Protein AF-0000000067429837 (afdb_homodimer)

Structure (mmCIF, N/CA/C/O backbone):
data_AF-0000000067429837-model_v1
#
loop_
_entity.id
_entity.type
_entity.pdbx_description
1 polymer 'Predicted protein'
#
loop_
_atom_site.group_PDB
_atom_site.id
_atom_site.type_symbol
_atom_site.label_atom_id
_atom_site.label_alt_id
_atom_site.label_comp_id
_atom_site.label_asym_id
_atom_site.label_entity_id
_atom_site.label_seq_id
_atom_site.pdbx_PDB_ins_code
_atom_site.Cartn_x
_atom_site.Cartn_y
_atom_site.Cartn_z
_atom_site.occupancy
_atom_site.B_iso_or_equiv
_atom_site.auth_seq_id
_atom_site.auth_comp_id
_atom_site.auth_asym_id
_atom_site.auth_atom_id
_atom_site.pdbx_PDB_model_num
ATOM 1 N N . MET A 1 1 ? 18.172 -38.219 -48.688 1 35.22 1 MET A N 1
ATOM 2 C CA . MET A 1 1 ? 17.562 -37.125 -47.938 1 35.22 1 MET A CA 1
ATOM 3 C C . MET A 1 1 ? 17.719 -37.312 -46.438 1 35.22 1 MET A C 1
ATOM 5 O O . MET A 1 1 ? 17.391 -38.375 -45.906 1 35.22 1 MET A O 1
ATOM 9 N N . SER A 1 2 ? 18.594 -36.844 -45.781 1 43.81 2 SER A N 1
ATOM 10 C CA . SER A 1 2 ? 19.141 -37.062 -44.469 1 43.81 2 SER A CA 1
ATOM 11 C C . SER A 1 2 ? 18.047 -37.188 -43.406 1 43.81 2 SER A C 1
ATOM 13 O O . SER A 1 2 ? 17.203 -36.281 -43.312 1 43.81 2 SER A O 1
ATOM 15 N N . SER A 1 3 ? 17.453 -38.344 -43.031 1 62.81 3 SER A N 1
ATOM 16 C CA . SER A 1 3 ? 16.312 -38.875 -42.281 1 62.81 3 SER A CA 1
ATOM 17 C C . SER A 1 3 ? 16.297 -38.281 -40.875 1 62.81 3 SER A C 1
ATOM 19 O O . SER A 1 3 ? 16.547 -39 -39.875 1 62.81 3 SER A O 1
ATOM 21 N N . GLU A 1 4 ? 16.484 -37.062 -40.594 1 85.88 4 GLU A N 1
ATOM 22 C CA . GLU A 1 4 ? 16.531 -36.406 -39.312 1 85.88 4 GLU A CA 1
ATOM 23 C C . GLU A 1 4 ? 15.156 -36.375 -38.656 1 85.88 4 GLU A C 1
ATOM 25 O O . GLU A 1 4 ? 14.148 -36.156 -39.344 1 85.88 4 GLU A O 1
ATOM 30 N N . SER A 1 5 ? 15.094 -36.781 -37.344 1 94.19 5 SER A N 1
ATOM 31 C CA . SER A 1 5 ? 13.852 -36.812 -36.594 1 94.19 5 SER A CA 1
ATOM 32 C C . SER A 1 5 ? 13.672 -35.531 -35.781 1 94.19 5 SER A C 1
ATOM 34 O O . SER A 1 5 ? 14.641 -34.969 -35.281 1 94.19 5 SER A O 1
ATOM 36 N N . TYR A 1 6 ? 12.422 -35.031 -35.781 1 98 6 TYR A N 1
ATOM 37 C CA . TYR A 1 6 ? 12.055 -33.844 -35.031 1 98 6 TYR A CA 1
ATOM 38 C C . TYR A 1 6 ? 10.945 -34.125 -34.031 1 98 6 TYR A C 1
ATOM 40 O O . TYR A 1 6 ? 10.234 -35.125 -34.156 1 98 6 TYR A O 1
ATOM 48 N N . TYR A 1 7 ? 10.883 -33.281 -33.062 1 98.69 7 TYR A N 1
ATOM 49 C CA . TYR A 1 7 ? 9.891 -33.406 -32.031 1 98.69 7 TYR A CA 1
ATOM 50 C C . TYR A 1 7 ? 9.234 -32.062 -31.703 1 98.69 7 TYR A C 1
ATOM 52 O O . TYR A 1 7 ? 9.852 -31.031 -31.891 1 98.69 7 TYR A O 1
ATOM 60 N N . ILE A 1 8 ? 8 -32.094 -31.25 1 98.75 8 ILE A N 1
ATOM 61 C CA . ILE A 1 8 ? 7.273 -30.875 -30.922 1 98.75 8 ILE A CA 1
ATOM 62 C C . ILE A 1 8 ? 6.91 -30.859 -29.438 1 98.75 8 ILE A C 1
ATOM 64 O O . ILE A 1 8 ? 6.422 -31.859 -28.906 1 98.75 8 ILE A O 1
ATOM 68 N N . GLY A 1 9 ? 7.289 -29.812 -28.797 1 98.75 9 GLY A N 1
ATOM 69 C CA . GLY A 1 9 ? 6.766 -29.516 -27.469 1 98.75 9 GLY A CA 1
ATOM 70 C C . GLY A 1 9 ? 5.699 -28.438 -27.469 1 98.75 9 GLY A C 1
ATOM 71 O O . GLY A 1 9 ? 5.809 -27.453 -28.203 1 98.75 9 GLY A O 1
ATOM 72 N N . ILE A 1 10 ? 4.609 -28.625 -26.703 1 98.75 10 ILE A N 1
ATOM 73 C CA . ILE A 1 10 ? 3.545 -27.641 -26.547 1 98.75 10 ILE A CA 1
ATOM 74 C C . ILE A 1 10 ? 3.422 -27.25 -25.062 1 98.75 10 ILE A C 1
ATOM 76 O O . ILE A 1 10 ? 3.291 -28.125 -24.203 1 98.75 10 ILE A O 1
ATOM 80 N N . ASP A 1 11 ? 3.484 -26.016 -24.781 1 98.06 11 ASP A N 1
ATOM 81 C CA . ASP A 1 11 ? 3.311 -25.453 -23.453 1 98.06 11 ASP A CA 1
ATOM 82 C C . ASP A 1 11 ? 2.119 -24.5 -23.406 1 98.06 11 ASP A C 1
ATOM 84 O O . ASP A 1 11 ? 2.125 -23.469 -24.062 1 98.06 11 ASP A O 1
ATOM 88 N N . VAL A 1 12 ? 1.109 -24.891 -22.641 1 98.25 12 VAL A N 1
ATOM 89 C CA . VAL A 1 12 ? -0.03 -24 -22.406 1 98.25 12 VAL A CA 1
ATOM 90 C C . VAL A 1 12 ? 0.081 -23.359 -21.031 1 98.25 12 VAL A C 1
ATOM 92 O O . VAL A 1 12 ? -0.341 -23.938 -20.031 1 98.25 12 VAL A O 1
ATOM 95 N N . GLY A 1 13 ? 0.54 -22.156 -21.016 1 94.94 13 GLY A N 1
ATOM 96 C CA . GLY A 1 13 ? 0.631 -21.375 -19.797 1 94.94 13 GLY A CA 1
ATOM 97 C C . GLY A 1 13 ? -0.647 -20.641 -19.469 1 94.94 13 GLY A C 1
ATOM 98 O O . GLY A 1 13 ? -1.706 -20.938 -20.016 1 94.94 13 GLY A O 1
ATOM 99 N N . THR A 1 14 ? -0.511 -19.703 -18.547 1 94 14 THR A N 1
ATOM 100 C CA . THR A 1 14 ? -1.682 -18.984 -18.078 1 94 14 THR A CA 1
ATOM 101 C C . THR A 1 14 ? -2.275 -18.125 -19.188 1 94 14 THR A C 1
ATOM 103 O O . THR A 1 14 ? -3.496 -17.984 -19.281 1 94 14 THR A O 1
ATOM 106 N N . GLY A 1 15 ? -1.407 -17.594 -20.062 1 93.69 15 GLY A N 1
ATOM 107 C CA . GLY A 1 15 ? -1.947 -16.625 -21 1 93.69 15 GLY A CA 1
ATOM 108 C C . GLY A 1 15 ? -1.679 -16.969 -22.453 1 93.69 15 GLY A C 1
ATOM 109 O O . GLY A 1 15 ? -2.131 -16.266 -23.359 1 93.69 15 GLY A O 1
ATOM 110 N N . SER A 1 16 ? -0.978 -18.016 -22.688 1 96.19 16 SER A N 1
ATOM 111 C CA . SER A 1 16 ? -0.617 -18.297 -24.062 1 96.19 16 SER A CA 1
ATOM 112 C C . SER A 1 16 ? -0.305 -19.781 -24.25 1 96.19 16 SER A C 1
ATOM 114 O O . SER A 1 16 ? -0.102 -20.516 -23.281 1 96.19 16 SER A O 1
ATOM 116 N N . ALA A 1 17 ? -0.377 -20.219 -25.5 1 98.06 17 ALA A N 1
ATOM 117 C CA . ALA A 1 17 ? 0.095 -21.516 -25.938 1 98.06 17 ALA A CA 1
ATOM 118 C C . ALA A 1 17 ? 1.329 -21.391 -26.828 1 98.06 17 ALA A C 1
ATOM 120 O O . ALA A 1 17 ? 1.332 -20.609 -27.781 1 98.06 17 ALA A O 1
ATOM 121 N N . ARG A 1 18 ? 2.393 -22.109 -26.469 1 96.94 18 ARG A N 1
ATOM 122 C CA . ARG A 1 18 ? 3.648 -22.062 -27.203 1 96.94 18 ARG A CA 1
ATOM 123 C C . ARG A 1 18 ? 4.008 -23.438 -27.766 1 96.94 18 ARG A C 1
ATOM 125 O O . ARG A 1 18 ? 3.84 -24.453 -27.078 1 96.94 18 ARG A O 1
ATOM 132 N N . ALA A 1 19 ? 4.438 -23.453 -29 1 98.56 19 ALA A N 1
ATOM 133 C CA . ALA A 1 19 ? 4.98 -24.672 -29.609 1 98.56 19 ALA A CA 1
ATOM 134 C C . ALA A 1 19 ? 6.418 -24.453 -30.062 1 98.56 19 ALA A C 1
ATOM 136 O O . ALA A 1 19 ? 6.766 -23.391 -30.562 1 98.56 19 ALA A O 1
ATOM 137 N N . ILE A 1 20 ? 7.188 -25.516 -29.875 1 98.12 20 ILE A N 1
ATOM 138 C CA . ILE A 1 20 ? 8.531 -25.5 -30.438 1 98.12 20 ILE A CA 1
ATOM 139 C C . ILE A 1 20 ? 8.781 -26.781 -31.219 1 98.12 20 ILE A C 1
ATOM 141 O O . ILE A 1 20 ? 8.227 -27.828 -30.891 1 98.12 20 ILE A O 1
ATOM 145 N N . LEU A 1 21 ? 9.516 -26.672 -32.25 1 98.38 21 LEU A N 1
ATOM 146 C CA . LEU A 1 21 ? 10.047 -27.781 -33.031 1 98.38 21 LEU A CA 1
ATOM 147 C C . LEU A 1 21 ? 11.547 -27.953 -32.781 1 98.38 21 LEU A C 1
ATOM 149 O O . LEU A 1 21 ? 12.32 -27.016 -32.969 1 98.38 21 LEU A O 1
ATOM 153 N N . VAL A 1 22 ? 11.898 -29.219 -32.344 1 98 22 VAL A N 1
ATOM 154 C CA . VAL A 1 22 ? 13.289 -29.375 -31.906 1 98 22 VAL A CA 1
ATOM 155 C C . VAL A 1 22 ? 13.898 -30.594 -32.594 1 98 22 VAL A C 1
ATOM 157 O O . VAL A 1 22 ? 13.18 -31.5 -33.031 1 98 22 VAL A O 1
ATOM 160 N N . ARG A 1 23 ? 15.211 -30.594 -32.656 1 97.62 23 ARG A N 1
ATOM 161 C CA . ARG A 1 23 ? 15.977 -31.75 -33.094 1 97.62 23 ARG A CA 1
ATOM 162 C C . ARG A 1 23 ? 16.188 -32.75 -31.953 1 97.62 23 ARG A C 1
ATOM 164 O O . ARG A 1 23 ? 15.742 -32.5 -30.828 1 97.62 23 ARG A O 1
ATOM 171 N N . LYS A 1 24 ? 16.797 -33.812 -32.281 1 97.06 24 LYS A N 1
ATOM 172 C CA . LYS A 1 24 ? 17.047 -34.875 -31.297 1 97.06 24 LYS A CA 1
ATOM 173 C C . LYS A 1 24 ? 17.875 -34.375 -30.125 1 97.06 24 LYS A C 1
ATOM 175 O O . LYS A 1 24 ? 17.688 -34.781 -28.984 1 97.06 24 LYS A O 1
ATOM 180 N N . ASP A 1 25 ? 18.703 -33.375 -30.328 1 95.56 25 ASP A N 1
ATOM 181 C CA . ASP A 1 25 ? 19.594 -32.875 -29.297 1 95.56 25 ASP A CA 1
ATOM 182 C C . ASP A 1 25 ? 18.938 -31.719 -28.516 1 95.56 25 ASP A C 1
ATOM 184 O O . ASP A 1 25 ? 19.578 -31.109 -27.656 1 95.56 25 ASP A O 1
ATOM 188 N N . GLY A 1 26 ? 17.766 -31.422 -28.875 1 95.19 26 GLY A N 1
ATOM 189 C CA . GLY A 1 26 ? 17.047 -30.391 -28.141 1 95.19 26 GLY A CA 1
ATOM 190 C C . GLY A 1 26 ? 17.172 -29.016 -28.781 1 95.19 26 GLY A C 1
ATOM 191 O O . GLY A 1 26 ? 16.516 -28.062 -28.344 1 95.19 26 GLY A O 1
ATOM 192 N N . SER A 1 27 ? 17.938 -28.875 -29.859 1 95.88 27 SER A N 1
ATOM 193 C CA . SER A 1 27 ? 18.078 -27.578 -30.547 1 95.88 27 SER A CA 1
ATOM 194 C C . SER A 1 27 ? 16.75 -27.141 -31.156 1 95.88 27 SER A C 1
ATOM 196 O O . SER A 1 27 ? 16.109 -27.906 -31.891 1 95.88 27 SER A O 1
ATOM 198 N N . ILE A 1 28 ? 16.391 -25.969 -30.906 1 96.44 28 ILE A N 1
ATOM 199 C CA . ILE A 1 28 ? 15.117 -25.438 -31.391 1 96.44 28 ILE A CA 1
ATOM 200 C C . ILE A 1 28 ? 15.273 -24.953 -32.844 1 96.44 28 ILE A C 1
ATOM 202 O O . ILE A 1 28 ? 16.156 -24.156 -33.125 1 96.44 28 ILE A O 1
ATOM 206 N N . VAL A 1 29 ? 14.406 -25.375 -33.656 1 97 29 VAL A N 1
ATOM 207 C CA . VAL A 1 29 ? 14.453 -25.031 -35.094 1 97 29 VAL A CA 1
ATOM 208 C C . VAL A 1 29 ? 13.383 -23.984 -35.375 1 97 29 VAL A C 1
ATOM 210 O O . VAL A 1 29 ? 13.539 -23.172 -36.312 1 97 29 VAL A O 1
ATOM 213 N N . ALA A 1 30 ? 12.289 -24.047 -34.688 1 97.62 30 ALA A N 1
ATOM 214 C CA . ALA A 1 30 ? 11.188 -23.109 -34.844 1 97.62 30 ALA A CA 1
ATOM 215 C C . ALA A 1 30 ? 10.375 -22.984 -33.562 1 97.62 30 ALA A C 1
ATOM 217 O O . ALA A 1 30 ? 10.328 -23.906 -32.75 1 97.62 30 ALA A O 1
ATOM 218 N N . SER A 1 31 ? 9.805 -21.859 -33.344 1 97.56 31 SER A N 1
ATOM 219 C CA . SER A 1 31 ? 8.977 -21.578 -32.188 1 97.56 31 SER A CA 1
ATOM 220 C C . SER A 1 31 ? 7.836 -20.625 -32.562 1 97.56 31 SER A C 1
ATOM 222 O O . SER A 1 31 ? 7.98 -19.781 -33.438 1 97.56 31 SER A O 1
ATOM 224 N N . SER A 1 32 ? 6.695 -20.797 -31.906 1 98 32 SER A N 1
ATOM 225 C CA . SER A 1 32 ? 5.539 -19.938 -32.094 1 98 32 SER A CA 1
ATOM 226 C C . SER A 1 32 ? 4.703 -19.844 -30.828 1 98 32 SER A C 1
ATOM 228 O O . SER A 1 32 ? 4.504 -20.844 -30.125 1 98 32 SER A O 1
ATOM 230 N N . THR A 1 33 ? 4.293 -18.688 -30.469 1 97.31 33 THR A N 1
ATOM 231 C CA . THR A 1 33 ? 3.449 -18.438 -29.312 1 97.31 33 THR A CA 1
ATOM 232 C C . THR A 1 33 ? 2.164 -17.734 -29.719 1 97.31 33 THR A C 1
ATOM 234 O O . THR A 1 33 ? 2.197 -16.781 -30.5 1 97.31 33 THR A O 1
ATOM 237 N N . GLN A 1 34 ? 1.041 -18.234 -29.234 1 98.25 34 GLN A N 1
ATOM 238 C CA . GLN A 1 34 ? -0.272 -17.641 -29.484 1 98.25 34 GLN A CA 1
ATOM 239 C C . GLN A 1 34 ? -0.962 -17.281 -28.172 1 98.25 34 GLN A C 1
ATOM 241 O O . GLN A 1 34 ? -1.062 -18.109 -27.266 1 98.25 34 GLN A O 1
ATOM 246 N N . ASP A 1 35 ? -1.513 -16.109 -28.078 1 97.5 35 ASP A N 1
ATOM 247 C CA . ASP A 1 35 ? -2.193 -15.664 -26.859 1 97.5 35 ASP A CA 1
ATOM 248 C C . ASP A 1 35 ? -3.562 -16.328 -26.734 1 97.5 35 ASP A C 1
ATOM 250 O O . ASP A 1 35 ? -4.309 -16.438 -27.703 1 97.5 35 ASP A O 1
ATOM 254 N N . THR A 1 36 ? -3.812 -16.812 -25.547 1 97.94 36 THR A N 1
ATOM 255 C CA . THR A 1 36 ? -5.133 -17.359 -25.25 1 97.94 36 THR A CA 1
ATOM 256 C C . THR A 1 36 ? -6.004 -16.328 -24.547 1 97.94 36 THR A C 1
ATOM 258 O O . THR A 1 36 ? -5.508 -15.289 -24.109 1 97.94 36 THR A O 1
ATOM 261 N N . ILE A 1 37 ? -7.297 -16.594 -24.438 1 97.06 37 ILE A N 1
ATOM 262 C CA . ILE A 1 37 ? -8.25 -15.664 -23.844 1 97.06 37 ILE A CA 1
ATOM 263 C C . ILE A 1 37 ? -8.555 -16.094 -22.406 1 97.06 37 ILE A C 1
ATOM 265 O O . ILE A 1 37 ? -8.852 -17.266 -22.156 1 97.06 37 ILE A O 1
ATOM 269 N N . THR A 1 38 ? -8.367 -15.273 -21.5 1 96.44 38 THR A N 1
ATOM 270 C CA . THR A 1 38 ? -8.789 -15.484 -20.109 1 96.44 38 THR A CA 1
ATOM 271 C C . THR A 1 38 ? -9.914 -14.523 -19.734 1 96.44 38 THR A C 1
ATOM 273 O O . THR A 1 38 ? -9.789 -13.305 -19.922 1 96.44 38 THR A O 1
ATOM 276 N N . TRP A 1 39 ? -11.031 -14.984 -19.234 1 95.06 39 TRP A N 1
ATOM 277 C CA . TRP A 1 39 ? -12.148 -14.172 -18.781 1 95.06 39 TRP A CA 1
ATOM 278 C C . TRP A 1 39 ? -12.078 -13.945 -17.281 1 95.06 39 TRP A C 1
ATOM 280 O O . TRP A 1 39 ? -11.852 -14.883 -16.516 1 95.06 39 TRP A O 1
ATOM 290 N N . ARG A 1 40 ? -12.188 -12.75 -16.922 1 90.62 40 ARG A N 1
ATOM 291 C CA . ARG A 1 40 ? -12.258 -12.328 -15.531 1 90.62 40 ARG A CA 1
ATOM 292 C C . ARG A 1 40 ? -13.633 -11.758 -15.195 1 90.62 40 ARG A C 1
ATOM 294 O O . ARG A 1 40 ? -14.406 -11.422 -16.094 1 90.62 40 ARG A O 1
ATOM 301 N N . ASN A 1 41 ? -13.938 -11.742 -13.914 1 87.5 41 ASN A N 1
ATOM 302 C CA . ASN A 1 41 ? -15.148 -11.086 -13.414 1 87.5 41 ASN A CA 1
ATOM 303 C C . ASN A 1 41 ? -14.828 -9.734 -12.781 1 87.5 41 ASN A C 1
ATOM 305 O O . ASN A 1 41 ? -14.062 -9.656 -11.82 1 87.5 41 ASN A O 1
ATOM 309 N N . PRO A 1 42 ? -15.383 -8.664 -13.273 1 78.69 42 PRO A N 1
ATOM 310 C CA . PRO A 1 42 ? -15.078 -7.328 -12.75 1 78.69 42 PRO A CA 1
ATOM 311 C C . PRO A 1 42 ? -15.531 -7.141 -11.305 1 78.69 42 PRO A C 1
ATOM 313 O O . PRO A 1 42 ? -15 -6.289 -10.594 1 78.69 42 PRO A O 1
ATOM 316 N N . GLU A 1 43 ? -16.469 -7.875 -10.883 1 79.69 43 GLU A N 1
ATOM 317 C CA . GLU A 1 43 ? -17.047 -7.707 -9.555 1 79.69 43 GLU A CA 1
ATOM 318 C C . GLU A 1 43 ? -16.484 -8.727 -8.57 1 79.69 43 GLU A C 1
ATOM 320 O O . GLU A 1 43 ? -16.734 -8.641 -7.367 1 79.69 43 GLU A O 1
ATOM 325 N N . ASP A 1 44 ? -15.805 -9.688 -9.078 1 86.56 44 ASP A N 1
ATOM 326 C CA . ASP A 1 44 ? -15.203 -10.742 -8.266 1 86.56 44 ASP A CA 1
ATOM 327 C C . ASP A 1 44 ? -13.797 -11.086 -8.758 1 86.56 44 ASP A C 1
ATOM 329 O O . ASP A 1 44 ? -13.633 -11.922 -9.648 1 86.56 44 ASP A O 1
ATOM 333 N N . HIS A 1 45 ? -12.844 -10.508 -8.062 1 84.25 45 HIS A N 1
ATOM 334 C CA . HIS A 1 45 ? -11.461 -10.625 -8.508 1 84.25 45 HIS A CA 1
ATOM 335 C C . HIS A 1 45 ? -10.969 -12.062 -8.414 1 84.25 45 HIS A C 1
ATOM 337 O O . HIS A 1 45 ? -9.914 -12.398 -8.953 1 84.25 45 HIS A O 1
ATOM 343 N N . ARG A 1 46 ? -11.758 -13.062 -7.859 1 88.31 46 ARG A N 1
ATOM 344 C CA . ARG A 1 46 ? -11.359 -14.445 -7.629 1 88.31 46 ARG A CA 1
ATOM 345 C C . ARG A 1 46 ? -11.586 -15.297 -8.875 1 88.31 46 ARG A C 1
ATOM 347 O O . ARG A 1 46 ? -11.102 -16.422 -8.961 1 88.31 46 ARG A O 1
ATOM 354 N N . ILE A 1 47 ? -12.242 -14.867 -9.945 1 92.38 47 ILE A N 1
ATOM 355 C CA . ILE A 1 47 ? -12.727 -15.688 -11.055 1 92.38 47 ILE A CA 1
ATOM 356 C C . ILE A 1 47 ? -11.75 -15.609 -12.219 1 92.38 47 ILE A C 1
ATOM 358 O O . ILE A 1 47 ? -11.43 -14.523 -12.703 1 92.38 47 ILE A O 1
ATOM 362 N N . PHE A 1 48 ? -11.281 -16.766 -12.695 1 94.25 48 PHE A N 1
ATOM 363 C CA . PHE A 1 48 ? -10.453 -16.953 -13.883 1 94.25 48 PHE A CA 1
ATOM 364 C C . PHE A 1 48 ? -10.945 -18.125 -14.727 1 94.25 48 PHE A C 1
ATOM 366 O O . PHE A 1 48 ? -10.906 -19.266 -14.289 1 94.25 48 PHE A O 1
ATOM 373 N N . GLU A 1 49 ? -11.406 -17.844 -15.969 1 97.69 49 GLU A N 1
ATOM 374 C CA . GLU A 1 49 ? -11.938 -18.906 -16.812 1 97.69 49 GLU A CA 1
ATOM 375 C C . GLU A 1 49 ? -11.305 -18.859 -18.203 1 97.69 49 GLU A C 1
ATOM 377 O O . GLU A 1 49 ? -10.844 -17.812 -18.656 1 97.69 49 GLU A O 1
ATOM 382 N N . GLN A 1 50 ? -11.219 -20 -18.797 1 98.38 50 GLN A N 1
ATOM 383 C CA . GLN A 1 50 ? -10.695 -20.109 -20.156 1 98.38 50 GLN A CA 1
ATOM 384 C C . GLN A 1 50 ? -11.492 -21.125 -20.969 1 98.38 50 GLN A C 1
ATOM 386 O O . GLN A 1 50 ? -12.578 -21.531 -20.562 1 98.38 50 GLN A O 1
ATOM 391 N N . SER A 1 51 ? -11 -21.359 -22.25 1 98.56 51 SER A N 1
ATOM 392 C CA . SER A 1 51 ? -11.68 -22.234 -23.203 1 98.56 51 SER A CA 1
ATOM 393 C C . SER A 1 51 ? -10.719 -23.266 -23.781 1 98.56 51 SER A C 1
ATOM 395 O O . SER A 1 51 ? -9.664 -22.922 -24.312 1 98.56 51 SER A O 1
ATOM 397 N N . THR A 1 52 ? -11.148 -24.547 -23.672 1 98.25 52 THR A N 1
ATOM 398 C CA . THR A 1 52 ? -10.336 -25.594 -24.297 1 98.25 52 THR A CA 1
ATOM 399 C C . THR A 1 52 ? -10.336 -25.453 -25.812 1 98.25 52 THR A C 1
ATOM 401 O O . THR A 1 52 ? -9.344 -25.766 -26.469 1 98.25 52 THR A O 1
ATOM 404 N N . THR A 1 53 ? -11.422 -24.938 -26.328 1 98.38 53 THR A N 1
ATOM 405 C CA . THR A 1 53 ? -11.5 -24.703 -27.781 1 98.38 53 THR A CA 1
ATOM 406 C C . THR A 1 53 ? -10.5 -23.641 -28.203 1 98.38 53 THR A C 1
ATOM 408 O O . THR A 1 53 ? -9.766 -23.828 -29.188 1 98.38 53 THR A O 1
ATOM 411 N N . ASP A 1 54 ? -10.508 -22.562 -27.516 1 98.62 54 ASP A N 1
ATOM 412 C CA . ASP A 1 54 ? -9.555 -21.5 -27.812 1 98.62 54 ASP A CA 1
ATOM 413 C C . ASP A 1 54 ? -8.117 -22 -27.688 1 98.62 54 ASP A C 1
ATOM 415 O O . ASP A 1 54 ? -7.289 -21.75 -28.562 1 98.62 54 ASP A O 1
ATOM 419 N N . THR A 1 55 ? -7.832 -22.719 -26.625 1 98.56 55 THR A N 1
ATOM 420 C CA . THR A 1 55 ? -6.496 -23.234 -26.375 1 98.56 55 THR A CA 1
ATOM 421 C C . THR A 1 55 ? -6.059 -24.172 -27.5 1 98.56 55 THR A C 1
ATOM 423 O O . THR A 1 55 ? -4.945 -24.047 -28.016 1 98.56 55 THR A O 1
ATOM 426 N N . TRP A 1 56 ? -6.938 -25.109 -27.875 1 98.69 56 TRP A N 1
ATOM 427 C CA . TRP A 1 56 ? -6.602 -26.078 -28.906 1 98.69 56 TRP A CA 1
ATOM 428 C C . TRP A 1 56 ? -6.359 -25.375 -30.25 1 98.69 56 TRP A C 1
ATOM 430 O O . TRP A 1 56 ? -5.438 -25.734 -30.984 1 98.69 56 TRP A O 1
ATOM 440 N N . ASP A 1 57 ? -7.199 -24.391 -30.531 1 98.62 57 ASP A N 1
ATOM 441 C CA . ASP A 1 57 ? -7.016 -23.625 -31.766 1 98.62 57 ASP A CA 1
ATOM 442 C C . ASP A 1 57 ? -5.656 -22.922 -31.781 1 98.62 57 ASP A C 1
ATOM 444 O O . ASP A 1 57 ? -4.969 -22.906 -32.781 1 98.62 57 ASP A O 1
ATOM 448 N N . LYS A 1 58 ? -5.293 -22.344 -30.672 1 98.81 58 LYS A N 1
ATOM 449 C CA . LYS A 1 58 ? -4.016 -21.656 -30.578 1 98.81 58 LYS A CA 1
ATOM 450 C C . LYS A 1 58 ? -2.848 -22.625 -30.719 1 98.81 58 LYS A C 1
ATOM 452 O O . LYS A 1 58 ? -1.823 -22.281 -31.312 1 98.81 58 LYS A O 1
ATOM 457 N N . ILE A 1 59 ? -2.992 -23.797 -30.156 1 98.75 59 ILE A N 1
ATOM 458 C CA . ILE A 1 59 ? -1.98 -24.828 -30.297 1 98.75 59 ILE A CA 1
ATOM 459 C C . ILE A 1 59 ? -1.817 -25.188 -31.781 1 98.75 59 ILE A C 1
ATOM 461 O O . ILE A 1 59 ? -0.694 -25.281 -32.281 1 98.75 59 ILE A O 1
ATOM 465 N N . ALA A 1 60 ? -2.93 -25.406 -32.438 1 98.81 60 ALA A N 1
ATOM 466 C CA . ALA A 1 60 ? -2.904 -25.781 -33.844 1 98.81 60 ALA A CA 1
ATOM 467 C C . ALA A 1 60 ? -2.188 -24.734 -34.688 1 98.81 60 ALA A C 1
ATOM 469 O O . ALA A 1 60 ? -1.342 -25.062 -35.531 1 98.81 60 ALA A O 1
ATOM 470 N N . ILE A 1 61 ? -2.537 -23.5 -34.438 1 98.75 61 ILE A N 1
ATOM 471 C CA . ILE A 1 61 ? -1.904 -22.406 -35.156 1 98.75 61 ILE A CA 1
ATOM 472 C C . ILE A 1 61 ? -0.404 -22.391 -34.875 1 98.75 61 ILE A C 1
ATOM 474 O O . ILE A 1 61 ? 0.406 -22.25 -35.781 1 98.75 61 ILE A O 1
ATOM 478 N N . ALA A 1 62 ? -0.042 -22.578 -33.656 1 98.69 62 ALA A N 1
ATOM 479 C CA . ALA A 1 62 ? 1.361 -22.531 -33.25 1 98.69 62 ALA A CA 1
ATOM 480 C C . ALA A 1 62 ? 2.162 -23.625 -33.938 1 98.69 62 ALA A C 1
ATOM 482 O O . ALA A 1 62 ? 3.271 -23.391 -34.406 1 98.69 62 ALA A O 1
ATOM 483 N N . ILE A 1 63 ? 1.647 -24.875 -33.938 1 98.62 63 ILE A N 1
ATOM 484 C CA . ILE A 1 63 ? 2.338 -26.016 -34.531 1 98.62 63 ILE A CA 1
ATOM 485 C C . ILE A 1 63 ? 2.504 -25.781 -36.031 1 98.62 63 ILE A C 1
ATOM 487 O O . ILE A 1 63 ? 3.592 -25.969 -36.594 1 98.62 63 ILE A O 1
ATOM 491 N N . LYS A 1 64 ? 1.478 -25.359 -36.719 1 98.44 64 LYS A N 1
ATOM 492 C CA . LYS A 1 64 ? 1.515 -25.141 -38.156 1 98.44 64 LYS A CA 1
ATOM 493 C C . LYS A 1 64 ? 2.527 -24.047 -38.531 1 98.44 64 LYS A C 1
ATOM 495 O O . LYS A 1 64 ? 3.23 -24.156 -39.531 1 98.44 64 LYS A O 1
ATOM 500 N N . LEU A 1 65 ? 2.555 -23.047 -37.719 1 98.44 65 LEU A N 1
ATOM 501 C CA . LEU A 1 65 ? 3.525 -21.984 -37.938 1 98.44 65 LEU A CA 1
ATOM 502 C C . LEU A 1 65 ? 4.949 -22.5 -37.781 1 98.44 65 LEU A C 1
ATOM 504 O O . LEU A 1 65 ? 5.852 -22.109 -38.531 1 98.44 65 LEU A O 1
ATOM 508 N N . CYS A 1 66 ? 5.191 -23.391 -36.781 1 98 66 CYS A N 1
ATOM 509 C CA . CYS A 1 66 ? 6.508 -23.984 -36.594 1 98 66 CYS A CA 1
ATOM 510 C C . CYS A 1 66 ? 6.922 -24.797 -37.812 1 98 66 CYS A C 1
ATOM 512 O O . CYS A 1 66 ? 8.055 -24.688 -38.281 1 98 66 CYS A O 1
ATOM 514 N N . LEU A 1 67 ? 6.043 -25.594 -38.312 1 97.69 67 LEU A N 1
ATOM 515 C CA . LEU A 1 67 ? 6.328 -26.438 -39.469 1 97.69 67 LEU A CA 1
ATOM 516 C C . LEU A 1 67 ? 6.609 -25.594 -40.719 1 97.69 67 LEU A C 1
ATOM 518 O O . LEU A 1 67 ? 7.535 -25.875 -41.469 1 97.69 67 LEU A O 1
ATOM 522 N N . SER A 1 68 ? 5.754 -24.594 -40.875 1 97.81 68 SER A N 1
ATOM 523 C CA . SER A 1 68 ? 5.918 -23.688 -42.031 1 97.81 68 SER A CA 1
ATOM 524 C C . SER A 1 68 ? 7.262 -22.969 -41.969 1 97.81 68 SER A C 1
ATOM 526 O O . SER A 1 68 ? 7.969 -22.891 -42.969 1 97.81 68 SER A O 1
ATOM 528 N N . GLU A 1 69 ? 7.59 -22.484 -40.812 1 97.44 69 GLU A N 1
ATOM 529 C CA . GLU A 1 69 ? 8.844 -21.766 -40.625 1 97.44 69 GLU A CA 1
ATOM 530 C C . GLU A 1 69 ? 10.047 -22.656 -40.906 1 97.44 69 GLU A C 1
ATOM 532 O O . GLU A 1 69 ? 11.023 -22.234 -41.5 1 97.44 69 GLU A O 1
ATOM 537 N N . ALA A 1 70 ? 9.984 -23.859 -40.406 1 96.69 70 ALA A N 1
ATOM 538 C CA . ALA A 1 70 ? 11.094 -24.797 -40.562 1 96.69 70 ALA A CA 1
ATOM 539 C C . ALA A 1 70 ? 11.094 -25.438 -41.938 1 96.69 70 ALA A C 1
ATOM 541 O O . ALA A 1 70 ? 12.062 -26.078 -42.344 1 96.69 70 ALA A O 1
ATOM 542 N N . ARG A 1 71 ? 10.047 -25.297 -42.719 1 96.94 71 ARG A N 1
ATOM 543 C CA . ARG A 1 71 ? 9.867 -25.906 -44.031 1 96.94 71 ARG A CA 1
ATOM 544 C C . ARG A 1 71 ? 10.07 -27.422 -43.969 1 96.94 71 ARG A C 1
ATOM 546 O O . ARG A 1 71 ? 10.836 -27.984 -44.75 1 96.94 71 ARG A O 1
ATOM 553 N N . LEU A 1 72 ? 9.461 -28.031 -43.031 1 96 72 LEU A N 1
ATOM 55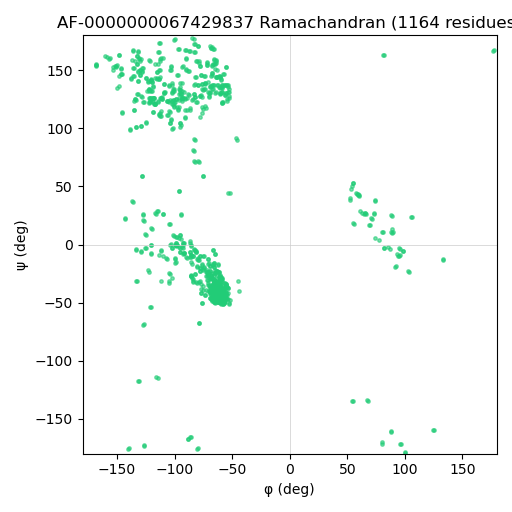4 C CA . LEU A 1 72 ? 9.539 -29.469 -42.844 1 96 72 LEU A CA 1
ATOM 555 C C . LEU A 1 72 ? 8.188 -30.125 -43.125 1 96 72 LEU A C 1
ATOM 557 O O . LEU A 1 72 ? 7.141 -29.547 -42.812 1 96 72 LEU A O 1
ATOM 561 N N . PRO A 1 73 ? 8.227 -31.297 -43.688 1 95.19 73 PRO A N 1
ATOM 562 C CA . PRO A 1 73 ? 6.977 -32.062 -43.812 1 95.19 73 PRO A CA 1
ATOM 563 C C . PRO A 1 73 ? 6.484 -32.594 -42.5 1 95.19 73 PRO A C 1
ATOM 565 O O . PRO A 1 73 ? 7.293 -32.844 -41.594 1 95.19 73 PRO A O 1
ATOM 568 N N . SER A 1 74 ? 5.227 -32.844 -42.406 1 95.94 74 SER A N 1
ATOM 569 C CA . SER A 1 74 ? 4.621 -33.375 -41.188 1 95.94 74 SER A CA 1
ATOM 570 C C . SER A 1 74 ? 5.254 -34.719 -40.781 1 95.94 74 SER A C 1
ATOM 572 O O . SER A 1 74 ? 5.328 -35.031 -39.594 1 95.94 74 SER A O 1
ATOM 574 N N . SER A 1 75 ? 5.699 -35.438 -41.719 1 95.81 75 SER A N 1
ATOM 575 C CA . SER A 1 75 ? 6.242 -36.781 -41.5 1 95.81 75 SER A CA 1
ATOM 576 C C . SER A 1 75 ? 7.586 -36.719 -40.781 1 95.81 75 SER A C 1
ATOM 578 O O . SER A 1 75 ? 8.062 -37.719 -40.25 1 95.81 75 SER A O 1
ATOM 580 N N . ALA A 1 76 ? 8.18 -35.562 -40.781 1 96.56 76 ALA A N 1
ATOM 581 C CA . ALA A 1 76 ? 9.453 -35.375 -40.094 1 96.56 76 ALA A CA 1
ATOM 582 C C . ALA A 1 76 ? 9.266 -35.375 -38.562 1 96.56 76 ALA A C 1
ATOM 584 O O . ALA A 1 76 ? 10.211 -35.625 -37.812 1 96.56 76 ALA A O 1
ATOM 585 N N . VAL A 1 77 ? 8.094 -35.062 -38.094 1 98.25 77 VAL A N 1
ATOM 586 C CA . VAL A 1 77 ? 7.797 -35.031 -36.656 1 98.25 77 VAL A CA 1
ATOM 587 C C . VAL A 1 77 ? 7.527 -36.438 -36.156 1 98.25 77 VAL A C 1
ATOM 589 O O . VAL A 1 77 ? 6.594 -37.094 -36.594 1 98.25 77 VAL A O 1
ATOM 592 N N . LYS A 1 78 ? 8.297 -36.875 -35.156 1 98.31 78 LYS A N 1
ATOM 593 C CA . LYS A 1 78 ? 8.227 -38.281 -34.719 1 98.31 78 LYS A CA 1
ATOM 594 C C . LYS A 1 78 ? 7.523 -38.375 -33.344 1 98.31 78 LYS A C 1
ATOM 596 O O . LYS A 1 78 ? 7.121 -39.469 -32.938 1 98.31 78 LYS A O 1
ATOM 601 N N . GLY A 1 79 ? 7.332 -37.312 -32.719 1 98.5 79 GLY A N 1
ATOM 602 C CA . GLY A 1 79 ? 6.66 -37.312 -31.422 1 98.5 79 GLY A CA 1
ATOM 603 C C . GLY A 1 79 ? 6.266 -35.938 -30.953 1 98.5 79 GLY A C 1
ATOM 604 O O . GLY A 1 79 ? 6.883 -34.938 -31.344 1 98.5 79 GLY A O 1
ATOM 605 N N . LEU A 1 80 ? 5.297 -35.906 -30.172 1 98.12 80 LEU A N 1
ATOM 606 C CA . LEU A 1 80 ? 4.812 -34.625 -29.609 1 98.12 80 LEU A CA 1
ATOM 607 C C . LEU A 1 80 ? 4.527 -34.781 -28.109 1 98.12 80 LEU A C 1
ATOM 609 O O . LEU A 1 80 ? 4.18 -35.875 -27.641 1 98.12 80 LEU A O 1
ATOM 613 N N . GLY A 1 81 ? 4.77 -33.75 -27.328 1 98.69 81 GLY A N 1
ATOM 614 C CA . GLY A 1 81 ? 4.469 -33.719 -25.906 1 98.69 81 GLY A CA 1
ATOM 615 C C . GLY A 1 81 ? 3.736 -32.438 -25.5 1 98.69 81 GLY A C 1
ATOM 616 O O . GLY A 1 81 ? 3.955 -31.375 -26.062 1 98.69 81 GLY A O 1
ATOM 617 N N . PHE A 1 82 ? 2.865 -32.562 -24.453 1 98.81 82 PHE A N 1
ATOM 618 C CA . PHE A 1 82 ? 2.07 -31.453 -23.953 1 98.81 82 PHE A CA 1
ATOM 619 C C . PHE A 1 82 ? 2.385 -31.172 -22.5 1 98.81 82 PHE A C 1
ATOM 621 O O . PHE A 1 82 ? 2.594 -32.125 -21.719 1 98.81 82 PHE A O 1
ATOM 628 N N . ASP A 1 83 ? 2.455 -29.984 -22.141 1 98.5 83 ASP A N 1
ATOM 629 C CA . ASP A 1 83 ? 2.281 -29.547 -20.766 1 98.5 83 ASP A CA 1
ATOM 630 C C . ASP A 1 83 ? 1.296 -28.391 -20.688 1 98.5 83 ASP A C 1
ATOM 632 O O . ASP A 1 83 ? 0.949 -27.781 -21.703 1 98.5 83 ASP A O 1
ATOM 636 N N . ALA A 1 84 ? 0.757 -28.188 -19.516 1 98.5 84 ALA A N 1
ATOM 637 C CA . ALA A 1 84 ? -0.186 -27.094 -19.312 1 98.5 84 ALA A CA 1
ATOM 638 C C . ALA A 1 84 ? -0.29 -26.719 -17.844 1 98.5 84 ALA A C 1
ATOM 640 O O . ALA A 1 84 ? 0.144 -27.469 -16.969 1 98.5 84 ALA A O 1
ATOM 641 N N . THR A 1 85 ? -0.794 -25.562 -17.594 1 97 85 THR A N 1
ATOM 642 C CA . THR A 1 85 ? -1.147 -25.188 -16.234 1 97 85 THR A CA 1
ATOM 643 C C . THR A 1 85 ? -2.102 -26.203 -15.617 1 97 85 THR A C 1
ATOM 645 O O . THR A 1 85 ? -2.818 -26.906 -16.344 1 97 85 THR A O 1
ATOM 648 N N . CYS A 1 86 ? -2.039 -26.281 -14.344 1 96.06 86 CYS A N 1
ATOM 649 C CA . CYS A 1 86 ? -2.912 -27.219 -13.633 1 96.06 86 CYS A CA 1
ATOM 650 C C . CYS A 1 86 ? -4.316 -26.641 -13.492 1 96.06 86 CYS A C 1
ATOM 652 O O . CYS A 1 86 ? -4.773 -26.391 -12.375 1 96.06 86 CYS A O 1
ATOM 654 N N . SER A 1 87 ? -5.043 -26.562 -14.523 1 97.88 87 SER A N 1
ATOM 655 C CA . SER A 1 87 ? -6.395 -26 -14.578 1 97.88 87 SER A CA 1
ATOM 656 C C . SER A 1 87 ? -7.426 -27.078 -14.883 1 97.88 87 SER A C 1
ATOM 658 O O . SER A 1 87 ? -7.109 -28.078 -15.531 1 97.88 87 SER A O 1
ATOM 660 N N . LEU A 1 88 ? -8.609 -26.844 -14.359 1 98.69 88 LEU A N 1
ATOM 661 C CA . LEU A 1 88 ? -9.664 -27.844 -14.523 1 98.69 88 LEU A CA 1
ATOM 662 C C . LEU A 1 88 ? -10.406 -27.641 -15.836 1 98.69 88 LEU A C 1
ATOM 664 O O . LEU A 1 88 ? -11.031 -26.609 -16.047 1 98.69 88 LEU A O 1
ATOM 668 N N . ALA A 1 89 ? -10.336 -28.594 -16.703 1 98.69 89 ALA A N 1
ATOM 669 C CA . ALA A 1 89 ? -11.102 -28.609 -17.938 1 98.69 89 ALA A CA 1
ATOM 670 C C . ALA A 1 89 ? -12.312 -29.516 -17.828 1 98.69 89 ALA A C 1
ATOM 672 O O . ALA A 1 89 ? -12.203 -30.656 -17.359 1 98.69 89 ALA A O 1
ATOM 673 N N . VAL A 1 90 ? -13.477 -29.031 -18.234 1 98.75 90 VAL A N 1
ATOM 674 C CA . VAL A 1 90 ? -14.734 -29.766 -18.078 1 98.75 90 VAL A CA 1
ATOM 675 C C . VAL A 1 90 ? -15.344 -30.047 -19.453 1 98.75 90 VAL A C 1
ATOM 677 O O . VAL A 1 90 ? -15.516 -29.125 -20.25 1 98.75 90 VAL A O 1
ATOM 680 N N . THR A 1 91 ? -15.633 -31.281 -19.719 1 98.12 91 THR A N 1
ATOM 681 C CA . THR A 1 91 ? -16.312 -31.688 -20.938 1 98.12 91 THR A CA 1
ATOM 682 C C . THR A 1 91 ? -17.406 -32.719 -20.641 1 98.12 91 THR A C 1
ATOM 684 O O . THR A 1 91 ? -17.469 -33.25 -19.516 1 98.12 91 THR A O 1
ATOM 687 N N . ASN A 1 92 ? -18.234 -32.938 -21.594 1 97.5 92 ASN A N 1
ATOM 688 C CA . ASN A 1 92 ? -19.047 -34.156 -21.5 1 97.5 92 ASN A CA 1
ATOM 689 C C . ASN A 1 92 ? -18.266 -35.375 -21.953 1 97.5 92 ASN A C 1
ATOM 691 O O . ASN A 1 92 ? -17.078 -35.312 -22.234 1 97.5 92 ASN A O 1
ATOM 695 N N . PHE A 1 93 ? -18.875 -36.562 -22.016 1 95.75 93 PHE A N 1
ATOM 696 C CA . PHE A 1 93 ? -18.188 -37.812 -22.297 1 95.75 93 PHE A CA 1
ATOM 697 C C . PHE A 1 93 ? -17.812 -37.906 -23.766 1 95.75 93 PHE A C 1
ATOM 699 O O . PHE A 1 93 ? -17 -38.75 -24.156 1 95.75 93 PHE A O 1
ATOM 706 N N . ASP A 1 94 ? -18.344 -36.938 -24.609 1 94.12 94 ASP A N 1
ATOM 707 C CA . ASP A 1 94 ? -17.969 -36.875 -26.031 1 94.12 94 ASP A CA 1
ATOM 708 C C . ASP A 1 94 ? -16.812 -35.906 -26.25 1 94.12 94 ASP A C 1
ATOM 710 O O . ASP A 1 94 ? -16.328 -35.75 -27.375 1 94.12 94 ASP A O 1
ATOM 714 N N . GLY A 1 95 ? -16.422 -35.312 -25.203 1 94.88 95 GLY A N 1
ATOM 715 C CA . GLY A 1 95 ? -15.305 -34.375 -25.297 1 94.88 95 GLY A CA 1
ATOM 716 C C . GLY A 1 95 ? -15.734 -32.969 -25.625 1 94.88 95 GLY A C 1
ATOM 717 O O . GLY A 1 95 ? -14.898 -32.094 -25.859 1 94.88 95 GLY A O 1
ATOM 718 N N . GLU A 1 96 ? -17.016 -32.688 -25.594 1 96.56 96 GLU A N 1
ATOM 719 C CA . GLU A 1 96 ? -17.531 -31.359 -25.859 1 96.56 96 GLU A CA 1
ATOM 720 C C . GLU A 1 96 ? -17.469 -30.469 -24.625 1 96.56 96 GLU A C 1
ATOM 722 O O . GLU A 1 96 ? -17.766 -30.922 -23.516 1 96.56 96 GLU A O 1
ATOM 727 N N . PRO A 1 97 ? -17.047 -29.234 -24.859 1 98.06 97 PRO A N 1
ATOM 728 C CA . PRO A 1 97 ? -16.844 -28.344 -23.719 1 98.06 97 PRO A CA 1
ATOM 729 C C . PRO A 1 97 ? -18.141 -28.062 -22.969 1 98.06 97 PRO A C 1
ATOM 731 O O . PRO A 1 97 ? -19.203 -27.891 -23.594 1 98.06 97 PRO A O 1
ATOM 734 N N . VAL A 1 98 ? -18.109 -27.938 -21.641 1 98.38 98 VAL A N 1
ATOM 735 C CA . VAL A 1 98 ? -19.219 -27.641 -20.75 1 98.38 98 VAL A CA 1
ATOM 736 C C . VAL A 1 98 ? -18.953 -26.344 -19.984 1 98.38 98 VAL A C 1
ATOM 738 O O . VAL A 1 98 ? -17.891 -26.203 -19.359 1 98.38 98 VAL A O 1
ATOM 741 N N . THR A 1 99 ? -19.969 -25.469 -19.969 1 98.06 99 THR A N 1
ATOM 742 C CA . THR A 1 99 ? -19.812 -24.156 -19.359 1 98.06 99 THR A CA 1
ATOM 743 C C . THR A 1 99 ? -19.641 -24.281 -17.844 1 98.06 99 THR A C 1
ATOM 745 O O . THR A 1 99 ? -20.406 -24.984 -17.188 1 98.06 99 THR A O 1
ATOM 748 N N . VAL A 1 100 ? -18.625 -23.531 -17.297 1 98 100 VAL A N 1
ATOM 749 C CA . VAL A 1 100 ? -18.359 -23.609 -15.867 1 98 100 VAL A CA 1
ATOM 750 C C . VAL A 1 100 ? -18.719 -22.297 -15.195 1 98 100 VAL A C 1
ATOM 752 O O . VAL A 1 100 ? -18.609 -22.156 -13.977 1 98 100 VAL A O 1
ATOM 755 N N . THR A 1 101 ? -19.094 -21.281 -15.977 1 95.69 101 THR A N 1
ATOM 756 C CA . THR A 1 101 ? -19.422 -19.953 -15.477 1 95.69 101 THR A CA 1
ATOM 757 C C . THR A 1 101 ? -20.719 -19.953 -14.672 1 95.69 101 THR A C 1
ATOM 759 O O . THR A 1 101 ? -21.719 -20.531 -15.109 1 95.69 101 THR A O 1
ATOM 762 N N . LYS A 1 102 ? -20.688 -19.266 -13.531 1 91.12 102 LYS A N 1
ATOM 763 C CA . LYS A 1 102 ? -21.891 -19.156 -12.711 1 91.12 102 LYS A CA 1
ATOM 764 C C . LYS A 1 102 ? -23.031 -18.547 -13.5 1 91.12 102 LYS A C 1
ATOM 766 O O . LYS A 1 102 ? -22.828 -17.625 -14.289 1 91.12 102 LYS A O 1
ATOM 771 N N . GLY A 1 103 ? -24.266 -18.984 -13.188 1 89.88 103 GLY A N 1
ATOM 772 C CA . GLY A 1 103 ? -25.453 -18.469 -13.859 1 89.88 103 GLY A CA 1
ATOM 773 C C . GLY A 1 103 ? -26.312 -19.547 -14.477 1 89.88 103 GLY A C 1
ATOM 774 O O . GLY A 1 103 ? -26.141 -20.734 -14.164 1 89.88 103 GLY A O 1
ATOM 775 N N . ASP A 1 104 ? -27.141 -19.141 -15.43 1 92.06 104 ASP A N 1
ATOM 776 C CA . ASP A 1 104 ? -28.156 -20.031 -15.977 1 92.06 104 ASP A CA 1
ATOM 777 C C . ASP A 1 104 ? -27.547 -21.047 -16.953 1 92.06 104 ASP A C 1
ATOM 779 O O . ASP A 1 104 ? -28.109 -22.109 -17.188 1 92.06 104 ASP A O 1
ATOM 783 N N . ASP A 1 105 ? -26.359 -20.75 -17.391 1 94.06 105 ASP A N 1
ATOM 784 C CA . ASP A 1 105 ? -25.766 -21.594 -18.422 1 94.06 105 ASP A CA 1
ATOM 785 C C . ASP A 1 105 ? -24.812 -22.609 -17.812 1 94.06 105 ASP A C 1
ATOM 787 O O . ASP A 1 105 ? -24.266 -23.453 -18.516 1 94.06 105 ASP A O 1
ATOM 791 N N . LEU A 1 106 ? -24.672 -22.562 -16.516 1 96.5 106 LEU A N 1
ATOM 792 C CA . LEU A 1 106 ? -23.75 -23.469 -15.836 1 96.5 106 LEU A CA 1
ATOM 793 C C . LEU A 1 106 ? -24.125 -24.922 -16.094 1 96.5 106 LEU A C 1
ATOM 795 O O . LEU A 1 106 ? -25.281 -25.312 -15.891 1 96.5 106 LEU A O 1
ATOM 799 N N . GLY A 1 107 ? -23.141 -25.719 -16.688 1 96.31 107 GLY A N 1
ATOM 800 C CA . GLY A 1 107 ? -23.344 -27.125 -16.922 1 96.31 107 GLY A CA 1
ATOM 801 C C . GLY A 1 107 ? -23.828 -27.422 -18.344 1 96.31 107 GLY A C 1
ATOM 802 O O . GLY A 1 107 ? -23.828 -28.578 -18.766 1 96.31 107 GLY A O 1
ATOM 803 N N . LYS A 1 108 ? -24.156 -26.406 -19.047 1 96.56 108 LYS A N 1
ATOM 804 C CA . LYS A 1 108 ? -24.594 -26.594 -20.422 1 96.56 108 LYS A CA 1
ATOM 805 C C . LYS A 1 108 ? -23.406 -26.531 -21.391 1 96.56 108 LYS A C 1
ATOM 807 O O . LYS A 1 108 ? -22.281 -26.234 -20.984 1 96.56 108 LYS A O 1
ATOM 812 N N . LYS A 1 109 ? -23.75 -26.969 -22.625 1 95.19 109 LYS A N 1
ATOM 813 C CA . LYS A 1 109 ? -22.719 -26.859 -23.656 1 95.19 109 LYS A CA 1
ATOM 814 C C . LYS A 1 109 ? -22.297 -25.406 -23.859 1 95.19 109 LYS A C 1
ATOM 816 O O . LYS A 1 109 ? -23.141 -24.516 -23.953 1 95.19 109 LYS A O 1
ATOM 821 N N . GLY A 1 110 ? -20.922 -25.203 -23.828 1 93.5 110 GLY A N 1
ATOM 822 C CA . GLY A 1 110 ? -20.422 -23.844 -24.016 1 93.5 110 GLY A CA 1
ATOM 823 C C . GLY A 1 110 ? -18.906 -23.75 -23.906 1 93.5 110 GLY A C 1
ATOM 824 O O . GLY A 1 110 ? -18.266 -24.656 -23.391 1 93.5 110 GLY A O 1
ATOM 825 N N . GLY A 1 111 ? -18.312 -22.594 -24.328 1 94 111 GLY A N 1
ATOM 826 C CA . GLY A 1 111 ? -16.891 -22.453 -24.594 1 94 111 GLY A CA 1
ATOM 827 C C . GLY A 1 111 ? -16.094 -22.125 -23.359 1 94 111 GLY A C 1
ATOM 828 O O . GLY A 1 111 ? -14.891 -22.391 -23.297 1 94 111 GLY A O 1
ATOM 829 N N . ARG A 1 112 ? -16.656 -21.469 -22.328 1 97.06 112 ARG A N 1
ATOM 830 C CA . ARG A 1 112 ? -15.93 -21.172 -21.094 1 97.06 112 ARG A CA 1
ATOM 831 C C . ARG A 1 112 ? -15.945 -22.359 -20.141 1 97.06 112 ARG A C 1
ATOM 833 O O . ARG A 1 112 ? -16.703 -22.359 -19.172 1 97.06 112 ARG A O 1
ATOM 840 N N . ASN A 1 113 ? -15.031 -23.281 -20.453 1 98.56 113 ASN A N 1
ATOM 841 C CA . ASN A 1 113 ? -15.148 -24.578 -19.781 1 98.56 113 ASN A CA 1
ATOM 842 C C . ASN A 1 113 ? -13.898 -24.906 -18.969 1 98.56 113 ASN A C 1
ATOM 844 O O . ASN A 1 113 ? -13.656 -26.062 -18.641 1 98.56 113 ASN A O 1
ATOM 848 N N . VAL A 1 114 ? -13.008 -23.922 -18.703 1 98.69 114 VAL A N 1
ATOM 849 C CA . VAL A 1 114 ? -11.797 -24.141 -17.922 1 98.69 114 VAL A CA 1
ATOM 850 C C . VAL A 1 114 ? -11.797 -23.234 -16.703 1 98.69 114 VAL A C 1
ATOM 852 O O . VAL A 1 114 ? -11.945 -22.016 -16.828 1 98.69 114 VAL A O 1
ATOM 855 N N . ILE A 1 115 ? -11.695 -23.797 -15.5 1 98.25 115 ILE A N 1
ATOM 856 C CA . ILE A 1 115 ? -11.414 -23.031 -14.289 1 98.25 115 ILE A CA 1
ATOM 857 C C . ILE A 1 115 ? -9.906 -22.969 -14.055 1 98.25 115 ILE A C 1
ATOM 859 O O . ILE A 1 115 ? -9.281 -23.969 -13.703 1 98.25 115 ILE A O 1
ATOM 863 N N . LEU A 1 116 ? -9.367 -21.844 -14.25 1 97.44 116 LEU A N 1
ATOM 864 C CA . LEU A 1 116 ? -7.922 -21.656 -14.18 1 97.44 116 LEU A CA 1
ATOM 865 C C . LEU A 1 116 ? -7.402 -21.938 -12.773 1 97.44 116 LEU A C 1
ATOM 867 O O . LEU A 1 116 ? -8.141 -21.797 -11.797 1 97.44 116 LEU A O 1
ATOM 871 N N . TRP A 1 117 ? -6.137 -22.281 -12.633 1 96.06 117 TRP A N 1
ATOM 872 C CA . TRP A 1 117 ? -5.508 -22.609 -11.359 1 96.06 117 TRP A CA 1
ATOM 873 C C . TRP A 1 117 ? -5.656 -21.453 -10.367 1 96.06 117 TRP A C 1
ATOM 875 O O . TRP A 1 1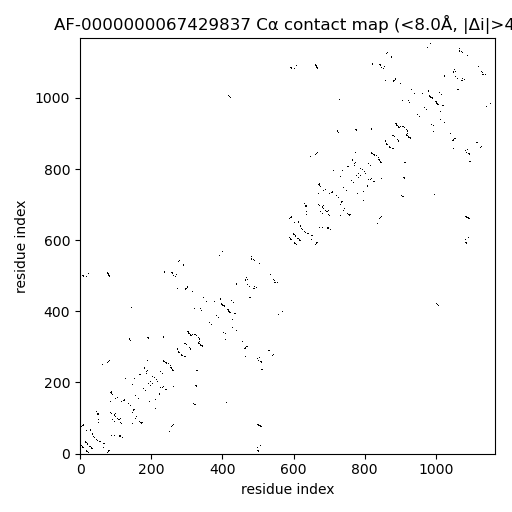17 ? -5.883 -21.688 -9.18 1 96.06 117 TRP A O 1
ATOM 885 N N . ALA A 1 118 ? -5.648 -20.266 -10.836 1 92.38 118 ALA A N 1
ATOM 886 C CA . ALA A 1 118 ? -5.633 -19.062 -10 1 92.38 118 ALA A CA 1
ATOM 887 C C . ALA A 1 118 ? -7.039 -18.719 -9.516 1 92.38 118 ALA A C 1
ATOM 889 O O . ALA A 1 118 ? -7.215 -17.797 -8.711 1 92.38 118 ALA A O 1
ATOM 890 N N . ASP A 1 119 ? -8.016 -19.453 -9.992 1 94.38 119 ASP A N 1
ATOM 891 C CA . ASP A 1 119 ? -9.398 -19.234 -9.586 1 94.38 119 ASP A CA 1
ATOM 892 C C . ASP A 1 119 ? -9.625 -19.656 -8.133 1 94.38 119 ASP A C 1
ATOM 894 O O . ASP A 1 119 ? -9.219 -20.734 -7.723 1 94.38 119 ASP A O 1
ATOM 898 N N . HIS A 1 120 ? -10.18 -18.734 -7.34 1 91.75 120 HIS A N 1
ATOM 899 C CA . HIS A 1 120 ? -10.328 -19 -5.914 1 91.75 120 HIS A CA 1
ATOM 900 C C . HIS A 1 120 ? -11.797 -19.078 -5.52 1 91.75 120 HIS A C 1
ATOM 902 O O . HIS A 1 120 ? -12.156 -18.766 -4.379 1 91.75 120 HIS A O 1
ATOM 908 N N . ARG A 1 121 ? -12.703 -19.469 -6.367 1 93.38 121 ARG A N 1
ATOM 909 C CA . ARG A 1 121 ? -14.141 -19.453 -6.113 1 93.38 121 ARG A CA 1
ATOM 910 C C . ARG A 1 121 ? -14.531 -20.531 -5.117 1 93.38 121 ARG A C 1
ATOM 912 O O . ARG A 1 121 ? -15.531 -20.391 -4.406 1 93.38 121 ARG A O 1
ATOM 919 N N . ALA A 1 122 ? -13.695 -21.609 -4.988 1 95.62 122 ALA A N 1
ATOM 920 C CA . ALA A 1 122 ? -14.094 -22.797 -4.238 1 95.62 122 ALA A CA 1
ATOM 921 C C . ALA A 1 122 ? -13.57 -22.75 -2.807 1 95.62 122 ALA A C 1
ATOM 923 O O . ALA A 1 122 ? -13.047 -23.734 -2.293 1 95.62 122 ALA A O 1
ATOM 924 N N . GLU A 1 123 ? -13.719 -21.641 -2.168 1 92.5 123 GLU A N 1
ATOM 925 C CA . GLU A 1 123 ? -13.188 -21.469 -0.819 1 92.5 123 GLU A CA 1
ATOM 926 C C . GLU A 1 123 ? -13.922 -22.344 0.184 1 92.5 123 GLU A C 1
ATOM 928 O O . GLU A 1 123 ? -13.297 -23.016 1.008 1 92.5 123 GLU A O 1
ATOM 933 N N . LYS A 1 124 ? -15.281 -22.406 0.141 1 94.38 124 LYS A N 1
ATOM 934 C CA . LYS A 1 124 ? -16.078 -23.219 1.053 1 94.38 124 LYS A CA 1
ATOM 935 C C . LYS A 1 124 ? -15.773 -24.703 0.881 1 94.38 124 LYS A C 1
ATOM 937 O O . LYS A 1 124 ? -15.68 -25.438 1.863 1 94.38 124 LYS A O 1
ATOM 942 N N . GLU A 1 125 ? -15.617 -25.094 -0.306 1 97.12 125 GLU A N 1
ATOM 943 C CA . GLU A 1 125 ? -15.312 -26.484 -0.621 1 97.12 125 GLU A CA 1
ATOM 944 C C . GLU A 1 125 ? -13.93 -26.875 -0.112 1 97.12 125 GLU A C 1
ATOM 946 O O . GLU A 1 125 ? -13.758 -27.969 0.431 1 97.12 125 GLU A O 1
ATOM 951 N N . ALA A 1 126 ? -12.969 -26 -0.314 1 95.62 126 ALA A N 1
ATOM 952 C CA . ALA A 1 126 ? -11.633 -26.266 0.199 1 95.62 126 ALA A CA 1
ATOM 953 C C . ALA A 1 126 ? -11.641 -26.406 1.719 1 95.62 126 ALA A C 1
ATOM 955 O O . ALA A 1 126 ? -10.969 -27.281 2.273 1 95.62 126 ALA A O 1
ATOM 956 N N . ASP A 1 127 ? -12.445 -25.562 2.373 1 94.56 127 ASP A N 1
ATOM 957 C CA . ASP A 1 127 ? -12.57 -25.641 3.824 1 94.56 127 ASP A CA 1
ATOM 958 C C . ASP A 1 127 ? -13.156 -26.984 4.258 1 94.56 127 ASP A C 1
ATOM 960 O O . ASP A 1 127 ? -12.703 -27.578 5.23 1 94.56 127 ASP A O 1
ATOM 964 N N . LEU A 1 128 ? -14.156 -27.375 3.576 1 96.62 128 LEU A N 1
ATOM 965 C CA . LEU A 1 128 ? -14.773 -28.672 3.859 1 96.62 128 LEU A CA 1
ATOM 966 C C . LEU A 1 128 ? -13.758 -29.797 3.699 1 96.62 128 LEU A C 1
ATOM 968 O O . LEU A 1 128 ? -13.664 -30.672 4.562 1 96.62 128 LEU A O 1
ATOM 972 N N . VAL A 1 129 ? -13.062 -29.766 2.635 1 97.44 129 VAL A N 1
ATOM 973 C CA . VAL A 1 129 ? -12.055 -30.797 2.365 1 97.44 129 VAL A CA 1
ATOM 974 C C . VAL A 1 129 ? -11.023 -30.812 3.492 1 97.44 129 VAL A C 1
ATOM 976 O O . VAL A 1 129 ? -10.68 -31.875 4.008 1 97.44 129 VAL A O 1
ATOM 979 N N . ASN A 1 130 ? -10.57 -29.688 3.859 1 96.38 130 ASN A N 1
ATOM 980 C CA . ASN A 1 130 ? -9.516 -29.578 4.855 1 96.38 130 ASN A CA 1
ATOM 981 C C . ASN A 1 130 ? -10 -29.984 6.246 1 96.38 130 ASN A C 1
ATOM 983 O O . ASN A 1 130 ? -9.203 -30.344 7.109 1 96.38 130 ASN A O 1
ATOM 987 N N . GLY A 1 131 ? -11.305 -30 6.434 1 95.62 131 GLY A N 1
ATOM 988 C CA . GLY A 1 131 ? -11.891 -30.422 7.695 1 95.62 131 GLY A CA 1
ATOM 989 C C . GLY A 1 131 ? -11.992 -31.922 7.84 1 95.62 131 GLY A C 1
ATOM 990 O O . GLY A 1 131 ? -12.227 -32.438 8.938 1 95.62 131 GLY A O 1
ATOM 991 N N . THR A 1 132 ? -11.688 -32.656 6.848 1 95.69 132 THR A N 1
ATOM 992 C CA . THR A 1 132 ? -11.922 -34.094 6.836 1 95.69 132 THR A CA 1
ATOM 993 C C . THR A 1 132 ? -10.852 -34.812 7.637 1 95.69 132 THR A C 1
ATOM 995 O O . THR A 1 132 ? -11.078 -35.906 8.133 1 95.69 132 THR A O 1
ATOM 998 N N . GLY A 1 133 ? -9.609 -34.25 7.645 1 92.31 133 GLY A N 1
ATOM 999 C CA . GLY A 1 133 ? -8.492 -34.938 8.242 1 92.31 133 GLY A CA 1
ATOM 1000 C C . GLY A 1 133 ? -8.062 -36.156 7.445 1 92.31 133 GLY A C 1
ATOM 1001 O O . GLY A 1 133 ? -7.387 -37.062 7.973 1 92.31 133 GLY A O 1
ATOM 1002 N N . SER A 1 134 ? -8.461 -36.25 6.262 1 94.31 134 SER A N 1
ATOM 1003 C CA . SER A 1 134 ? -8.172 -37.375 5.391 1 94.31 134 SER A CA 1
ATOM 1004 C C . SER A 1 134 ? -6.676 -37.5 5.094 1 94.31 134 SER A C 1
ATOM 1006 O O . SER A 1 134 ? -5.953 -36.5 5.172 1 94.31 134 SER A O 1
ATOM 1008 N N . VAL A 1 135 ? -6.242 -38.656 4.695 1 93.88 135 VAL A N 1
ATOM 1009 C CA . VAL A 1 135 ? -4.848 -38.969 4.379 1 93.88 135 VAL A CA 1
ATOM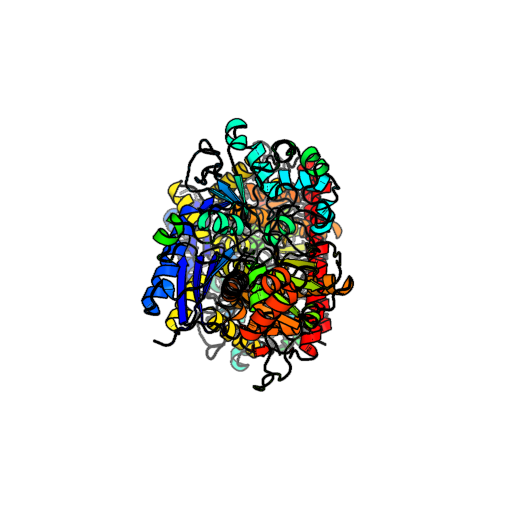 1010 C C . VAL A 1 135 ? -4.414 -38.156 3.152 1 93.88 135 VAL A C 1
ATOM 1012 O O . VAL A 1 135 ? -3.234 -37.812 3.006 1 93.88 135 VAL A O 1
ATOM 1015 N N . VAL A 1 136 ? -5.352 -37.781 2.312 1 95.38 136 VAL A N 1
ATOM 1016 C CA . VAL A 1 136 ? -5.023 -37.031 1.104 1 95.38 136 VAL A CA 1
ATOM 1017 C C . VAL A 1 136 ? -4.34 -35.719 1.479 1 95.38 136 VAL A C 1
ATOM 1019 O O . VAL A 1 136 ? -3.504 -35.219 0.731 1 95.38 136 VAL A O 1
ATOM 1022 N N . LEU A 1 137 ? -4.676 -35.188 2.623 1 96.12 137 LEU A N 1
ATOM 1023 C CA . LEU A 1 137 ? -4.152 -33.875 3.061 1 96.12 137 LEU A CA 1
ATOM 1024 C C . LEU A 1 137 ? -2.668 -34 3.398 1 96.12 137 LEU A C 1
ATOM 1026 O O . LEU A 1 137 ? -1.939 -33 3.312 1 96.12 137 LEU A O 1
ATOM 1030 N N . ASP A 1 138 ? -2.178 -35.188 3.752 1 95.06 138 ASP A N 1
ATOM 1031 C CA . ASP A 1 138 ? -0.764 -35.375 4.051 1 95.06 138 ASP A CA 1
ATOM 1032 C C . ASP A 1 138 ? 0.105 -35.062 2.832 1 95.06 138 ASP A C 1
ATOM 1034 O O . ASP A 1 138 ? 1.24 -34.625 2.977 1 95.06 138 ASP A O 1
ATOM 1038 N N . TYR A 1 139 ? -0.446 -35.25 1.646 1 95.81 139 TYR A N 1
ATOM 1039 C CA . TYR A 1 139 ? 0.354 -35.156 0.43 1 95.81 139 TYR A CA 1
ATOM 1040 C C . TYR A 1 139 ? 0.208 -33.781 -0.222 1 95.81 139 TYR A C 1
ATOM 1042 O O . TYR A 1 139 ? 0.647 -33.594 -1.355 1 95.81 139 TYR A O 1
ATOM 1050 N N . VAL A 1 140 ? -0.467 -32.969 0.495 1 95.44 140 VAL A N 1
ATOM 1051 C CA . VAL A 1 140 ? -0.578 -31.625 -0.014 1 95.44 140 VAL A CA 1
ATOM 1052 C C . VAL A 1 140 ? -0.148 -30.625 1.064 1 95.44 140 VAL A C 1
ATOM 1054 O O . VAL A 1 140 ? -0.66 -29.5 1.126 1 95.44 140 VAL A O 1
ATOM 1057 N N . GLY A 1 141 ? 0.698 -31.094 1.958 1 94.06 141 GLY A N 1
ATOM 1058 C CA . GLY A 1 141 ? 1.28 -30.219 2.967 1 94.06 141 GLY A CA 1
ATOM 1059 C C . GLY A 1 141 ? 0.354 -29.969 4.141 1 94.06 141 GLY A C 1
ATOM 1060 O O . GLY A 1 141 ? 0.563 -29.031 4.91 1 94.06 141 GLY A O 1
ATOM 1061 N N . GLY A 1 142 ? -0.723 -30.703 4.242 1 94.31 142 GLY A N 1
ATOM 1062 C CA . GLY A 1 142 ? -1.641 -30.594 5.363 1 94.31 142 GLY A CA 1
ATOM 1063 C C . GLY A 1 142 ? -2.9 -29.812 5.031 1 94.31 142 GLY A C 1
ATOM 1064 O O . GLY A 1 142 ? -3.93 -29.969 5.691 1 94.31 142 GLY A O 1
ATOM 1065 N N . THR A 1 143 ? -2.832 -28.984 4.043 1 94.44 143 THR A N 1
ATOM 1066 C CA . THR A 1 143 ? -3.955 -28.141 3.641 1 94.44 143 THR A CA 1
ATOM 1067 C C . THR A 1 143 ? -4.125 -28.156 2.123 1 94.44 143 THR A C 1
ATOM 1069 O O . THR A 1 143 ? -3.205 -27.797 1.386 1 94.44 143 THR A O 1
ATOM 1072 N N . MET A 1 144 ? -5.305 -28.531 1.729 1 95.44 144 MET A N 1
ATOM 1073 C CA . MET A 1 144 ? -5.566 -28.531 0.292 1 95.44 144 MET A CA 1
ATOM 1074 C C . MET A 1 144 ? -5.816 -27.125 -0.224 1 95.44 144 MET A C 1
ATOM 1076 O O . MET A 1 144 ? -6.672 -26.406 0.301 1 95.44 144 MET A O 1
ATOM 1080 N N . SER A 1 145 ? -5.07 -26.828 -1.252 1 93.94 145 SER A N 1
ATOM 1081 C CA . SER A 1 145 ? -5.156 -25.5 -1.86 1 93.94 145 SER A CA 1
ATOM 1082 C C . SER A 1 145 ? -6.391 -25.375 -2.746 1 93.94 145 SER A C 1
ATOM 1084 O O . SER A 1 145 ? -6.816 -26.359 -3.363 1 93.94 145 SER A O 1
ATOM 1086 N N . LEU A 1 146 ? -6.898 -24.125 -2.916 1 91.81 146 LEU A N 1
ATOM 1087 C CA . LEU A 1 146 ? -7.984 -23.781 -3.824 1 91.81 146 LEU A CA 1
ATOM 1088 C C . LEU A 1 146 ? -7.566 -23.984 -5.277 1 91.81 146 LEU A C 1
ATOM 1090 O O . LEU A 1 146 ? -8.414 -24.062 -6.168 1 91.81 146 LEU A O 1
ATOM 1094 N N . GLU A 1 147 ? -6.258 -24.094 -5.434 1 92.12 147 GLU A N 1
ATOM 1095 C CA . GLU A 1 147 ? -5.723 -24.219 -6.785 1 92.12 147 GLU A CA 1
ATOM 1096 C C . GLU A 1 147 ? -5.859 -25.656 -7.297 1 92.12 147 GLU A C 1
ATOM 1098 O O . GLU A 1 147 ? -5.719 -25.906 -8.5 1 92.12 147 GLU A O 1
ATOM 1103 N N . MET A 1 148 ? -6.156 -26.562 -6.426 1 95.81 148 MET A N 1
ATOM 1104 C CA . MET A 1 148 ? -6.254 -27.969 -6.801 1 95.81 148 MET A CA 1
ATOM 1105 C C . MET A 1 148 ? -7.652 -28.297 -7.305 1 95.81 148 MET A C 1
ATOM 1107 O O . MET A 1 148 ? -8.594 -27.531 -7.102 1 95.81 148 MET A O 1
ATOM 1111 N N . GLU A 1 149 ? -7.824 -29.453 -7.926 1 98 149 GLU A N 1
ATOM 1112 C CA . GLU A 1 149 ? -8.984 -29.719 -8.773 1 98 149 GLU A CA 1
ATOM 1113 C C . GLU A 1 149 ? -10.18 -30.172 -7.941 1 98 149 GLU A C 1
ATOM 1115 O O . GLU A 1 149 ? -11.328 -29.906 -8.289 1 98 149 GLU A O 1
ATOM 1120 N N . ILE A 1 150 ? -9.953 -30.828 -6.812 1 97.5 150 ILE A N 1
ATOM 1121 C CA . ILE A 1 150 ? -11.055 -31.469 -6.117 1 97.5 150 ILE A CA 1
ATOM 1122 C C . ILE A 1 150 ? -11.992 -30.422 -5.523 1 97.5 150 ILE A C 1
ATOM 1124 O O . ILE A 1 150 ? -13.211 -30.516 -5.652 1 97.5 150 ILE A O 1
ATOM 1128 N N . PRO A 1 151 ? -11.406 -29.391 -4.855 1 97.62 151 PRO A N 1
ATOM 1129 C CA . PRO A 1 151 ? -12.32 -28.328 -4.414 1 97.62 151 PRO A CA 1
ATOM 1130 C C . PRO A 1 151 ? -13.133 -27.734 -5.562 1 97.62 151 PRO A C 1
ATOM 1132 O O . PRO A 1 151 ? -14.312 -27.422 -5.391 1 97.62 151 PRO A O 1
ATOM 1135 N N . LYS A 1 152 ? -12.555 -27.594 -6.746 1 98.06 152 LYS A N 1
ATOM 1136 C CA . LYS A 1 152 ? -13.242 -27.047 -7.91 1 98.06 152 LYS A CA 1
ATOM 1137 C C . LYS A 1 152 ? -14.336 -28 -8.406 1 98.06 152 LYS A C 1
ATOM 1139 O O . LYS A 1 152 ? -15.43 -27.562 -8.766 1 98.06 152 LYS A O 1
ATOM 1144 N N . VAL A 1 153 ? -14.047 -29.266 -8.398 1 98.38 153 VAL A N 1
ATOM 1145 C CA . VAL A 1 153 ? -15.039 -30.25 -8.797 1 98.38 153 VAL A CA 1
ATOM 1146 C C . VAL A 1 153 ? -16.203 -30.25 -7.809 1 98.38 153 VAL A C 1
ATOM 1148 O O . VAL A 1 153 ? -17.359 -30.344 -8.211 1 98.38 153 VAL A O 1
ATOM 1151 N N . LEU A 1 154 ? -15.82 -30.172 -6.547 1 98.19 154 LEU A N 1
ATOM 1152 C CA . LEU A 1 154 ? -16.859 -30.109 -5.52 1 98.19 154 LEU A CA 1
ATOM 1153 C C . LEU A 1 154 ? -17.734 -28.875 -5.695 1 98.19 154 LEU A C 1
ATOM 1155 O O . LEU A 1 154 ? -18.953 -28.938 -5.504 1 98.19 154 LEU A O 1
ATOM 1159 N N . TRP A 1 155 ? -17.141 -27.734 -6.008 1 98.06 155 TRP A N 1
ATOM 1160 C CA . TRP A 1 155 ? -17.891 -26.516 -6.281 1 98.06 155 TRP A CA 1
ATOM 1161 C C . TRP A 1 155 ? -18.875 -26.734 -7.43 1 98.06 155 TRP A C 1
ATOM 1163 O O . TRP A 1 155 ? -20.031 -26.312 -7.355 1 98.06 155 TRP A O 1
ATOM 1173 N N . LEU A 1 156 ? -18.438 -27.391 -8.484 1 98.12 156 LEU A N 1
ATOM 1174 C CA . LEU A 1 156 ? -19.281 -27.688 -9.633 1 98.12 156 LEU A CA 1
ATOM 1175 C C . LEU A 1 156 ? -20.438 -28.609 -9.234 1 98.12 156 LEU A C 1
ATOM 1177 O O . LEU A 1 156 ? -21.578 -28.406 -9.664 1 98.12 156 LEU A O 1
ATOM 1181 N N . LYS A 1 157 ? -20.141 -29.594 -8.453 1 97.75 157 LYS A N 1
ATOM 1182 C CA . LYS A 1 157 ? -21.188 -30.484 -7.969 1 97.75 157 LYS A CA 1
ATOM 1183 C C . LYS A 1 157 ? -22.281 -29.703 -7.223 1 97.75 157 LYS A C 1
ATOM 1185 O O . LYS A 1 157 ? -23.469 -29.938 -7.438 1 97.75 157 LYS A O 1
ATOM 1190 N N . ASN A 1 158 ? -21.844 -28.844 -6.395 1 96.81 158 ASN A N 1
ATOM 1191 C CA . ASN A 1 158 ? -22.75 -28.078 -5.551 1 96.81 158 ASN A CA 1
ATOM 1192 C C . ASN A 1 158 ? -23.547 -27.047 -6.363 1 96.81 158 ASN A C 1
ATOM 1194 O O . ASN A 1 158 ? -24.641 -26.656 -5.969 1 96.81 158 ASN A O 1
ATOM 1198 N N . SER A 1 159 ? -23 -26.625 -7.457 1 96.19 159 SER A N 1
ATOM 1199 C CA . SER A 1 159 ? -23.562 -25.469 -8.164 1 96.19 159 SER A CA 1
ATOM 1200 C C . SER A 1 159 ? -24.344 -25.906 -9.398 1 96.19 159 SER A C 1
ATOM 1202 O O . SER A 1 159 ? -25.234 -25.203 -9.852 1 96.19 159 SER A O 1
ATOM 1204 N N . MET A 1 160 ? -24 -27.094 -9.953 1 95.5 160 MET A N 1
ATOM 1205 C CA . MET A 1 160 ? -24.625 -27.594 -11.172 1 95.5 160 MET A CA 1
ATOM 1206 C C . MET A 1 160 ? -25.859 -28.438 -10.844 1 95.5 160 MET A C 1
ATOM 1208 O O . MET A 1 160 ? -25.938 -29.016 -9.766 1 95.5 160 MET A O 1
ATOM 1212 N N . ASP A 1 161 ? -26.812 -28.375 -11.891 1 95.56 161 ASP A N 1
ATOM 1213 C CA . ASP A 1 161 ? -27.844 -29.406 -11.852 1 95.56 161 ASP A CA 1
ATOM 1214 C C . ASP A 1 161 ? -27.234 -30.797 -11.766 1 95.56 161 ASP A C 1
ATOM 1216 O O . ASP A 1 161 ? -26.297 -31.125 -12.508 1 95.56 161 ASP A O 1
ATOM 1220 N N . PRO A 1 162 ? -27.734 -31.594 -10.844 1 95.62 162 PRO A N 1
ATOM 1221 C CA . PRO A 1 162 ? -27.156 -32.938 -10.664 1 95.62 162 PRO A CA 1
ATOM 1222 C C . PRO A 1 162 ? -27.156 -33.75 -11.953 1 95.62 162 PRO A C 1
ATOM 1224 O O . PRO A 1 162 ? -26.234 -34.531 -12.18 1 95.62 162 PRO A O 1
ATOM 1227 N N . THR A 1 163 ? -28.141 -33.562 -12.75 1 95.94 163 THR A N 1
ATOM 1228 C CA . THR A 1 163 ? -28.203 -34.312 -13.992 1 95.94 163 THR A CA 1
ATOM 1229 C C . THR A 1 163 ? -27.109 -33.875 -14.953 1 95.94 163 THR A C 1
ATOM 1231 O O . THR A 1 163 ? -26.531 -34.688 -15.664 1 95.94 163 THR A O 1
ATOM 1234 N N . LEU A 1 164 ? -26.891 -32.656 -14.938 1 96.69 164 LEU A N 1
ATOM 1235 C CA . LEU A 1 164 ? -25.828 -32.125 -15.797 1 96.69 164 LEU A CA 1
ATOM 1236 C C . LEU A 1 164 ? -24.453 -32.531 -15.281 1 96.69 164 LEU A C 1
ATOM 1238 O O . LEU A 1 164 ? -23.578 -32.906 -16.062 1 96.69 164 LEU A O 1
ATOM 1242 N N . PHE A 1 165 ? -24.281 -32.5 -13.961 1 97.69 165 PHE A N 1
ATOM 1243 C CA . PHE A 1 165 ? -23.016 -32.844 -13.336 1 97.69 165 PHE A CA 1
ATOM 1244 C C . PHE A 1 165 ? -22.625 -34.281 -13.688 1 97.69 165 PHE A C 1
ATOM 1246 O O . PHE A 1 165 ? -21.469 -34.562 -13.969 1 97.69 165 PHE A O 1
ATOM 1253 N N . SER A 1 166 ? -23.594 -35.156 -13.734 1 96.69 166 SER A N 1
ATOM 1254 C CA . SER A 1 166 ? -23.344 -36.562 -13.961 1 96.69 166 SER A CA 1
ATOM 1255 C C . SER A 1 166 ? -22.906 -36.844 -15.398 1 96.69 166 SER A C 1
ATOM 1257 O O . SER A 1 166 ? -22.375 -37.906 -15.703 1 96.69 166 SER A O 1
ATOM 1259 N N . GLN A 1 167 ? -23.047 -35.906 -16.25 1 96.62 167 GLN A N 1
ATOM 1260 C CA . GLN A 1 167 ? -22.703 -36.062 -17.656 1 96.62 167 GLN A CA 1
ATOM 1261 C C . GLN A 1 167 ? -21.344 -35.438 -17.969 1 96.62 167 GLN A C 1
ATOM 1263 O O . GLN A 1 167 ? -20.922 -35.406 -19.125 1 96.62 167 GLN A O 1
ATOM 1268 N N . CYS A 1 168 ? -20.688 -35.031 -17 1 97.62 168 CYS A N 1
ATOM 1269 C CA . CYS A 1 168 ? -19.438 -34.312 -17.203 1 97.62 168 CYS A CA 1
ATOM 1270 C C . CYS A 1 168 ? -18.234 -35.219 -16.922 1 97.62 168 CYS A C 1
ATOM 1272 O O . CYS A 1 168 ? -18.359 -36.188 -16.188 1 97.62 168 CYS A O 1
ATOM 1274 N N . GLN A 1 169 ? -17.094 -34.875 -17.594 1 96.69 169 GLN A N 1
ATOM 1275 C CA . GLN A 1 169 ? -15.758 -35.375 -17.281 1 96.69 169 GLN A CA 1
ATOM 1276 C C . GLN A 1 169 ? -14.852 -34.219 -16.844 1 96.69 169 GLN A C 1
ATOM 1278 O O . GLN A 1 169 ? -14.945 -33.125 -17.359 1 96.69 169 GLN A O 1
ATOM 1283 N N . PHE A 1 170 ? -14.016 -34.594 -15.891 1 98.38 170 PHE A N 1
ATOM 1284 C CA . PHE A 1 170 ? -13.141 -33.562 -15.312 1 98.38 170 PHE A CA 1
ATOM 1285 C C . PHE A 1 170 ? -11.672 -33.906 -15.555 1 98.38 170 PHE A C 1
ATOM 1287 O O . PHE A 1 170 ? -11.219 -35 -15.18 1 98.38 170 PHE A O 1
ATOM 1294 N N . PHE A 1 171 ? -10.922 -33 -16.219 1 98.06 171 PHE A N 1
ATOM 1295 C CA . PHE A 1 171 ? -9.508 -33.188 -16.531 1 98.06 171 PHE A CA 1
ATOM 1296 C C . PHE A 1 171 ? -8.672 -32.062 -15.914 1 98.06 171 PHE A C 1
ATOM 1298 O O . PHE A 1 171 ? -9.109 -30.922 -15.852 1 98.06 171 PHE A O 1
ATOM 1305 N N . ASP A 1 172 ? -7.492 -32.469 -15.406 1 98.12 172 ASP A N 1
ATOM 1306 C CA . ASP A 1 172 ? -6.461 -31.422 -15.453 1 98.12 172 ASP A CA 1
ATOM 1307 C C . ASP A 1 172 ? -6.121 -31.062 -16.891 1 98.12 172 ASP A C 1
ATOM 1309 O O . ASP A 1 172 ? -6.199 -31.906 -17.797 1 98.12 172 ASP A O 1
ATOM 1313 N N . LEU A 1 173 ? -5.727 -29.891 -17.156 1 98.62 173 LEU A N 1
ATOM 1314 C CA . LEU A 1 173 ? -5.629 -29.391 -18.516 1 98.62 173 LEU A CA 1
ATOM 1315 C C . LEU A 1 173 ? -4.633 -30.203 -19.328 1 98.62 173 LEU A C 1
ATOM 1317 O O . LEU A 1 173 ? -4.875 -30.5 -20.5 1 98.62 173 LEU A O 1
ATOM 1321 N N . PRO A 1 174 ? -3.475 -30.578 -18.828 1 98.31 174 PRO A N 1
ATOM 1322 C CA . PRO A 1 174 ? -2.59 -31.422 -19.625 1 98.31 174 PRO A CA 1
ATOM 1323 C C . PRO A 1 174 ? -3.238 -32.75 -20.031 1 98.31 174 PRO A C 1
ATOM 1325 O O . PRO A 1 174 ? -2.99 -33.25 -21.125 1 98.31 174 PRO A O 1
ATOM 1328 N N . ASP A 1 175 ? -4.027 -33.312 -19.141 1 98.25 175 ASP A N 1
ATOM 1329 C CA . ASP A 1 175 ? -4.715 -34.562 -19.438 1 98.25 175 ASP A CA 1
ATOM 1330 C C . ASP A 1 175 ? -5.762 -34.344 -20.547 1 98.25 175 ASP A C 1
ATOM 1332 O O . ASP A 1 175 ? -5.953 -35.219 -21.391 1 98.25 175 ASP A O 1
ATOM 1336 N N . PHE A 1 176 ? -6.438 -33.25 -20.422 1 98.38 176 PHE A N 1
ATOM 1337 C CA . PHE A 1 176 ? -7.391 -32.969 -21.484 1 98.38 176 PHE A CA 1
ATOM 1338 C C . PHE A 1 176 ? -6.688 -32.906 -22.844 1 98.38 176 PHE A C 1
ATOM 1340 O O . PHE A 1 176 ? -7.211 -33.406 -23.844 1 98.38 176 PHE A O 1
ATOM 1347 N N . LEU A 1 177 ? -5.543 -32.25 -22.891 1 98.75 177 LEU A N 1
ATOM 1348 C CA . LEU A 1 177 ? -4.836 -32.062 -24.156 1 98.75 177 LEU A CA 1
ATOM 1349 C C . LEU A 1 177 ? -4.422 -33.406 -24.75 1 98.75 177 LEU A C 1
ATOM 1351 O O . LEU A 1 177 ? -4.555 -33.594 -25.953 1 98.75 177 LEU A O 1
ATOM 1355 N N . THR A 1 178 ? -3.877 -34.312 -23.922 1 98.44 178 THR A N 1
ATOM 1356 C CA . THR A 1 178 ? -3.52 -35.625 -24.453 1 98.44 178 THR A CA 1
ATOM 1357 C C . THR A 1 178 ? -4.766 -36.406 -24.875 1 98.44 178 THR A C 1
ATOM 1359 O O . THR A 1 178 ? -4.742 -37.125 -25.875 1 98.44 178 THR A O 1
ATOM 1362 N N . TYR A 1 179 ? -5.848 -36.219 -24.078 1 98.12 179 TYR A N 1
ATOM 1363 C CA . TYR A 1 179 ? -7.117 -36.844 -24.453 1 98.12 179 TYR A CA 1
ATOM 1364 C C . TYR A 1 179 ? -7.617 -36.312 -25.781 1 98.12 179 TYR A C 1
ATOM 1366 O O . TYR A 1 179 ? -8.023 -37.094 -26.656 1 98.12 179 TYR A O 1
ATOM 1374 N N . ARG A 1 180 ? -7.594 -35.031 -25.922 1 98.25 180 ARG A N 1
ATOM 1375 C CA . ARG A 1 180 ? -8.047 -34.375 -27.141 1 98.25 180 ARG A CA 1
ATOM 1376 C C . ARG A 1 180 ? -7.203 -34.812 -28.344 1 98.25 180 ARG A C 1
ATOM 1378 O O . ARG A 1 180 ? -7.715 -34.938 -29.453 1 98.25 180 ARG A O 1
ATOM 1385 N N . ALA A 1 181 ? -5.965 -35.094 -28.141 1 98.56 181 ALA A N 1
ATOM 1386 C CA . ALA A 1 181 ? -5.016 -35.438 -29.188 1 98.56 181 ALA A CA 1
ATOM 1387 C C . ALA A 1 181 ? -5.164 -36.906 -29.578 1 98.56 181 ALA A C 1
ATOM 1389 O O . ALA A 1 181 ? -4.949 -37.281 -30.734 1 98.56 181 ALA A O 1
ATOM 1390 N N . THR A 1 182 ? -5.535 -37.812 -28.625 1 98.19 182 THR A N 1
ATOM 1391 C CA . THR A 1 182 ? -5.379 -39.25 -28.875 1 98.19 182 THR A CA 1
ATOM 1392 C C . THR A 1 182 ? -6.719 -39.969 -28.734 1 98.19 182 THR A C 1
ATOM 1394 O O . THR A 1 182 ? -6.855 -41.125 -29.156 1 98.19 182 THR A O 1
ATOM 1397 N N . LYS A 1 183 ? -7.637 -39.375 -28.016 1 96.56 183 LYS A N 1
ATOM 1398 C CA . LYS A 1 183 ? -8.93 -39.938 -27.641 1 96.56 183 LYS A CA 1
ATOM 1399 C C . LYS A 1 183 ? -8.773 -41 -26.547 1 96.56 183 LYS A C 1
ATOM 1401 O O . LYS A 1 183 ? -9.719 -41.719 -26.234 1 96.56 183 LYS A O 1
ATOM 1406 N N . ASP A 1 184 ? -7.562 -41.125 -26.078 1 96.06 184 ASP A N 1
ATOM 1407 C CA . ASP A 1 184 ? -7.297 -41.969 -24.922 1 96.06 184 ASP A CA 1
ATOM 1408 C C . ASP A 1 184 ? -7.469 -41.219 -23.609 1 96.06 184 ASP A C 1
ATOM 1410 O O . ASP A 1 184 ? -6.879 -40.156 -23.422 1 96.06 184 ASP A O 1
ATOM 1414 N N . SER A 1 185 ? -8.203 -41.719 -22.703 1 94.5 185 SER A N 1
ATOM 1415 C CA . SER A 1 185 ? -8.586 -41 -21.484 1 94.5 185 SER A CA 1
ATOM 1416 C C . SER A 1 185 ? -7.652 -41.312 -20.328 1 94.5 185 SER A C 1
ATOM 1418 O O . SER A 1 185 ? -7.891 -40.906 -19.203 1 94.5 185 SER A O 1
ATOM 1420 N N . THR A 1 186 ? -6.582 -42.094 -20.594 1 95.88 186 THR A N 1
ATOM 1421 C CA . THR A 1 186 ? -5.637 -42.406 -19.516 1 95.88 186 THR A CA 1
ATOM 1422 C C . THR A 1 186 ? -5.004 -41.125 -18.984 1 95.88 186 THR A C 1
ATOM 1424 O O . THR A 1 186 ? -4.668 -40.219 -19.75 1 95.88 186 THR A O 1
ATOM 1427 N N . ARG A 1 187 ? -4.93 -41.031 -17.688 1 97.31 187 ARG A N 1
ATOM 1428 C CA . ARG A 1 187 ? -4.434 -39.812 -17.047 1 97.31 187 ARG A CA 1
ATOM 1429 C C . ARG A 1 187 ? -2.939 -39.938 -16.766 1 97.31 187 ARG A C 1
ATOM 1431 O O . ARG A 1 187 ? -2.393 -41.031 -16.672 1 97.31 187 ARG A O 1
ATOM 1438 N N . SER A 1 188 ? -2.324 -38.781 -16.734 1 97.44 188 SER A N 1
ATOM 1439 C CA . SER A 1 188 ? -0.941 -38.656 -16.281 1 97.44 188 SER A CA 1
ATOM 1440 C C . SER A 1 188 ? -0.833 -38.875 -14.773 1 97.44 188 SER A C 1
ATOM 1442 O O . SER A 1 188 ? -1.659 -38.344 -14.016 1 97.44 188 SER A O 1
ATOM 1444 N N . CYS A 1 189 ? 0.182 -39.562 -14.32 1 97.25 189 CYS A N 1
ATOM 1445 C CA . CYS A 1 189 ? 0.455 -39.719 -12.891 1 97.25 189 CYS A CA 1
ATOM 1446 C C . CYS A 1 189 ? 0.71 -38.344 -12.258 1 97.25 189 CYS A C 1
ATOM 1448 O O . CYS A 1 189 ? 0.297 -38.094 -11.125 1 97.25 189 CYS A O 1
ATOM 1450 N N . CYS A 1 190 ? 1.367 -37.5 -12.992 1 97.94 190 CYS A N 1
ATOM 1451 C CA . CYS A 1 190 ? 1.68 -36.156 -12.523 1 97.94 190 CYS A CA 1
ATOM 1452 C C . CYS A 1 190 ? 0.407 -35.375 -12.195 1 97.94 190 CYS A C 1
ATOM 1454 O O . CYS A 1 190 ? 0.271 -34.812 -11.102 1 97.94 190 CYS A O 1
ATOM 1456 N N . SER A 1 191 ? -0.548 -35.344 -13.07 1 97.19 191 SER A N 1
ATOM 1457 C CA . SER A 1 191 ? -1.781 -34.594 -12.906 1 97.19 191 SER A CA 1
ATOM 1458 C C . SER A 1 191 ? -2.6 -35.094 -11.727 1 97.19 191 SER A C 1
ATOM 1460 O O . SER A 1 191 ? -3.006 -34.312 -10.867 1 97.19 191 SER A O 1
ATOM 1462 N N . VAL A 1 192 ? -2.826 -36.406 -11.641 1 97.12 192 VAL A N 1
ATOM 1463 C CA . VAL A 1 192 ? -3.779 -36.938 -10.664 1 97.12 192 VAL A CA 1
ATOM 1464 C C . VAL A 1 192 ? -3.152 -36.906 -9.273 1 97.12 192 VAL A C 1
ATOM 1466 O O . VAL A 1 192 ? -3.85 -36.719 -8.273 1 97.12 192 VAL A O 1
ATOM 1469 N N . THR A 1 193 ? -1.841 -37.156 -9.188 1 96.5 193 THR A N 1
ATOM 1470 C CA . THR A 1 193 ? -1.197 -37.156 -7.879 1 96.5 193 THR A CA 1
ATOM 1471 C C . THR A 1 193 ? -1.005 -35.75 -7.352 1 96.5 193 THR A C 1
ATOM 1473 O O . THR A 1 193 ? -1.207 -35.469 -6.164 1 96.5 193 THR A O 1
ATOM 1476 N N . CYS A 1 194 ? -0.658 -34.844 -8.234 1 97.19 194 CYS A N 1
ATOM 1477 C CA . CYS A 1 194 ? -0.252 -33.531 -7.781 1 97.19 194 CYS A CA 1
ATOM 1478 C C . CYS A 1 194 ? -1.463 -32.625 -7.586 1 97.19 194 CYS A C 1
ATOM 1480 O O . CYS A 1 194 ? -1.425 -31.688 -6.777 1 97.19 194 CYS A O 1
ATOM 1482 N N . LYS A 1 195 ? -2.52 -32.906 -8.32 1 97.25 195 LYS A N 1
ATOM 1483 C CA . LYS A 1 195 ? -3.545 -31.875 -8.305 1 97.25 195 LYS A CA 1
ATOM 1484 C C . LYS A 1 195 ? -4.93 -32.469 -8.086 1 97.25 195 LYS A C 1
ATOM 1486 O O . LYS A 1 195 ? -5.906 -31.734 -7.902 1 97.25 195 LYS A O 1
ATOM 1491 N N . CYS A 1 196 ? -5.102 -33.844 -8.023 1 96.25 196 CYS A N 1
ATOM 1492 C CA . CYS A 1 196 ? -6.438 -34.438 -7.977 1 96.25 196 CYS A CA 1
ATOM 1493 C C . CYS A 1 196 ? -6.586 -35.344 -6.777 1 96.25 196 CYS A C 1
ATOM 1495 O O . CYS A 1 196 ? -7.551 -36.125 -6.695 1 96.25 196 CYS A O 1
ATOM 1497 N N . SER A 1 197 ? -5.609 -35.375 -5.852 1 94.75 197 SER A N 1
ATOM 1498 C CA . SER A 1 197 ? -5.691 -36.094 -4.59 1 94.75 197 SER A CA 1
ATOM 1499 C C . SER A 1 197 ? -5.566 -37.594 -4.809 1 94.75 197 SER A C 1
ATOM 1501 O O . SER A 1 197 ? -6.195 -38.406 -4.098 1 94.75 197 SER A O 1
ATOM 1503 N N . PHE A 1 198 ? -4.895 -37.969 -5.891 1 95.88 198 PHE A N 1
ATOM 1504 C CA . PHE A 1 198 ? -4.551 -39.344 -6.121 1 95.88 198 PHE A CA 1
ATOM 1505 C C . PHE A 1 198 ? -3.383 -39.781 -5.234 1 95.88 198 PHE A C 1
ATOM 1507 O O . PHE A 1 198 ? -2.277 -39.25 -5.359 1 95.88 198 PHE A O 1
ATOM 1514 N N . VAL A 1 199 ? -3.6 -40.719 -4.359 1 94.38 199 VAL A N 1
ATOM 1515 C CA . VAL A 1 199 ? -2.621 -41.094 -3.334 1 94.38 199 VAL A CA 1
ATOM 1516 C C . VAL A 1 199 ? -1.688 -42.188 -3.863 1 94.38 199 VAL A C 1
ATOM 1518 O O . VAL A 1 199 ? -2.135 -43.125 -4.5 1 94.38 199 VAL A O 1
ATOM 1521 N N . PRO A 1 200 ? -0.333 -42.156 -3.877 1 84.12 200 PRO A N 1
ATOM 1522 C CA . PRO A 1 200 ? 0.667 -43.062 -4.449 1 84.12 200 PRO A CA 1
ATOM 1523 C C . PRO A 1 200 ? 0.356 -44.531 -4.176 1 84.12 200 PRO A C 1
ATOM 1525 O O . PRO A 1 200 ? 0.518 -45.375 -5.059 1 84.12 200 PRO A O 1
ATOM 1528 N N . LYS A 1 201 ? -0.101 -45 -3.082 1 78.56 201 LYS A N 1
ATOM 1529 C CA . LYS A 1 201 ? -0.26 -46.406 -2.752 1 78.56 201 LYS A CA 1
ATOM 1530 C C . LYS A 1 201 ? -1.718 -46.844 -2.881 1 78.56 201 LYS A C 1
ATOM 1532 O O . LYS A 1 201 ? -2.004 -47.938 -3.385 1 78.56 201 LYS A O 1
ATOM 1537 N N . SER A 1 202 ? -2.566 -45.969 -2.684 1 88.06 202 SER A N 1
ATOM 1538 C CA . SER A 1 202 ? -3.957 -46.406 -2.594 1 88.06 202 SER A CA 1
ATOM 1539 C C . SER A 1 202 ? -4.781 -45.875 -3.756 1 88.06 202 SER A C 1
ATOM 1541 O O . SER A 1 202 ? -5.879 -46.344 -4.027 1 88.06 202 SER A O 1
ATOM 1543 N N . GLY A 1 203 ? -4.141 -44.969 -4.508 1 93.88 203 GLY A N 1
ATOM 1544 C CA . GLY A 1 203 ? -4.906 -44.344 -5.578 1 93.88 203 GLY A CA 1
ATOM 1545 C C . GLY A 1 203 ? -6.016 -43.438 -5.074 1 93.88 203 GLY A C 1
ATOM 1546 O O . GLY A 1 203 ? -5.777 -42.562 -4.234 1 93.88 203 GLY A O 1
ATOM 1547 N N . TRP A 1 204 ? -7.223 -43.625 -5.73 1 95.94 204 TRP A N 1
ATOM 1548 C CA . TRP A 1 204 ? -8.375 -42.875 -5.238 1 95.94 204 TRP A CA 1
ATOM 1549 C C . TRP A 1 204 ? -8.812 -43.375 -3.867 1 95.94 204 TRP A C 1
ATOM 1551 O O . TRP A 1 204 ? -8.945 -44.594 -3.662 1 95.94 204 TRP A O 1
ATOM 1561 N N . GLU A 1 205 ? -9 -42.5 -2.928 1 95 205 GLU A N 1
ATOM 1562 C CA . GLU A 1 205 ? -9.43 -42.844 -1.579 1 95 205 GLU A CA 1
ATOM 1563 C C . GLU A 1 205 ? -10.945 -42.719 -1.432 1 95 205 GLU A C 1
ATOM 1565 O O . GLU A 1 205 ? -11.461 -41.656 -1.121 1 95 205 GLU A O 1
ATOM 1570 N N . PRO A 1 206 ? -11.633 -43.844 -1.472 1 94.94 206 PRO A N 1
ATOM 1571 C CA . PRO A 1 206 ? -13.094 -43.812 -1.448 1 94.94 206 PRO A CA 1
ATOM 1572 C C . PRO A 1 206 ? -13.648 -43.094 -0.217 1 94.94 206 PRO A C 1
ATOM 1574 O O . PRO A 1 206 ? -14.617 -42.344 -0.318 1 94.94 206 PRO A O 1
ATOM 1577 N N . SER A 1 207 ? -13.055 -43.344 0.91 1 95.62 207 SER A N 1
ATOM 1578 C CA . SER A 1 207 ? -13.531 -42.719 2.143 1 95.62 207 SER A CA 1
ATOM 1579 C C . SER A 1 207 ? -13.438 -41.219 2.068 1 95.62 207 SER A C 1
ATOM 1581 O O . SER A 1 207 ? -14.305 -40.5 2.584 1 95.62 207 SER A O 1
ATOM 1583 N N . PHE A 1 208 ? -12.391 -40.75 1.472 1 96.25 208 PHE A N 1
ATOM 1584 C CA . PHE A 1 208 ? -12.219 -39.312 1.291 1 96.25 208 PHE A CA 1
ATOM 1585 C C . PHE A 1 208 ? -13.344 -38.719 0.447 1 96.25 208 PHE A C 1
ATOM 1587 O O . PHE A 1 208 ? -13.984 -37.75 0.843 1 96.25 208 PHE A O 1
ATOM 1594 N N . PHE A 1 209 ? -13.617 -39.312 -0.666 1 97.06 209 PHE A N 1
ATOM 1595 C CA . PHE A 1 209 ? -14.633 -38.812 -1.584 1 97.06 209 PHE A CA 1
ATOM 1596 C C . PHE A 1 209 ? -16.016 -38.906 -0.959 1 97.06 209 PHE A C 1
ATOM 1598 O O . PHE A 1 209 ? -16.875 -38.062 -1.209 1 97.06 209 PHE A O 1
ATOM 1605 N N . GLN A 1 210 ? -16.188 -39.906 -0.154 1 97.12 210 GLN A N 1
ATOM 1606 C CA . GLN A 1 210 ? -17.438 -40 0.572 1 97.12 210 GLN A CA 1
ATOM 1607 C C . GLN A 1 210 ? -17.594 -38.875 1.581 1 97.12 210 GLN A C 1
ATOM 1609 O O . GLN A 1 210 ? -18.672 -38.25 1.665 1 97.12 210 GLN A O 1
ATOM 1614 N N . LYS A 1 211 ? -16.594 -38.625 2.283 1 96.62 211 LYS A N 1
ATOM 1615 C CA . LYS A 1 211 ? -16.625 -37.594 3.328 1 96.62 211 LYS A CA 1
ATOM 1616 C C . LYS A 1 211 ? -16.953 -36.219 2.75 1 96.62 211 LYS A C 1
ATOM 1618 O O . LYS A 1 211 ? -17.609 -35.406 3.406 1 96.62 211 LYS A O 1
ATOM 1623 N N . ILE A 1 212 ? -16.5 -35.969 1.568 1 97.56 212 ILE A N 1
ATOM 1624 C CA . ILE A 1 212 ? -16.672 -34.625 1.055 1 97.56 212 ILE A CA 1
ATOM 1625 C C . ILE A 1 212 ? -17.891 -34.562 0.136 1 97.56 212 ILE A C 1
ATOM 1627 O O . ILE A 1 212 ? -18.188 -33.5 -0.437 1 97.56 212 ILE A O 1
ATOM 1631 N N . GLY A 1 213 ? -18.562 -35.688 -0.038 1 96.88 213 GLY A N 1
ATOM 1632 C CA . GLY A 1 213 ? -19.812 -35.719 -0.8 1 96.88 213 GLY A CA 1
ATOM 1633 C C . GLY A 1 213 ? -19.594 -35.938 -2.285 1 96.88 213 GLY A C 1
ATOM 1634 O O . GLY A 1 213 ? -20.406 -35.5 -3.107 1 96.88 213 GLY A O 1
ATOM 1635 N N . LEU A 1 214 ? -18.547 -36.531 -2.701 1 97.75 214 LEU A N 1
ATOM 1636 C CA . LEU A 1 214 ? -18.266 -36.844 -4.098 1 97.75 214 LEU A CA 1
ATOM 1637 C C . LEU A 1 214 ? -18.203 -38.344 -4.324 1 97.75 214 LEU A C 1
ATOM 1639 O O . LEU A 1 214 ? -17.516 -38.812 -5.23 1 97.75 214 LEU A O 1
ATOM 1643 N N . GLU A 1 215 ? -18.844 -39.031 -3.555 1 96.5 215 GLU A N 1
ATOM 1644 C CA . GLU A 1 215 ? -18.781 -40.5 -3.6 1 96.5 215 GLU A CA 1
ATOM 1645 C C . GLU A 1 215 ? -19.25 -41.031 -4.949 1 96.5 215 GLU A C 1
ATOM 1647 O O . GLU A 1 215 ? -18.859 -42.125 -5.363 1 96.5 215 GLU A O 1
ATOM 1652 N N . GLU A 1 216 ? -20.078 -40.344 -5.637 1 96.12 216 GLU A N 1
ATOM 1653 C CA . GLU A 1 216 ? -20.594 -40.781 -6.922 1 96.12 216 GLU A CA 1
ATOM 1654 C C . GLU A 1 216 ? -19.469 -40.969 -7.945 1 96.12 216 GLU A C 1
ATOM 1656 O O . GLU A 1 216 ? -19.578 -41.781 -8.859 1 96.12 216 GLU A O 1
ATOM 1661 N N . LEU A 1 217 ? -18.438 -40.156 -7.84 1 96.25 217 LEU A N 1
ATOM 1662 C CA . LEU A 1 217 ? -17.312 -40.281 -8.758 1 96.25 217 LEU A CA 1
ATOM 1663 C C . LEU A 1 217 ? -16.703 -41.688 -8.672 1 96.25 217 LEU A C 1
ATOM 1665 O O . LEU A 1 217 ? -16.297 -42.25 -9.688 1 96.25 217 LEU A O 1
ATOM 1669 N N . ILE A 1 218 ? -16.656 -42.156 -7.438 1 95.06 218 ILE A N 1
ATOM 1670 C CA . ILE A 1 218 ? -16.094 -43.469 -7.191 1 95.06 218 ILE A CA 1
ATOM 1671 C C . ILE A 1 218 ? -17.109 -44.562 -7.598 1 95.06 218 ILE A C 1
ATOM 1673 O O . ILE A 1 218 ? -16.75 -45.562 -8.219 1 95.06 218 ILE A O 1
ATOM 1677 N N . LYS A 1 219 ? -18.312 -44.312 -7.266 1 94.5 219 LYS A N 1
ATOM 1678 C CA . LYS A 1 219 ? -19.375 -45.281 -7.559 1 94.5 219 LYS A CA 1
ATOM 1679 C C . LYS A 1 219 ? -19.531 -45.469 -9.062 1 94.5 219 LYS A C 1
ATOM 1681 O O . LYS A 1 219 ? -19.922 -46.562 -9.516 1 94.5 219 LYS A O 1
ATOM 1686 N N . ARG A 1 220 ? -19.188 -44.5 -9.781 1 94.75 220 ARG A N 1
ATOM 1687 C CA . ARG A 1 220 ? -19.281 -44.594 -11.234 1 94.75 220 ARG A CA 1
ATOM 1688 C C . ARG A 1 220 ? -17.969 -45.031 -11.844 1 94.75 220 ARG A C 1
ATOM 1690 O O . ARG A 1 220 ? -17.609 -44.594 -12.945 1 94.75 220 ARG A O 1
ATOM 1697 N N . GLU A 1 221 ? -17.141 -45.75 -11.094 1 93.25 221 GLU A N 1
ATOM 1698 C CA . GLU A 1 221 ? -15.891 -46.375 -11.523 1 93.25 221 GLU A CA 1
ATOM 1699 C C . GLU A 1 221 ? -14.891 -45.344 -12.023 1 93.25 221 GLU A C 1
ATOM 1701 O O . GLU A 1 221 ? -14.18 -45.594 -13 1 93.25 221 GLU A O 1
ATOM 1706 N N . CYS A 1 222 ? -14.992 -44.188 -11.5 1 95 222 CYS A N 1
ATOM 1707 C CA . CYS A 1 222 ? -14.055 -43.094 -11.766 1 95 222 CYS A CA 1
ATOM 1708 C C . CYS A 1 222 ? -14.109 -42.656 -13.227 1 95 222 CYS A C 1
ATOM 1710 O O . CYS A 1 222 ? -13.125 -42.156 -13.773 1 95 222 CYS A O 1
ATOM 1712 N N . LYS A 1 223 ? -15.203 -42.844 -13.891 1 94.25 223 LYS A N 1
ATOM 1713 C CA . LYS A 1 223 ? -15.367 -42.469 -15.297 1 94.25 223 LYS A CA 1
ATOM 1714 C C . LYS A 1 223 ? -15.203 -40.969 -15.492 1 94.25 223 LYS A C 1
ATOM 1716 O O . LYS A 1 223 ? -14.719 -40.531 -16.531 1 94.25 223 LYS A O 1
ATOM 1721 N N . GLN A 1 224 ? -15.594 -40.25 -14.508 1 96.81 224 GLN A N 1
ATOM 1722 C CA . GLN A 1 224 ? -15.609 -38.812 -14.633 1 96.81 224 GLN A CA 1
ATOM 1723 C C . GLN A 1 224 ? -14.227 -38.219 -14.375 1 96.81 224 GLN A C 1
ATOM 1725 O O . GLN A 1 224 ? -13.914 -37.125 -14.852 1 96.81 224 GLN A O 1
ATOM 1730 N N . ILE A 1 225 ? -13.352 -38.906 -13.609 1 96.31 225 ILE A N 1
ATOM 1731 C CA . ILE A 1 225 ? -12.094 -38.281 -13.195 1 96.31 225 ILE A CA 1
ATOM 1732 C C . ILE A 1 225 ? -10.922 -39.125 -13.719 1 96.31 225 ILE A C 1
ATOM 1734 O O . ILE A 1 225 ? -9.766 -38.688 -13.648 1 96.31 225 ILE A O 1
ATOM 1738 N N . GLY A 1 226 ? -11.211 -40.25 -14.266 1 93.69 226 GLY A N 1
ATOM 1739 C CA . GLY A 1 226 ? -10.188 -41.094 -14.859 1 93.69 226 GLY A CA 1
ATOM 1740 C C . GLY A 1 226 ? -9.43 -41.906 -13.836 1 93.69 226 GLY A C 1
ATOM 1741 O O . GLY A 1 226 ? -9.883 -42.062 -12.703 1 93.69 226 GLY A O 1
ATOM 1742 N N . ALA A 1 227 ? -8.266 -42.562 -14.375 1 92.31 227 ALA A N 1
ATOM 1743 C CA . ALA A 1 227 ? -7.379 -43.406 -13.578 1 92.31 227 ALA A CA 1
ATOM 1744 C C . ALA A 1 227 ? -8.148 -44.562 -12.945 1 92.31 227 ALA A C 1
ATOM 1746 O O . ALA A 1 227 ? -8.031 -44.812 -11.742 1 92.31 227 ALA A O 1
ATOM 1747 N N . ASN A 1 228 ? -8.969 -45.125 -13.797 1 88.06 228 ASN A N 1
ATOM 1748 C CA . ASN A 1 228 ? -9.719 -46.281 -13.32 1 88.06 228 ASN A CA 1
ATOM 1749 C C . ASN A 1 228 ? -8.789 -47.406 -12.867 1 88.06 228 ASN A C 1
ATOM 1751 O O . ASN A 1 228 ? -7.781 -47.688 -13.516 1 88.06 228 ASN A O 1
ATOM 1755 N N . GLN A 1 229 ? -9.102 -48 -11.711 1 84.56 229 GLN A N 1
ATOM 1756 C CA . GLN A 1 229 ? -8.344 -49.094 -11.133 1 84.56 229 GLN A CA 1
ATOM 1757 C C . GLN A 1 229 ? -6.875 -48.719 -10.945 1 84.56 229 GLN A C 1
ATOM 1759 O O . GLN A 1 229 ? -5.992 -49.562 -10.992 1 84.56 229 GLN A O 1
ATOM 1764 N N . GLY A 1 230 ? -6.629 -47.406 -10.977 1 87.69 230 GLY A N 1
ATOM 1765 C CA . GLY A 1 230 ? -5.293 -46.906 -10.68 1 87.69 230 GLY A CA 1
ATOM 1766 C C . GLY A 1 230 ? -4.402 -46.812 -11.898 1 87.69 230 GLY A C 1
ATOM 1767 O O . GLY A 1 230 ? -3.199 -46.594 -11.781 1 87.69 230 GLY A O 1
ATOM 1768 N N . GLU A 1 231 ? -4.961 -46.969 -13.031 1 91.31 231 GLU A N 1
ATOM 1769 C CA . GLU A 1 231 ? -4.168 -46.938 -14.25 1 91.31 231 GLU A CA 1
ATOM 1770 C C . GLU A 1 231 ? -3.791 -45.5 -14.625 1 91.31 231 GLU A C 1
ATOM 1772 O O . GLU A 1 231 ? -4.66 -44.688 -14.945 1 91.31 231 GLU A O 1
ATOM 1777 N N . VAL A 1 232 ? -2.518 -45.219 -14.547 1 95.81 232 VAL A N 1
ATOM 1778 C CA . VAL A 1 232 ? -1.971 -43.906 -14.891 1 95.81 232 VAL A CA 1
ATOM 1779 C C . VAL A 1 232 ? -0.692 -44.094 -15.711 1 95.81 232 VAL A C 1
ATOM 1781 O O . VAL A 1 232 ? -0.106 -45.188 -15.727 1 95.81 232 VAL A O 1
ATOM 1784 N N . LEU A 1 233 ? -0.361 -43.125 -16.406 1 97 233 LEU A N 1
ATOM 1785 C CA . LEU A 1 233 ? 0.872 -43.156 -17.188 1 97 233 LEU A CA 1
ATOM 1786 C C . LEU A 1 233 ? 1.908 -42.219 -16.578 1 97 233 LEU A C 1
ATOM 1788 O O . LEU A 1 233 ? 1.567 -41.125 -16.125 1 97 233 LEU A O 1
ATOM 1792 N N . ILE A 1 234 ? 3.137 -42.688 -16.547 1 97.06 234 ILE A N 1
ATOM 1793 C CA . ILE A 1 234 ? 4.25 -41.844 -16.094 1 97.06 234 ILE A CA 1
ATOM 1794 C C . ILE A 1 234 ? 4.715 -40.969 -17.25 1 97.06 234 ILE A C 1
ATOM 1796 O O . ILE A 1 234 ? 4.363 -41.188 -18.406 1 97.06 234 ILE A O 1
ATOM 1800 N N . ALA A 1 235 ? 5.496 -39.969 -16.938 1 97.88 235 ALA A N 1
ATOM 1801 C CA . ALA A 1 235 ? 5.883 -38.906 -17.875 1 97.88 235 ALA A CA 1
ATOM 1802 C C . ALA A 1 235 ? 6.504 -39.5 -19.141 1 97.88 235 ALA A C 1
ATOM 1804 O O . ALA A 1 235 ? 7.453 -40.281 -19.062 1 97.88 235 ALA A O 1
ATOM 1805 N N . GLY A 1 236 ? 5.93 -39.125 -20.25 1 98.38 236 GLY A N 1
ATOM 1806 C CA . GLY A 1 236 ? 6.535 -39.438 -21.531 1 98.38 236 GLY A CA 1
ATOM 1807 C C . GLY A 1 236 ? 6.07 -40.75 -22.125 1 98.38 236 GLY A C 1
ATOM 1808 O O . GLY A 1 236 ? 6.258 -41 -23.312 1 98.38 236 GLY A O 1
ATOM 1809 N N . ILE A 1 237 ? 5.52 -41.625 -21.297 1 98.31 237 ILE A N 1
ATOM 1810 C CA . ILE A 1 237 ? 5.02 -42.906 -21.828 1 98.31 237 ILE A CA 1
ATOM 1811 C C . ILE A 1 237 ? 3.955 -42.656 -22.891 1 98.31 237 ILE A C 1
ATOM 1813 O O . ILE A 1 237 ? 3.098 -41.781 -22.719 1 98.31 237 ILE A O 1
ATOM 1817 N N . PRO A 1 238 ? 4.02 -43.375 -24 1 98.25 238 PRO A N 1
ATOM 1818 C CA . PRO A 1 238 ? 3.07 -43.125 -25.094 1 98.25 238 PRO A CA 1
ATOM 1819 C C . PRO A 1 238 ? 1.616 -43.25 -24.641 1 98.25 238 PRO A C 1
ATOM 1821 O O . PRO A 1 238 ? 1.276 -44.219 -23.938 1 98.25 238 PRO A O 1
ATOM 1824 N N . VAL A 1 239 ? 0.833 -42.344 -25.094 1 98.25 239 VAL A N 1
ATOM 1825 C CA . VAL A 1 239 ? -0.592 -42.344 -24.797 1 98.25 239 VAL A CA 1
ATOM 1826 C C . VAL A 1 239 ? -1.365 -43 -25.938 1 98.25 239 VAL A C 1
ATOM 1828 O O . VAL A 1 239 ? -1.365 -42.5 -27.062 1 98.25 239 VAL A O 1
ATOM 1831 N N . GLY A 1 240 ? -2.008 -44.031 -25.625 1 97.06 240 GLY A N 1
ATOM 1832 C CA . GLY A 1 240 ? -2.811 -44.688 -26.641 1 97.06 240 GLY A CA 1
ATOM 1833 C C . GLY A 1 240 ? -2.029 -45.031 -27.891 1 97.06 240 GLY A C 1
ATOM 1834 O O . GLY A 1 240 ? -0.945 -45.625 -27.828 1 97.06 240 GLY A O 1
ATOM 1835 N N . LYS A 1 241 ? -2.676 -44.719 -29.078 1 97.31 241 LYS A N 1
ATOM 1836 C CA . LYS A 1 241 ? -2.072 -45.031 -30.359 1 97.31 241 LYS A CA 1
ATOM 1837 C C . LYS A 1 241 ? -1.496 -43.781 -31.031 1 97.31 241 LYS A C 1
ATOM 1839 O O . LYS A 1 241 ? -1.298 -43.75 -32.25 1 97.31 241 LYS A O 1
ATOM 1844 N N . GLY A 1 242 ? -1.324 -42.781 -30.203 1 98.25 242 GLY A N 1
ATOM 1845 C CA . GLY A 1 242 ? -0.833 -41.531 -30.766 1 98.25 242 GLY A CA 1
ATOM 1846 C C . GLY A 1 242 ? -1.941 -40.625 -31.266 1 98.25 242 GLY A C 1
ATOM 1847 O O . GLY A 1 242 ? -3.094 -40.75 -30.844 1 98.25 242 GLY A O 1
ATOM 1848 N N . LEU A 1 243 ? -1.578 -39.688 -32.125 1 98.75 243 LEU A N 1
ATOM 1849 C CA . LEU A 1 243 ? -2.539 -38.719 -32.625 1 98.75 243 LEU A CA 1
ATOM 1850 C C . LEU A 1 243 ? -3.691 -39.406 -33.344 1 98.75 243 LEU A C 1
ATOM 1852 O O . LEU A 1 243 ? -3.467 -40.25 -34.219 1 98.75 243 LEU A O 1
ATOM 1856 N N . SER A 1 244 ? -4.887 -39.031 -32.969 1 98.56 244 SER A N 1
ATOM 1857 C CA . SER A 1 244 ? -6.047 -39.469 -33.75 1 98.56 244 SER A CA 1
ATOM 1858 C C . SER A 1 244 ? -6.066 -38.812 -35.125 1 98.56 244 SER A C 1
ATOM 1860 O O . SER A 1 244 ? -5.344 -37.844 -35.375 1 98.56 244 SER A O 1
ATOM 1862 N N . LYS A 1 245 ? -6.918 -39.312 -35.938 1 98.38 245 LYS A N 1
ATOM 1863 C CA . LYS A 1 245 ? -7.043 -38.75 -37.281 1 98.38 245 LYS A CA 1
ATOM 1864 C C . LYS A 1 245 ? -7.492 -37.281 -37.219 1 98.38 245 LYS A C 1
ATOM 1866 O O . LYS A 1 245 ? -6.914 -36.406 -37.875 1 98.38 245 LYS A O 1
ATOM 1871 N N . ARG A 1 246 ? -8.438 -37.031 -36.469 1 97.88 246 ARG A N 1
ATOM 1872 C CA . ARG A 1 246 ? -8.969 -35.688 -36.344 1 97.88 246 ARG A CA 1
ATOM 1873 C C . ARG A 1 246 ? -7.902 -34.719 -35.812 1 97.88 246 ARG A C 1
ATOM 1875 O O . ARG A 1 246 ? -7.719 -33.625 -36.375 1 97.88 246 ARG A O 1
ATOM 1882 N N . ALA A 1 247 ? -7.25 -35.094 -34.75 1 98.38 247 ALA A N 1
ATOM 1883 C CA . ALA A 1 247 ? -6.211 -34.25 -34.156 1 98.38 247 ALA A CA 1
ATOM 1884 C C . ALA A 1 247 ? -5.078 -34.031 -35.156 1 98.38 247 ALA A C 1
ATOM 1886 O O . ALA A 1 247 ? -4.578 -32.906 -35.281 1 98.38 247 ALA A O 1
ATOM 1887 N N . ALA A 1 248 ? -4.691 -35.062 -35.844 1 98.5 248 ALA A N 1
ATOM 1888 C CA . ALA A 1 248 ? -3.623 -34.969 -36.812 1 98.5 248 ALA A CA 1
ATOM 1889 C C . ALA A 1 248 ? -3.984 -33.969 -37.906 1 98.5 248 ALA A C 1
ATOM 1891 O O . ALA A 1 248 ? -3.16 -33.125 -38.312 1 98.5 248 ALA A O 1
ATOM 1892 N N . ASP A 1 249 ? -5.203 -34.062 -38.375 1 98.25 249 ASP A N 1
ATOM 1893 C CA . ASP A 1 249 ? -5.676 -33.125 -39.406 1 98.25 249 ASP A CA 1
ATOM 1894 C C . ASP A 1 249 ? -5.676 -31.688 -38.906 1 98.25 249 ASP A C 1
ATOM 1896 O O . ASP A 1 249 ? -5.254 -30.781 -39.625 1 98.25 249 ASP A O 1
ATOM 1900 N N . GLU A 1 250 ? -6.16 -31.516 -37.75 1 98.25 250 GLU A N 1
ATOM 1901 C CA . GLU A 1 250 ? -6.277 -30.172 -37.156 1 98.25 250 GLU A CA 1
ATOM 1902 C C . GLU A 1 250 ? -4.902 -29.578 -36.875 1 98.25 250 GLU A C 1
ATOM 1904 O O . GLU A 1 250 ? -4.699 -28.375 -37.031 1 98.25 250 GLU A O 1
ATOM 1909 N N . LEU A 1 251 ? -3.928 -30.406 -36.469 1 98.44 251 LEU A N 1
ATOM 1910 C CA . LEU A 1 251 ? -2.605 -29.938 -36.062 1 98.44 251 LEU A CA 1
ATOM 1911 C C . LEU A 1 251 ? -1.661 -29.891 -37.25 1 98.44 251 LEU A C 1
ATOM 1913 O O . LEU A 1 251 ? -0.595 -29.266 -37.188 1 98.44 251 LEU A O 1
ATOM 1917 N N . GLY A 1 252 ? -2.064 -30.469 -38.375 1 97.88 252 GLY A N 1
ATOM 1918 C CA . GLY A 1 252 ? -1.195 -30.562 -39.531 1 97.88 252 GLY A CA 1
ATOM 1919 C C . GLY A 1 252 ? -0.093 -31.594 -39.375 1 97.88 252 GLY A C 1
ATOM 1920 O O . GLY A 1 252 ? 1.046 -31.359 -39.781 1 97.88 252 GLY A O 1
ATOM 1921 N N . LEU A 1 253 ? -0.385 -32.719 -38.75 1 98.5 253 LEU A N 1
ATOM 1922 C CA . LEU A 1 253 ? 0.585 -33.781 -38.469 1 98.5 253 LEU A CA 1
ATOM 1923 C C . LEU A 1 253 ? 0.086 -35.125 -39 1 98.5 253 LEU A C 1
ATOM 1925 O O . LEU A 1 253 ? -0.915 -35.188 -39.719 1 98.5 253 LEU A O 1
ATOM 1929 N N . VAL A 1 254 ? 0.854 -36.156 -38.656 1 98.31 254 VAL A N 1
ATOM 1930 C CA . VAL A 1 254 ? 0.523 -37.469 -39.188 1 98.31 254 VAL A CA 1
ATOM 1931 C C . VAL A 1 254 ? -0.203 -38.281 -38.125 1 98.31 254 VAL A C 1
ATOM 1933 O O . VAL A 1 254 ? 0.217 -38.312 -36.969 1 98.31 254 VAL A O 1
ATOM 1936 N N . GLU A 1 255 ? -1.302 -38.906 -38.594 1 98.38 255 GLU A N 1
ATOM 1937 C CA . GLU A 1 255 ? -2.01 -39.812 -37.688 1 98.38 255 GLU A CA 1
ATOM 1938 C C . GLU A 1 255 ? -1.067 -40.875 -37.094 1 98.38 255 GLU A C 1
ATOM 1940 O O . GLU A 1 255 ? -0.212 -41.406 -37.812 1 98.38 255 GLU A O 1
ATOM 1945 N N . GLY A 1 256 ? -1.189 -41.094 -35.844 1 98.25 256 GLY A N 1
ATOM 1946 C CA . GLY A 1 256 ? -0.388 -42.125 -35.188 1 98.25 256 GLY A CA 1
ATOM 1947 C C . GLY A 1 256 ? 0.908 -41.594 -34.594 1 98.25 256 GLY A C 1
ATOM 1948 O O . GLY A 1 256 ? 1.616 -42.312 -33.906 1 98.25 256 GLY A O 1
ATOM 1949 N N . THR A 1 257 ? 1.22 -40.312 -34.906 1 98.5 257 THR A N 1
ATOM 1950 C CA . THR A 1 257 ? 2.406 -39.75 -34.281 1 98.5 257 THR A CA 1
ATOM 1951 C C . THR A 1 257 ? 2.361 -39.906 -32.781 1 98.5 257 THR A C 1
ATOM 1953 O O . THR A 1 257 ? 1.372 -39.562 -32.125 1 98.5 257 THR A O 1
ATOM 1956 N N . PRO A 1 258 ? 3.4 -40.5 -32.156 1 98.62 258 PRO A N 1
ATOM 1957 C CA . PRO A 1 258 ? 3.398 -40.75 -30.703 1 98.62 258 PRO A CA 1
ATOM 1958 C C . PRO A 1 258 ? 3.188 -39.469 -29.891 1 98.62 258 PRO A C 1
ATOM 1960 O O . PRO A 1 258 ? 3.727 -38.406 -30.219 1 98.62 258 PRO A O 1
ATOM 1963 N N . VAL A 1 259 ? 2.387 -39.594 -28.906 1 98.81 259 VAL A N 1
ATOM 1964 C CA . VAL A 1 259 ? 2.127 -38.531 -27.922 1 98.81 259 VAL A CA 1
ATOM 1965 C C . VAL A 1 259 ? 2.568 -39 -26.547 1 98.81 259 VAL A C 1
ATOM 1967 O O . VAL A 1 259 ? 2.125 -40.031 -26.047 1 98.81 259 VAL A O 1
ATOM 1970 N N . GLY A 1 260 ? 3.488 -38.25 -25.953 1 98.69 260 GLY A N 1
ATOM 1971 C CA . GLY A 1 260 ? 3.924 -38.594 -24.609 1 98.69 260 GLY A CA 1
ATOM 1972 C C . GLY A 1 260 ? 2.939 -38.188 -23.531 1 98.69 260 GLY A C 1
ATOM 1973 O O . GLY A 1 260 ? 2.291 -37.125 -23.656 1 98.69 260 GLY A O 1
ATOM 1974 N N . SER A 1 261 ? 2.863 -39 -22.484 1 98.44 261 SER A N 1
ATOM 1975 C CA . SER A 1 261 ? 2.062 -38.594 -21.328 1 98.44 261 SER A CA 1
ATOM 1976 C C . SER A 1 261 ? 2.494 -37.25 -20.797 1 98.44 261 SER A C 1
ATOM 1978 O O . SER A 1 261 ? 3.68 -37 -20.547 1 98.44 261 SER A O 1
ATOM 1980 N N . GLY A 1 262 ? 1.597 -36.375 -20.594 1 98.12 262 GLY A N 1
ATOM 1981 C CA . GLY A 1 262 ? 1.868 -34.969 -20.344 1 98.12 262 GLY A CA 1
ATOM 1982 C C . GLY A 1 262 ? 2.191 -34.688 -18.891 1 98.12 262 GLY A C 1
ATOM 1983 O O . GLY A 1 262 ? 2.113 -35.562 -18.031 1 98.12 262 GLY A O 1
ATOM 1984 N N . LEU A 1 263 ? 2.588 -33.438 -18.672 1 98.56 263 LEU A N 1
ATOM 1985 C CA . LEU A 1 263 ? 2.939 -32.938 -17.344 1 98.56 263 LEU A CA 1
ATOM 1986 C C . LEU A 1 263 ? 2.262 -31.594 -17.078 1 98.56 263 LEU A C 1
ATOM 1988 O O . LEU A 1 263 ? 1.896 -30.875 -18 1 98.56 263 LEU A O 1
ATOM 1992 N N . ILE A 1 264 ? 2.088 -31.312 -15.797 1 98.19 264 ILE A N 1
ATOM 1993 C CA . ILE A 1 264 ? 1.841 -29.938 -15.406 1 98.19 264 ILE A CA 1
ATOM 1994 C C . ILE A 1 264 ? 3.023 -29.062 -15.812 1 98.19 264 ILE A C 1
ATOM 1996 O O . ILE A 1 264 ? 4.176 -29.5 -15.742 1 98.19 264 ILE A O 1
ATOM 2000 N N . ASP A 1 265 ? 2.791 -27.859 -16.219 1 97.06 265 ASP A N 1
ATOM 2001 C CA . ASP A 1 265 ? 3.797 -27.016 -16.875 1 97.06 265 ASP A CA 1
ATOM 2002 C C . ASP A 1 265 ? 5.004 -26.812 -15.961 1 97.06 265 ASP A C 1
ATOM 2004 O O . ASP A 1 265 ? 6.145 -26.797 -16.422 1 97.06 265 ASP A O 1
ATOM 2008 N N . ALA A 1 266 ? 4.797 -26.641 -14.664 1 96.5 266 ALA A N 1
ATOM 2009 C CA . ALA A 1 266 ? 5.922 -26.453 -13.758 1 96.5 266 ALA A CA 1
ATOM 2010 C C . ALA A 1 266 ? 6.832 -27.688 -13.742 1 96.5 266 ALA A C 1
ATOM 2012 O O . ALA A 1 266 ? 8.055 -27.562 -13.656 1 96.5 266 ALA A O 1
ATOM 2013 N N . TYR A 1 267 ? 6.293 -28.859 -13.797 1 98 267 TYR A N 1
ATOM 2014 C CA . TYR A 1 267 ? 7.074 -30.094 -13.82 1 98 267 TYR A CA 1
ATOM 2015 C C . TYR A 1 267 ? 7.789 -30.266 -15.164 1 98 267 TYR A C 1
ATOM 2017 O O . TYR A 1 267 ? 8.883 -30.828 -15.219 1 98 267 TYR A O 1
ATOM 2025 N N . SER A 1 268 ? 7.113 -29.781 -16.188 1 97.75 268 SER A N 1
ATOM 2026 C CA . SER A 1 268 ? 7.801 -29.719 -17.469 1 97.75 268 SER A CA 1
ATOM 2027 C C . SER A 1 268 ? 8.992 -28.781 -17.422 1 97.75 268 SER A C 1
ATOM 2029 O O . SER A 1 268 ? 10.023 -29.031 -18.047 1 97.75 268 SER A O 1
ATOM 2031 N N . GLY A 1 269 ? 8.789 -27.688 -16.734 1 95.88 269 GLY A N 1
ATOM 2032 C CA . GLY A 1 269 ? 9.906 -26.797 -16.484 1 95.88 269 GLY A CA 1
ATOM 2033 C C . GLY A 1 269 ? 11.055 -27.453 -15.742 1 95.88 269 GLY A C 1
ATOM 2034 O O . GLY A 1 269 ? 12.219 -27.188 -16.031 1 95.88 269 GLY A O 1
ATOM 2035 N N . TRP A 1 270 ? 10.703 -28.234 -14.773 1 96.69 270 TRP A N 1
ATOM 2036 C CA . TRP A 1 270 ? 11.719 -29.016 -14.078 1 96.69 270 TRP A CA 1
ATOM 2037 C C . TRP A 1 270 ? 12.5 -29.891 -15.055 1 96.69 270 TRP A C 1
ATOM 2039 O O . TRP A 1 270 ? 13.734 -29.906 -15.031 1 96.69 270 TRP A O 1
ATOM 2049 N N . LEU A 1 271 ? 11.836 -30.547 -15.945 1 96.56 271 LEU A N 1
ATOM 2050 C CA . LEU A 1 271 ? 12.438 -31.406 -16.953 1 96.56 271 LEU A CA 1
ATOM 2051 C C . LEU A 1 271 ? 13.398 -30.609 -17.828 1 96.56 271 LEU A C 1
ATOM 2053 O O . LEU A 1 271 ? 14.477 -31.109 -18.188 1 96.56 271 LEU A O 1
ATOM 2057 N N . GLY A 1 272 ? 13.047 -29.438 -18.125 1 95.31 272 GLY A N 1
ATOM 2058 C CA . GLY A 1 272 ? 13.781 -28.656 -19.094 1 95.31 272 GLY A CA 1
ATOM 2059 C C . GLY A 1 272 ? 14.953 -27.906 -18.5 1 95.31 272 GLY A C 1
ATOM 2060 O O . GLY A 1 272 ? 15.711 -27.25 -19.219 1 95.31 272 GLY A O 1
ATOM 2061 N N . THR A 1 273 ? 15.172 -28.016 -17.188 1 95 273 THR A N 1
ATOM 2062 C CA . THR A 1 273 ? 16.188 -27.125 -16.641 1 95 273 THR A CA 1
ATOM 2063 C C . THR A 1 273 ? 17.156 -27.891 -15.742 1 95 273 THR A C 1
ATOM 2065 O O . THR A 1 273 ? 18.344 -27.578 -15.695 1 95 273 THR A O 1
ATOM 2068 N N . VAL A 1 274 ? 16.75 -28.922 -15.062 1 95.62 274 VAL A N 1
ATOM 2069 C CA . VAL A 1 274 ? 17.453 -29.438 -13.898 1 95.62 274 VAL A CA 1
ATOM 2070 C C . VAL A 1 274 ? 18.656 -30.25 -14.344 1 95.62 274 VAL A C 1
ATOM 2072 O O . VAL A 1 274 ? 19.609 -30.422 -13.578 1 95.62 274 VAL A O 1
ATOM 2075 N N . ALA A 1 275 ? 18.641 -30.734 -15.539 1 95.44 275 ALA A N 1
ATOM 2076 C CA . ALA A 1 275 ? 19.75 -31.547 -16.031 1 95.44 275 ALA A CA 1
ATOM 2077 C C . ALA A 1 275 ? 20.859 -30.688 -16.625 1 95.44 275 ALA A C 1
ATOM 2079 O O . ALA A 1 275 ? 21.844 -31.188 -17.156 1 95.44 275 ALA A O 1
ATOM 2080 N N . ALA A 1 276 ? 20.672 -29.453 -16.578 1 92.69 276 ALA A N 1
ATOM 2081 C CA . ALA A 1 276 ? 21.625 -28.531 -17.172 1 92.69 276 ALA A CA 1
ATOM 2082 C C . ALA A 1 276 ? 22.984 -28.641 -16.5 1 92.69 276 ALA A C 1
ATOM 2084 O O . ALA A 1 276 ? 23.062 -28.766 -15.266 1 92.69 276 ALA A O 1
ATOM 2085 N N . ARG A 1 277 ? 23.969 -28.625 -17.328 1 89.56 277 ARG A N 1
ATOM 2086 C CA . ARG A 1 277 ? 25.297 -28.297 -16.812 1 89.56 277 ARG A CA 1
ATOM 2087 C C . ARG A 1 277 ? 25.484 -26.797 -16.672 1 89.56 277 ARG A C 1
ATOM 2089 O O . ARG A 1 277 ? 24.609 -26.016 -17.078 1 89.56 277 ARG A O 1
ATOM 2096 N N . TYR A 1 278 ? 26.344 -26.422 -15.891 1 81.31 278 TYR A N 1
ATOM 2097 C CA . TYR A 1 278 ? 26.531 -24.969 -15.82 1 81.31 278 TYR A CA 1
ATOM 2098 C C . TYR A 1 278 ? 27.969 -24.594 -16.094 1 81.31 278 TYR A C 1
ATOM 2100 O O . TYR A 1 278 ? 28.875 -25.422 -15.969 1 81.31 278 TYR A O 1
ATOM 2108 N N . SER A 1 279 ? 28.047 -23.516 -16.75 1 79.25 279 SER A N 1
ATOM 2109 C CA . SER A 1 279 ? 29.359 -22.891 -16.938 1 79.25 279 SER A CA 1
ATOM 2110 C C . SER A 1 279 ? 29.625 -21.844 -15.852 1 79.25 279 SER A C 1
ATOM 2112 O O . SER A 1 279 ? 28.719 -21.141 -15.414 1 79.25 279 SER A O 1
ATOM 2114 N N . GLU A 1 280 ? 30.734 -22.016 -15.219 1 70.81 280 GLU A N 1
ATOM 2115 C CA . GLU A 1 280 ? 31.219 -20.984 -14.328 1 70.81 280 GLU A CA 1
ATOM 2116 C C . GLU A 1 280 ? 32.344 -20.172 -14.969 1 70.81 280 GLU A C 1
ATOM 2118 O O . GLU A 1 280 ? 33.375 -20.734 -15.375 1 70.81 280 GLU A O 1
ATOM 2123 N N . ASN A 1 281 ? 32.219 -18.891 -15.062 1 68.44 281 ASN A N 1
ATOM 2124 C CA . ASN A 1 281 ? 33.188 -18.016 -15.703 1 68.44 281 ASN A CA 1
ATOM 2125 C C . ASN A 1 281 ? 33.531 -18.484 -17.109 1 68.44 281 ASN A C 1
ATOM 2127 O O . ASN A 1 281 ? 34.719 -18.531 -17.469 1 68.44 281 ASN A O 1
ATOM 2131 N N . GLY A 1 282 ? 32.531 -18.922 -17.797 1 67.06 282 GLY A N 1
ATOM 2132 C CA . GLY A 1 282 ? 32.688 -19.297 -19.188 1 67.06 282 GLY A CA 1
ATOM 2133 C C . GLY A 1 282 ? 33.156 -20.719 -19.391 1 67.06 282 GLY A C 1
ATOM 2134 O O . GLY A 1 282 ? 33.281 -21.188 -20.516 1 67.06 282 GLY A O 1
ATOM 2135 N N . VAL A 1 283 ? 33.406 -21.406 -18.328 1 73.06 283 VAL A N 1
ATOM 2136 C CA . VAL A 1 283 ? 33.906 -22.781 -18.438 1 73.06 283 VAL A CA 1
ATOM 2137 C C . VAL A 1 283 ? 32.781 -23.75 -18.109 1 73.06 283 VAL A C 1
ATOM 2139 O O . VAL A 1 283 ? 32.281 -23.766 -16.984 1 73.06 283 VAL A O 1
ATOM 2142 N N . PRO A 1 284 ? 32.406 -24.5 -19.125 1 74.56 284 PRO A N 1
ATOM 2143 C CA . PRO A 1 284 ? 31.359 -25.484 -18.859 1 74.56 284 PRO A CA 1
ATOM 2144 C C . PRO A 1 284 ? 31.828 -26.609 -17.938 1 74.56 284 PRO A C 1
ATOM 2146 O O . PRO A 1 284 ? 32.969 -27.031 -18.016 1 74.56 284 PRO A O 1
ATOM 2149 N N . SER A 1 285 ? 30.984 -26.922 -17.031 1 78.19 285 SER A N 1
ATOM 2150 C CA . SER A 1 285 ? 31.281 -28.109 -16.219 1 78.19 285 SER A CA 1
ATOM 2151 C C . SER A 1 285 ? 31.422 -29.344 -17.094 1 78.19 285 SER A C 1
ATOM 2153 O O . SER A 1 285 ? 30.656 -29.547 -18.031 1 78.19 285 SER A O 1
ATOM 2155 N N . GLU A 1 286 ? 32.5 -30.094 -16.875 1 75.06 286 GLU A N 1
ATOM 2156 C CA . GLU A 1 286 ? 32.75 -31.297 -17.672 1 75.06 286 GLU A CA 1
ATOM 2157 C C . GLU A 1 286 ? 31.938 -32.469 -17.172 1 75.06 286 GLU A C 1
ATOM 2159 O O . GLU A 1 286 ? 31.688 -33.438 -17.922 1 75.06 286 GLU A O 1
ATOM 2164 N N . VAL A 1 287 ? 31.516 -32.344 -16.047 1 78.19 287 VAL A N 1
ATOM 2165 C CA . VAL A 1 287 ? 30.812 -33.5 -15.461 1 78.19 287 VAL A CA 1
ATOM 2166 C C . VAL A 1 287 ? 29.328 -33.375 -15.727 1 78.19 287 VAL A C 1
ATOM 2168 O O . VAL A 1 287 ? 28.719 -32.344 -15.469 1 78.19 287 VAL A O 1
ATOM 2171 N N . LEU A 1 288 ? 28.781 -34.469 -16.344 1 86.62 288 LEU A N 1
ATOM 2172 C CA . LEU A 1 288 ? 27.328 -34.562 -16.516 1 86.62 288 LEU A CA 1
ATOM 2173 C C . LEU A 1 288 ? 26.641 -34.938 -15.203 1 86.62 288 LEU A C 1
ATOM 2175 O O . LEU A 1 288 ? 27.125 -35.781 -14.461 1 86.62 288 LEU A O 1
ATOM 2179 N N . PRO A 1 289 ? 25.562 -34.281 -14.977 1 91 289 PRO A N 1
ATOM 2180 C CA . PRO A 1 289 ? 24.875 -34.594 -13.727 1 91 289 PRO A CA 1
ATOM 2181 C C . PRO A 1 289 ? 24.156 -35.938 -13.773 1 91 289 PRO A C 1
ATOM 2183 O O . PRO A 1 289 ? 23.609 -36.312 -14.812 1 91 289 PRO A O 1
ATOM 2186 N N . SER A 1 290 ? 24.172 -36.562 -12.625 1 94.25 290 SER A N 1
ATOM 2187 C CA . SER A 1 290 ? 23.422 -37.812 -12.484 1 94.25 290 SER A CA 1
ATOM 2188 C C . SER A 1 290 ? 22 -37.531 -12.008 1 94.25 290 SER A C 1
ATOM 2190 O O . SER A 1 290 ? 21.688 -36.469 -11.492 1 94.25 290 SER A O 1
ATOM 2192 N N . LEU A 1 291 ? 21.156 -38.562 -12.266 1 95.81 291 LEU A N 1
ATOM 2193 C CA . LEU A 1 291 ? 19.797 -38.5 -11.742 1 95.81 291 LEU A CA 1
ATOM 2194 C C . LEU A 1 291 ? 19.797 -38.25 -10.234 1 95.81 291 LEU A C 1
ATOM 2196 O O . LEU A 1 291 ? 18.984 -37.5 -9.711 1 95.81 291 LEU A O 1
ATOM 2200 N N . HIS A 1 292 ? 20.766 -38.844 -9.516 1 95.5 292 HIS A N 1
ATOM 2201 C CA . HIS A 1 292 ? 20.844 -38.719 -8.07 1 95.5 292 HIS A CA 1
ATOM 2202 C C . HIS A 1 292 ? 21.172 -37.281 -7.66 1 95.5 292 HIS A C 1
ATOM 2204 O O . HIS A 1 292 ? 20.703 -36.812 -6.629 1 95.5 292 HIS A O 1
ATOM 2210 N N . GLU A 1 293 ? 21.953 -36.625 -8.438 1 94.75 293 GLU A N 1
ATOM 2211 C CA . GLU A 1 293 ? 22.344 -35.25 -8.164 1 94.75 293 GLU A CA 1
ATOM 2212 C C . GLU A 1 293 ? 21.156 -34.312 -8.242 1 94.75 293 GLU A C 1
ATOM 2214 O O . GLU A 1 293 ? 21.188 -33.219 -7.691 1 94.75 293 GLU A O 1
ATOM 2219 N N . SER A 1 294 ? 20.109 -34.75 -8.898 1 95.88 294 SER A N 1
ATOM 2220 C CA . SER A 1 294 ? 18.938 -33.938 -9.078 1 95.88 294 SER A CA 1
ATOM 2221 C C . SER A 1 294 ? 18.297 -33.562 -7.738 1 95.88 294 SER A C 1
ATOM 2223 O O . SER A 1 294 ? 17.625 -32.531 -7.629 1 95.88 294 SER A O 1
ATOM 2225 N N . GLN A 1 295 ? 18.531 -34.344 -6.656 1 96.88 295 GLN A N 1
ATOM 2226 C CA . GLN A 1 295 ? 17.922 -34.094 -5.355 1 96.88 295 GLN A CA 1
ATOM 2227 C C . GLN A 1 295 ? 18.453 -32.781 -4.738 1 96.88 295 GLN A C 1
ATOM 2229 O O . GLN A 1 295 ? 17.844 -32.25 -3.816 1 96.88 295 GLN A O 1
ATOM 2234 N N . HIS A 1 296 ? 19.609 -32.25 -5.25 1 97.38 296 HIS A N 1
ATOM 2235 C CA . HIS A 1 296 ? 20.219 -31.016 -4.73 1 97.38 296 HIS A CA 1
ATOM 2236 C C . HIS A 1 296 ? 19.859 -29.812 -5.594 1 97.38 296 HIS A C 1
ATOM 2238 O O . HIS A 1 296 ? 20.281 -28.688 -5.297 1 97.38 296 HIS A O 1
ATOM 2244 N N . ARG A 1 297 ? 19.094 -30.078 -6.66 1 97.56 297 ARG A N 1
ATOM 2245 C CA . ARG A 1 297 ? 18.766 -29.047 -7.648 1 97.56 297 ARG A CA 1
ATOM 2246 C C . ARG A 1 297 ? 17.281 -28.703 -7.602 1 97.56 297 ARG A C 1
ATOM 2248 O O . ARG A 1 297 ? 16.438 -29.516 -7.996 1 97.56 297 ARG A O 1
ATOM 2255 N N . LEU A 1 298 ? 17.016 -27.5 -7.125 1 98.5 298 LEU A N 1
ATOM 2256 C CA . LEU A 1 298 ? 15.625 -27.047 -7.09 1 98.5 298 LEU A CA 1
ATOM 2257 C C . LEU A 1 298 ? 15.289 -26.25 -8.344 1 98.5 298 LEU A C 1
ATOM 2259 O O . LEU A 1 298 ? 16 -25.312 -8.703 1 98.5 298 LEU A O 1
ATOM 2263 N N . ALA A 1 299 ? 14.234 -26.672 -9.039 1 97.56 299 ALA A N 1
ATOM 2264 C CA . ALA A 1 299 ? 13.727 -25.859 -10.141 1 97.56 299 ALA A CA 1
ATOM 2265 C C . ALA A 1 299 ? 12.758 -24.797 -9.641 1 97.56 299 ALA A C 1
ATOM 2267 O O . ALA A 1 299 ? 11.836 -25.094 -8.875 1 97.56 299 ALA A O 1
ATOM 2268 N N . ALA A 1 300 ? 13.031 -23.578 -9.938 1 97.5 300 ALA A N 1
ATOM 2269 C CA . ALA A 1 300 ? 12.07 -22.5 -9.758 1 97.5 300 ALA A CA 1
ATOM 2270 C C . ALA A 1 300 ? 11.469 -22.062 -11.094 1 97.5 300 ALA A C 1
ATOM 2272 O O . ALA A 1 300 ? 12.141 -21.438 -11.914 1 97.5 300 ALA A O 1
ATOM 2273 N N . VAL A 1 301 ? 10.25 -22.453 -11.352 1 95.75 301 VAL A N 1
ATOM 2274 C CA . VAL A 1 301 ? 9.547 -22.125 -12.586 1 95.75 301 VAL A CA 1
ATOM 2275 C C . VAL A 1 301 ? 8.68 -20.891 -12.375 1 95.75 301 VAL A C 1
ATOM 2277 O O . VAL A 1 301 ? 7.582 -20.984 -11.812 1 95.75 301 VAL A O 1
ATOM 2280 N N . ALA A 1 302 ? 9.188 -19.781 -12.922 1 92.94 302 ALA A N 1
ATOM 2281 C CA . ALA A 1 302 ? 8.633 -18.484 -12.531 1 92.94 302 ALA A CA 1
ATOM 2282 C C . ALA A 1 302 ? 7.887 -17.844 -13.703 1 92.94 302 ALA A C 1
ATOM 2284 O O . ALA A 1 302 ? 8.492 -17.516 -14.727 1 92.94 302 ALA A O 1
ATOM 2285 N N . GLY A 1 303 ? 6.605 -17.672 -13.617 1 90.75 303 GLY A N 1
ATOM 2286 C CA . GLY A 1 303 ? 5.711 -16.938 -14.492 1 90.75 303 GLY A CA 1
ATOM 2287 C C . GLY A 1 303 ? 4.777 -16 -13.742 1 90.75 303 GLY A C 1
ATOM 2288 O O . GLY A 1 303 ? 5.227 -15.156 -12.977 1 90.75 303 GLY A O 1
ATOM 2289 N N . THR A 1 304 ? 3.441 -16.344 -13.922 1 91.25 304 THR A N 1
ATOM 2290 C CA . THR A 1 304 ? 2.459 -15.641 -13.109 1 91.25 304 THR A CA 1
ATOM 2291 C C . THR A 1 304 ? 2.67 -15.93 -11.625 1 91.25 304 THR A C 1
ATOM 2293 O O . THR A 1 304 ? 2.658 -15.023 -10.797 1 91.25 304 THR A O 1
ATOM 2296 N N . SER A 1 305 ? 2.836 -17.141 -11.32 1 95.19 305 SER A N 1
ATOM 2297 C CA . SER A 1 305 ? 3.275 -17.656 -10.031 1 95.19 305 SER A CA 1
ATOM 2298 C C . SER A 1 305 ? 4.656 -18.297 -10.133 1 95.19 305 SER A C 1
ATOM 2300 O O . SER A 1 305 ? 5.262 -18.312 -11.203 1 95.19 305 SER A O 1
ATOM 2302 N N . THR A 1 306 ? 5.223 -18.672 -9.055 1 97.06 306 THR A N 1
ATOM 2303 C CA . THR A 1 306 ? 6.469 -19.422 -9.055 1 97.06 306 THR A CA 1
ATOM 2304 C C . THR A 1 306 ? 6.293 -20.75 -8.328 1 97.06 306 THR A C 1
ATOM 2306 O O . THR A 1 306 ? 5.789 -20.797 -7.207 1 97.06 306 THR A O 1
ATOM 2309 N N . CYS A 1 307 ? 6.641 -21.828 -8.992 1 97.44 307 CYS A N 1
ATOM 2310 C CA . CYS A 1 307 ? 6.676 -23.156 -8.398 1 97.44 307 CYS A CA 1
ATOM 2311 C C . CYS A 1 307 ? 8.109 -23.578 -8.07 1 97.44 307 CYS A C 1
ATOM 2313 O O . CYS A 1 307 ? 9.016 -23.344 -8.867 1 97.44 307 CYS A O 1
ATOM 2315 N N . HIS A 1 308 ? 8.312 -24.031 -6.898 1 98.5 308 HIS A N 1
ATOM 2316 C CA . HIS A 1 308 ? 9.594 -24.578 -6.457 1 98.5 308 HIS A CA 1
ATOM 2317 C C . HIS A 1 308 ? 9.539 -26.094 -6.352 1 98.5 308 HIS A C 1
ATOM 2319 O O . HIS A 1 308 ? 8.938 -26.641 -5.418 1 98.5 308 HIS A O 1
ATOM 2325 N N . ILE A 1 309 ? 10.258 -26.781 -7.234 1 98.5 309 ILE A N 1
ATOM 2326 C CA . ILE A 1 309 ? 10.102 -28.234 -7.305 1 98.5 309 ILE A CA 1
ATOM 2327 C C . ILE A 1 309 ? 11.453 -28.906 -7.07 1 98.5 309 ILE A C 1
ATOM 2329 O O . ILE A 1 309 ? 12.461 -28.516 -7.668 1 98.5 309 ILE A O 1
ATOM 2333 N N . VAL A 1 310 ? 11.445 -29.891 -6.242 1 98.5 310 VAL A N 1
ATOM 2334 C CA . VAL A 1 310 ? 12.641 -30.672 -5.988 1 98.5 310 VAL A CA 1
ATOM 2335 C C . VAL A 1 310 ? 12.281 -32.156 -5.914 1 98.5 310 VAL A C 1
ATOM 2337 O O . VAL A 1 310 ? 11.164 -32.5 -5.523 1 98.5 310 VAL A O 1
ATOM 2340 N N . GLN A 1 311 ? 13.18 -32.938 -6.441 1 97.62 311 GLN A N 1
ATOM 2341 C CA . GLN A 1 311 ? 13.008 -34.406 -6.441 1 97.62 311 GLN A CA 1
ATOM 2342 C C . GLN A 1 311 ? 13.883 -35.062 -5.379 1 97.62 311 GLN A C 1
ATOM 2344 O O . GLN A 1 311 ? 14.938 -34.531 -5.016 1 97.62 311 GLN A O 1
ATOM 2349 N N . SER A 1 312 ? 13.438 -36.188 -4.84 1 97.88 312 SER A N 1
ATOM 2350 C CA . SER A 1 312 ? 14.18 -36.938 -3.848 1 97.88 312 SER A CA 1
ATOM 2351 C C . SER A 1 312 ? 13.922 -38.438 -4.008 1 97.88 312 SER A C 1
ATOM 2353 O O . SER A 1 312 ? 12.875 -38.844 -4.516 1 97.88 312 SER A O 1
ATOM 2355 N N . PRO A 1 313 ? 14.891 -39.25 -3.615 1 96.25 313 PRO A N 1
ATOM 2356 C CA . PRO A 1 313 ? 14.68 -40.688 -3.697 1 96.25 313 PRO A CA 1
ATOM 2357 C C . PRO A 1 313 ? 13.641 -41.188 -2.701 1 96.25 313 PRO A C 1
ATOM 2359 O O . PRO A 1 313 ? 12.984 -42.219 -2.949 1 96.25 313 PRO A O 1
ATOM 2362 N N . GLU A 1 314 ? 13.539 -40.5 -1.598 1 96.25 314 GLU A N 1
ATOM 2363 C CA . GLU A 1 314 ? 12.555 -40.844 -0.575 1 96.25 314 GLU A CA 1
ATOM 2364 C C . GLU A 1 314 ? 11.5 -39.75 -0.422 1 96.25 314 GLU A C 1
ATOM 2366 O O . GLU A 1 314 ? 11.742 -38.594 -0.751 1 96.25 314 GLU A O 1
ATOM 2371 N N . GLY A 1 315 ? 10.328 -40.219 0.078 1 96.5 315 GLY A N 1
ATOM 2372 C CA . GLY A 1 315 ? 9.297 -39.25 0.342 1 96.5 315 GLY A CA 1
ATOM 2373 C C . GLY A 1 315 ? 9.586 -38.375 1.562 1 96.5 315 GLY A C 1
ATOM 2374 O O . GLY A 1 315 ? 9.742 -38.906 2.668 1 96.5 315 GLY A O 1
ATOM 2375 N N . ILE A 1 316 ? 9.742 -37.062 1.419 1 97.88 316 ILE A N 1
ATOM 2376 C CA . ILE A 1 316 ? 10.016 -36.156 2.512 1 97.88 316 ILE A CA 1
ATOM 2377 C C . ILE A 1 316 ? 8.812 -35.219 2.717 1 97.88 316 ILE A C 1
ATOM 2379 O O . ILE A 1 316 ? 8.5 -34.406 1.859 1 97.88 316 ILE A O 1
ATOM 2383 N N . PHE A 1 317 ? 8.156 -35.406 3.836 1 97.5 317 PHE A N 1
ATOM 2384 C CA . PHE A 1 317 ? 6.988 -34.594 4.137 1 97.5 317 PHE A CA 1
ATOM 2385 C C . PHE A 1 317 ? 7.406 -33.25 4.727 1 97.5 317 PHE A C 1
ATOM 2387 O O . PHE A 1 317 ? 8.25 -33.219 5.629 1 97.5 317 PHE A O 1
ATOM 2394 N N . VAL A 1 318 ? 6.961 -32.219 4.188 1 97.75 318 VAL A N 1
ATOM 2395 C CA . VAL A 1 318 ? 7.211 -30.844 4.66 1 97.75 318 VAL A CA 1
ATOM 2396 C C . VAL A 1 318 ? 5.883 -30.109 4.84 1 97.75 318 VAL A C 1
ATOM 2398 O O . VAL A 1 318 ? 5.098 -30 3.895 1 97.75 318 VAL A O 1
ATOM 2401 N N . ASP A 1 319 ? 5.617 -29.609 6.035 1 96.62 319 ASP A N 1
ATOM 2402 C CA . ASP A 1 319 ? 4.387 -28.859 6.277 1 96.62 319 ASP A CA 1
ATOM 2403 C C . ASP A 1 319 ? 4.262 -27.672 5.32 1 96.62 319 ASP A C 1
ATOM 2405 O O . ASP A 1 319 ? 5.207 -26.906 5.16 1 96.62 319 ASP A O 1
ATOM 2409 N N . GLY A 1 320 ? 3.084 -27.609 4.668 1 97 320 GLY A N 1
ATOM 2410 C CA . GLY A 1 320 ? 2.807 -26.469 3.811 1 97 320 GLY A CA 1
ATOM 2411 C C . GLY A 1 320 ? 3.42 -26.594 2.43 1 97 320 GLY A C 1
ATOM 2412 O O . GLY A 1 320 ? 3.299 -25.688 1.604 1 97 320 GLY A O 1
ATOM 2413 N N . VAL A 1 321 ? 4.121 -27.594 2.178 1 97.94 321 VAL A N 1
ATOM 2414 C CA . VAL A 1 321 ? 4.688 -27.875 0.864 1 97.94 321 VAL A CA 1
ATOM 2415 C C . VAL A 1 321 ? 3.971 -29.062 0.236 1 97.94 321 VAL A C 1
ATOM 2417 O O . VAL A 1 321 ? 3.793 -30.109 0.882 1 97.94 321 VAL A O 1
ATOM 2420 N N . TRP A 1 322 ? 3.551 -28.938 -0.994 1 97.62 322 TRP A N 1
ATOM 2421 C CA . TRP A 1 322 ? 2.809 -30 -1.662 1 97.62 322 TRP A CA 1
ATOM 2422 C C . TRP A 1 322 ? 3.705 -31.203 -1.925 1 97.62 322 TRP A C 1
ATOM 2424 O O . TRP A 1 322 ? 4.859 -31.047 -2.33 1 97.62 322 TRP A O 1
ATOM 2434 N N . GLY A 1 323 ? 3.084 -32.344 -1.829 1 96.44 323 GLY A N 1
ATOM 2435 C CA . GLY A 1 323 ? 3.85 -33.562 -1.886 1 96.44 323 GLY A CA 1
ATOM 2436 C C . GLY A 1 323 ? 4.191 -34.125 -0.515 1 96.44 323 GLY A C 1
ATOM 2437 O O . GLY A 1 323 ? 3.697 -33.625 0.5 1 96.44 323 GLY A O 1
ATOM 2438 N N . PRO A 1 324 ? 5.031 -35.156 -0.409 1 97.31 324 PRO A N 1
ATOM 2439 C CA . PRO A 1 324 ? 5.73 -35.719 -1.564 1 97.31 324 PRO A CA 1
ATOM 2440 C C . PRO A 1 324 ? 4.816 -36.562 -2.457 1 97.31 324 PRO A C 1
ATOM 2442 O O . PRO A 1 324 ? 4.016 -37.344 -1.958 1 97.31 324 PRO A O 1
ATOM 2445 N N . PHE A 1 325 ? 4.934 -36.312 -3.725 1 97.5 325 PHE A N 1
ATOM 2446 C CA . PHE A 1 325 ? 4.219 -37.094 -4.73 1 97.5 325 PHE A CA 1
ATOM 2447 C C . PHE A 1 325 ? 5.102 -38.219 -5.277 1 97.5 325 PHE A C 1
ATOM 2449 O O . PHE A 1 325 ? 6.27 -38 -5.594 1 97.5 325 PHE A O 1
ATOM 2456 N N . LYS A 1 326 ? 4.555 -39.312 -5.387 1 96.69 326 LYS A N 1
ATOM 2457 C CA . LYS A 1 326 ? 5.312 -40.438 -5.93 1 96.69 326 LYS A CA 1
ATOM 2458 C C . LYS A 1 326 ? 5.105 -40.562 -7.438 1 96.69 326 LYS A C 1
ATOM 2460 O O . LYS A 1 326 ? 3.98 -40.469 -7.926 1 96.69 326 LYS A O 1
ATOM 2465 N N . ASP A 1 327 ? 6.195 -40.719 -8.219 1 96.38 327 ASP A N 1
ATOM 2466 C CA . ASP A 1 327 ? 6.242 -41.062 -9.633 1 96.38 327 ASP A CA 1
ATOM 2467 C C . ASP A 1 327 ? 5.629 -39.938 -10.484 1 96.38 327 ASP A C 1
ATOM 2469 O O . ASP A 1 327 ? 5.078 -40.219 -11.555 1 96.38 327 ASP A O 1
ATOM 2473 N N . PRO A 1 328 ? 5.645 -38.719 -10.039 1 96.75 328 PRO A N 1
ATOM 2474 C CA . PRO A 1 328 ? 5.004 -37.719 -10.898 1 96.75 328 PRO A CA 1
ATOM 2475 C C . PRO A 1 328 ? 5.727 -37.531 -12.234 1 96.75 328 PRO A C 1
ATOM 2477 O O . PRO A 1 328 ? 5.09 -37.25 -13.25 1 96.75 328 PRO A O 1
ATOM 2480 N N . VAL A 1 329 ? 7.051 -37.656 -12.18 1 97.62 329 VAL A N 1
ATOM 2481 C CA . VAL A 1 329 ? 7.848 -37.531 -13.398 1 97.62 329 VAL A CA 1
ATOM 2482 C C . VAL A 1 329 ? 8.648 -38.812 -13.633 1 97.62 329 VAL A C 1
ATOM 2484 O O . VAL A 1 329 ? 8.562 -39.406 -14.703 1 97.62 329 VAL A O 1
ATOM 2487 N N . PHE A 1 330 ? 9.422 -39.219 -12.602 1 97.5 330 PHE A N 1
ATOM 2488 C CA . PHE A 1 330 ? 10.273 -40.406 -12.695 1 97.5 330 PHE A CA 1
ATOM 2489 C C . PHE A 1 330 ? 9.703 -41.531 -11.852 1 97.5 330 PHE A C 1
ATOM 2491 O O . PHE A 1 330 ? 9.43 -41.375 -10.664 1 97.5 330 PHE A O 1
ATOM 2498 N N . ARG A 1 331 ? 9.625 -42.719 -12.523 1 95.88 331 ARG A N 1
ATOM 2499 C CA . ARG A 1 331 ? 9.203 -43.906 -11.773 1 95.88 331 ARG A CA 1
ATOM 2500 C C . ARG A 1 331 ? 10.141 -44.156 -10.602 1 95.88 331 ARG A C 1
ATOM 2502 O O . ARG A 1 331 ? 11.359 -44.219 -10.773 1 95.88 331 ARG A O 1
ATOM 2509 N N . GLY A 1 332 ? 9.602 -44.188 -9.438 1 95.44 332 GLY A N 1
ATOM 2510 C CA . GLY A 1 332 ? 10.367 -44.562 -8.258 1 95.44 332 GLY A CA 1
ATOM 2511 C C . GLY A 1 332 ? 10.859 -43.344 -7.469 1 95.44 332 GLY A C 1
ATOM 2512 O O . GLY A 1 332 ? 11.406 -43.5 -6.375 1 95.44 332 GLY A O 1
ATOM 2513 N N . TRP A 1 333 ? 10.656 -42.156 -7.965 1 97.06 333 TRP A N 1
ATOM 2514 C CA . TRP A 1 333 ? 11.125 -40.938 -7.293 1 97.06 333 TRP A CA 1
ATOM 2515 C C . TRP A 1 333 ? 9.953 -40.125 -6.746 1 97.06 333 TRP A C 1
ATOM 2517 O O . TRP A 1 333 ? 8.797 -40.406 -7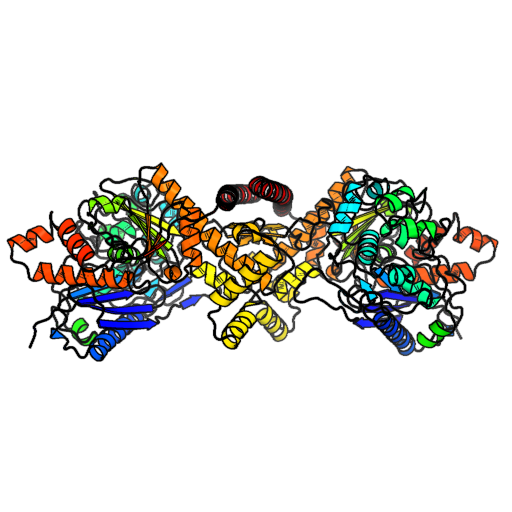.074 1 97.06 333 TRP A O 1
ATOM 2527 N N . TRP A 1 334 ? 10.305 -39.281 -5.824 1 97.69 334 TRP A N 1
ATOM 2528 C CA . TRP A 1 334 ? 9.32 -38.438 -5.172 1 97.69 334 TRP A CA 1
ATOM 2529 C C . TRP A 1 334 ? 9.578 -36.969 -5.488 1 97.69 334 TRP A C 1
ATOM 2531 O O . TRP A 1 334 ? 10.727 -36.562 -5.715 1 97.69 334 TRP A O 1
ATOM 2541 N N . MET A 1 335 ? 8.516 -36.219 -5.539 1 97.94 335 MET A N 1
ATOM 2542 C CA . MET A 1 335 ? 8.711 -34.781 -5.781 1 97.94 335 MET A CA 1
ATOM 2543 C C . MET A 1 335 ? 7.906 -33.969 -4.785 1 97.94 335 MET A C 1
ATOM 2545 O O . MET A 1 335 ? 6.801 -34.344 -4.398 1 97.94 335 MET A O 1
ATOM 2549 N N . SER A 1 336 ? 8.539 -32.875 -4.336 1 98.38 336 SER A N 1
ATOM 2550 C CA . SER A 1 336 ? 7.906 -31.859 -3.514 1 98.38 336 SER A CA 1
ATOM 2551 C C . SER A 1 336 ? 7.801 -30.531 -4.266 1 98.38 336 SER A C 1
ATOM 2553 O O . SER A 1 336 ? 8.703 -30.172 -5.023 1 98.38 336 SER A O 1
ATOM 2555 N N . GLU A 1 337 ? 6.66 -29.844 -4.02 1 98.31 337 GLU A N 1
ATOM 2556 C CA . GLU A 1 337 ? 6.391 -28.609 -4.75 1 98.31 337 GLU A CA 1
ATOM 2557 C C . GLU A 1 337 ? 6.023 -27.484 -3.799 1 98.31 337 GLU A C 1
ATOM 2559 O O . GLU A 1 337 ? 4.914 -27.453 -3.26 1 98.31 337 GLU A O 1
ATOM 2564 N N . GLY A 1 338 ? 6.977 -26.609 -3.543 1 98.06 338 GLY A N 1
ATOM 2565 C CA . GLY A 1 338 ? 6.617 -25.328 -2.961 1 98.06 338 GLY A CA 1
ATOM 2566 C C . GLY A 1 338 ? 6.078 -24.344 -3.982 1 98.06 338 GLY A C 1
ATOM 2567 O O . GLY A 1 338 ? 6.172 -24.578 -5.188 1 98.06 338 GLY A O 1
ATOM 2568 N N . GLY A 1 339 ? 5.574 -23.25 -3.457 1 97.06 339 GLY A N 1
ATOM 2569 C CA . GLY A 1 339 ? 5.059 -22.312 -4.449 1 97.06 339 GLY A CA 1
ATOM 2570 C C . GLY A 1 339 ? 4.734 -20.953 -3.875 1 97.06 339 GLY A C 1
ATOM 2571 O O . GLY A 1 339 ? 4.562 -20.797 -2.664 1 97.06 339 GLY A O 1
ATOM 2572 N N . GLN A 1 340 ? 4.762 -20 -4.695 1 97.12 340 GLN A N 1
ATOM 2573 C CA . GLN A 1 340 ? 4.273 -18.641 -4.496 1 97.12 340 GLN A CA 1
ATOM 2574 C C . GLN A 1 340 ? 3.125 -18.312 -5.453 1 97.12 340 GLN A C 1
ATOM 2576 O O . GLN A 1 340 ? 3.295 -18.375 -6.672 1 97.12 340 GLN A O 1
ATOM 2581 N N . SER A 1 341 ? 1.981 -17.969 -4.938 1 93.88 341 SER A N 1
ATOM 2582 C CA . SER A 1 341 ? 0.75 -17.859 -5.711 1 93.88 341 SER A CA 1
ATOM 2583 C C . SER A 1 341 ? 0.838 -16.719 -6.719 1 93.88 341 SER A C 1
ATOM 2585 O O . SER A 1 341 ? 0.184 -16.75 -7.762 1 93.88 341 SER A O 1
ATOM 2587 N N . SER A 1 342 ? 1.576 -15.742 -6.348 1 94 342 SER A N 1
ATOM 2588 C CA . SER A 1 342 ? 1.682 -14.562 -7.199 1 94 342 SER A CA 1
ATOM 2589 C C . SER A 1 342 ? 3.078 -13.953 -7.129 1 94 342 SER A C 1
ATOM 2591 O O . SER A 1 342 ? 3.504 -13.484 -6.07 1 94 342 SER A O 1
ATOM 2593 N N . THR A 1 343 ? 3.834 -13.977 -8.203 1 96.44 343 THR A N 1
ATOM 2594 C CA . THR A 1 343 ? 5.156 -13.367 -8.273 1 96.44 343 THR A CA 1
ATOM 2595 C C . THR A 1 343 ? 5.254 -12.43 -9.477 1 96.44 343 THR A C 1
ATOM 2597 O O . THR A 1 343 ? 5.062 -11.219 -9.336 1 96.44 343 THR A O 1
ATOM 2600 N N . GLY A 1 344 ? 5.238 -13.102 -10.773 1 95.5 344 GLY A N 1
ATOM 2601 C CA . GLY A 1 344 ? 5.156 -12.234 -11.938 1 95.5 344 GLY A CA 1
ATOM 2602 C C . GLY A 1 344 ? 3.939 -11.328 -11.922 1 95.5 344 GLY A C 1
ATOM 2603 O O . GLY A 1 344 ? 4.027 -10.148 -12.273 1 95.5 344 GLY A O 1
ATOM 2604 N N . GLN A 1 345 ? 2.848 -11.938 -11.562 1 94.19 345 GLN A N 1
ATOM 2605 C CA . GLN A 1 345 ? 1.602 -11.195 -11.43 1 94.19 345 GLN A CA 1
ATOM 2606 C C . GLN A 1 345 ? 1.738 -10.07 -10.406 1 94.19 345 GLN A C 1
ATOM 2608 O O . GLN A 1 345 ? 1.189 -8.984 -10.594 1 94.19 345 GLN A O 1
ATOM 2613 N N . LEU A 1 346 ? 2.402 -10.281 -9.297 1 97.25 346 LEU A N 1
ATOM 2614 C CA . LEU A 1 346 ? 2.594 -9.258 -8.266 1 97.25 346 LEU A CA 1
ATOM 2615 C C . LEU A 1 346 ? 3.447 -8.109 -8.797 1 97.25 346 LEU A C 1
ATOM 2617 O O . LEU A 1 346 ? 3.145 -6.941 -8.547 1 97.25 346 LEU A O 1
ATOM 2621 N N . ILE A 1 347 ? 4.566 -8.445 -9.492 1 97.44 347 ILE A N 1
ATOM 2622 C CA . ILE A 1 347 ? 5.426 -7.426 -10.078 1 97.44 347 ILE A CA 1
ATOM 2623 C C . ILE A 1 347 ? 4.602 -6.547 -11.023 1 97.44 347 ILE A C 1
ATOM 2625 O O . ILE A 1 347 ? 4.648 -5.316 -10.93 1 97.44 347 ILE A O 1
ATOM 2629 N N . ASP A 1 348 ? 3.844 -7.191 -11.906 1 96 348 ASP A N 1
ATOM 2630 C CA . ASP A 1 348 ? 3.002 -6.465 -12.852 1 96 348 ASP A CA 1
ATOM 2631 C C . ASP A 1 348 ? 1.976 -5.598 -12.125 1 96 348 ASP A C 1
ATOM 2633 O O . ASP A 1 348 ? 1.739 -4.453 -12.516 1 96 348 ASP A O 1
ATOM 2637 N N . PHE A 1 349 ? 1.379 -6.156 -11.141 1 96.81 349 PHE A N 1
ATOM 2638 C CA . PHE A 1 349 ? 0.36 -5.449 -10.367 1 96.81 349 PHE A CA 1
ATOM 2639 C C . PHE A 1 349 ? 0.936 -4.191 -9.734 1 96.81 349 PHE A C 1
ATOM 2641 O O . PHE A 1 349 ? 0.355 -3.111 -9.844 1 96.81 349 PHE A O 1
ATOM 2648 N N . MET A 1 350 ? 2.076 -4.32 -9.039 1 98 350 MET A N 1
ATOM 2649 C CA . MET A 1 350 ? 2.713 -3.205 -8.344 1 98 350 MET A CA 1
ATOM 2650 C C . MET A 1 350 ? 3.123 -2.113 -9.328 1 98 350 MET A C 1
ATOM 2652 O O . MET A 1 350 ? 3.086 -0.927 -9 1 98 350 MET A O 1
ATOM 2656 N N . LEU A 1 351 ? 3.486 -2.521 -10.516 1 97.81 351 LEU A N 1
ATOM 2657 C CA . LEU A 1 351 ? 3.877 -1.561 -11.539 1 97.81 351 LEU A CA 1
ATOM 2658 C C . LEU A 1 351 ? 2.652 -0.874 -12.133 1 97.81 351 LEU A C 1
ATOM 2660 O O . LEU A 1 351 ? 2.559 0.356 -12.125 1 97.81 351 LEU A O 1
ATOM 2664 N N . THR A 1 352 ? 1.68 -1.641 -12.539 1 97 352 THR A N 1
ATOM 2665 C CA . THR A 1 352 ? 0.586 -1.11 -13.344 1 97 352 THR A CA 1
ATOM 2666 C C . THR A 1 352 ? -0.406 -0.345 -12.477 1 97 352 THR A C 1
ATOM 2668 O O . THR A 1 352 ? -1.17 0.483 -12.977 1 97 352 THR A O 1
ATOM 2671 N N . THR A 1 353 ? -0.395 -0.61 -11.172 1 97 353 THR A N 1
ATOM 2672 C CA . THR A 1 353 ? -1.354 0.071 -10.305 1 97 353 THR A CA 1
ATOM 2673 C C . THR A 1 353 ? -0.727 1.307 -9.672 1 97 353 THR A C 1
ATOM 2675 O O . THR A 1 353 ? -1.403 2.061 -8.969 1 97 353 THR A O 1
ATOM 2678 N N . HIS A 1 354 ? 0.574 1.541 -9.859 1 97.5 354 HIS A N 1
ATOM 2679 C CA . HIS A 1 354 ? 1.209 2.771 -9.398 1 97.5 354 HIS A CA 1
ATOM 2680 C C . HIS A 1 354 ? 0.823 3.953 -10.281 1 97.5 354 HIS A C 1
ATOM 2682 O O . HIS A 1 354 ? 0.789 3.832 -11.508 1 97.5 354 HIS A O 1
ATOM 2688 N N . SER A 1 355 ? 0.553 5.07 -9.711 1 95.19 355 SER A N 1
ATOM 2689 C CA . SER A 1 355 ? 0.043 6.227 -10.445 1 95.19 355 SER A CA 1
ATOM 2690 C C . SER A 1 355 ? 1.068 6.738 -11.453 1 95.19 355 SER A C 1
ATOM 2692 O O . SER A 1 355 ? 0.708 7.375 -12.445 1 95.19 355 SER A O 1
ATOM 2694 N N . PHE A 1 356 ? 2.359 6.469 -11.281 1 96.44 356 PHE A N 1
ATOM 2695 C CA . PHE A 1 356 ? 3.412 6.961 -12.164 1 96.44 356 PHE A CA 1
ATOM 2696 C C . PHE A 1 356 ? 3.607 6.023 -13.344 1 96.44 356 PHE A C 1
ATOM 2698 O O . PHE A 1 356 ? 4.367 6.328 -14.266 1 96.44 356 PHE A O 1
ATOM 2705 N N . TYR A 1 357 ? 2.967 4.855 -13.438 1 97.75 357 TYR A N 1
ATOM 2706 C CA . TYR A 1 357 ? 3.213 3.812 -14.43 1 97.75 357 TYR A CA 1
ATOM 2707 C C . TYR A 1 357 ? 3.062 4.359 -15.844 1 97.75 357 TYR A C 1
ATOM 2709 O O . TYR A 1 357 ? 3.918 4.125 -16.703 1 97.75 357 TYR A O 1
ATOM 2717 N N . PRO A 1 358 ? 1.973 5.152 -16.156 1 96.88 358 PRO A N 1
ATOM 2718 C CA . PRO A 1 358 ? 1.859 5.684 -17.516 1 96.88 358 PRO A CA 1
ATOM 2719 C C . PRO A 1 358 ? 3.061 6.539 -17.906 1 96.88 358 PRO A C 1
ATOM 2721 O O . PRO A 1 358 ? 3.531 6.453 -19.047 1 96.88 358 PRO A O 1
ATOM 2724 N N . LYS A 1 359 ? 3.553 7.328 -17 1 96.69 359 LYS A N 1
ATOM 2725 C CA . LYS A 1 359 ? 4.715 8.164 -17.281 1 96.69 359 LYS A CA 1
ATOM 2726 C C . LYS A 1 359 ? 5.977 7.32 -17.438 1 96.69 359 LYS A C 1
ATOM 2728 O O . LYS A 1 359 ? 6.867 7.656 -18.219 1 96.69 359 LYS A O 1
ATOM 2733 N N . LEU A 1 360 ? 6.105 6.246 -16.641 1 97.69 360 LEU A N 1
ATOM 2734 C CA . LEU A 1 360 ? 7.227 5.316 -16.781 1 97.69 360 LEU A CA 1
ATOM 2735 C C . LEU A 1 360 ? 7.266 4.719 -18.188 1 97.69 360 LEU A C 1
ATOM 2737 O O . LEU A 1 360 ? 8.336 4.602 -18.781 1 97.69 360 LEU A O 1
ATOM 2741 N N . VAL A 1 361 ? 6.102 4.273 -18.688 1 97.75 361 VAL A N 1
ATOM 2742 C CA . VAL A 1 361 ? 6 3.695 -20.031 1 97.75 361 VAL A CA 1
ATOM 2743 C C . VAL A 1 361 ? 6.453 4.715 -21.062 1 97.75 361 VAL A C 1
ATOM 2745 O O . VAL A 1 361 ? 7.203 4.383 -21.984 1 97.75 361 VAL A O 1
ATOM 2748 N N . GLU A 1 362 ? 5.996 5.949 -20.891 1 97.69 362 GLU A N 1
ATOM 2749 C CA . GLU A 1 362 ? 6.398 7.023 -21.797 1 97.69 362 GLU A CA 1
ATOM 2750 C C . GLU A 1 362 ? 7.906 7.254 -21.734 1 97.69 362 GLU A C 1
ATOM 2752 O O . GLU A 1 362 ? 8.547 7.434 -22.781 1 97.69 362 GLU A O 1
ATOM 2757 N N . LEU A 1 363 ? 8.406 7.301 -20.547 1 96.5 363 LEU A N 1
ATOM 2758 C CA . LEU A 1 363 ? 9.844 7.484 -20.375 1 96.5 363 LEU A CA 1
ATOM 2759 C C . LEU A 1 363 ? 10.625 6.359 -21.047 1 96.5 363 LEU A C 1
ATOM 2761 O O . LEU A 1 363 ? 11.672 6.602 -21.641 1 96.5 363 LEU A O 1
ATOM 2765 N N . GLY A 1 364 ? 10.148 5.078 -20.828 1 97 364 GLY A N 1
ATOM 2766 C CA . GLY A 1 364 ? 10.781 3.949 -21.484 1 97 364 GLY A CA 1
ATOM 2767 C C . GLY A 1 364 ? 10.828 4.098 -23 1 97 364 GLY A C 1
ATOM 2768 O O . GLY A 1 364 ? 11.859 3.842 -23.625 1 97 364 GLY A O 1
ATOM 2769 N N . LYS A 1 365 ? 9.758 4.547 -23.609 1 96.94 365 LYS A N 1
ATOM 2770 C CA . LYS A 1 365 ? 9.695 4.773 -25.047 1 96.94 365 LYS A CA 1
ATOM 2771 C C . LYS A 1 365 ? 10.648 5.883 -25.484 1 96.94 365 LYS A C 1
ATOM 2773 O O . LYS A 1 365 ? 11.375 5.742 -26.469 1 96.94 365 LYS A O 1
ATOM 2778 N N . GLU A 1 366 ? 10.555 6.93 -24.766 1 97.06 366 GLU A N 1
ATOM 2779 C CA . GLU A 1 366 ? 11.398 8.078 -25.062 1 97.06 366 GLU A CA 1
ATOM 2780 C C . GLU A 1 366 ? 12.875 7.699 -25.031 1 97.06 366 GLU A C 1
ATOM 2782 O O . GLU A 1 366 ? 13.664 8.156 -25.859 1 97.06 366 GLU A O 1
ATOM 2787 N N . GLN A 1 367 ? 13.227 6.891 -24.141 1 96.69 367 GLN A N 1
ATOM 2788 C CA . GLN A 1 367 ? 14.617 6.5 -23.953 1 96.69 367 GLN A CA 1
ATOM 2789 C C . GLN A 1 367 ? 14.945 5.238 -24.75 1 96.69 367 GLN A C 1
ATOM 2791 O O . GLN A 1 367 ? 16.094 4.809 -24.797 1 96.69 367 GLN A O 1
ATOM 2796 N N . GLN A 1 368 ? 13.938 4.617 -25.344 1 96.88 368 GLN A N 1
ATOM 2797 C CA . GLN A 1 368 ? 14.078 3.373 -26.094 1 96.88 368 GLN A CA 1
ATOM 2798 C C . GLN A 1 368 ? 14.648 2.262 -25.219 1 96.88 368 GLN A C 1
ATOM 2800 O O . GLN A 1 368 ? 15.602 1.583 -25.594 1 96.88 368 GLN A O 1
ATOM 2805 N N . LYS A 1 369 ? 14.133 2.209 -24.031 1 95.5 369 LYS A N 1
ATOM 2806 C CA . LYS A 1 369 ? 14.516 1.199 -23.047 1 95.5 369 LYS A CA 1
ATOM 2807 C C . LYS A 1 369 ? 13.297 0.484 -22.484 1 95.5 369 LYS A C 1
ATOM 2809 O O . LYS A 1 369 ? 12.188 1.03 -22.484 1 95.5 369 LYS A O 1
ATOM 2814 N N . ASN A 1 370 ? 13.531 -0.786 -22.062 1 93.75 370 ASN A N 1
ATOM 2815 C CA . ASN A 1 370 ? 12.516 -1.476 -21.266 1 93.75 370 ASN A CA 1
ATOM 2816 C C . ASN A 1 370 ? 12.281 -0.783 -19.938 1 93.75 370 ASN A C 1
ATOM 2818 O O . ASN A 1 370 ? 13.219 -0.266 -19.328 1 93.75 370 ASN A O 1
ATOM 2822 N N . ILE A 1 371 ? 11.039 -0.758 -19.453 1 96.06 371 ILE A N 1
ATOM 2823 C CA . ILE A 1 371 ? 10.68 -0.039 -18.234 1 96.06 371 ILE A CA 1
ATOM 2824 C C . ILE A 1 371 ? 11.492 -0.582 -17.062 1 96.06 371 ILE A C 1
ATOM 2826 O O . ILE A 1 371 ? 11.836 0.163 -16.125 1 96.06 371 ILE A O 1
ATOM 2830 N N . HIS A 1 372 ? 11.844 -1.871 -17.062 1 94.56 372 HIS A N 1
ATOM 2831 C CA . HIS A 1 372 ? 12.633 -2.461 -15.992 1 94.56 372 HIS A CA 1
ATOM 2832 C C . HIS A 1 372 ? 14.039 -1.873 -15.961 1 94.56 372 HIS A C 1
ATOM 2834 O O . HIS A 1 372 ? 14.609 -1.679 -14.883 1 94.56 372 HIS A O 1
ATOM 2840 N N . THR A 1 373 ? 14.555 -1.638 -17.125 1 95.06 373 THR A N 1
ATOM 2841 C CA . THR A 1 373 ? 15.875 -1.018 -17.219 1 95.06 373 THR A CA 1
ATOM 2842 C C . THR A 1 373 ? 15.836 0.409 -16.672 1 95.06 373 THR A C 1
ATOM 2844 O O . THR A 1 373 ? 16.734 0.825 -15.945 1 95.06 373 THR A O 1
ATOM 2847 N N . VAL A 1 374 ? 14.789 1.14 -17.047 1 96.88 374 VAL A N 1
ATOM 2848 C CA . VAL A 1 374 ? 14.625 2.504 -16.562 1 96.88 374 VAL A CA 1
ATOM 2849 C C . VAL A 1 374 ? 14.562 2.506 -15.039 1 96.88 374 VAL A C 1
ATOM 2851 O O . VAL A 1 374 ? 15.195 3.342 -14.391 1 96.88 374 VAL A O 1
ATOM 2854 N N . LEU A 1 375 ? 13.82 1.624 -14.453 1 97.75 375 LEU A N 1
ATOM 2855 C CA . LEU A 1 375 ? 13.672 1.526 -13.008 1 97.75 375 LEU A CA 1
ATOM 2856 C C . LEU A 1 375 ? 15.008 1.181 -12.352 1 97.75 375 LEU A C 1
ATOM 2858 O O . LEU A 1 375 ? 15.359 1.75 -11.312 1 97.75 375 LEU A O 1
ATOM 2862 N N . GLN A 1 376 ? 15.75 0.283 -12.93 1 95.94 376 GLN A N 1
ATOM 2863 C CA . GLN A 1 376 ? 17.047 -0.118 -12.375 1 95.94 376 GLN A CA 1
ATOM 2864 C C . GLN A 1 376 ? 18.031 1.043 -12.398 1 95.94 376 GLN A C 1
ATOM 2866 O O . GLN A 1 376 ? 18.781 1.239 -11.438 1 95.94 376 GLN A O 1
ATOM 2871 N N . GLU A 1 377 ? 18.016 1.725 -13.484 1 96.94 377 GLU A N 1
ATOM 2872 C CA . GLU A 1 377 ? 18.906 2.883 -13.586 1 96.94 377 GLU A CA 1
ATOM 2873 C C . GLU A 1 377 ? 18.516 3.961 -12.578 1 96.94 377 GLU A C 1
ATOM 2875 O O . GLU A 1 377 ? 19.391 4.605 -11.992 1 96.94 377 GLU A O 1
ATOM 2880 N N . THR A 1 378 ? 17.234 4.191 -12.461 1 97.12 378 THR A N 1
ATOM 2881 C CA . THR A 1 378 ? 16.75 5.141 -11.469 1 97.12 378 THR A CA 1
ATOM 2882 C C . THR A 1 378 ? 17.203 4.742 -10.07 1 97.12 378 THR A C 1
ATOM 2884 O O . THR A 1 378 ? 17.672 5.59 -9.297 1 97.12 378 THR A O 1
ATOM 2887 N N . LEU A 1 379 ? 17.141 3.508 -9.727 1 97.81 379 LEU A N 1
ATOM 2888 C CA . LEU A 1 379 ? 17.547 2.99 -8.43 1 97.81 379 LEU A CA 1
ATOM 2889 C C . LEU A 1 379 ? 19.047 3.199 -8.203 1 97.81 379 LEU A C 1
ATOM 2891 O O . LEU A 1 379 ? 19.469 3.574 -7.109 1 97.81 379 LEU A O 1
ATOM 2895 N N . GLU A 1 380 ? 19.812 2.943 -9.188 1 97.44 380 GLU A N 1
ATOM 2896 C CA . GLU A 1 380 ? 21.25 3.119 -9.07 1 97.44 380 GLU A CA 1
ATOM 2897 C C . GLU A 1 380 ? 21.609 4.586 -8.859 1 97.44 380 GLU A C 1
ATOM 2899 O O . GLU A 1 380 ? 22.547 4.898 -8.117 1 97.44 380 GLU A O 1
ATOM 2904 N N . LYS A 1 381 ? 20.938 5.402 -9.609 1 97 381 LYS A N 1
ATOM 2905 C CA . LYS A 1 381 ? 21.141 6.836 -9.398 1 97 381 LYS A CA 1
ATOM 2906 C C . LYS A 1 381 ? 20.812 7.234 -7.969 1 97 381 LYS A C 1
ATOM 2908 O O . LYS A 1 381 ? 21.562 7.973 -7.332 1 97 381 LYS A O 1
ATOM 2913 N N . LEU A 1 382 ? 19.688 6.785 -7.441 1 95.94 382 LEU A N 1
ATOM 2914 C CA . LEU A 1 382 ? 19.266 7.082 -6.078 1 95.94 382 LEU A CA 1
ATOM 2915 C C . LEU A 1 382 ? 20.266 6.531 -5.066 1 95.94 382 LEU A C 1
ATOM 2917 O O . LEU A 1 382 ? 20.547 7.172 -4.051 1 95.94 382 LEU A O 1
ATOM 2921 N N . ARG A 1 383 ? 20.703 5.285 -5.332 1 96.88 383 ARG A N 1
ATOM 2922 C CA . ARG A 1 383 ? 21.688 4.66 -4.441 1 96.88 383 ARG A CA 1
ATOM 2923 C C . ARG A 1 383 ? 22.906 5.551 -4.258 1 96.88 383 ARG A C 1
ATOM 2925 O O . ARG A 1 383 ? 23.328 5.809 -3.131 1 96.88 383 ARG A O 1
ATOM 2932 N N . VAL A 1 384 ? 23.438 6.078 -5.352 1 97 384 VAL A N 1
ATOM 2933 C CA . VAL A 1 384 ? 24.625 6.93 -5.332 1 97 384 VAL A CA 1
ATOM 2934 C C . VAL A 1 384 ? 24.297 8.25 -4.633 1 97 384 VAL A C 1
ATOM 2936 O O . VAL A 1 384 ? 25.062 8.703 -3.775 1 97 384 VAL A O 1
ATOM 2939 N N . GLU A 1 385 ? 23.172 8.805 -4.945 1 93.44 385 GLU A N 1
ATOM 2940 C CA . GLU A 1 385 ? 22.766 10.094 -4.395 1 93.44 385 GLU A CA 1
ATOM 2941 C C . GLU A 1 385 ? 22.578 10.016 -2.883 1 93.44 385 GLU A C 1
ATOM 2943 O O . GLU A 1 385 ? 22.812 10.984 -2.166 1 93.44 385 GLU A O 1
ATOM 2948 N N . ASN A 1 386 ? 22.172 8.883 -2.4 1 92.81 386 ASN A N 1
ATOM 2949 C CA . ASN A 1 386 ? 21.891 8.727 -0.977 1 92.81 386 ASN A CA 1
ATOM 2950 C C . ASN A 1 386 ? 23.078 8.133 -0.231 1 92.81 386 ASN A C 1
ATOM 2952 O O . ASN A 1 386 ? 23 7.883 0.972 1 92.81 386 ASN A O 1
ATOM 2956 N N . GLY A 1 387 ? 24.141 7.812 -0.931 1 94.44 387 GLY A N 1
ATOM 2957 C CA . GLY A 1 387 ? 25.344 7.266 -0.317 1 94.44 387 GLY A CA 1
ATOM 2958 C C . GLY A 1 387 ? 25.156 5.848 0.188 1 94.44 387 GLY A C 1
ATOM 2959 O O . GLY A 1 387 ? 25.844 5.422 1.117 1 94.44 387 GLY A O 1
ATOM 2960 N N . ALA A 1 388 ? 24.219 5.133 -0.322 1 95.62 388 ALA A N 1
ATOM 2961 C CA . ALA A 1 388 ? 24 3.742 0.066 1 95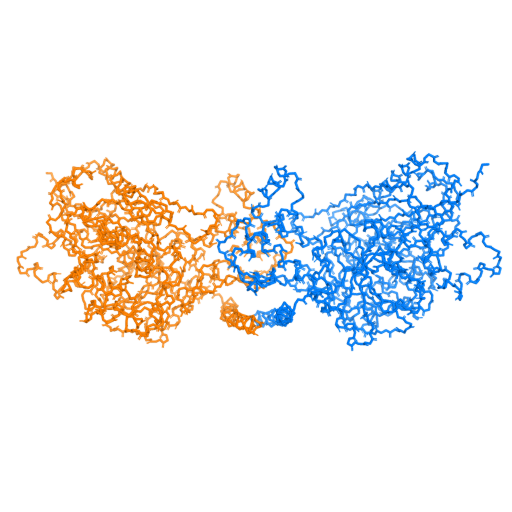.62 388 ALA A CA 1
ATOM 2962 C C . ALA A 1 388 ? 24.938 2.805 -0.678 1 95.62 388 ALA A C 1
ATOM 2964 O O . ALA A 1 388 ? 25.234 3.02 -1.855 1 95.62 388 ALA A O 1
ATOM 2965 N N . GLU A 1 389 ? 25.391 1.779 -0.044 1 95.44 389 GLU A N 1
ATOM 2966 C CA . GLU A 1 389 ? 26.281 0.809 -0.671 1 95.44 389 GLU A CA 1
ATOM 2967 C C . GLU A 1 389 ? 25.516 -0.071 -1.664 1 95.44 389 GLU A C 1
ATOM 2969 O O . GLU A 1 389 ? 26.047 -0.413 -2.725 1 95.44 389 GLU A O 1
ATOM 2974 N N . THR A 1 390 ? 24.359 -0.519 -1.287 1 96.31 390 THR A N 1
ATOM 2975 C CA . THR A 1 390 ? 23.562 -1.428 -2.104 1 96.31 390 THR A CA 1
ATOM 2976 C C . THR A 1 390 ? 22.109 -0.941 -2.199 1 96.31 390 THR A C 1
ATOM 2978 O O . THR A 1 390 ? 21.719 -0.03 -1.474 1 96.31 390 THR A O 1
ATOM 2981 N N . LEU A 1 391 ? 21.344 -1.483 -3.105 1 97.06 391 LEU A N 1
ATOM 2982 C CA . LEU A 1 391 ? 19.922 -1.167 -3.238 1 97.06 391 LEU A CA 1
ATOM 2983 C C . LEU A 1 391 ? 19.141 -1.647 -2.02 1 97.06 391 LEU A C 1
ATOM 2985 O O . LEU A 1 391 ? 18.141 -1.035 -1.638 1 97.06 391 LEU A O 1
ATOM 2989 N N . THR A 1 392 ? 19.641 -2.748 -1.375 1 97.19 392 THR A N 1
ATOM 2990 C CA . THR A 1 392 ? 19.047 -3.234 -0.137 1 97.19 392 THR A CA 1
ATOM 2991 C C . THR A 1 392 ? 19.141 -2.182 0.963 1 97.19 392 THR A C 1
ATOM 2993 O O . THR A 1 392 ? 18.188 -1.951 1.7 1 97.19 392 THR A O 1
ATOM 2996 N N . GLU A 1 393 ? 20.297 -1.564 1.014 1 97.06 393 GLU A N 1
ATOM 2997 C CA . GLU A 1 393 ? 20.469 -0.498 1.994 1 97.06 393 GLU A CA 1
ATOM 2998 C C . GLU A 1 393 ? 19.625 0.719 1.648 1 97.06 393 GLU A C 1
ATOM 3000 O O . GLU A 1 393 ? 19.047 1.354 2.535 1 97.06 393 GLU A O 1
ATOM 3005 N N . LEU A 1 394 ? 19.547 1.068 0.337 1 97.19 394 LEU A N 1
ATOM 3006 C CA . LEU A 1 394 ? 18.75 2.199 -0.132 1 97.19 394 LEU A CA 1
ATOM 3007 C C . LEU A 1 394 ? 17.312 2.066 0.319 1 97.19 394 LEU A C 1
ATOM 3009 O O . LEU A 1 394 ? 16.656 3.066 0.641 1 97.19 394 LEU A O 1
ATOM 3013 N N . THR A 1 395 ? 16.75 0.828 0.348 1 97.62 395 THR A N 1
ATOM 3014 C CA . THR A 1 395 ? 15.344 0.582 0.652 1 97.62 395 THR A CA 1
ATOM 3015 C C . THR A 1 395 ? 15.195 -0.105 2.008 1 97.62 395 THR A C 1
ATOM 3017 O O . THR A 1 395 ? 14.234 -0.847 2.23 1 97.62 395 THR A O 1
ATOM 3020 N N . LYS A 1 396 ? 16.109 0.063 2.936 1 96.94 396 LYS A N 1
ATOM 3021 C CA . LYS A 1 396 ? 16.219 -0.719 4.164 1 96.94 396 LYS A CA 1
ATOM 3022 C C . LYS A 1 396 ? 14.984 -0.531 5.043 1 96.94 396 LYS A C 1
ATOM 3024 O O . LYS A 1 396 ? 14.633 -1.417 5.824 1 96.94 396 LYS A O 1
ATOM 3029 N N . ASP A 1 397 ? 14.25 0.586 4.898 1 96.69 397 ASP A N 1
ATOM 3030 C CA . ASP A 1 397 ? 13.117 0.859 5.777 1 96.69 397 ASP A CA 1
ATOM 3031 C C . ASP A 1 397 ? 11.797 0.581 5.07 1 96.69 397 ASP A C 1
ATOM 3033 O O . ASP A 1 397 ? 10.727 0.876 5.609 1 96.69 397 ASP A O 1
ATOM 3037 N N . LEU A 1 398 ? 11.852 0.163 3.859 1 98.38 398 LEU A N 1
ATOM 3038 C CA . LEU A 1 398 ? 10.672 -0.263 3.111 1 98.38 398 LEU A CA 1
ATOM 3039 C C . LEU A 1 398 ? 10.523 -1.779 3.154 1 98.38 398 LEU A C 1
ATOM 3041 O O . LEU A 1 398 ? 11.406 -2.51 2.695 1 98.38 398 LEU A O 1
ATOM 3045 N N . HIS A 1 399 ? 9.438 -2.275 3.758 1 98.81 399 HIS A N 1
ATOM 3046 C CA . HIS A 1 399 ? 9.203 -3.705 3.916 1 98.81 399 HIS A CA 1
ATOM 3047 C C . HIS A 1 399 ? 7.922 -4.133 3.207 1 98.81 399 HIS A C 1
ATOM 3049 O O . HIS A 1 399 ? 6.867 -3.518 3.395 1 98.81 399 HIS A O 1
ATOM 3055 N N . LEU A 1 400 ? 8 -5.117 2.348 1 98.75 400 LEU A N 1
ATOM 3056 C CA . LEU A 1 400 ? 6.855 -5.641 1.609 1 98.75 400 LEU A CA 1
ATOM 3057 C C . LEU A 1 400 ? 6.668 -7.129 1.876 1 98.75 400 LEU A C 1
ATOM 3059 O O . LEU A 1 400 ? 7.629 -7.902 1.804 1 98.75 400 LEU A O 1
ATOM 3063 N N . TYR A 1 401 ? 5.484 -7.566 2.381 1 98.81 401 TYR A N 1
ATOM 3064 C CA . TYR A 1 401 ? 5.059 -8.961 2.42 1 98.81 401 TYR A CA 1
ATOM 3065 C C . TYR A 1 401 ? 4.207 -9.305 1.205 1 98.81 401 TYR A C 1
ATOM 3067 O O . TYR A 1 401 ? 3.197 -8.641 0.94 1 98.81 401 TYR A O 1
ATOM 3075 N N . PRO A 1 402 ? 4.48 -10.344 0.488 1 98.62 402 PRO A N 1
ATOM 3076 C CA . PRO A 1 402 ? 4.078 -10.414 -0.918 1 98.62 402 PRO A CA 1
ATOM 3077 C C . PRO A 1 402 ? 2.793 -11.211 -1.127 1 98.62 402 PRO A C 1
ATOM 3079 O O . PRO A 1 402 ? 2.332 -11.367 -2.262 1 98.62 402 PRO A O 1
ATOM 3082 N N . ASP A 1 403 ? 2.135 -11.734 -0.123 1 97.81 403 ASP A N 1
ATOM 3083 C CA . ASP A 1 403 ? 1.002 -12.633 -0.331 1 97.81 403 ASP A CA 1
ATOM 3084 C C . ASP A 1 403 ? -0.282 -11.852 -0.586 1 97.81 403 ASP A C 1
ATOM 3086 O O . ASP A 1 403 ? -1.229 -11.922 0.199 1 97.81 403 ASP A O 1
ATOM 3090 N N . PHE A 1 404 ? -0.383 -11.227 -1.771 1 97.12 404 PHE A N 1
ATOM 3091 C CA . PHE A 1 404 ? -1.568 -10.469 -2.162 1 97.12 404 PHE A CA 1
ATOM 3092 C C . PHE A 1 404 ? -2.682 -11.406 -2.615 1 97.12 404 PHE A C 1
ATOM 3094 O O . PHE A 1 404 ? -3.822 -10.977 -2.803 1 97.12 404 PHE A O 1
ATOM 3101 N N . HIS A 1 405 ? -2.35 -12.664 -2.783 1 94.31 405 HIS A N 1
ATOM 3102 C CA . HIS A 1 405 ? -3.305 -13.672 -3.238 1 94.31 405 HIS A CA 1
ATOM 3103 C C . HIS A 1 405 ? -3.178 -14.961 -2.434 1 94.31 405 HIS A C 1
ATOM 3105 O O . HIS A 1 405 ? -3.252 -16.047 -2.992 1 94.31 405 HIS A O 1
ATOM 3111 N N . GLY A 1 406 ? -2.916 -14.812 -1.154 1 94.31 406 GLY A N 1
ATOM 3112 C CA . GLY A 1 406 ? -2.779 -15.953 -0.266 1 94.31 406 GLY A CA 1
ATOM 3113 C C . GLY A 1 406 ? -1.406 -16.594 -0.328 1 94.31 406 GLY A C 1
ATOM 3114 O O . GLY A 1 406 ? -0.626 -16.312 -1.243 1 94.31 406 GLY A O 1
ATOM 3115 N N . ASN A 1 407 ? -1.116 -17.375 0.648 1 96.56 407 ASN A N 1
ATOM 3116 C CA . ASN A 1 407 ? 0.161 -18.078 0.69 1 96.56 407 ASN A CA 1
ATOM 3117 C C . ASN A 1 407 ? -0.004 -19.547 0.362 1 96.56 407 ASN A C 1
ATOM 3119 O O . ASN A 1 407 ? -0.79 -20.25 1.004 1 96.56 407 ASN A O 1
ATOM 3123 N N . ARG A 1 408 ? 0.727 -19.984 -0.656 1 95.75 408 ARG A N 1
ATOM 3124 C CA . ARG A 1 408 ? 0.805 -21.406 -0.988 1 95.75 408 ARG A CA 1
ATOM 3125 C C . ARG A 1 408 ? 1.765 -22.141 -0.053 1 95.75 408 ARG A C 1
ATOM 3127 O O . ARG A 1 408 ? 1.366 -23.062 0.649 1 95.75 408 ARG A O 1
ATOM 3134 N N . SER A 1 409 ? 3.008 -21.891 -0.116 1 97.25 409 SER A N 1
ATOM 3135 C CA . SER A 1 409 ? 4.043 -22.5 0.717 1 97.25 409 SER A CA 1
ATOM 3136 C C . SER A 1 409 ? 4.918 -21.438 1.372 1 97.25 409 SER A C 1
ATOM 3138 O O . SER A 1 409 ? 5.082 -20.328 0.83 1 97.25 409 SER A O 1
ATOM 3140 N N . PRO A 1 410 ? 5.484 -21.609 2.561 1 97.38 410 PRO A N 1
ATOM 3141 C CA . PRO A 1 410 ? 5.289 -22.844 3.326 1 97.38 410 PRO A CA 1
ATOM 3142 C C . PRO A 1 410 ? 4.16 -22.719 4.348 1 97.38 410 PRO A C 1
ATOM 3144 O O . PRO A 1 410 ? 3.947 -23.641 5.141 1 97.38 410 PRO A O 1
ATOM 3147 N N . ILE A 1 411 ? 3.412 -21.578 4.27 1 97.12 411 ILE A N 1
ATOM 3148 C CA . ILE A 1 411 ? 2.428 -21.328 5.316 1 97.12 411 ILE A CA 1
ATOM 3149 C C . ILE A 1 411 ? 1.127 -22.062 4.992 1 97.12 411 ILE A C 1
ATOM 3151 O O . ILE A 1 411 ? 0.409 -22.484 5.895 1 97.12 411 ILE A O 1
ATOM 3155 N N . ALA A 1 412 ? 0.81 -22.219 3.715 1 95.88 412 ALA A N 1
ATOM 3156 C CA . ALA A 1 412 ? -0.406 -22.875 3.252 1 95.88 412 ALA A CA 1
ATOM 3157 C C . ALA A 1 412 ? -1.647 -22.234 3.865 1 95.88 412 ALA A C 1
ATOM 3159 O O . ALA A 1 412 ? -2.49 -22.922 4.441 1 95.88 412 ALA A O 1
ATOM 3160 N N . ASP A 1 413 ? -1.78 -20.984 3.748 1 94.75 413 ASP A N 1
ATOM 3161 C CA . ASP A 1 413 ? -2.891 -20.203 4.281 1 94.75 413 ASP A CA 1
ATOM 3162 C C . ASP A 1 413 ? -3.428 -19.219 3.238 1 94.75 413 ASP A C 1
ATOM 3164 O O . ASP A 1 413 ? -2.828 -18.172 2.998 1 94.75 413 ASP A O 1
ATOM 3168 N N . PRO A 1 414 ? -4.543 -19.578 2.615 1 92.5 414 PRO A N 1
ATOM 3169 C CA . PRO A 1 414 ? -5.102 -18.734 1.559 1 92.5 414 PRO A CA 1
ATOM 3170 C C . PRO A 1 414 ? -5.57 -17.375 2.076 1 92.5 414 PRO A C 1
ATOM 3172 O O . PRO A 1 414 ? -5.871 -16.484 1.285 1 92.5 414 PRO A O 1
ATOM 3175 N N . ARG A 1 415 ? -5.578 -17.188 3.436 1 94 415 ARG A N 1
ATOM 3176 C CA . ARG A 1 415 ? -6.082 -15.961 4.027 1 94 415 ARG A CA 1
ATOM 3177 C C . ARG A 1 415 ? -4.961 -14.945 4.219 1 94 415 ARG A C 1
ATOM 3179 O O . ARG A 1 415 ? -5.215 -13.789 4.578 1 94 415 ARG A O 1
ATOM 3186 N N . MET A 1 416 ? -3.732 -15.305 3.994 1 97.06 416 MET A N 1
ATOM 3187 C CA . MET A 1 416 ? -2.637 -14.344 4.074 1 97.06 416 MET A CA 1
ATOM 3188 C C . MET A 1 416 ? -2.818 -13.227 3.057 1 97.06 416 MET A C 1
ATOM 3190 O O . MET A 1 416 ? -3.348 -13.453 1.967 1 97.06 416 MET A O 1
ATOM 3194 N N . ARG A 1 417 ? -2.416 -12.047 3.418 1 98 417 ARG A N 1
ATOM 3195 C CA . ARG A 1 417 ? -2.572 -10.867 2.572 1 98 417 ARG A CA 1
ATOM 3196 C C . ARG A 1 417 ? -1.274 -10.07 2.506 1 98 417 ARG A C 1
ATOM 3198 O O . ARG A 1 417 ? -0.384 -10.25 3.34 1 98 417 ARG A O 1
ATOM 3205 N N . GLY A 1 418 ? -1.218 -9.211 1.487 1 98.31 418 GLY A N 1
ATOM 3206 C CA . GLY A 1 418 ? -0.051 -8.359 1.338 1 98.31 418 GLY A CA 1
ATOM 3207 C C . GLY A 1 418 ? 0.019 -7.254 2.379 1 98.31 418 GLY A C 1
ATOM 3208 O O . GLY A 1 418 ? -1.003 -6.867 2.949 1 98.31 418 GLY A O 1
ATOM 3209 N N . SER A 1 419 ? 1.193 -6.789 2.65 1 98.62 419 SER A N 1
ATOM 3210 C CA . SER A 1 419 ? 1.416 -5.637 3.518 1 98.62 419 SER A CA 1
ATOM 3211 C C . SER A 1 419 ? 2.627 -4.828 3.064 1 98.62 419 SER A C 1
ATOM 3213 O O . SER A 1 419 ? 3.568 -5.379 2.49 1 98.62 419 SER A O 1
ATOM 3215 N N . ILE A 1 420 ? 2.615 -3.547 3.229 1 98.75 420 ILE A N 1
ATOM 3216 C CA . ILE A 1 420 ? 3.732 -2.646 2.959 1 98.75 420 ILE A CA 1
ATOM 3217 C C . ILE A 1 420 ? 3.93 -1.7 4.141 1 98.75 420 ILE A C 1
ATOM 3219 O O . ILE A 1 420 ? 2.965 -1.121 4.648 1 98.75 420 ILE A O 1
ATOM 3223 N N . ALA A 1 421 ? 5.078 -1.547 4.676 1 98.62 421 ALA A N 1
ATOM 3224 C CA . ALA A 1 421 ? 5.453 -0.6 5.719 1 98.62 421 ALA A CA 1
ATOM 3225 C C . ALA A 1 421 ? 6.602 0.296 5.262 1 98.62 421 ALA A C 1
ATOM 3227 O O . ALA A 1 421 ? 7.527 -0.166 4.594 1 98.62 421 ALA A O 1
ATOM 3228 N N . GLY A 1 422 ? 6.555 1.494 5.582 1 98.25 422 GLY A N 1
ATOM 3229 C CA . GLY A 1 422 ? 7.574 2.439 5.164 1 98.25 422 GLY A CA 1
ATOM 3230 C C . GLY A 1 422 ? 7.105 3.385 4.074 1 98.25 422 GLY A C 1
ATOM 3231 O O . GLY A 1 422 ? 7.918 3.938 3.332 1 98.25 422 GLY A O 1
ATOM 3232 N N . LEU A 1 423 ? 5.785 3.607 3.959 1 97.88 423 LEU A N 1
ATOM 3233 C CA . LEU A 1 423 ? 5.18 4.371 2.875 1 97.88 423 LEU A CA 1
ATOM 3234 C C . LEU A 1 423 ? 5.309 5.871 3.129 1 97.88 423 LEU A C 1
ATOM 3236 O O . LEU A 1 423 ? 5.148 6.328 4.266 1 97.88 423 LEU A O 1
ATOM 3240 N N . GLU A 1 424 ? 5.637 6.621 2.137 1 95.25 424 GLU A N 1
ATOM 3241 C CA . GLU A 1 424 ? 5.738 8.078 2.17 1 95.25 424 GLU A CA 1
ATOM 3242 C C . GLU A 1 424 ? 4.676 8.727 1.286 1 95.25 424 GLU A C 1
ATOM 3244 O O . GLU A 1 424 ? 4.023 8.047 0.493 1 95.25 424 GLU A O 1
ATOM 3249 N N . LEU A 1 425 ? 4.496 10.055 1.486 1 93.5 425 LEU A N 1
ATOM 3250 C CA . LEU A 1 425 ? 3.646 10.828 0.587 1 93.5 425 LEU A CA 1
ATOM 3251 C C . LEU A 1 425 ? 4.352 11.086 -0.741 1 93.5 425 LEU A C 1
ATOM 3253 O O . LEU A 1 425 ? 4.598 12.234 -1.106 1 93.5 425 LEU A O 1
ATOM 3257 N N . ASP A 1 426 ? 4.711 10.078 -1.401 1 93.5 426 ASP A N 1
ATOM 3258 C CA . ASP A 1 426 ? 5.445 10.125 -2.662 1 93.5 426 ASP A CA 1
ATOM 3259 C C . ASP A 1 426 ? 4.84 9.164 -3.684 1 93.5 426 ASP A C 1
ATOM 3261 O O . ASP A 1 426 ? 4.551 8.008 -3.363 1 93.5 426 ASP A O 1
ATOM 3265 N N . SER A 1 427 ? 4.488 9.633 -4.836 1 94.12 427 SER A N 1
ATOM 3266 C CA . SER A 1 427 ? 3.936 8.805 -5.902 1 94.12 427 SER A CA 1
ATOM 3267 C C . SER A 1 427 ? 4.703 9 -7.207 1 94.12 427 SER A C 1
ATOM 3269 O O . SER A 1 427 ? 4.164 8.766 -8.289 1 94.12 427 SER A O 1
ATOM 3271 N N . GLY A 1 428 ? 5.914 9.484 -7.137 1 94.81 428 GLY A N 1
ATOM 3272 C CA . GLY A 1 428 ? 6.734 9.742 -8.312 1 94.81 428 GLY A CA 1
ATOM 3273 C C . GLY A 1 428 ? 7.555 8.547 -8.742 1 94.81 428 GLY A C 1
ATOM 3274 O O . GLY A 1 428 ? 7.332 7.43 -8.273 1 94.81 428 GLY A O 1
ATOM 3275 N N . LEU A 1 429 ? 8.531 8.789 -9.664 1 96.12 429 LEU A N 1
ATOM 3276 C CA . LEU A 1 429 ? 9.375 7.75 -10.234 1 96.12 429 LEU A CA 1
ATOM 3277 C C . LEU A 1 429 ? 10.227 7.086 -9.156 1 96.12 429 LEU A C 1
ATOM 3279 O O . LEU A 1 429 ? 10.43 5.871 -9.172 1 96.12 429 LEU A O 1
ATOM 3283 N N . HIS A 1 430 ? 10.734 7.844 -8.211 1 96 430 HIS A N 1
ATOM 3284 C CA . HIS A 1 430 ? 11.578 7.312 -7.145 1 96 430 HIS A CA 1
ATOM 3285 C C . HIS A 1 430 ? 10.805 6.34 -6.258 1 96 430 HIS A C 1
ATOM 3287 O O . HIS A 1 430 ? 11.328 5.293 -5.879 1 96 430 HIS A O 1
ATOM 3293 N N . ASP A 1 431 ? 9.57 6.723 -5.977 1 96.69 431 ASP A N 1
ATOM 3294 C CA . ASP A 1 431 ? 8.719 5.859 -5.164 1 96.69 431 ASP A CA 1
ATOM 3295 C C . ASP A 1 431 ? 8.43 4.543 -5.883 1 96.69 431 ASP A C 1
ATOM 3297 O O . ASP A 1 431 ? 8.508 3.473 -5.277 1 96.69 431 ASP A O 1
ATOM 3301 N N . LEU A 1 432 ? 8.086 4.672 -7.176 1 97.88 432 LEU A N 1
ATOM 3302 C CA . LEU A 1 432 ? 7.812 3.48 -7.973 1 97.88 432 LEU A CA 1
ATOM 3303 C C . LEU A 1 432 ? 9.031 2.566 -8.023 1 97.88 432 LEU A C 1
ATOM 3305 O O . LEU A 1 432 ? 8.906 1.349 -7.879 1 97.88 432 LEU A O 1
ATOM 3309 N N . ALA A 1 433 ? 10.211 3.131 -8.211 1 98.12 433 ALA A N 1
ATOM 3310 C CA . ALA A 1 433 ? 11.445 2.357 -8.297 1 98.12 433 ALA A CA 1
ATOM 3311 C C . ALA A 1 433 ? 11.734 1.631 -6.984 1 98.12 433 ALA A C 1
ATOM 3313 O O . ALA A 1 433 ? 12.102 0.453 -6.984 1 98.12 433 ALA A O 1
ATOM 3314 N N . LYS A 1 434 ? 11.602 2.283 -5.887 1 98.19 434 LYS A N 1
ATOM 3315 C CA . LYS A 1 434 ? 11.844 1.669 -4.586 1 98.19 434 LYS A CA 1
ATOM 3316 C C . LYS A 1 434 ? 10.859 0.533 -4.316 1 98.19 434 LYS A C 1
ATOM 3318 O O . LYS A 1 434 ? 11.25 -0.518 -3.799 1 98.19 434 LYS A O 1
ATOM 3323 N N . LYS A 1 435 ? 9.609 0.749 -4.648 1 98.56 435 LYS A N 1
ATOM 3324 C CA . LYS A 1 435 ? 8.602 -0.286 -4.457 1 98.56 435 LYS A CA 1
ATOM 3325 C C . LYS A 1 435 ? 8.867 -1.489 -5.359 1 98.56 435 LYS A C 1
ATOM 3327 O O . LYS A 1 435 ? 8.602 -2.631 -4.973 1 98.56 435 LYS A O 1
ATOM 3332 N N . TYR A 1 436 ? 9.336 -1.131 -6.578 1 98.31 436 TYR A N 1
ATOM 3333 C CA . TYR A 1 436 ? 9.734 -2.195 -7.492 1 98.31 436 TYR A CA 1
ATOM 3334 C C . TYR A 1 436 ? 10.812 -3.076 -6.863 1 98.31 436 TYR A C 1
ATOM 3336 O O . TYR A 1 436 ? 10.672 -4.301 -6.82 1 98.31 436 TYR A O 1
ATOM 3344 N N . HIS A 1 437 ? 11.828 -2.514 -6.332 1 98.44 437 HIS A N 1
ATOM 3345 C CA . HIS A 1 437 ? 12.898 -3.268 -5.688 1 98.44 437 HIS A CA 1
ATOM 3346 C C . HIS A 1 437 ? 12.375 -4.055 -4.492 1 98.44 437 HIS A C 1
ATOM 3348 O O . HIS A 1 437 ? 12.734 -5.219 -4.305 1 98.44 437 HIS A O 1
ATOM 3354 N N . ALA A 1 438 ? 11.562 -3.4 -3.67 1 98.62 438 ALA A N 1
ATOM 3355 C CA . ALA A 1 438 ? 11.008 -4.062 -2.494 1 98.62 438 ALA A CA 1
ATOM 3356 C C . ALA A 1 438 ? 10.18 -5.285 -2.893 1 98.62 438 ALA A C 1
ATOM 3358 O O . ALA A 1 438 ? 10.172 -6.293 -2.182 1 98.62 438 ALA A O 1
ATOM 3359 N N . THR A 1 439 ? 9.445 -5.188 -3.975 1 98.62 439 THR A N 1
ATOM 3360 C CA . THR A 1 439 ? 8.648 -6.301 -4.477 1 98.62 439 THR A CA 1
ATOM 3361 C C . THR A 1 439 ? 9.539 -7.477 -4.859 1 98.62 439 THR A C 1
ATOM 3363 O O . THR A 1 439 ? 9.297 -8.609 -4.441 1 98.62 439 THR A O 1
ATOM 3366 N N . LEU A 1 440 ? 10.586 -7.172 -5.629 1 98.19 440 LEU A N 1
ATOM 3367 C CA . LEU A 1 440 ? 11.516 -8.219 -6.039 1 98.19 440 LEU A CA 1
ATOM 3368 C C . LEU A 1 440 ? 12.164 -8.875 -4.824 1 98.19 440 LEU A C 1
ATOM 3370 O O . LEU A 1 440 ? 12.266 -10.102 -4.754 1 98.19 440 LEU A O 1
ATOM 3374 N N . LEU A 1 441 ? 12.594 -8.07 -3.896 1 98.56 441 LEU A N 1
ATOM 3375 C CA . LEU A 1 441 ? 13.234 -8.578 -2.691 1 98.56 441 LEU A CA 1
ATOM 3376 C C . LEU A 1 441 ? 12.281 -9.469 -1.897 1 98.56 441 LEU A C 1
ATOM 3378 O O . LEU A 1 441 ? 12.688 -10.5 -1.365 1 98.56 441 LEU A O 1
ATOM 3382 N N . SER A 1 442 ? 11.023 -9.055 -1.795 1 98.69 442 SER A N 1
ATOM 3383 C CA . SER A 1 442 ? 10.055 -9.828 -1.032 1 98.69 442 SER A CA 1
ATOM 3384 C C . SER A 1 442 ? 9.836 -11.203 -1.653 1 98.69 442 SER A C 1
ATOM 3386 O O . SER A 1 442 ? 9.648 -12.195 -0.939 1 98.69 442 SER A O 1
ATOM 3388 N N . ILE A 1 443 ? 9.812 -11.289 -2.959 1 98.44 443 ILE A N 1
ATOM 3389 C CA . ILE A 1 443 ? 9.68 -12.555 -3.666 1 98.44 443 ILE A CA 1
ATOM 3390 C C . ILE A 1 443 ? 10.891 -13.445 -3.359 1 98.44 443 ILE A C 1
ATOM 3392 O O . ILE A 1 443 ? 10.742 -14.641 -3.121 1 98.44 443 ILE A O 1
ATOM 3396 N N . ALA A 1 444 ? 12.094 -12.867 -3.363 1 98.56 444 ALA A N 1
ATOM 3397 C CA . ALA A 1 444 ? 13.312 -13.609 -3.049 1 98.56 444 ALA A CA 1
ATOM 3398 C C . ALA A 1 444 ? 13.289 -14.109 -1.607 1 98.56 444 ALA A C 1
ATOM 3400 O O . ALA A 1 444 ? 13.68 -15.25 -1.334 1 98.56 444 ALA A O 1
ATOM 3401 N N . LEU A 1 445 ? 12.875 -13.273 -0.674 1 98.75 445 LEU A N 1
ATOM 3402 C CA . LEU A 1 445 ? 12.805 -13.656 0.731 1 98.75 445 LEU A CA 1
ATOM 3403 C C . LEU A 1 445 ? 11.828 -14.812 0.929 1 98.75 445 LEU A C 1
ATOM 3405 O O . LEU A 1 445 ? 12.07 -15.711 1.738 1 98.75 445 LEU A O 1
ATOM 3409 N N . GLN A 1 446 ? 10.711 -14.734 0.242 1 98.75 446 GLN A N 1
ATOM 3410 C CA . GLN A 1 446 ? 9.734 -15.805 0.361 1 98.75 446 GLN A CA 1
ATOM 3411 C C . GLN A 1 446 ? 10.266 -17.109 -0.24 1 98.75 446 GLN A C 1
ATOM 3413 O O . GLN A 1 446 ? 9.969 -18.188 0.26 1 98.75 446 GLN A O 1
ATOM 3418 N N . THR A 1 447 ? 11.008 -17.016 -1.358 1 98.69 447 THR A N 1
ATOM 3419 C CA . THR A 1 447 ? 11.664 -18.188 -1.91 1 98.69 447 THR A CA 1
ATOM 3420 C C . THR A 1 447 ? 12.617 -18.812 -0.886 1 98.69 447 THR A C 1
ATOM 3422 O O . THR A 1 447 ? 12.633 -20.031 -0.708 1 98.69 447 THR A O 1
ATOM 3425 N N . ARG A 1 448 ? 13.367 -18.016 -0.232 1 98.81 448 ARG A N 1
ATOM 3426 C CA . ARG A 1 448 ? 14.25 -18.5 0.823 1 98.81 448 ARG A CA 1
ATOM 3427 C C . ARG A 1 448 ? 13.453 -19.234 1.901 1 98.81 448 ARG A C 1
ATOM 3429 O O . ARG A 1 448 ? 13.867 -20.297 2.377 1 98.81 448 ARG A O 1
ATOM 3436 N N . HIS A 1 449 ? 12.367 -18.578 2.32 1 98.81 449 HIS A N 1
ATOM 3437 C CA . HIS A 1 449 ? 11.523 -19.188 3.348 1 98.81 449 HIS A CA 1
ATOM 3438 C C . HIS A 1 449 ? 11.086 -20.594 2.953 1 98.81 449 HIS A C 1
ATOM 3440 O O . HIS A 1 449 ? 11.086 -21.5 3.783 1 98.81 449 HIS A O 1
ATOM 3446 N N . ILE A 1 450 ? 10.734 -20.812 1.743 1 98.75 450 ILE A N 1
ATOM 3447 C CA . ILE A 1 450 ? 10.305 -22.109 1.232 1 98.75 450 ILE A CA 1
ATOM 3448 C C . ILE A 1 450 ? 11.477 -23.094 1.278 1 98.75 450 ILE A C 1
ATOM 3450 O O . ILE A 1 450 ? 11.344 -24.188 1.812 1 98.75 450 ILE A O 1
ATOM 3454 N N . ILE A 1 451 ? 12.641 -22.688 0.752 1 98.75 451 ILE A N 1
ATOM 3455 C CA . ILE A 1 451 ? 13.805 -23.547 0.666 1 98.75 451 ILE A CA 1
ATOM 3456 C C . ILE A 1 451 ? 14.281 -23.922 2.068 1 98.75 451 ILE A C 1
ATOM 3458 O O . ILE A 1 451 ? 14.594 -25.078 2.346 1 98.75 451 ILE A O 1
ATOM 3462 N N . ASP A 1 452 ? 14.328 -22.938 2.963 1 98.62 452 ASP A N 1
ATOM 3463 C CA . ASP A 1 452 ? 14.719 -23.188 4.344 1 98.62 452 ASP A CA 1
ATOM 3464 C C . ASP A 1 452 ? 13.789 -24.219 4.996 1 98.62 452 ASP A C 1
ATOM 3466 O O . ASP A 1 452 ? 14.234 -25.078 5.742 1 98.62 452 ASP A O 1
ATOM 3470 N N . SER A 1 453 ? 12.492 -24.078 4.746 1 98.5 453 SER A N 1
ATOM 3471 C CA . SER A 1 453 ? 11.516 -25 5.309 1 98.5 453 SER A CA 1
ATOM 3472 C C . SER A 1 453 ? 11.719 -26.422 4.773 1 98.5 453 SER A C 1
ATOM 3474 O O . SER A 1 453 ? 11.609 -27.391 5.52 1 98.5 453 SER A O 1
ATOM 3476 N N . MET A 1 454 ? 12.023 -26.531 3.492 1 98.56 454 MET A N 1
ATOM 3477 C CA . MET A 1 454 ? 12.258 -27.828 2.875 1 98.56 454 MET A CA 1
ATOM 3478 C C . MET A 1 454 ? 13.539 -28.469 3.414 1 98.56 454 MET A C 1
ATOM 3480 O O . MET A 1 454 ? 13.539 -29.641 3.807 1 98.56 454 MET A O 1
ATOM 3484 N N . ASN A 1 455 ? 14.594 -27.703 3.461 1 98.62 455 ASN A N 1
ATOM 3485 C CA . ASN A 1 455 ? 15.867 -28.219 3.951 1 98.62 455 ASN A CA 1
ATOM 3486 C C . ASN A 1 455 ? 15.789 -28.594 5.426 1 98.62 455 ASN A C 1
ATOM 3488 O O . ASN A 1 455 ? 16.422 -29.562 5.855 1 98.62 455 ASN A O 1
ATOM 3492 N N . ALA A 1 456 ? 15.039 -27.891 6.172 1 98.38 456 ALA A N 1
ATOM 3493 C CA . ALA A 1 456 ? 14.883 -28.172 7.594 1 98.38 456 ALA A CA 1
ATOM 3494 C C . ALA A 1 456 ? 14.242 -29.547 7.809 1 98.38 456 ALA A C 1
ATOM 3496 O O . ALA A 1 456 ? 14.438 -30.172 8.852 1 98.38 456 ALA A O 1
ATOM 3497 N N . LYS A 1 457 ? 13.516 -30.047 6.805 1 98.06 457 LYS A N 1
ATOM 3498 C CA . LYS A 1 457 ? 12.789 -31.297 6.957 1 98.06 457 LYS A CA 1
ATOM 3499 C C . LYS A 1 457 ? 13.523 -32.438 6.27 1 98.06 457 LYS A C 1
ATOM 3501 O O . LYS A 1 457 ? 13.07 -33.594 6.316 1 98.06 457 LYS A O 1
ATOM 3506 N N . GLY A 1 458 ? 14.648 -32.125 5.594 1 98 458 GLY A N 1
ATOM 3507 C CA . GLY A 1 458 ? 15.445 -33.219 5.125 1 98 458 GLY A CA 1
ATOM 3508 C C . GLY A 1 458 ? 15.883 -33.094 3.678 1 98 458 GLY A C 1
ATOM 3509 O O . GLY A 1 458 ? 16.734 -33.844 3.205 1 98 458 GLY A O 1
ATOM 3510 N N . HIS A 1 459 ? 15.289 -32.156 2.947 1 98.25 459 HIS A N 1
ATOM 3511 C CA . HIS A 1 459 ? 15.828 -31.906 1.617 1 98.25 459 HIS A CA 1
ATOM 3512 C C . HIS A 1 459 ? 17.234 -31.328 1.698 1 98.25 459 HIS A C 1
ATOM 3514 O O . HIS A 1 459 ? 17.656 -30.859 2.754 1 98.25 459 HIS A O 1
ATOM 3520 N N . GLN A 1 460 ? 17.953 -31.469 0.624 1 97.44 460 GLN A N 1
ATOM 3521 C CA . GLN A 1 460 ? 19.328 -31 0.558 1 97.44 460 GLN A CA 1
ATOM 3522 C C . GLN A 1 460 ? 19.547 -30.109 -0.672 1 97.44 460 GLN A C 1
ATOM 3524 O O . GLN A 1 460 ? 20.438 -30.375 -1.482 1 97.44 460 GLN A O 1
ATOM 3529 N N . ILE A 1 461 ? 18.797 -29.062 -0.737 1 98.44 461 ILE A N 1
ATOM 3530 C CA . ILE A 1 461 ? 18.828 -28.156 -1.875 1 98.44 461 ILE A CA 1
ATOM 3531 C C . ILE A 1 461 ? 20.062 -27.25 -1.783 1 98.44 461 ILE A C 1
ATOM 3533 O O . ILE A 1 461 ? 20.297 -26.609 -0.757 1 98.44 461 ILE A O 1
ATOM 3537 N N . THR A 1 462 ? 20.875 -27.172 -2.863 1 97.69 462 THR A N 1
ATOM 3538 C CA . THR A 1 462 ? 22.094 -26.375 -2.824 1 97.69 462 THR A CA 1
ATOM 3539 C C . THR A 1 462 ? 22.172 -25.438 -4.023 1 97.69 462 THR A C 1
ATOM 3541 O O . THR A 1 462 ? 23.062 -24.609 -4.105 1 97.69 462 THR A O 1
ATOM 3544 N N . SER A 1 463 ? 21.234 -25.547 -4.965 1 97.31 463 SER A N 1
ATOM 3545 C CA . SER A 1 463 ? 21.203 -24.672 -6.137 1 97.31 463 SER A CA 1
ATOM 3546 C C . SER A 1 463 ? 19.797 -24.5 -6.66 1 97.31 463 SER A C 1
ATOM 3548 O O . SER A 1 463 ? 18.922 -25.344 -6.422 1 97.31 463 SER A O 1
ATOM 3550 N N . ILE A 1 464 ? 19.594 -23.375 -7.301 1 98 464 ILE A N 1
ATOM 3551 C CA . ILE A 1 464 ? 18.281 -23.062 -7.883 1 98 464 ILE A CA 1
ATOM 3552 C C . ILE A 1 464 ? 18.406 -23 -9.406 1 98 464 ILE A C 1
ATOM 3554 O O . ILE A 1 464 ? 19.25 -22.281 -9.945 1 98 464 ILE A O 1
ATOM 3558 N N . TYR A 1 465 ? 17.641 -23.781 -10.102 1 96.69 465 TYR A N 1
ATOM 3559 C CA . TYR A 1 465 ? 17.547 -23.75 -11.555 1 96.69 465 TYR A CA 1
ATOM 3560 C C . TYR A 1 465 ? 16.297 -23 -12 1 96.69 465 TYR A C 1
ATOM 3562 O O . TYR A 1 465 ? 15.18 -23.453 -11.766 1 96.69 465 TYR A O 1
ATOM 3570 N N . MET A 1 466 ? 16.547 -21.953 -12.711 1 94.94 466 MET A N 1
ATOM 3571 C CA . MET A 1 466 ? 15.445 -21.031 -13.016 1 94.94 466 MET A CA 1
ATOM 3572 C C . MET A 1 466 ? 14.875 -21.312 -14.406 1 94.94 466 MET A C 1
ATOM 3574 O O . MET A 1 466 ? 15.617 -21.688 -15.32 1 94.94 466 MET A O 1
ATOM 3578 N N . SER A 1 467 ? 13.602 -21.141 -14.586 1 92.44 467 SER A N 1
ATOM 3579 C CA . SER A 1 467 ? 12.945 -21.078 -15.891 1 92.44 467 SER A CA 1
ATOM 3580 C C . SER A 1 467 ? 11.734 -20.156 -15.859 1 92.44 467 SER A C 1
ATOM 3582 O O . SER A 1 467 ? 11.281 -19.75 -14.781 1 92.44 467 SER A O 1
ATOM 3584 N N . GLY A 1 468 ? 11.289 -19.766 -17.062 1 88.12 468 GLY A N 1
ATOM 3585 C CA . GLY A 1 468 ? 10.172 -18.828 -17.172 1 88.12 468 GLY A CA 1
ATOM 3586 C C . GLY A 1 468 ? 10.609 -17.406 -17.453 1 88.12 468 GLY A C 1
ATOM 3587 O O . GLY A 1 468 ? 11.805 -17.109 -17.453 1 88.12 468 GLY A O 1
ATOM 3588 N N . GLY A 1 469 ? 9.688 -16.531 -17.547 1 83.19 469 GLY A N 1
ATOM 3589 C CA . GLY A 1 469 ? 9.922 -15.164 -17.984 1 83.19 469 GLY A CA 1
ATOM 3590 C C . GLY A 1 469 ? 10.727 -14.352 -16.984 1 83.19 469 GLY A C 1
ATOM 3591 O O . GLY A 1 469 ? 11.477 -13.453 -17.375 1 83.19 469 GLY A O 1
ATOM 3592 N N . GLN A 1 470 ? 10.664 -14.617 -15.727 1 87.25 470 GLN A N 1
ATOM 3593 C CA . GLN A 1 470 ? 11.352 -13.852 -14.688 1 87.25 470 GLN A CA 1
ATOM 3594 C C . GLN A 1 470 ? 12.859 -14.062 -14.758 1 87.25 470 GLN A C 1
ATOM 3596 O O . GLN A 1 470 ? 13.633 -13.273 -14.219 1 87.25 470 GLN A O 1
ATOM 3601 N N . ALA A 1 471 ? 13.242 -15.18 -15.359 1 89.62 471 ALA A N 1
ATOM 3602 C CA . ALA A 1 471 ? 14.664 -15.508 -15.445 1 89.62 471 ALA A CA 1
ATOM 3603 C C . ALA A 1 471 ? 15.422 -14.453 -16.25 1 89.62 471 ALA A C 1
ATOM 3605 O O . ALA A 1 471 ? 16.641 -14.359 -16.172 1 89.62 471 ALA A O 1
ATOM 3606 N N . LYS A 1 472 ? 14.711 -13.664 -17 1 87.56 472 LYS A N 1
ATOM 3607 C CA . LYS A 1 472 ? 15.32 -12.617 -17.812 1 87.56 472 LYS A CA 1
ATOM 3608 C C . LYS A 1 472 ? 15.75 -11.438 -16.938 1 87.56 472 LYS A C 1
ATOM 3610 O O . LYS A 1 472 ? 16.562 -10.609 -17.359 1 87.56 472 LYS A O 1
ATOM 3615 N N . ASN A 1 473 ? 15.188 -11.305 -15.805 1 90.5 473 ASN A N 1
ATOM 3616 C CA . ASN A 1 473 ? 15.516 -10.234 -14.867 1 90.5 473 ASN A CA 1
ATOM 3617 C C . ASN A 1 473 ? 16.75 -10.57 -14.039 1 90.5 473 ASN A C 1
ATOM 3619 O O . ASN A 1 473 ? 16.641 -11.07 -12.922 1 90.5 473 ASN A O 1
ATOM 3623 N N . LEU A 1 474 ? 17.891 -10.203 -14.539 1 91.12 474 LEU A N 1
ATOM 3624 C CA . LEU A 1 474 ? 19.172 -10.586 -13.938 1 91.12 474 LEU A CA 1
ATOM 3625 C C . LEU A 1 474 ? 19.297 -10.039 -12.523 1 91.12 474 LEU A C 1
ATOM 3627 O O . LEU A 1 474 ? 19.891 -10.672 -11.656 1 91.12 474 LEU A O 1
ATOM 3631 N N . PHE A 1 475 ? 18.719 -8.906 -12.383 1 92.69 475 PHE A N 1
ATOM 3632 C CA . PHE A 1 475 ? 18.75 -8.312 -11.055 1 92.69 475 PHE A CA 1
ATOM 3633 C C . PHE A 1 475 ? 18 -9.188 -10.055 1 92.69 475 PHE A C 1
ATOM 3635 O O . PHE A 1 475 ? 18.469 -9.414 -8.938 1 92.69 475 PHE A O 1
ATOM 3642 N N . LEU A 1 476 ? 16.875 -9.633 -10.391 1 94.88 476 LEU A N 1
ATOM 3643 C CA . LEU A 1 476 ? 16.094 -10.531 -9.547 1 94.88 476 LEU A CA 1
ATOM 3644 C C . LEU A 1 476 ? 16.844 -11.828 -9.289 1 94.88 476 LEU A C 1
ATOM 3646 O O . LEU A 1 476 ? 16.797 -12.375 -8.188 1 94.88 476 LEU A O 1
ATOM 3650 N N . MET A 1 477 ? 17.578 -12.328 -10.281 1 96.19 477 MET A N 1
ATOM 3651 C CA . MET A 1 477 ? 18.359 -13.555 -10.148 1 96.19 477 MET A CA 1
ATOM 3652 C C . MET A 1 477 ? 19.469 -13.383 -9.117 1 96.19 477 MET A C 1
ATOM 3654 O O . MET A 1 477 ? 19.719 -14.281 -8.32 1 96.19 477 MET A O 1
ATOM 3658 N N . GLN A 1 478 ? 20.078 -12.25 -9.203 1 96.56 478 GLN A N 1
ATOM 3659 C CA . GLN A 1 478 ? 21.109 -11.969 -8.219 1 96.56 478 GLN A CA 1
ATOM 3660 C C . GLN A 1 478 ? 20.531 -11.891 -6.809 1 96.56 478 GLN A C 1
ATOM 3662 O O . GLN A 1 478 ? 21.141 -12.359 -5.848 1 96.56 478 GLN A O 1
ATOM 3667 N N . LEU A 1 479 ? 19.359 -11.281 -6.668 1 97.12 479 LEU A N 1
ATOM 3668 C CA . LEU A 1 479 ? 18.688 -11.211 -5.375 1 97.12 479 LEU A CA 1
ATOM 3669 C C . LEU A 1 479 ? 18.391 -12.609 -4.844 1 97.12 479 LEU A C 1
ATOM 3671 O O . LEU A 1 479 ? 18.531 -12.867 -3.643 1 97.12 479 LEU A O 1
ATOM 3675 N N . PHE A 1 480 ? 17.953 -13.508 -5.738 1 98.06 480 PHE A N 1
ATOM 3676 C CA . PHE A 1 480 ? 17.719 -14.891 -5.344 1 98.06 480 PHE A CA 1
ATOM 3677 C C . PHE A 1 480 ? 18.984 -15.516 -4.785 1 98.06 480 PHE A C 1
ATOM 3679 O O . PHE A 1 480 ? 18.984 -16.109 -3.705 1 98.06 480 PHE A O 1
ATOM 3686 N N . ALA A 1 481 ? 20.062 -15.367 -5.578 1 98.25 481 ALA A N 1
ATOM 3687 C CA . ALA A 1 481 ? 21.328 -15.969 -5.195 1 98.25 481 ALA A CA 1
ATOM 3688 C C . ALA A 1 481 ? 21.797 -15.445 -3.836 1 98.25 481 ALA A C 1
ATOM 3690 O O . ALA A 1 481 ? 22.203 -16.234 -2.969 1 98.25 481 ALA A O 1
ATOM 3691 N N . ASN A 1 482 ? 21.734 -14.141 -3.646 1 98.44 482 ASN A N 1
ATOM 3692 C CA . ASN A 1 482 ? 22.188 -13.516 -2.412 1 98.44 482 ASN A CA 1
ATOM 3693 C C . ASN A 1 482 ? 21.312 -13.906 -1.225 1 98.44 482 ASN A C 1
ATOM 3695 O O . ASN A 1 482 ? 21.828 -14.273 -0.167 1 98.44 482 ASN A O 1
ATOM 3699 N N . THR A 1 483 ? 20.016 -13.82 -1.375 1 98.5 483 THR A N 1
ATOM 3700 C CA . THR A 1 483 ? 19.062 -14.023 -0.286 1 98.5 483 THR A CA 1
ATOM 3701 C C . THR A 1 483 ? 19.047 -15.484 0.154 1 98.5 483 THR A C 1
ATOM 3703 O O . THR A 1 483 ? 18.984 -15.773 1.35 1 98.5 483 THR A O 1
ATOM 3706 N N . CYS A 1 484 ? 19.078 -16.422 -0.824 1 98.44 484 CYS A N 1
ATOM 3707 C CA . CYS A 1 484 ? 19.016 -17.844 -0.528 1 98.44 484 CYS A CA 1
ATOM 3708 C C . CYS A 1 484 ? 20.406 -18.406 -0.241 1 98.44 484 CYS A C 1
ATOM 3710 O O . CYS A 1 484 ? 20.547 -19.531 0.243 1 98.44 484 CYS A O 1
ATOM 3712 N N . LYS A 1 485 ? 21.469 -17.672 -0.492 1 97.75 485 LYS A N 1
ATOM 3713 C CA . LYS A 1 485 ? 22.859 -18.062 -0.279 1 97.75 485 LYS A CA 1
ATOM 3714 C C . LYS A 1 485 ? 23.203 -19.312 -1.081 1 97.75 485 LYS A C 1
ATOM 3716 O O . LYS A 1 485 ? 23.828 -20.234 -0.557 1 97.75 485 LYS A O 1
ATOM 3721 N N . MET A 1 486 ? 22.781 -19.391 -2.307 1 97.44 486 MET A N 1
ATOM 3722 C CA . MET A 1 486 ? 23.078 -20.5 -3.213 1 97.44 486 MET A CA 1
ATOM 3723 C C . MET A 1 486 ? 23.094 -20.031 -4.664 1 97.44 486 MET A C 1
ATOM 3725 O O . MET A 1 486 ? 22.469 -19.016 -4.996 1 97.44 486 MET A O 1
ATOM 3729 N N . PRO A 1 487 ? 23.828 -20.703 -5.52 1 96.75 487 PRO A N 1
ATOM 3730 C CA . PRO A 1 487 ? 23.875 -20.281 -6.926 1 96.75 487 PRO A CA 1
ATOM 3731 C C . PRO A 1 487 ? 22.547 -20.484 -7.648 1 96.75 487 PRO A C 1
ATOM 3733 O O . PRO A 1 487 ? 21.781 -21.391 -7.316 1 96.75 487 PRO A O 1
ATOM 3736 N N . VAL A 1 488 ? 22.297 -19.594 -8.594 1 96.88 488 VAL A N 1
ATOM 3737 C CA . VAL A 1 488 ? 21.156 -19.688 -9.5 1 96.88 488 VAL A CA 1
ATOM 3738 C C . VAL A 1 488 ? 21.641 -19.984 -10.914 1 96.88 488 VAL A C 1
ATOM 3740 O O . VAL A 1 488 ? 22.531 -19.297 -11.43 1 96.88 488 VAL A O 1
ATOM 3743 N N . VAL A 1 489 ? 21.125 -21.016 -11.484 1 95.06 489 VAL A N 1
ATOM 3744 C CA . VAL A 1 489 ? 21.484 -21.391 -12.844 1 95.06 489 VAL A CA 1
ATOM 3745 C C . VAL A 1 489 ? 20.406 -20.922 -13.82 1 95.06 489 VAL A C 1
ATOM 3747 O O . VAL A 1 489 ? 19.234 -21.281 -13.68 1 95.06 489 VAL A O 1
ATOM 3750 N N . LEU A 1 490 ? 20.844 -20.156 -14.727 1 93.25 490 LEU A N 1
ATOM 3751 C CA . LEU A 1 490 ? 19.938 -19.625 -15.75 1 93.25 490 LEU A CA 1
ATOM 3752 C C . LEU A 1 490 ? 19.969 -20.484 -17 1 93.25 490 LEU A C 1
ATOM 3754 O O . LEU A 1 490 ? 21.047 -20.906 -17.438 1 93.25 490 LEU A O 1
ATOM 3758 N N . PRO A 1 491 ? 18.797 -20.781 -17.469 1 89.5 491 PRO A N 1
ATOM 3759 C CA . PRO A 1 491 ? 18.797 -21.531 -18.734 1 89.5 491 PRO A CA 1
ATOM 3760 C C . PRO A 1 491 ? 19.344 -20.703 -19.891 1 89.5 491 PRO A C 1
ATOM 3762 O O . PRO A 1 491 ? 19.375 -19.469 -19.828 1 89.5 491 PRO A O 1
ATOM 3765 N N . ARG A 1 492 ? 19.844 -21.328 -20.891 1 85.5 492 ARG A N 1
ATOM 3766 C CA . ARG A 1 492 ? 20.344 -20.641 -22.062 1 85.5 492 ARG A CA 1
ATOM 3767 C C . ARG A 1 492 ? 19.266 -19.75 -22.688 1 85.5 492 ARG A C 1
ATOM 3769 O O . ARG A 1 492 ? 19.531 -18.609 -23.062 1 85.5 492 ARG A O 1
ATOM 3776 N N . ASP A 1 493 ? 18.062 -20.344 -22.781 1 84.44 493 ASP A N 1
ATOM 3777 C CA . ASP A 1 493 ? 16.891 -19.609 -23.203 1 84.44 493 ASP A CA 1
ATOM 3778 C C . ASP A 1 493 ? 15.758 -19.719 -22.188 1 84.44 493 ASP A C 1
ATOM 3780 O O . ASP A 1 493 ? 15.07 -20.75 -22.141 1 84.44 493 ASP A O 1
ATOM 3784 N N . ALA A 1 494 ? 15.539 -18.688 -21.469 1 78 494 ALA A N 1
ATOM 3785 C CA . ALA A 1 494 ? 14.602 -18.672 -20.344 1 78 494 ALA A CA 1
ATOM 3786 C C . ALA A 1 494 ? 13.18 -18.953 -20.828 1 78 494 ALA A C 1
ATOM 3788 O O . ALA A 1 494 ? 12.398 -19.594 -20.109 1 78 494 ALA A O 1
ATOM 3789 N N . GLY A 1 495 ? 12.844 -18.562 -21.953 1 79.19 495 GLY A N 1
ATOM 3790 C CA . GLY A 1 495 ? 11.484 -18.688 -22.453 1 79.19 495 GLY A CA 1
ATOM 3791 C C . GLY A 1 495 ? 11.188 -20.047 -23.031 1 79.19 495 GLY A C 1
ATOM 3792 O O . GLY A 1 495 ? 10.023 -20.391 -23.281 1 79.19 495 GLY A O 1
ATOM 3793 N N . SER A 1 496 ? 12.203 -20.906 -23.109 1 89.81 496 SER A N 1
ATOM 3794 C CA . SER A 1 496 ? 11.961 -22.141 -23.859 1 89.81 496 SER A CA 1
ATOM 3795 C C . SER A 1 496 ? 12.156 -23.375 -22.984 1 89.81 496 SER A C 1
ATOM 3797 O O . SER A 1 496 ? 11.914 -24.5 -23.422 1 89.81 496 SER A O 1
ATOM 3799 N N . ALA A 1 497 ? 12.5 -23.156 -21.734 1 92.44 497 ALA A N 1
ATOM 3800 C CA . ALA A 1 497 ? 12.812 -24.312 -20.891 1 92.44 497 ALA A CA 1
ATOM 3801 C C . ALA A 1 497 ? 11.578 -25.172 -20.656 1 92.44 497 ALA A C 1
ATOM 3803 O O . ALA A 1 497 ? 11.648 -26.406 -20.719 1 92.44 497 ALA A O 1
ATOM 3804 N N . VAL A 1 498 ? 10.469 -24.594 -20.359 1 95.38 498 VAL A N 1
ATOM 3805 C CA . VAL A 1 498 ? 9.258 -25.328 -20.031 1 95.38 498 VAL A CA 1
ATOM 3806 C C . VAL A 1 498 ? 8.773 -26.109 -21.25 1 95.38 498 VAL A C 1
ATOM 3808 O O . VAL A 1 498 ? 8.5 -27.297 -21.172 1 95.38 498 VAL A O 1
ATOM 3811 N N . VAL A 1 499 ? 8.742 -25.438 -22.375 1 97.5 499 VAL A N 1
ATOM 3812 C CA . VAL A 1 499 ? 8.242 -26.062 -23.594 1 97.5 499 VAL A CA 1
ATOM 3813 C C . VAL A 1 499 ? 9.25 -27.109 -24.078 1 97.5 499 VAL A C 1
ATOM 3815 O O . VAL A 1 499 ? 8.867 -28.141 -24.656 1 97.5 499 VAL A O 1
ATOM 3818 N N . LEU A 1 500 ? 10.508 -26.875 -23.812 1 97.81 500 LEU A N 1
ATOM 3819 C CA . LEU A 1 500 ? 11.516 -27.875 -24.141 1 97.81 500 LEU A CA 1
ATOM 3820 C C . LEU A 1 500 ? 11.273 -29.172 -23.359 1 97.81 500 LEU A C 1
ATOM 3822 O O . LEU A 1 500 ? 11.477 -30.266 -23.875 1 97.81 500 LEU A O 1
ATOM 3826 N N . GLY A 1 501 ? 10.891 -29.031 -22.109 1 97.94 501 GLY A N 1
ATOM 3827 C CA . GLY A 1 501 ? 10.492 -30.203 -21.344 1 97.94 501 GLY A CA 1
ATOM 3828 C C . GLY A 1 501 ? 9.391 -31 -22 1 97.94 501 GLY A C 1
ATOM 3829 O O . GLY A 1 501 ? 9.445 -32.219 -22.016 1 97.94 501 GLY A O 1
ATOM 3830 N N . ALA A 1 502 ? 8.469 -30.312 -22.516 1 98.62 502 ALA A N 1
ATOM 3831 C CA . ALA A 1 502 ? 7.383 -31 -23.219 1 98.62 502 ALA A CA 1
ATOM 3832 C C . ALA A 1 502 ? 7.902 -31.734 -24.453 1 98.62 502 ALA A C 1
ATOM 3834 O O . ALA A 1 502 ? 7.445 -32.844 -24.766 1 98.62 502 ALA A O 1
ATOM 3835 N N . ALA A 1 503 ? 8.828 -31.125 -25.156 1 98.69 503 ALA A N 1
ATOM 3836 C CA . ALA A 1 503 ? 9.422 -31.766 -26.312 1 98.69 503 ALA A CA 1
ATOM 3837 C C . ALA A 1 503 ? 10.141 -33.062 -25.922 1 98.69 503 ALA A C 1
ATOM 3839 O O . ALA A 1 503 ? 10.133 -34.031 -26.688 1 98.69 503 ALA A O 1
ATOM 3840 N N . MET A 1 504 ? 10.75 -33.062 -24.797 1 98.62 504 MET A N 1
ATOM 3841 C CA . MET A 1 504 ? 11.422 -34.281 -24.281 1 98.62 504 MET A CA 1
ATOM 3842 C C . MET A 1 504 ? 10.43 -35.406 -24.109 1 98.62 504 MET A C 1
ATOM 3844 O O . MET A 1 504 ? 10.773 -36.562 -24.359 1 98.62 504 MET A O 1
ATOM 3848 N N . LEU A 1 505 ? 9.273 -35.062 -23.641 1 98.75 505 LEU A N 1
ATOM 3849 C CA . LEU A 1 505 ? 8.227 -36.062 -23.5 1 98.75 505 LEU A CA 1
ATOM 3850 C C . LEU A 1 505 ? 7.883 -36.688 -24.844 1 98.75 505 LEU A C 1
ATOM 3852 O O . LEU A 1 505 ? 7.684 -37.906 -24.953 1 98.75 505 LEU A O 1
ATOM 3856 N N . GLY A 1 506 ? 7.742 -35.812 -25.844 1 98.69 506 GLY A N 1
ATOM 3857 C CA . GLY A 1 506 ? 7.473 -36.312 -27.188 1 98.69 506 GLY A CA 1
ATOM 3858 C C . GLY A 1 506 ? 8.555 -37.25 -27.719 1 98.69 506 GLY A C 1
ATOM 3859 O O . GLY A 1 506 ? 8.258 -38.281 -28.312 1 98.69 506 GLY A O 1
ATOM 3860 N N . ARG A 1 507 ? 9.766 -36.844 -27.516 1 98.69 507 ARG A N 1
ATOM 3861 C CA . ARG A 1 507 ? 10.875 -37.688 -27.938 1 98.69 507 ARG A CA 1
ATOM 3862 C C . ARG A 1 507 ? 10.859 -39.031 -27.219 1 98.69 507 ARG A C 1
ATOM 3864 O O . ARG A 1 507 ? 11.062 -40.062 -27.828 1 98.69 507 ARG A O 1
ATOM 3871 N N . PHE A 1 508 ? 10.703 -38.969 -25.922 1 98.62 508 PHE A N 1
ATOM 3872 C CA . PHE A 1 508 ? 10.664 -40.219 -25.156 1 98.62 508 PHE A CA 1
ATOM 3873 C C . PHE A 1 508 ? 9.594 -41.156 -25.688 1 98.62 508 PHE A C 1
ATOM 3875 O O . PHE A 1 508 ? 9.836 -42.344 -25.859 1 98.62 508 PHE A O 1
ATOM 3882 N N . ALA A 1 509 ? 8.406 -40.625 -25.922 1 98.62 509 ALA A N 1
ATOM 3883 C CA . ALA A 1 509 ? 7.309 -41.438 -26.453 1 98.62 509 ALA A CA 1
ATOM 3884 C C . ALA A 1 509 ? 7.703 -42.062 -27.781 1 98.62 509 ALA A C 1
ATOM 3886 O O . ALA A 1 509 ? 7.41 -43.25 -28.031 1 98.62 509 ALA A O 1
ATOM 3887 N N . ALA A 1 510 ? 8.289 -41.312 -28.656 1 98.25 510 ALA A N 1
ATOM 3888 C CA . ALA A 1 510 ? 8.719 -41.812 -29.953 1 98.25 510 ALA A CA 1
ATOM 3889 C C . ALA A 1 510 ? 9.734 -42.938 -29.812 1 98.25 510 ALA A C 1
ATOM 3891 O O . ALA A 1 510 ? 9.664 -43.938 -30.516 1 98.25 510 ALA A O 1
ATOM 3892 N N . GLU A 1 511 ? 10.633 -42.719 -28.906 1 97.5 511 GLU A N 1
ATOM 3893 C CA . GLU A 1 511 ? 11.68 -43.719 -28.703 1 97.5 511 GLU A CA 1
ATOM 3894 C C . GLU A 1 511 ? 11.117 -45 -28.078 1 97.5 511 GLU A C 1
ATOM 3896 O O . GLU A 1 511 ? 11.555 -46.125 -28.422 1 97.5 511 GLU A O 1
ATOM 3901 N N . VAL A 1 512 ? 10.25 -44.875 -27.188 1 97.38 512 VAL A N 1
ATOM 3902 C CA . VAL A 1 512 ? 9.586 -46.031 -26.594 1 97.38 512 VAL A CA 1
ATOM 3903 C C . VAL A 1 512 ? 8.836 -46.812 -27.688 1 97.38 512 VAL A C 1
ATOM 3905 O O . VAL A 1 512 ? 8.969 -48.031 -27.781 1 97.38 512 VAL A O 1
ATOM 3908 N N . GLU A 1 513 ? 8.055 -46.125 -28.5 1 96 513 GLU A N 1
ATOM 3909 C CA . GLU A 1 513 ? 7.262 -46.75 -29.547 1 96 513 GLU A CA 1
ATOM 3910 C C . GLU A 1 513 ? 8.156 -47.438 -30.594 1 96 513 GLU A C 1
ATOM 3912 O O . GLU A 1 513 ? 7.762 -48.406 -31.203 1 96 513 GLU A O 1
ATOM 3917 N N . GLY A 1 514 ? 9.234 -46.844 -30.828 1 94.69 514 GLY A N 1
ATOM 3918 C CA . GLY A 1 514 ? 10.141 -47.344 -31.844 1 94.69 514 GLY A CA 1
ATOM 3919 C C . GLY A 1 514 ? 11.055 -48.438 -31.328 1 94.69 514 GLY A C 1
ATOM 3920 O O . GLY A 1 514 ? 11.742 -49.125 -32.094 1 94.69 514 GLY A O 1
ATOM 3921 N N . ALA A 1 515 ? 11.086 -48.656 -30.094 1 94.81 515 ALA A N 1
ATOM 3922 C CA . ALA A 1 515 ? 12 -49.625 -29.484 1 94.81 515 ALA A CA 1
ATOM 3923 C C . ALA A 1 515 ? 11.484 -51.062 -29.656 1 94.81 515 ALA A C 1
ATOM 3925 O O . ALA A 1 515 ? 10.281 -51.281 -29.797 1 94.81 515 ALA A O 1
ATOM 3926 N N . GLN A 1 516 ? 12.43 -52.031 -29.594 1 94.56 516 GLN A N 1
ATOM 3927 C CA . GLN A 1 516 ? 12.062 -53.438 -29.578 1 94.56 516 GLN A CA 1
ATOM 3928 C C . GLN A 1 516 ? 11.344 -53.812 -28.281 1 94.56 516 GLN A C 1
ATOM 3930 O O . GLN A 1 516 ? 11.461 -53.094 -27.281 1 94.56 516 GLN A O 1
ATOM 3935 N N . ALA A 1 517 ? 10.836 -54.938 -28.281 1 93.75 517 ALA A N 1
ATOM 3936 C CA . ALA A 1 517 ? 9.914 -55.344 -27.234 1 93.75 517 ALA A CA 1
ATOM 3937 C C . ALA A 1 517 ? 10.586 -55.312 -25.859 1 93.75 517 ALA A C 1
ATOM 3939 O O . ALA A 1 517 ? 10.039 -54.781 -24.906 1 93.75 517 ALA A O 1
ATOM 3940 N N . GLU A 1 518 ? 11.727 -55.875 -25.828 1 92.69 518 GLU A N 1
ATOM 3941 C CA . GLU A 1 518 ? 12.414 -55.969 -24.547 1 92.69 518 GLU A CA 1
ATOM 3942 C C . GLU A 1 518 ? 12.812 -54.562 -24.047 1 92.69 518 GLU A C 1
ATOM 3944 O O . GLU A 1 518 ? 12.648 -54.25 -22.859 1 92.69 518 GLU A O 1
ATOM 3949 N N . LYS A 1 519 ? 13.336 -53.781 -24.922 1 93.69 519 LYS A N 1
ATOM 3950 C CA . LYS A 1 519 ? 13.734 -52.438 -24.578 1 93.69 519 LYS A CA 1
ATOM 3951 C C . LYS A 1 519 ? 12.523 -51.562 -24.25 1 93.69 519 LYS A C 1
ATOM 3953 O O . LYS A 1 519 ? 12.586 -50.719 -23.359 1 93.69 519 LYS A O 1
ATOM 3958 N N . ARG A 1 520 ? 11.516 -51.719 -24.938 1 94.19 520 ARG A N 1
ATOM 3959 C CA . ARG A 1 520 ? 10.273 -51 -24.672 1 94.19 520 ARG A CA 1
ATOM 3960 C C . ARG A 1 520 ? 9.758 -51.281 -23.266 1 94.19 520 ARG A C 1
ATOM 3962 O O . ARG A 1 520 ? 9.406 -50.375 -22.531 1 94.19 520 ARG A O 1
ATOM 3969 N N . LYS A 1 521 ? 9.734 -52.531 -22.922 1 93.88 521 LYS A N 1
ATOM 3970 C CA . LYS A 1 521 ? 9.289 -52.938 -21.594 1 93.88 521 LYS A CA 1
ATOM 3971 C C . LYS A 1 521 ? 10.172 -52.344 -20.516 1 93.88 521 LYS A C 1
ATOM 3973 O O . LYS A 1 521 ? 9.68 -51.938 -19.453 1 93.88 521 LYS A O 1
ATOM 3978 N N . GLU A 1 522 ? 11.383 -52.312 -20.781 1 93.5 522 GLU A N 1
ATOM 3979 C CA . GLU A 1 522 ? 12.328 -51.719 -19.844 1 93.5 522 GLU A CA 1
ATOM 3980 C C . GLU A 1 522 ? 12.086 -50.219 -19.672 1 93.5 522 GLU A C 1
ATOM 3982 O O . GLU A 1 522 ? 12.039 -49.719 -18.547 1 93.5 522 GLU A O 1
ATOM 3987 N N . MET A 1 523 ? 11.891 -49.5 -20.75 1 93.62 523 MET A N 1
ATOM 3988 C CA . MET A 1 523 ? 11.711 -48.062 -20.734 1 93.62 523 MET A CA 1
ATOM 3989 C C . MET A 1 523 ? 10.383 -47.688 -20.078 1 93.62 523 MET A C 1
ATOM 3991 O O . MET A 1 523 ? 10.266 -46.625 -19.484 1 93.62 523 MET A O 1
ATOM 3995 N N . GLU A 1 524 ? 9.477 -48.562 -20.156 1 92.75 524 GLU A N 1
ATOM 3996 C CA . GLU A 1 524 ? 8.172 -48.344 -19.562 1 92.75 524 GLU A CA 1
ATOM 3997 C C . GLU A 1 524 ? 8.156 -48.719 -18.078 1 92.75 524 GLU A C 1
ATOM 3999 O O . GLU A 1 524 ? 7.266 -48.312 -17.344 1 92.75 524 GLU A O 1
ATOM 4004 N N . GLY A 1 525 ? 9.18 -49.5 -17.656 1 93.38 525 GLY A N 1
ATOM 4005 C CA . GLY A 1 525 ? 9.234 -50.031 -16.297 1 93.38 525 GLY A CA 1
ATOM 4006 C C . GLY A 1 525 ? 10.391 -49.469 -15.492 1 93.38 525 GLY A C 1
ATOM 4007 O O . GLY A 1 525 ? 10.531 -48.25 -15.344 1 93.38 525 GLY A O 1
ATOM 4008 N N . SER A 1 526 ? 11.297 -50.312 -15.148 1 91 526 SER A N 1
ATOM 4009 C CA . SER A 1 526 ? 12.367 -50 -14.203 1 91 526 SER A CA 1
ATOM 4010 C C . SER A 1 526 ? 13.391 -49.031 -14.812 1 91 526 SER A C 1
ATOM 4012 O O . SER A 1 526 ? 14.078 -48.312 -14.094 1 91 526 SER A O 1
ATOM 4014 N N . GLY A 1 527 ? 13.492 -49 -16.109 1 94.88 527 GLY A N 1
ATOM 4015 C CA . GLY A 1 527 ? 14.469 -48.156 -16.766 1 94.88 527 GLY A CA 1
ATOM 4016 C C . GLY A 1 527 ? 13.93 -46.781 -17.141 1 94.88 527 GLY A C 1
ATOM 4017 O O . GLY A 1 527 ? 14.625 -46 -17.75 1 94.88 527 GLY A O 1
ATOM 4018 N N . HIS A 1 528 ? 12.734 -46.531 -16.828 1 97 528 HIS A N 1
ATOM 4019 C CA . HIS A 1 528 ? 12.07 -45.281 -17.203 1 97 528 HIS A CA 1
ATOM 4020 C C . HIS A 1 528 ? 12.883 -44.062 -16.766 1 97 528 HIS A C 1
ATOM 4022 O O . HIS A 1 528 ? 13.18 -43.188 -17.578 1 97 528 HIS A O 1
ATOM 4028 N N . ALA A 1 529 ? 13.266 -44.062 -15.531 1 97.19 529 ALA A N 1
ATOM 4029 C CA . ALA A 1 529 ? 13.914 -42.906 -14.938 1 97.19 529 ALA A CA 1
ATOM 4030 C C . ALA A 1 529 ? 15.242 -42.594 -15.633 1 97.19 529 ALA A C 1
ATOM 4032 O O . ALA A 1 529 ? 15.5 -41.469 -16.031 1 97.19 529 ALA A O 1
ATOM 4033 N N . GLU A 1 530 ? 16.016 -43.562 -15.805 1 96.44 530 GLU A N 1
ATOM 4034 C CA . GLU A 1 530 ? 17.328 -43.375 -16.422 1 96.44 530 GLU A CA 1
ATOM 4035 C C . GLU A 1 530 ? 17.203 -42.969 -17.891 1 96.44 530 GLU A C 1
ATOM 4037 O O . GLU A 1 530 ? 17.969 -42.156 -18.391 1 96.44 530 GLU A O 1
ATOM 4042 N N . ALA A 1 531 ? 16.266 -43.625 -18.547 1 97 531 ALA A N 1
ATOM 4043 C CA . ALA A 1 531 ? 16.078 -43.312 -19.969 1 97 531 ALA A CA 1
ATOM 4044 C C . ALA A 1 531 ? 15.641 -41.875 -20.172 1 97 531 ALA A C 1
ATOM 4046 O O . ALA A 1 531 ? 16.141 -41.188 -21.062 1 97 531 ALA A O 1
ATOM 4047 N N . LEU A 1 532 ? 14.695 -41.438 -19.391 1 98 532 LEU A N 1
ATOM 4048 C CA . LEU A 1 532 ? 14.234 -40.062 -19.5 1 98 532 LEU A CA 1
ATOM 4049 C C . LEU A 1 532 ? 15.328 -39.094 -19.078 1 98 532 LEU A C 1
ATOM 4051 O O . LEU A 1 532 ? 15.484 -38.031 -19.688 1 98 532 LEU A O 1
ATOM 4055 N N . TRP A 1 533 ? 16.125 -39.406 -18.047 1 97.81 533 TRP A N 1
ATOM 4056 C CA . TRP A 1 533 ? 17.203 -38.531 -17.594 1 97.81 533 TRP A CA 1
ATOM 4057 C C . TRP A 1 533 ? 18.25 -38.344 -18.703 1 97.81 533 TRP A C 1
ATOM 4059 O O . TRP A 1 533 ? 18.75 -37.25 -18.906 1 97.81 533 TRP A O 1
ATOM 4069 N N . ASP A 1 534 ? 18.547 -39.438 -19.375 1 96.94 534 ASP A N 1
ATOM 4070 C CA . ASP A 1 534 ? 19.5 -39.375 -20.469 1 96.94 534 ASP A CA 1
ATOM 4071 C C . ASP A 1 534 ? 19.031 -38.406 -21.547 1 96.94 534 ASP A C 1
ATOM 4073 O O . ASP A 1 534 ? 19.844 -37.625 -22.094 1 96.94 534 ASP A O 1
ATOM 4077 N N . ILE A 1 535 ? 17.797 -38.469 -21.844 1 97.81 535 ILE A N 1
ATOM 4078 C CA . ILE A 1 535 ? 17.219 -37.531 -22.812 1 97.81 535 ILE A CA 1
ATOM 4079 C C . ILE A 1 535 ? 17.359 -36.094 -22.297 1 97.81 535 ILE A C 1
ATOM 4081 O O . ILE A 1 535 ? 17.719 -35.188 -23.047 1 97.81 535 ILE A O 1
ATOM 4085 N N . MET A 1 536 ? 17.078 -35.906 -21.016 1 97.69 536 MET A N 1
ATOM 4086 C CA . MET A 1 536 ? 17.172 -34.562 -20.406 1 97.69 536 MET A CA 1
ATOM 4087 C C . MET A 1 536 ? 18.594 -34.031 -20.531 1 97.69 536 MET A C 1
ATOM 4089 O O . MET A 1 536 ? 18.797 -32.875 -20.938 1 97.69 536 MET A O 1
ATOM 4093 N N . VAL A 1 537 ? 19.547 -34.844 -20.203 1 95.88 537 VAL A N 1
ATOM 4094 C CA . VAL A 1 537 ? 20.953 -34.438 -20.25 1 95.88 537 VAL A CA 1
ATOM 4095 C C . VAL A 1 537 ? 21.344 -34.062 -21.688 1 95.88 537 VAL A C 1
ATOM 4097 O O . VAL A 1 537 ? 22.031 -33.062 -21.906 1 95.88 537 VAL A O 1
ATOM 4100 N N . GLU A 1 538 ? 20.891 -34.812 -22.594 1 95.69 538 GLU A N 1
ATOM 4101 C CA . GLU A 1 538 ? 21.234 -34.594 -23.984 1 95.69 538 GLU A CA 1
ATOM 4102 C C . GLU A 1 538 ? 20.578 -33.312 -24.531 1 95.69 538 GLU A C 1
ATOM 4104 O O . GLU A 1 538 ? 21.188 -32.594 -25.328 1 95.69 538 GLU A O 1
ATOM 4109 N N . MET A 1 539 ? 19.422 -33.031 -24.078 1 96.31 539 MET A N 1
ATOM 4110 C CA . MET A 1 539 ? 18.625 -32 -24.75 1 96.31 539 MET A CA 1
ATOM 4111 C C . MET A 1 539 ? 18.734 -30.672 -24 1 96.31 539 MET A C 1
ATOM 4113 O O . MET A 1 539 ? 18.344 -29.625 -24.531 1 96.31 539 MET A O 1
ATOM 4117 N N . THR A 1 540 ? 19.203 -30.672 -22.781 1 93.94 540 THR A N 1
ATOM 4118 C CA . THR A 1 540 ? 19.25 -29.438 -22 1 93.94 540 THR A CA 1
ATOM 4119 C C . THR A 1 540 ? 20.562 -28.703 -22.219 1 93.94 540 THR A C 1
ATOM 4121 O O . THR A 1 540 ? 21.641 -29.203 -21.875 1 93.94 540 THR A O 1
ATOM 4124 N N . PRO A 1 541 ? 20.5 -27.5 -22.797 1 90 541 PRO A N 1
ATOM 4125 C CA . PRO A 1 541 ? 21.734 -26.734 -23 1 90 541 PRO A CA 1
ATOM 4126 C C . PRO A 1 541 ? 22.359 -26.266 -21.688 1 90 541 PRO A C 1
ATOM 4128 O O . PRO A 1 541 ? 21.672 -26.141 -20.672 1 90 541 PRO A O 1
ATOM 4131 N N . PRO A 1 542 ? 23.703 -26.062 -21.719 1 90.19 542 PRO A N 1
ATOM 4132 C CA . PRO A 1 542 ? 24.344 -25.531 -20.516 1 90.19 542 PRO A CA 1
ATOM 4133 C C . PRO A 1 542 ? 23.781 -24.156 -20.109 1 90.19 542 PRO A C 1
ATOM 4135 O O . PRO A 1 542 ? 23.5 -23.328 -20.969 1 90.19 542 PRO A O 1
ATOM 4138 N N . GLY A 1 543 ? 23.703 -24.031 -18.828 1 90.88 543 GLY A N 1
ATOM 4139 C CA . GLY A 1 543 ? 23.219 -22.766 -18.297 1 90.88 543 GLY A CA 1
ATOM 4140 C C . GLY A 1 543 ? 24.328 -21.859 -17.812 1 90.88 543 GLY A C 1
ATOM 4141 O O . GLY A 1 543 ? 25.5 -22.188 -17.953 1 90.88 543 GLY A O 1
ATOM 4142 N N . THR A 1 544 ? 23.922 -20.656 -17.391 1 90.94 544 THR A N 1
ATOM 4143 C CA . THR A 1 544 ? 24.828 -19.688 -16.797 1 90.94 544 THR A CA 1
ATOM 4144 C C . THR A 1 544 ? 24.641 -19.609 -15.281 1 90.94 544 THR A C 1
ATOM 4146 O O . THR A 1 544 ? 23.5 -19.578 -14.805 1 90.94 544 THR A O 1
ATOM 4149 N N . LEU A 1 545 ? 25.734 -19.562 -14.625 1 93.44 545 LEU A N 1
ATOM 4150 C CA . LEU A 1 545 ? 25.688 -19.578 -13.164 1 93.44 545 LEU A CA 1
ATOM 4151 C C . LEU A 1 545 ? 25.75 -18.156 -12.609 1 93.44 545 LEU A C 1
ATOM 4153 O O . LEU A 1 545 ? 26.594 -17.359 -13.016 1 93.44 545 LEU A O 1
ATOM 4157 N N . VAL A 1 546 ? 24.766 -17.75 -11.773 1 94.62 546 VAL A N 1
ATOM 4158 C CA . VAL A 1 546 ? 24.781 -16.531 -10.969 1 94.62 546 VAL A CA 1
ATOM 4159 C C . VAL A 1 546 ? 25.094 -16.875 -9.516 1 94.62 546 VAL A C 1
ATOM 4161 O O . VAL A 1 546 ? 24.266 -17.422 -8.805 1 94.62 546 VAL A O 1
ATOM 4164 N N . SER A 1 547 ? 26.281 -16.531 -9.086 1 95.75 547 SER A N 1
ATOM 4165 C CA . SER A 1 547 ? 26.719 -16.844 -7.734 1 95.75 547 SER A CA 1
ATOM 4166 C C . SER A 1 547 ? 26.328 -15.758 -6.75 1 95.75 547 SER A C 1
ATOM 4168 O O . SER A 1 547 ? 26.203 -14.586 -7.125 1 95.75 547 SER A O 1
ATOM 4170 N N . PRO A 1 548 ? 26.078 -16.188 -5.465 1 97 548 PRO A N 1
ATOM 4171 C CA . PRO A 1 548 ? 25.906 -15.141 -4.457 1 97 548 PRO A CA 1
ATOM 4172 C C . PRO A 1 548 ? 27.078 -14.164 -4.422 1 97 548 PRO A C 1
ATOM 4174 O O . PRO A 1 548 ? 28.234 -14.578 -4.559 1 97 548 PRO A O 1
ATOM 4177 N N . ASN A 1 549 ? 26.797 -12.914 -4.316 1 96.31 549 ASN A N 1
ATOM 4178 C CA . ASN A 1 549 ? 27.875 -11.93 -4.32 1 96.31 549 ASN A CA 1
ATOM 4179 C C . ASN A 1 549 ? 27.578 -10.773 -3.371 1 96.31 549 ASN A C 1
ATOM 4181 O O . ASN A 1 549 ? 28.094 -9.664 -3.562 1 96.31 549 ASN A O 1
ATOM 4185 N N . ALA A 1 550 ? 26.75 -11.016 -2.426 1 96.56 550 ALA A N 1
ATOM 4186 C CA . ALA A 1 550 ? 26.438 -9.977 -1.441 1 96.56 550 ALA A CA 1
ATOM 4187 C C . ALA A 1 550 ? 27.672 -9.656 -0.595 1 96.56 550 ALA A C 1
ATOM 4189 O O . ALA A 1 550 ? 28.422 -10.555 -0.211 1 96.56 550 ALA A O 1
ATOM 4190 N N . THR A 1 551 ? 27.953 -8.359 -0.327 1 95.75 551 THR A N 1
ATOM 4191 C CA . THR A 1 551 ? 28.969 -7.961 0.639 1 95.75 551 THR A CA 1
ATOM 4192 C C . THR A 1 551 ? 28.562 -8.367 2.053 1 95.75 551 THR A C 1
ATOM 4194 O O . THR A 1 551 ? 27.406 -8.75 2.287 1 95.75 551 THR A O 1
ATOM 4197 N N . THR A 1 552 ? 29.5 -8.273 2.945 1 95.94 552 THR A N 1
ATOM 4198 C CA . THR A 1 552 ? 29.219 -8.594 4.34 1 95.94 552 THR A CA 1
ATOM 4199 C C . THR A 1 552 ? 28.094 -7.711 4.879 1 95.94 552 THR A C 1
ATOM 4201 O O . THR A 1 552 ? 27.188 -8.203 5.559 1 95.94 552 THR A O 1
ATOM 4204 N N . ARG A 1 553 ? 28.172 -6.449 4.543 1 95.25 553 ARG A N 1
ATOM 4205 C CA . ARG A 1 553 ? 27.156 -5.504 4.988 1 95.25 553 ARG A CA 1
ATOM 4206 C C . ARG A 1 553 ? 25.797 -5.832 4.379 1 95.25 553 ARG A C 1
ATOM 4208 O O . ARG A 1 553 ? 24.781 -5.805 5.074 1 95.25 553 ARG A O 1
ATOM 4215 N N . GLU A 1 554 ? 25.781 -6.102 3.158 1 96.75 554 GLU A N 1
ATOM 4216 C CA . GLU A 1 554 ? 24.531 -6.441 2.494 1 96.75 554 GLU A CA 1
ATOM 4217 C C . GLU A 1 554 ? 23.922 -7.719 3.072 1 96.75 554 GLU A C 1
ATOM 4219 O O . GLU A 1 554 ? 22.703 -7.832 3.199 1 96.75 554 GLU A O 1
ATOM 4224 N N . MET A 1 555 ? 24.797 -8.672 3.381 1 97.44 555 MET A N 1
ATOM 4225 C CA . MET A 1 555 ? 24.312 -9.922 3.943 1 97.44 555 MET A CA 1
ATOM 4226 C C . MET A 1 555 ? 23.641 -9.695 5.297 1 97.44 555 MET A C 1
ATOM 4228 O O . MET A 1 555 ? 22.625 -10.312 5.602 1 97.44 555 MET A O 1
ATOM 4232 N N . LYS A 1 556 ? 24.219 -8.805 6.07 1 97.94 556 LYS A N 1
ATOM 4233 C CA . LYS A 1 556 ? 23.609 -8.469 7.352 1 97.94 556 LYS A CA 1
ATOM 4234 C C . LYS A 1 556 ? 22.234 -7.84 7.152 1 97.94 556 LYS A C 1
ATOM 4236 O O . LYS A 1 556 ? 21.297 -8.148 7.891 1 97.94 556 LYS A O 1
ATOM 4241 N N . LEU A 1 557 ? 22.141 -6.957 6.207 1 98.31 557 LEU A N 1
ATOM 4242 C CA . LEU A 1 557 ? 20.875 -6.305 5.898 1 98.31 557 LEU A CA 1
ATOM 4243 C C . LEU A 1 557 ? 19.844 -7.324 5.414 1 98.31 557 LEU A C 1
ATOM 4245 O O . LEU A 1 557 ? 18.672 -7.27 5.809 1 98.31 557 LEU A O 1
ATOM 4249 N N . LEU A 1 558 ? 20.266 -8.266 4.555 1 98.56 558 LEU A N 1
ATOM 4250 C CA . LEU A 1 558 ? 19.359 -9.281 4.031 1 98.56 558 LEU A CA 1
ATOM 4251 C C . LEU A 1 558 ? 18.859 -10.195 5.148 1 98.56 558 LEU A C 1
ATOM 4253 O O . LEU A 1 558 ? 17.703 -10.594 5.156 1 98.56 558 LEU A O 1
ATOM 4257 N N . GLU A 1 559 ? 19.75 -10.508 6.094 1 98.62 559 GLU A N 1
ATOM 4258 C CA . GLU A 1 559 ? 19.344 -11.328 7.234 1 98.62 559 GLU A CA 1
ATOM 4259 C C . GLU A 1 559 ? 18.312 -10.602 8.102 1 98.62 559 GLU A C 1
ATOM 4261 O O . GLU A 1 559 ? 17.359 -11.219 8.578 1 98.62 559 GLU A O 1
ATOM 4266 N N . ALA A 1 560 ? 18.547 -9.32 8.328 1 98.62 560 ALA A N 1
ATOM 4267 C CA . ALA A 1 560 ? 17.594 -8.516 9.086 1 98.62 560 ALA A CA 1
ATOM 4268 C C . ALA A 1 560 ? 16.25 -8.438 8.359 1 98.62 560 ALA A C 1
ATOM 4270 O O . ALA A 1 560 ? 15.195 -8.547 8.984 1 98.62 560 ALA A O 1
ATOM 4271 N N . LYS A 1 561 ? 16.312 -8.25 7.043 1 98.75 561 LYS A N 1
ATOM 4272 C CA . LYS A 1 561 ? 15.102 -8.219 6.227 1 98.75 561 LYS A CA 1
ATOM 4273 C C . LYS A 1 561 ? 14.352 -9.547 6.309 1 98.75 561 LYS A C 1
ATOM 4275 O O . LYS A 1 561 ? 13.117 -9.57 6.324 1 98.75 561 LYS A O 1
ATOM 4280 N N . TYR A 1 562 ? 15.078 -10.641 6.324 1 98.75 562 TYR A N 1
ATOM 4281 C CA . TYR A 1 562 ? 14.453 -11.961 6.406 1 98.75 562 TYR A CA 1
ATOM 4282 C C . TYR A 1 562 ? 13.75 -12.148 7.746 1 98.75 562 TYR A C 1
ATOM 4284 O O . TYR A 1 562 ? 12.641 -12.672 7.805 1 98.75 562 TYR A O 1
ATOM 4292 N N . LYS A 1 563 ? 14.398 -11.703 8.82 1 98.62 563 LYS A N 1
ATOM 4293 C CA . LYS A 1 563 ? 13.773 -11.766 10.141 1 98.62 563 LYS A CA 1
ATOM 4294 C C . LYS A 1 563 ? 12.484 -10.961 10.18 1 98.62 563 LYS A C 1
ATOM 4296 O O . LYS A 1 563 ? 11.477 -11.414 10.727 1 98.62 563 LYS A O 1
ATOM 4301 N N . ILE A 1 564 ? 12.516 -9.758 9.664 1 98.75 564 ILE A N 1
ATOM 4302 C CA . ILE A 1 564 ? 11.352 -8.875 9.609 1 98.75 564 ILE A CA 1
ATOM 4303 C C . ILE A 1 564 ? 10.266 -9.5 8.742 1 98.75 564 ILE A C 1
ATOM 4305 O O . ILE A 1 564 ? 9.078 -9.438 9.07 1 98.75 564 ILE A O 1
ATOM 4309 N N . PHE A 1 565 ? 10.695 -10.125 7.668 1 98.69 565 PHE A N 1
ATOM 4310 C CA . PHE A 1 565 ? 9.773 -10.836 6.793 1 98.69 565 PHE A CA 1
ATOM 4311 C C . PHE A 1 565 ? 9.023 -11.914 7.566 1 98.69 565 PHE A C 1
ATOM 4313 O O . PHE A 1 565 ? 7.793 -11.992 7.496 1 98.69 565 PHE A O 1
ATOM 4320 N N . LEU A 1 566 ? 9.688 -12.688 8.258 1 98.69 566 LEU A N 1
ATOM 4321 C CA . LEU A 1 566 ? 9.07 -13.75 9.047 1 98.69 566 LEU A CA 1
ATOM 4322 C C . LEU A 1 566 ? 8.172 -13.172 10.133 1 98.69 566 LEU A C 1
ATOM 4324 O O . LEU A 1 566 ? 7.09 -13.703 10.398 1 98.69 566 LEU A O 1
ATOM 4328 N N . GLU A 1 567 ? 8.586 -12.109 10.742 1 98.44 567 GLU A N 1
ATOM 4329 C CA . GLU A 1 567 ? 7.762 -11.477 11.773 1 98.44 567 GLU A CA 1
ATOM 4330 C C . GLU A 1 567 ? 6.473 -10.914 11.18 1 98.44 567 GLU A C 1
ATOM 4332 O O . GLU A 1 567 ? 5.441 -10.875 11.844 1 98.44 567 GLU A O 1
ATOM 4337 N N . SER A 1 568 ? 6.578 -10.391 9.961 1 98.44 568 SER A N 1
ATOM 4338 C CA . SER A 1 568 ? 5.387 -9.867 9.297 1 98.44 568 SER A CA 1
ATOM 4339 C C . SER A 1 568 ? 4.293 -10.922 9.219 1 98.44 568 SER A C 1
ATOM 4341 O O . SER A 1 568 ? 3.104 -10.609 9.297 1 98.44 568 SER A O 1
ATOM 4343 N N . ILE A 1 569 ? 4.652 -12.188 9.039 1 98.25 569 ILE A N 1
ATOM 4344 C CA . ILE A 1 569 ? 3.715 -13.305 9 1 98.25 569 ILE A CA 1
ATOM 4345 C C . ILE A 1 569 ? 3.025 -13.453 10.352 1 98.25 569 ILE A C 1
ATOM 4347 O O . ILE A 1 569 ? 1.799 -13.555 10.43 1 98.25 569 ILE A O 1
ATOM 4351 N N . ASP A 1 570 ? 3.801 -13.422 11.422 1 98.06 570 ASP A N 1
ATOM 4352 C CA . ASP A 1 570 ? 3.277 -13.578 12.781 1 98.06 570 ASP A CA 1
ATOM 4353 C C . ASP A 1 570 ? 2.342 -12.422 13.141 1 98.06 570 ASP A C 1
ATOM 4355 O O . ASP A 1 570 ? 1.302 -12.633 13.766 1 98.06 570 ASP A O 1
ATOM 4359 N N . VAL A 1 571 ? 2.717 -11.219 12.789 1 98.06 571 VAL A N 1
ATOM 4360 C CA . VAL A 1 571 ? 1.933 -10.023 13.07 1 98.06 571 VAL A CA 1
ATOM 4361 C C . VAL A 1 571 ? 0.559 -10.133 12.414 1 98.06 571 VAL A C 1
ATOM 4363 O O . VAL A 1 571 ? -0.465 -9.875 13.055 1 98.06 571 VAL A O 1
ATOM 4366 N N . GLN A 1 572 ? 0.532 -10.508 11.164 1 97.81 572 GLN A N 1
ATOM 4367 C CA . GLN A 1 572 ? -0.731 -10.617 10.445 1 97.81 572 GLN A CA 1
ATOM 4368 C C . GLN A 1 572 ? -1.635 -11.672 11.078 1 97.81 572 GLN A C 1
ATOM 4370 O O . GLN A 1 572 ? -2.844 -11.469 11.195 1 97.81 572 GLN A O 1
ATOM 4375 N N . LYS A 1 573 ? -1.067 -12.836 11.438 1 97.56 573 LYS A N 1
ATOM 4376 C CA . LYS A 1 573 ? -1.853 -13.891 12.07 1 97.56 573 LYS A CA 1
ATOM 4377 C C . LYS A 1 573 ? -2.434 -13.422 13.398 1 97.56 573 LYS A C 1
ATOM 4379 O O . LYS A 1 573 ? -3.598 -13.695 13.703 1 97.56 573 LYS A O 1
ATOM 4384 N N . ARG A 1 574 ? -1.631 -12.75 14.188 1 97.75 574 ARG A N 1
ATOM 4385 C CA . ARG A 1 574 ? -2.084 -12.25 15.484 1 97.75 574 ARG A CA 1
ATOM 4386 C C . ARG A 1 574 ? -3.188 -11.219 15.312 1 97.75 574 ARG A C 1
ATOM 4388 O O . ARG A 1 574 ? -4.184 -11.234 16.047 1 97.75 574 ARG A O 1
ATOM 4395 N N . TRP A 1 575 ? -3.041 -10.242 14.414 1 98.38 575 TRP A N 1
ATOM 4396 C CA . TRP A 1 575 ? -4.035 -9.203 14.172 1 98.38 575 TRP A CA 1
ATOM 4397 C C . TRP A 1 575 ? -5.355 -9.812 13.703 1 98.38 575 TRP A C 1
ATOM 4399 O O . TRP A 1 575 ? -6.43 -9.391 14.133 1 98.38 575 TRP A O 1
ATOM 4409 N N . ARG A 1 576 ? -5.262 -10.789 12.758 1 97.38 576 ARG A N 1
ATOM 4410 C CA . ARG A 1 576 ? -6.457 -11.469 12.273 1 97.38 576 ARG A CA 1
ATOM 4411 C C . ARG A 1 576 ? -7.203 -12.141 13.422 1 97.38 576 ARG A C 1
ATOM 4413 O O . ARG A 1 576 ? -8.43 -12.039 13.523 1 97.38 576 ARG A O 1
ATOM 4420 N N . LYS A 1 577 ? -6.473 -12.852 14.281 1 97.25 577 LYS A N 1
ATOM 4421 C CA . LYS A 1 577 ? -7.078 -13.508 15.438 1 97.25 577 LYS A CA 1
ATOM 4422 C C . LYS A 1 577 ? -7.723 -12.492 16.375 1 97.25 577 LYS A C 1
ATOM 4424 O O . LYS A 1 577 ? -8.82 -12.719 16.891 1 97.25 577 LYS A O 1
ATOM 4429 N N . GLU A 1 578 ? -7.035 -11.414 16.609 1 97.38 578 GLU A N 1
ATOM 4430 C CA . GLU A 1 578 ? -7.562 -10.352 17.469 1 97.38 578 GLU A CA 1
ATOM 4431 C C . GLU A 1 578 ? -8.883 -9.812 16.922 1 97.38 578 GLU A C 1
ATOM 4433 O O . GLU A 1 578 ? -9.828 -9.594 17.688 1 97.38 578 GLU A O 1
ATOM 4438 N N . MET A 1 579 ? -9.008 -9.555 15.672 1 97.56 579 MET A N 1
ATOM 4439 C CA . MET A 1 579 ? -10.234 -9.055 15.055 1 97.56 579 MET A CA 1
ATOM 4440 C C . MET A 1 579 ? -11.344 -10.094 15.125 1 97.56 579 MET A C 1
ATOM 4442 O O . MET A 1 579 ? -12.508 -9.75 15.352 1 97.56 579 MET A O 1
ATOM 4446 N N . GLU A 1 580 ? -10.93 -11.375 14.836 1 95.56 580 GLU A N 1
ATOM 4447 C CA . GLU A 1 580 ? -11.914 -12.453 14.93 1 95.56 580 GLU A CA 1
ATOM 4448 C C . GLU A 1 580 ? -12.469 -12.57 16.344 1 95.56 580 GLU A C 1
ATOM 4450 O O . GLU A 1 580 ? -13.672 -12.781 16.531 1 95.56 580 GLU A O 1
ATOM 4455 N N . ASP A 1 581 ? -11.641 -12.43 17.344 1 96.31 581 ASP A N 1
ATOM 4456 C CA . ASP A 1 581 ? -12.07 -12.477 18.734 1 96.31 581 ASP A CA 1
ATOM 4457 C C . ASP A 1 581 ? -13.016 -11.32 19.062 1 96.31 581 ASP A C 1
ATOM 4459 O O . ASP A 1 581 ? -13.938 -11.477 19.859 1 96.31 581 ASP A O 1
ATOM 4463 N N . ALA A 1 582 ? -12.797 -10.188 18.453 1 94.94 582 ALA A N 1
ATOM 4464 C CA . ALA A 1 582 ? -13.617 -9.008 18.688 1 94.94 582 ALA A CA 1
ATOM 4465 C C . ALA A 1 582 ? -15 -9.164 18.062 1 94.94 582 ALA A C 1
ATOM 4467 O O . ALA A 1 582 ? -15.961 -8.523 18.5 1 94.94 582 ALA A O 1
ATOM 4468 N N . CYS A 1 583 ? -15.141 -9.93 17.031 1 88.75 583 CYS A N 1
ATOM 4469 C CA . CYS A 1 583 ? -16.422 -10.164 16.359 1 88.75 583 CYS A CA 1
ATOM 4470 C C . CYS A 1 583 ? -17.312 -11.086 17.188 1 88.75 583 CYS A C 1
ATOM 4472 O O . CYS A 1 583 ? -18.516 -11.133 16.969 1 88.75 583 CYS A O 1
ATOM 4474 N N . THR A 1 584 ? -16.781 -11.867 18.125 1 83.12 584 THR A N 1
ATOM 4475 C CA . THR A 1 584 ? -17.562 -12.797 18.953 1 83.12 584 THR A CA 1
ATOM 4476 C C . THR A 1 584 ? -17.969 -12.141 20.266 1 83.12 584 THR A C 1
ATOM 4478 O O . THR A 1 584 ? -17.203 -11.391 20.859 1 83.12 584 THR A O 1
ATOM 4481 N N . MET B 1 1 ? -29.219 56.781 7.879 1 34.56 1 MET B N 1
ATOM 4482 C CA . MET B 1 1 ? -28.562 55.625 7.234 1 34.56 1 MET B CA 1
ATOM 4483 C C . MET B 1 1 ? -28.016 54.656 8.273 1 34.56 1 MET B C 1
ATOM 4485 O O . MET B 1 1 ? -27.281 55.062 9.188 1 34.56 1 MET B O 1
ATOM 4489 N N . SER B 1 2 ? -28.578 53.719 8.68 1 43.59 2 SER B N 1
ATOM 4490 C CA . SER B 1 2 ? -28.453 52.812 9.836 1 43.59 2 SER B CA 1
ATOM 4491 C C . SER B 1 2 ? -27.016 52.375 10.031 1 43.59 2 SER B C 1
ATOM 4493 O O . SER B 1 2 ? -26.375 51.875 9.094 1 43.59 2 SER B O 1
ATOM 4495 N N . SER B 1 3 ? -26.109 53.031 10.836 1 62.75 3 SER B N 1
ATOM 4496 C CA . SER B 1 3 ? -24.688 53.062 11.164 1 62.75 3 SER B CA 1
ATOM 4497 C C . SER B 1 3 ? -24.156 51.688 11.523 1 62.75 3 SER B C 1
ATOM 4499 O O . SER B 1 3 ? -23.812 51.438 12.68 1 62.75 3 SER B O 1
ATOM 4501 N N . GLU B 1 4 ? -24.453 50.656 10.852 1 85.88 4 GLU B N 1
ATOM 4502 C CA . GLU B 1 4 ? -24.062 49.281 11.141 1 85.88 4 GLU B CA 1
ATOM 4503 C C . GLU B 1 4 ? -22.562 49.062 10.875 1 85.88 4 GLU B C 1
ATOM 4505 O O . GLU B 1 4 ? -22.016 49.594 9.914 1 85.88 4 GLU B O 1
ATOM 4510 N N . SER B 1 5 ? -21.859 48.438 11.867 1 94.31 5 SER B N 1
ATOM 4511 C CA . SER B 1 5 ? -20.438 48.156 11.773 1 94.31 5 SER B CA 1
ATOM 4512 C C . SER B 1 5 ? -20.188 46.75 11.227 1 94.31 5 SER B C 1
ATOM 4514 O O . SER B 1 5 ? -20.922 45.812 11.531 1 94.31 5 SER B O 1
ATOM 4516 N N . TYR B 1 6 ? -19.172 46.656 10.344 1 98.06 6 TYR B N 1
ATOM 4517 C CA . TYR B 1 6 ? -18.766 45.406 9.75 1 98.06 6 TYR B CA 1
ATOM 4518 C C . TYR B 1 6 ? -17.297 45.125 10.039 1 98.06 6 TYR B C 1
ATOM 4520 O O . TYR B 1 6 ? -16.531 46.031 10.359 1 98.06 6 TYR B O 1
ATOM 4528 N N . TYR B 1 7 ? -16.984 43.875 9.938 1 98.69 7 TYR B N 1
ATOM 4529 C CA . TYR B 1 7 ? -15.625 43.438 10.188 1 98.69 7 TYR B CA 1
ATOM 4530 C C . TYR B 1 7 ? -15.188 42.438 9.125 1 98.69 7 TYR B C 1
ATOM 4532 O O . TYR B 1 7 ? -16.016 41.719 8.539 1 98.69 7 TYR B O 1
ATOM 4540 N N . ILE B 1 8 ? -13.891 42.375 8.859 1 98.75 8 ILE B N 1
ATOM 4541 C CA . ILE B 1 8 ? -13.352 41.469 7.852 1 98.75 8 ILE B CA 1
ATOM 4542 C C . ILE B 1 8 ? -12.383 40.469 8.508 1 98.75 8 ILE B C 1
ATOM 4544 O O . ILE B 1 8 ? -11.531 40.875 9.305 1 98.75 8 ILE B O 1
ATOM 4548 N N . GLY B 1 9 ? -12.633 39.219 8.289 1 98.75 9 GLY B N 1
ATOM 4549 C CA . GLY B 1 9 ? -11.648 38.188 8.586 1 98.75 9 GLY B CA 1
ATOM 4550 C C . GLY B 1 9 ? -10.93 37.688 7.355 1 98.75 9 GLY B C 1
ATOM 4551 O O . GLY B 1 9 ? -11.539 37.5 6.297 1 98.75 9 GLY B O 1
ATOM 4552 N N . ILE B 1 10 ? -9.609 37.469 7.441 1 98.81 10 ILE B N 1
ATOM 4553 C CA . ILE B 1 10 ? -8.797 36.906 6.371 1 98.81 10 ILE B CA 1
ATOM 4554 C C . ILE B 1 10 ? -8.117 35.625 6.859 1 98.81 10 ILE B C 1
ATOM 4556 O O . ILE B 1 10 ? -7.469 35.625 7.906 1 98.81 10 ILE B O 1
ATOM 4560 N N . ASP B 1 11 ? -8.297 34.594 6.164 1 98.06 11 ASP B N 1
ATOM 4561 C CA . ASP B 1 11 ? -7.668 33.281 6.434 1 98.06 11 ASP B CA 1
ATOM 4562 C C . ASP B 1 11 ? -6.793 32.844 5.262 1 98.06 11 ASP B C 1
ATOM 4564 O O . ASP B 1 11 ? -7.289 32.625 4.156 1 98.06 11 ASP B O 1
ATOM 4568 N N . VAL B 1 12 ? -5.488 32.781 5.531 1 98.25 12 VAL B N 1
ATOM 4569 C CA . VAL B 1 12 ? -4.562 32.25 4.535 1 98.25 12 VAL B CA 1
ATOM 4570 C C . VAL B 1 12 ? -4.188 30.812 4.887 1 98.25 12 VAL B C 1
ATOM 4572 O O . VAL B 1 12 ? -3.271 30.578 5.68 1 98.25 12 VAL B O 1
ATOM 4575 N N . GLY B 1 13 ? -4.816 29.906 4.234 1 94.94 13 GLY B N 1
ATOM 4576 C CA . GLY B 1 13 ? -4.516 28.484 4.398 1 94.94 13 GLY B CA 1
ATOM 4577 C C . GLY B 1 13 ? -3.395 28.016 3.5 1 94.94 13 GLY B C 1
ATOM 4578 O O . GLY B 1 13 ? -2.65 28.812 2.939 1 94.94 13 GLY B O 1
ATOM 4579 N N . THR B 1 14 ? -3.309 26.703 3.4 1 94 14 THR B N 1
ATOM 4580 C CA . THR B 1 14 ? -2.213 26.109 2.646 1 94 14 THR B CA 1
ATOM 4581 C C . THR B 1 14 ? -2.338 26.438 1.161 1 94 14 THR B C 1
ATOM 4583 O O . THR B 1 14 ? -1.333 26.672 0.485 1 94 14 THR B O 1
ATOM 4586 N N . GLY B 1 15 ? -3.576 26.531 0.667 1 93.62 15 GLY B N 1
ATOM 4587 C CA . GLY B 1 15 ? -3.695 26.656 -0.777 1 93.62 15 GLY B CA 1
ATOM 4588 C C . GLY B 1 15 ? -4.5 27.859 -1.216 1 93.62 15 GLY B C 1
ATOM 4589 O O . GLY B 1 15 ? -4.641 28.125 -2.414 1 93.62 15 GLY B O 1
ATOM 4590 N N . SER B 1 16 ? -5.016 28.578 -0.3 1 96.19 16 SER B N 1
ATOM 4591 C CA . SER B 1 16 ? -5.879 29.688 -0.699 1 96.19 16 SER B CA 1
ATOM 4592 C C . SER B 1 16 ? -5.945 30.766 0.386 1 96.19 16 SER B C 1
ATOM 4594 O O . SER B 1 16 ? -5.555 30.516 1.53 1 96.19 16 SER B O 1
ATOM 4596 N N . ALA B 1 17 ? -6.344 31.938 -0.031 1 98.06 17 ALA B N 1
ATOM 4597 C CA . ALA B 1 17 ? -6.695 33.031 0.861 1 98.06 17 ALA B CA 1
ATOM 4598 C C . ALA B 1 17 ? -8.195 33.344 0.808 1 98.06 17 ALA B C 1
ATOM 4600 O O . ALA B 1 17 ? -8.766 33.469 -0.275 1 98.06 17 ALA B O 1
ATOM 4601 N N . ARG B 1 18 ? -8.828 33.344 1.966 1 97 18 ARG B N 1
ATOM 4602 C CA . ARG B 1 18 ? -10.266 33.594 2.064 1 97 18 ARG B CA 1
ATOM 4603 C C . ARG B 1 18 ? -10.555 34.844 2.9 1 97 18 ARG B C 1
ATOM 4605 O O . ARG B 1 18 ? -9.906 35.062 3.926 1 97 18 ARG B O 1
ATOM 4612 N N . ALA B 1 19 ? -11.469 35.656 2.428 1 98.56 19 ALA B N 1
ATOM 4613 C CA . ALA B 1 19 ? -11.977 36.781 3.184 1 98.56 19 ALA B CA 1
ATOM 4614 C C . ALA B 1 19 ? -13.477 36.688 3.402 1 98.56 19 ALA B C 1
ATOM 4616 O O . ALA B 1 19 ? -14.211 36.25 2.512 1 98.56 19 ALA B O 1
ATOM 4617 N N . ILE B 1 20 ? -13.859 37.094 4.59 1 98.12 20 ILE B N 1
ATOM 4618 C CA . ILE B 1 20 ? -15.297 37.219 4.84 1 98.12 20 ILE B CA 1
ATOM 4619 C C . ILE B 1 20 ? -15.602 38.594 5.438 1 98.12 20 ILE B C 1
ATOM 4621 O O . ILE B 1 20 ? -14.766 39.188 6.125 1 98.12 20 ILE B O 1
ATOM 4625 N N . LEU B 1 21 ? -16.719 39.094 5.098 1 98.38 21 LEU B N 1
ATOM 4626 C CA . LEU B 1 21 ? -17.312 40.312 5.688 1 98.38 21 LEU B CA 1
ATOM 4627 C C . LEU B 1 21 ? -18.484 39.938 6.602 1 98.38 21 LEU B C 1
ATOM 4629 O O . LEU B 1 21 ? -19.422 39.281 6.172 1 98.38 21 LEU B O 1
ATOM 4633 N N . VAL B 1 22 ? -18.344 40.406 7.891 1 98.06 22 VAL B N 1
ATOM 4634 C CA . VAL B 1 22 ? -19.359 39.938 8.844 1 98.06 22 VAL B CA 1
ATOM 4635 C C . VAL B 1 22 ? -19.953 41.125 9.586 1 98.06 22 VAL B C 1
ATOM 4637 O O . VAL B 1 22 ? -19.328 42.188 9.695 1 98.06 22 VAL B O 1
ATOM 4640 N N . ARG B 1 23 ? -21.125 40.875 10.125 1 97.62 23 ARG B N 1
ATOM 4641 C CA . ARG B 1 23 ? -21.766 41.844 11.031 1 97.62 23 ARG B CA 1
ATOM 4642 C C . ARG B 1 23 ? -21.25 41.656 12.461 1 97.62 23 ARG B C 1
ATOM 4644 O O . ARG B 1 23 ? -20.422 40.781 12.727 1 97.62 23 ARG B O 1
ATOM 4651 N N . LYS B 1 24 ? -21.719 42.5 13.336 1 97.06 24 LYS B N 1
ATOM 4652 C CA . LYS B 1 24 ? -21.312 42.469 14.734 1 97.06 24 LYS B CA 1
ATOM 4653 C C . LYS B 1 24 ? -21.625 41.125 15.375 1 97.06 24 LYS B C 1
ATOM 4655 O O . LYS B 1 24 ? -20.875 40.625 16.234 1 97.06 24 LYS B O 1
ATOM 4660 N N . ASP B 1 25 ? -22.641 40.438 14.914 1 95.56 25 ASP B N 1
ATOM 4661 C CA . ASP B 1 25 ? -23.062 39.156 15.523 1 95.56 25 ASP B CA 1
ATOM 4662 C C . ASP B 1 25 ? -22.375 37.969 14.852 1 95.56 25 ASP B C 1
ATOM 4664 O O . ASP B 1 25 ? -22.688 36.812 15.164 1 95.56 25 ASP B O 1
ATOM 4668 N N . GLY B 1 26 ? -21.562 38.25 13.93 1 95.25 26 GLY B N 1
ATOM 4669 C CA . GLY B 1 26 ? -20.828 37.188 13.289 1 95.25 26 GLY B CA 1
ATOM 4670 C C . GLY B 1 26 ? -21.469 36.688 12.008 1 95.25 26 GLY B C 1
ATOM 4671 O O . GLY B 1 26 ? -20.906 35.875 11.297 1 95.25 26 GLY B O 1
ATOM 4672 N N . SER B 1 27 ? -22.656 37.188 11.641 1 95.88 27 SER B N 1
ATOM 4673 C CA . SER B 1 27 ? -23.312 36.781 10.406 1 95.88 27 SER B CA 1
ATOM 4674 C C . SER B 1 27 ? -22.5 37.188 9.18 1 95.88 27 SER B C 1
ATOM 4676 O O . SER B 1 27 ? -22.125 38.344 9.039 1 95.88 27 SER B O 1
ATOM 4678 N N . ILE B 1 28 ? -22.312 36.281 8.32 1 96.44 28 ILE B N 1
ATOM 4679 C CA . ILE B 1 28 ? -21.516 36.531 7.125 1 96.44 28 ILE B CA 1
ATOM 4680 C C . ILE B 1 28 ? -22.375 37.188 6.051 1 96.44 28 ILE B C 1
ATOM 4682 O O . ILE B 1 28 ? -23.438 36.688 5.699 1 96.44 28 ILE B O 1
ATOM 4686 N N . VAL B 1 29 ? -21.891 38.25 5.512 1 97.06 29 VAL B N 1
ATOM 4687 C CA . VAL B 1 29 ? -22.609 39 4.496 1 97.06 29 VAL B CA 1
ATOM 4688 C C . VAL B 1 29 ? -22.016 38.75 3.119 1 97.06 29 VAL B C 1
ATOM 4690 O O . VAL B 1 29 ? -22.703 38.812 2.104 1 97.06 29 VAL B O 1
ATOM 4693 N N . ALA B 1 30 ? -20.719 38.5 3.09 1 97.69 30 ALA B N 1
ATOM 4694 C CA . ALA B 1 30 ? -20.016 38.188 1.853 1 97.69 30 ALA B CA 1
ATOM 4695 C C . ALA B 1 30 ? -18.766 37.344 2.129 1 97.69 30 ALA B C 1
ATOM 4697 O O . ALA B 1 30 ? -18.188 37.406 3.217 1 97.69 30 ALA B O 1
ATOM 4698 N N . SER B 1 31 ? -18.391 36.594 1.197 1 97.56 31 SER B N 1
ATOM 4699 C CA . SER B 1 31 ? -17.203 35.719 1.279 1 97.56 31 SER B CA 1
ATOM 4700 C C . SER B 1 31 ? -16.547 35.562 -0.085 1 97.56 31 SER B C 1
ATOM 4702 O O . SER B 1 31 ? -17.219 35.594 -1.116 1 97.56 31 SER B O 1
ATOM 4704 N N . SER B 1 32 ? -15.234 35.469 -0.099 1 98.06 32 SER B N 1
ATOM 4705 C CA . SER B 1 32 ? -14.469 35.25 -1.323 1 98.06 32 SER B CA 1
ATOM 4706 C C . SER B 1 32 ? -13.203 34.438 -1.048 1 98.06 32 SER B C 1
ATOM 4708 O O . SER B 1 32 ? -12.531 34.656 -0.038 1 98.06 32 SER B O 1
ATOM 4710 N N . THR B 1 33 ? -12.906 33.5 -1.849 1 97.31 33 THR B N 1
ATOM 4711 C CA . THR B 1 33 ? -11.711 32.688 -1.748 1 97.31 33 THR B CA 1
ATOM 4712 C C . THR B 1 33 ? -10.898 32.75 -3.039 1 97.31 33 THR B C 1
ATOM 4714 O O . THR B 1 33 ? -11.453 32.656 -4.133 1 97.31 33 THR B O 1
ATOM 4717 N N . GLN B 1 34 ? -9.602 32.969 -2.902 1 98.31 34 GLN B N 1
ATOM 4718 C CA . GLN B 1 34 ? -8.664 33.031 -4.023 1 98.31 34 GLN B CA 1
ATOM 4719 C C . GLN B 1 34 ? -7.562 31.984 -3.855 1 98.31 34 GLN B C 1
ATOM 4721 O O . GLN B 1 34 ? -6.918 31.922 -2.807 1 98.31 34 GLN B O 1
ATOM 4726 N N . ASP B 1 35 ? -7.262 31.234 -4.871 1 97.56 35 ASP B N 1
ATOM 4727 C CA . ASP B 1 35 ? -6.223 30.203 -4.809 1 97.56 35 ASP B CA 1
ATOM 4728 C C . ASP B 1 35 ? -4.832 30.844 -4.852 1 97.56 35 ASP B C 1
ATOM 4730 O O . ASP B 1 35 ? -4.586 31.766 -5.633 1 97.56 35 ASP B O 1
ATOM 4734 N N . THR B 1 36 ? -4 30.391 -3.959 1 97.94 36 THR B N 1
ATOM 4735 C CA . THR B 1 36 ? -2.605 30.812 -3.977 1 97.94 36 THR B CA 1
ATOM 4736 C C . THR B 1 36 ? -1.736 29.797 -4.707 1 97.94 36 THR B C 1
ATOM 4738 O O . THR B 1 36 ? -2.18 28.672 -4.984 1 97.94 36 THR B O 1
ATOM 4741 N N . ILE B 1 37 ? -0.497 30.156 -5.004 1 97.06 37 ILE B N 1
ATOM 4742 C CA . ILE B 1 37 ? 0.421 29.297 -5.746 1 97.06 37 ILE B CA 1
ATOM 4743 C C . ILE B 1 37 ? 1.392 28.625 -4.777 1 97.06 37 ILE B C 1
ATOM 4745 O O . ILE B 1 37 ? 1.99 29.281 -3.926 1 97.06 37 ILE B O 1
ATOM 4749 N N . THR B 1 38 ? 1.465 27.391 -4.789 1 96.44 38 THR B N 1
ATOM 4750 C CA . THR B 1 38 ? 2.473 26.625 -4.059 1 96.44 38 THR B CA 1
ATOM 4751 C C . THR B 1 38 ? 3.434 25.938 -5.023 1 96.44 38 THR B C 1
ATOM 4753 O O . THR B 1 38 ? 3.004 25.234 -5.938 1 96.44 38 THR B O 1
ATOM 4756 N N . TRP B 1 39 ? 4.734 26.125 -4.891 1 95 39 TRP B N 1
ATOM 4757 C CA . TRP B 1 39 ? 5.75 25.469 -5.703 1 95 39 TRP B CA 1
ATOM 4758 C C . TRP B 1 39 ? 6.297 24.219 -5 1 95 39 TRP B C 1
ATOM 4760 O O . TRP B 1 39 ? 6.605 24.266 -3.809 1 95 39 TRP B O 1
ATOM 4770 N N . ARG B 1 40 ? 6.309 23.188 -5.715 1 90.5 40 ARG B N 1
ATOM 4771 C CA . ARG B 1 40 ? 6.887 21.922 -5.277 1 90.5 40 ARG B CA 1
ATOM 4772 C C . ARG B 1 40 ? 8.133 21.578 -6.094 1 90.5 40 ARG B C 1
ATOM 4774 O O . ARG B 1 40 ? 8.336 22.125 -7.18 1 90.5 40 ARG B O 1
ATOM 4781 N N . ASN B 1 41 ? 8.969 20.734 -5.504 1 87.25 41 ASN B N 1
ATOM 4782 C CA . ASN B 1 41 ? 10.117 20.188 -6.215 1 87.25 41 ASN B CA 1
ATOM 4783 C C . ASN B 1 41 ? 9.852 18.766 -6.691 1 87.25 41 ASN B C 1
ATOM 4785 O O . ASN B 1 41 ? 9.57 17.875 -5.887 1 87.25 41 ASN B O 1
ATOM 4789 N N . PRO B 1 42 ? 9.93 18.5 -7.965 1 78.31 42 PRO B N 1
ATOM 4790 C CA . PRO B 1 42 ? 9.625 17.172 -8.5 1 78.31 42 PRO B CA 1
ATOM 4791 C C . PRO B 1 42 ? 10.617 16.109 -8.031 1 78.31 42 PRO B C 1
ATOM 4793 O O . PRO B 1 42 ? 10.289 14.914 -8.016 1 78.31 42 PRO B O 1
ATOM 4796 N N . GLU B 1 43 ? 11.781 16.484 -7.676 1 79.38 43 GLU B N 1
ATOM 4797 C CA . GLU B 1 43 ? 12.836 15.547 -7.312 1 79.38 43 GLU B CA 1
ATOM 4798 C C . GLU B 1 43 ? 12.953 15.414 -5.797 1 79.38 43 GLU B C 1
ATOM 4800 O O . GLU B 1 43 ? 13.656 14.531 -5.297 1 79.38 43 GLU B O 1
ATOM 4805 N N . ASP B 1 44 ? 12.32 16.297 -5.102 1 86.38 44 ASP B N 1
ATOM 4806 C CA . ASP B 1 44 ? 12.352 16.297 -3.645 1 86.38 44 ASP B CA 1
ATOM 4807 C C . ASP B 1 44 ? 10.977 16.609 -3.064 1 86.38 44 ASP B C 1
ATOM 4809 O O . ASP B 1 44 ? 10.602 17.766 -2.9 1 86.38 44 ASP B O 1
ATOM 4813 N N . HIS B 1 45 ? 10.312 15.531 -2.676 1 83.75 45 HIS B N 1
ATOM 4814 C CA . HIS B 1 45 ? 8.922 15.656 -2.246 1 83.75 45 HIS B CA 1
ATOM 4815 C C . HIS B 1 45 ? 8.812 16.453 -0.955 1 83.75 45 HIS B C 1
ATOM 4817 O O . HIS B 1 45 ? 7.719 16.859 -0.556 1 83.75 45 HIS B O 1
ATOM 4823 N N . ARG B 1 46 ? 9.953 16.891 -0.272 1 88.19 46 ARG B N 1
ATOM 4824 C CA . ARG B 1 46 ? 9.977 17.578 1.014 1 88.19 46 ARG B CA 1
ATOM 4825 C C . ARG B 1 46 ? 9.805 19.094 0.833 1 88.19 46 ARG B C 1
ATOM 4827 O O . ARG B 1 46 ? 9.562 19.812 1.8 1 88.19 46 ARG B O 1
ATOM 4834 N N . ILE B 1 47 ? 9.836 19.688 -0.352 1 92.38 47 ILE B N 1
ATOM 4835 C CA . ILE B 1 47 ? 9.945 21.125 -0.589 1 92.38 47 ILE B CA 1
ATOM 4836 C C . ILE B 1 47 ? 8.562 21.703 -0.877 1 92.38 47 ILE B C 1
ATOM 4838 O O . ILE B 1 47 ? 7.867 21.25 -1.787 1 92.38 47 ILE B O 1
ATOM 4842 N N . PHE B 1 48 ? 8.156 22.734 -0.106 1 94.31 48 PHE B N 1
ATOM 4843 C CA . PHE B 1 48 ? 6.945 23.516 -0.281 1 94.31 48 PHE B CA 1
ATOM 4844 C C . PHE B 1 48 ? 7.238 25 -0.129 1 94.31 48 PHE B C 1
ATOM 4846 O O . PHE B 1 48 ? 7.617 25.469 0.952 1 94.31 48 PHE B O 1
ATOM 4853 N N . GLU B 1 49 ? 7.047 25.797 -1.222 1 97.69 49 GLU B N 1
ATOM 4854 C CA . GLU B 1 49 ? 7.348 27.219 -1.166 1 97.69 49 GLU B CA 1
ATOM 4855 C C . GLU B 1 49 ? 6.18 28.062 -1.689 1 97.69 49 GLU B C 1
ATOM 4857 O O . GLU B 1 49 ? 5.379 27.578 -2.492 1 97.69 49 GLU B O 1
ATOM 4862 N N . GLN B 1 50 ? 6.066 29.234 -1.162 1 98.38 50 GLN B N 1
ATOM 4863 C CA . GLN B 1 50 ? 5.039 30.172 -1.609 1 98.38 50 GLN B CA 1
ATOM 4864 C C . GLN B 1 50 ? 5.586 31.594 -1.684 1 98.38 50 GLN B C 1
ATOM 4866 O O . GLN B 1 50 ? 6.797 31.797 -1.638 1 98.38 50 GLN B O 1
ATOM 4871 N N . SER B 1 51 ? 4.641 32.562 -2.004 1 98.62 51 SER B N 1
ATOM 4872 C CA . SER B 1 51 ? 4.996 33.969 -2.195 1 98.62 51 SER B CA 1
ATOM 4873 C C . SER B 1 51 ? 4.098 34.875 -1.368 1 98.62 51 SER B C 1
ATOM 4875 O O . SER B 1 51 ? 2.871 34.812 -1.459 1 98.62 51 SER B O 1
ATOM 4877 N N . THR B 1 52 ? 4.77 35.75 -0.594 1 98.31 52 THR B N 1
ATOM 4878 C CA . THR B 1 52 ? 3.992 36.719 0.159 1 98.31 52 THR B CA 1
ATOM 4879 C C . THR B 1 52 ? 3.303 37.719 -0.782 1 98.31 52 THR B C 1
ATOM 4881 O O . THR B 1 52 ? 2.205 38.188 -0.492 1 98.31 52 THR B O 1
ATOM 4884 N N . THR B 1 53 ? 3.93 37.938 -1.912 1 98.38 53 THR B N 1
ATOM 4885 C CA . THR B 1 53 ? 3.326 38.844 -2.9 1 98.38 53 THR B CA 1
ATOM 4886 C C . THR B 1 53 ? 2.051 38.219 -3.471 1 98.38 53 THR B C 1
ATOM 4888 O O . THR B 1 53 ? 1.021 38.906 -3.564 1 98.38 53 THR B O 1
ATOM 4891 N N . ASP B 1 54 ? 2.15 37 -3.859 1 98.62 54 ASP B N 1
ATOM 4892 C CA . ASP B 1 54 ? 0.977 36.312 -4.363 1 98.62 54 ASP B CA 1
ATOM 4893 C C . ASP B 1 54 ? -0.135 36.25 -3.318 1 98.62 54 ASP B C 1
ATOM 4895 O O . ASP B 1 54 ? -1.295 36.562 -3.627 1 98.62 54 ASP B O 1
ATOM 4899 N N . THR B 1 55 ? 0.212 35.938 -2.102 1 98.56 55 THR B N 1
ATOM 4900 C CA . THR B 1 55 ? -0.748 35.844 -1.009 1 98.56 55 THR B CA 1
ATOM 4901 C C . THR B 1 55 ? -1.442 37.188 -0.778 1 98.56 55 THR B C 1
ATOM 4903 O O . THR B 1 55 ? -2.67 37.25 -0.672 1 98.56 55 THR B O 1
ATOM 4906 N N . TRP B 1 56 ? -0.654 38.25 -0.703 1 98.69 56 TRP B N 1
ATOM 4907 C CA . TRP B 1 56 ? -1.214 39.594 -0.443 1 98.69 56 TRP B CA 1
ATOM 4908 C C . TRP B 1 56 ? -2.145 40 -1.572 1 98.69 56 TRP B C 1
ATOM 4910 O O . TRP B 1 56 ? -3.203 40.594 -1.325 1 98.69 56 TRP B O 1
ATOM 4920 N N . ASP B 1 57 ? -1.726 39.719 -2.793 1 98.62 57 ASP B N 1
ATOM 4921 C CA . ASP B 1 57 ? -2.572 40.031 -3.939 1 98.62 57 ASP B CA 1
ATOM 4922 C C . ASP B 1 57 ? -3.904 39.281 -3.859 1 98.62 57 ASP B C 1
ATOM 4924 O O . ASP B 1 57 ? -4.957 39.875 -4.145 1 98.62 57 ASP B O 1
ATOM 4928 N N . LYS B 1 58 ? -3.865 38.031 -3.512 1 98.81 58 LYS B N 1
ATOM 4929 C CA . LYS B 1 58 ? -5.078 37.25 -3.393 1 98.81 58 LYS B CA 1
ATOM 4930 C C . LYS B 1 58 ? -5.977 37.75 -2.275 1 98.81 58 LYS B C 1
ATOM 4932 O O . LYS B 1 58 ? -7.203 37.75 -2.404 1 98.81 58 LYS B O 1
ATOM 4937 N N . ILE B 1 59 ? -5.375 38.188 -1.194 1 98.81 59 ILE B N 1
ATOM 4938 C CA . ILE B 1 59 ? -6.125 38.812 -0.097 1 98.81 59 ILE B CA 1
ATOM 4939 C C . ILE B 1 59 ? -6.84 40.062 -0.588 1 98.81 59 ILE B C 1
ATOM 4941 O O . ILE B 1 59 ? -8.031 40.25 -0.32 1 98.81 59 ILE B O 1
ATOM 4945 N N . ALA B 1 60 ? -6.109 40.875 -1.285 1 98.81 60 ALA B N 1
ATOM 4946 C CA . ALA B 1 60 ? -6.672 42.125 -1.787 1 98.81 60 ALA B CA 1
ATOM 4947 C C . ALA B 1 60 ? -7.875 41.875 -2.691 1 98.81 60 ALA B C 1
ATOM 4949 O O . ALA B 1 60 ? -8.914 42.531 -2.553 1 98.81 60 ALA B O 1
ATOM 4950 N N . ILE B 1 61 ? -7.699 40.938 -3.574 1 98.75 61 ILE B N 1
ATOM 4951 C CA . ILE B 1 61 ? -8.781 40.562 -4.48 1 98.75 61 ILE B CA 1
ATOM 4952 C C . ILE B 1 61 ? -9.977 40.062 -3.68 1 98.75 61 ILE B C 1
ATOM 4954 O O . ILE B 1 61 ? -11.117 40.438 -3.943 1 98.75 61 ILE B O 1
ATOM 4958 N N . ALA B 1 62 ? -9.719 39.25 -2.717 1 98.69 62 ALA B N 1
ATOM 4959 C CA . ALA B 1 62 ? -10.789 38.656 -1.919 1 98.69 62 ALA B CA 1
ATOM 4960 C C . ALA B 1 62 ? -11.578 39.719 -1.165 1 98.69 62 ALA B C 1
ATOM 4962 O O . ALA B 1 62 ? -12.805 39.656 -1.118 1 98.69 62 ALA B O 1
ATOM 4963 N N . ILE B 1 63 ? -10.883 40.688 -0.508 1 98.62 63 ILE B N 1
ATOM 4964 C CA . ILE B 1 63 ? -11.531 41.719 0.263 1 98.62 63 ILE B CA 1
ATOM 4965 C C . ILE B 1 63 ? -12.375 42.594 -0.662 1 98.62 63 ILE B C 1
ATOM 4967 O O . ILE B 1 63 ? -13.531 42.906 -0.356 1 98.62 63 ILE B O 1
ATOM 4971 N N . LYS B 1 64 ? -11.852 43 -1.785 1 98.44 64 LYS B N 1
ATOM 4972 C CA . LYS B 1 64 ? -12.562 43.875 -2.729 1 98.44 64 LYS B CA 1
ATOM 4973 C C . LYS B 1 64 ? -13.82 43.188 -3.26 1 98.44 64 LYS B C 1
ATOM 4975 O O . LYS B 1 64 ? -14.852 43.844 -3.438 1 98.44 64 LYS B O 1
ATOM 4980 N N . LEU B 1 65 ? -13.695 41.938 -3.518 1 98.44 65 LEU B N 1
ATOM 4981 C CA . LEU B 1 65 ? -14.852 41.188 -3.98 1 98.44 65 LEU B CA 1
ATOM 4982 C C . LEU B 1 65 ? -15.93 41.125 -2.902 1 98.44 65 LEU B C 1
ATOM 4984 O O . LEU B 1 65 ? -17.125 41.188 -3.207 1 98.44 65 LEU B O 1
ATOM 4988 N N . CYS B 1 66 ? -15.539 40.969 -1.626 1 98 66 CYS B N 1
ATOM 4989 C CA . CYS B 1 66 ? -16.5 40.969 -0.528 1 98 66 CYS B CA 1
ATOM 4990 C C . CYS B 1 66 ? -17.234 42.312 -0.444 1 98 66 CYS B C 1
ATOM 4992 O O . CYS B 1 66 ? -18.453 42.344 -0.294 1 98 66 CYS B O 1
ATOM 4994 N N . LEU B 1 67 ? -16.516 43.375 -0.525 1 97.69 67 LEU B N 1
ATOM 4995 C CA . LEU B 1 67 ? -17.109 44.719 -0.445 1 97.69 67 LEU B CA 1
ATOM 4996 C C . LEU B 1 67 ? -18.062 44.969 -1.612 1 97.69 67 LEU B C 1
ATOM 4998 O O . LEU B 1 67 ? -19.141 45.531 -1.429 1 97.69 67 LEU B O 1
ATOM 5002 N N . SER B 1 68 ? -17.578 44.562 -2.795 1 97.88 68 SER B N 1
ATOM 5003 C CA . SER B 1 68 ? -18.391 44.75 -3.994 1 97.88 68 SER B CA 1
ATOM 5004 C C . SER B 1 68 ? -19.688 43.938 -3.898 1 97.88 68 SER B C 1
ATOM 5006 O O . SER B 1 68 ? -20.766 44.469 -4.207 1 97.88 68 SER B O 1
ATOM 5008 N N . GLU B 1 69 ? -19.562 42.719 -3.463 1 97.38 69 GLU B N 1
ATOM 5009 C CA . GLU B 1 69 ? -20.734 41.875 -3.338 1 97.38 69 GLU B CA 1
ATOM 5010 C C . GLU B 1 69 ? -21.734 42.406 -2.322 1 97.38 69 GLU B C 1
ATOM 5012 O O . GLU B 1 69 ? -22.938 42.375 -2.545 1 97.38 69 GLU B O 1
ATOM 5017 N N . ALA B 1 70 ? -21.234 42.875 -1.234 1 96.69 70 ALA B N 1
ATOM 5018 C CA . ALA B 1 70 ? -22.094 43.406 -0.167 1 96.69 70 ALA B CA 1
ATOM 5019 C C . ALA B 1 70 ? -22.578 44.812 -0.484 1 96.69 70 ALA B C 1
ATOM 5021 O O . ALA B 1 70 ? -23.469 45.344 0.182 1 96.69 70 ALA B O 1
ATOM 5022 N N . ARG B 1 71 ? -22.016 45.469 -1.451 1 96.94 71 ARG B N 1
ATOM 5023 C CA . ARG B 1 71 ? -22.312 46.875 -1.823 1 96.94 71 ARG B CA 1
ATOM 5024 C C . ARG B 1 71 ? -22.172 47.781 -0.627 1 96.94 71 ARG B C 1
ATOM 5026 O O . ARG B 1 71 ? -23.078 48.562 -0.329 1 96.94 71 ARG B O 1
ATOM 5033 N N . LEU B 1 72 ? -21.109 47.688 0.047 1 96 72 LEU B N 1
ATOM 5034 C CA . LEU B 1 72 ? -20.812 48.5 1.212 1 96 72 LEU B CA 1
ATOM 5035 C C . LEU B 1 72 ? -19.609 49.406 0.947 1 96 72 LEU B C 1
ATOM 5037 O O . LEU B 1 72 ? -18.672 49 0.261 1 96 72 LEU B O 1
ATOM 5041 N N . PRO B 1 73 ? -19.672 50.594 1.481 1 95.19 73 PRO B N 1
ATOM 5042 C CA . PRO B 1 73 ? -18.484 51.438 1.404 1 95.19 73 PRO B CA 1
ATOM 5043 C C . PRO B 1 73 ? -17.359 50.969 2.326 1 95.19 73 PRO B C 1
ATOM 5045 O O . PRO B 1 73 ? -17.625 50.344 3.355 1 95.19 73 PRO B O 1
ATOM 5048 N N . SER B 1 74 ? -16.172 51.344 2.002 1 95.94 74 SER B N 1
ATOM 5049 C CA . SER B 1 74 ? -15 50.938 2.795 1 95.94 74 SER B CA 1
ATOM 5050 C C . SER B 1 74 ? -15.125 51.438 4.23 1 95.94 74 SER B C 1
ATOM 5052 O O . SER B 1 74 ? -14.609 50.812 5.156 1 95.94 74 SER B O 1
ATOM 5054 N N . SER B 1 75 ? -15.781 52.531 4.43 1 95.81 75 SER B N 1
ATOM 5055 C CA . SER B 1 75 ? -15.891 53.156 5.742 1 95.81 75 SER B CA 1
ATOM 5056 C C . SER B 1 75 ? -16.781 52.312 6.676 1 95.81 75 SER B C 1
ATOM 5058 O O . SER B 1 75 ? -16.766 52.531 7.891 1 95.81 75 SER B O 1
ATOM 5060 N N . ALA B 1 76 ? -17.516 51.438 6.129 1 96.56 76 ALA B N 1
ATOM 5061 C CA . ALA B 1 76 ? -18.375 50.562 6.934 1 96.56 76 ALA B CA 1
ATOM 5062 C C . ALA B 1 76 ? -17.547 49.531 7.691 1 96.56 76 ALA B C 1
ATOM 5064 O O . ALA B 1 76 ? -18 48.969 8.695 1 96.56 76 ALA B O 1
ATOM 5065 N N . VAL B 1 77 ? -16.375 49.219 7.23 1 98.25 77 VAL B N 1
ATOM 5066 C CA . VAL B 1 77 ? -15.5 48.219 7.855 1 98.25 77 VAL B CA 1
ATOM 5067 C C . VAL B 1 77 ? -14.758 48.875 9.031 1 98.25 77 VAL B C 1
ATOM 5069 O O . VAL B 1 77 ? -14.008 49.844 8.852 1 98.25 77 VAL B O 1
ATOM 5072 N N . LYS B 1 78 ? -14.914 48.312 10.227 1 98.38 78 LYS B N 1
ATOM 5073 C CA . LYS B 1 78 ? -14.391 48.938 11.43 1 98.38 78 LYS B CA 1
ATOM 5074 C C . LYS B 1 78 ? -13.164 48.188 11.953 1 98.38 78 LYS B C 1
ATOM 5076 O O . LYS B 1 78 ? -12.422 48.719 12.789 1 98.38 78 LYS B O 1
ATOM 5081 N N . GLY B 1 79 ? -12.922 47.062 11.461 1 98.5 79 GLY B N 1
ATOM 5082 C CA . GLY B 1 79 ? -11.773 46.281 11.883 1 98.5 79 GLY B CA 1
ATOM 5083 C C . GLY B 1 79 ? -11.492 45.094 10.984 1 98.5 79 GLY B C 1
ATOM 5084 O O . GLY B 1 79 ? -12.391 44.594 10.32 1 98.5 79 GLY B O 1
ATOM 5085 N N . LEU B 1 80 ? -10.297 44.719 10.992 1 98.12 80 LEU B N 1
ATOM 5086 C CA . LEU B 1 80 ? -9.859 43.562 10.195 1 98.12 80 LEU B CA 1
ATOM 5087 C C . LEU B 1 80 ? -8.938 42.656 11.008 1 98.12 80 LEU B C 1
ATOM 5089 O O . LEU B 1 80 ? -8.219 43.125 11.891 1 98.12 80 LEU B O 1
ATOM 5093 N N . GLY B 1 81 ? -9.016 41.344 10.805 1 98.69 81 GLY B N 1
ATOM 5094 C CA . GLY B 1 81 ? -8.141 40.375 11.43 1 98.69 81 GLY B CA 1
ATOM 5095 C C . GLY B 1 81 ? -7.566 39.375 10.445 1 98.69 81 GLY B C 1
ATOM 5096 O O . GLY B 1 81 ? -8.219 39 9.469 1 98.69 81 GLY B O 1
ATOM 5097 N N . PHE B 1 82 ? -6.324 38.906 10.727 1 98.81 82 PHE B N 1
ATOM 5098 C CA . PHE B 1 82 ? -5.625 37.938 9.867 1 98.81 82 PHE B CA 1
ATOM 5099 C C . PHE B 1 82 ? -5.316 36.656 10.625 1 98.81 82 PHE B C 1
ATOM 5101 O O . PHE B 1 82 ? -4.98 36.688 11.812 1 98.81 82 PHE B O 1
ATOM 5108 N N . ASP B 1 83 ? -5.457 35.594 10.008 1 98.5 83 ASP B N 1
ATOM 5109 C CA . ASP B 1 83 ? -4.789 34.375 10.383 1 98.5 83 ASP B CA 1
ATOM 5110 C C . ASP B 1 83 ? -4.117 33.719 9.18 1 98.5 83 ASP B C 1
ATOM 5112 O O . ASP B 1 83 ? -4.379 34.094 8.031 1 98.5 83 ASP B O 1
ATOM 5116 N N . ALA B 1 84 ? -3.174 32.844 9.438 1 98.5 84 ALA B N 1
ATOM 5117 C CA . ALA B 1 84 ? -2.477 32.156 8.359 1 98.5 84 ALA B CA 1
ATOM 5118 C C . ALA B 1 84 ? -1.815 30.891 8.875 1 98.5 84 ALA B C 1
ATOM 5120 O O . ALA B 1 84 ? -1.668 30.703 10.086 1 98.5 84 ALA B O 1
ATOM 5121 N N . THR B 1 85 ? -1.487 30.031 7.977 1 96.94 85 THR B N 1
ATOM 5122 C CA . THR B 1 85 ? -0.659 28.875 8.312 1 96.94 85 THR B CA 1
ATOM 5123 C C . THR B 1 85 ? 0.649 29.328 8.961 1 96.94 85 THR B C 1
ATOM 5125 O O . THR B 1 85 ? 1.104 30.453 8.75 1 96.94 85 THR B O 1
ATOM 5128 N N . CYS B 1 86 ? 1.161 28.469 9.75 1 96.12 86 CYS B N 1
ATOM 5129 C CA . CYS B 1 86 ? 2.422 28.766 10.422 1 96.12 86 CYS B CA 1
ATOM 5130 C C . CYS B 1 86 ? 3.602 28.562 9.484 1 96.12 86 CYS B C 1
ATOM 5132 O O . CYS B 1 86 ? 4.43 27.672 9.703 1 96.12 86 CYS B O 1
ATOM 5134 N N . SER B 1 87 ? 3.785 29.375 8.539 1 97.94 87 SER B N 1
ATOM 5135 C CA . SER B 1 87 ? 4.836 29.312 7.531 1 97.94 87 SER B CA 1
ATOM 5136 C C . SER B 1 87 ? 5.824 30.469 7.688 1 97.94 87 SER B C 1
ATOM 5138 O O . SER B 1 87 ? 5.461 31.547 8.172 1 97.94 87 SER B O 1
ATOM 5140 N N . LEU B 1 88 ? 7.043 30.188 7.297 1 98.69 88 LEU B N 1
ATOM 5141 C CA . LEU B 1 88 ? 8.094 31.172 7.465 1 98.69 88 LEU B CA 1
ATOM 5142 C C . LEU B 1 88 ? 8.141 32.125 6.273 1 98.69 88 LEU B C 1
ATOM 5144 O O . LEU B 1 88 ? 8.391 31.703 5.145 1 98.69 88 LEU B O 1
ATOM 5148 N N . ALA B 1 89 ? 7.887 33.344 6.496 1 98.69 89 ALA B N 1
ATOM 5149 C CA . ALA B 1 89 ? 8.016 34.406 5.488 1 98.69 89 ALA B CA 1
ATOM 5150 C C . ALA B 1 89 ? 9.305 35.188 5.676 1 98.69 89 ALA B C 1
ATOM 5152 O O . ALA B 1 89 ? 9.633 35.594 6.793 1 98.69 89 ALA B O 1
ATOM 5153 N N . VAL B 1 90 ? 10.062 35.406 4.609 1 98.75 90 VAL B N 1
ATOM 5154 C CA . VAL B 1 90 ? 11.375 36.031 4.672 1 98.75 90 VAL B CA 1
ATOM 5155 C C . VAL B 1 90 ? 11.367 37.312 3.842 1 98.75 90 VAL B C 1
ATOM 5157 O O . VAL B 1 90 ? 10.992 37.312 2.668 1 98.75 90 VAL B O 1
ATOM 5160 N N . THR B 1 91 ? 11.742 38.406 4.441 1 98.19 91 THR B N 1
ATOM 5161 C CA . THR B 1 91 ? 11.898 39.688 3.758 1 98.19 91 THR B CA 1
ATOM 5162 C C . THR B 1 91 ? 13.18 40.375 4.195 1 98.19 91 THR B C 1
ATOM 5164 O O . THR B 1 91 ? 13.82 39.969 5.164 1 98.19 91 THR B O 1
ATOM 5167 N N . ASN B 1 92 ? 13.547 41.375 3.479 1 97.5 92 ASN B N 1
ATOM 5168 C CA . ASN B 1 92 ? 14.531 42.312 4.039 1 97.5 92 ASN B CA 1
ATOM 5169 C C . ASN B 1 92 ? 13.891 43.281 5 1 97.5 92 ASN B C 1
ATOM 5171 O O . ASN B 1 92 ? 12.695 43.188 5.297 1 97.5 92 ASN B O 1
ATOM 5175 N N . PHE B 1 93 ? 14.625 44.25 5.52 1 95.81 93 PHE B N 1
ATOM 5176 C CA . PHE B 1 93 ? 14.141 45.156 6.555 1 95.81 93 PHE B CA 1
ATOM 5177 C C . PHE B 1 93 ? 13.188 46.188 5.969 1 95.81 93 PHE B C 1
ATOM 5179 O O . PHE B 1 93 ? 12.477 46.875 6.707 1 95.81 93 PHE B O 1
ATOM 5186 N N . ASP B 1 94 ? 13.094 46.25 4.59 1 94.25 94 ASP B N 1
ATOM 5187 C CA . ASP B 1 94 ? 12.141 47.125 3.922 1 94.25 94 ASP B CA 1
ATOM 5188 C C . ASP B 1 94 ? 10.836 46.406 3.617 1 94.25 94 ASP B C 1
ATOM 5190 O O . ASP B 1 94 ? 9.898 47 3.086 1 94.25 94 ASP B O 1
ATOM 5194 N N . GLY B 1 95 ? 10.82 45.188 3.934 1 95 95 GLY B N 1
ATOM 5195 C CA . GLY B 1 95 ? 9.625 44.375 3.703 1 95 95 GLY B CA 1
ATOM 5196 C C . GLY B 1 95 ? 9.586 43.75 2.326 1 95 95 GLY B C 1
ATOM 5197 O O . GLY B 1 95 ? 8.578 43.156 1.939 1 95 95 GLY B O 1
ATOM 5198 N N . GLU B 1 96 ? 10.664 43.812 1.601 1 96.62 96 GLU B N 1
ATOM 5199 C CA . GLU B 1 96 ? 10.742 43.188 0.273 1 96.62 96 GLU B CA 1
ATOM 5200 C C . GLU B 1 96 ? 11.047 41.688 0.362 1 96.62 96 GLU B C 1
ATOM 5202 O O . GLU B 1 96 ? 11.883 41.281 1.165 1 96.62 96 GLU B O 1
ATOM 5207 N N . PRO B 1 97 ? 10.336 40.938 -0.474 1 98.06 97 PRO B N 1
ATOM 5208 C CA . PRO B 1 97 ? 10.5 39.5 -0.381 1 98.06 97 PRO B CA 1
ATOM 5209 C C . PRO B 1 97 ? 11.906 39.031 -0.732 1 98.06 97 PRO B C 1
ATOM 5211 O O . PRO B 1 97 ? 12.531 39.562 -1.653 1 98.06 97 PRO B O 1
ATOM 5214 N N . VAL B 1 98 ? 12.43 38 -0.064 1 98.38 98 VAL B N 1
ATOM 5215 C CA . VAL B 1 98 ? 13.742 37.406 -0.261 1 98.38 98 VAL B CA 1
ATOM 5216 C C . VAL B 1 98 ? 13.586 35.938 -0.634 1 98.38 98 VAL B C 1
ATOM 5218 O O . VAL B 1 98 ? 12.898 35.188 0.057 1 98.38 98 VAL B O 1
ATOM 5221 N N . THR B 1 99 ? 14.305 35.531 -1.7 1 98 99 THR B N 1
ATOM 5222 C CA . THR B 1 99 ? 14.188 34.156 -2.227 1 98 99 THR B CA 1
ATOM 5223 C C . THR B 1 99 ? 14.719 33.156 -1.222 1 98 99 THR B C 1
ATOM 5225 O O . THR B 1 99 ? 15.812 33.312 -0.69 1 98 99 THR B O 1
ATOM 5228 N N . VAL B 1 100 ? 13.922 32.062 -1.018 1 98 100 VAL B N 1
ATOM 5229 C CA . VAL B 1 100 ? 14.328 31.031 -0.053 1 98 100 VAL B CA 1
ATOM 5230 C C . VAL B 1 100 ? 14.672 29.734 -0.781 1 98 100 VAL B C 1
ATOM 5232 O O . VAL B 1 100 ? 15.086 28.75 -0.157 1 98 100 VAL B O 1
ATOM 5235 N N . THR B 1 101 ? 14.469 29.688 -2.088 1 95.56 101 THR B N 1
ATOM 5236 C CA . THR B 1 101 ? 14.703 28.5 -2.902 1 95.56 101 THR B CA 1
ATOM 5237 C C . THR B 1 101 ? 16.203 28.203 -3.01 1 95.56 101 THR B C 1
ATOM 5239 O O . THR B 1 101 ? 17 29.094 -3.281 1 95.56 101 THR B O 1
ATOM 5242 N N . LYS B 1 102 ? 16.531 26.922 -2.857 1 91.06 102 LYS B N 1
ATOM 5243 C CA . LYS B 1 102 ? 17.922 26.5 -3.002 1 91.06 102 LYS B CA 1
ATOM 5244 C C . LYS B 1 102 ? 18.469 26.875 -4.375 1 91.06 102 LYS B C 1
ATOM 5246 O O . LYS B 1 102 ? 17.766 26.781 -5.379 1 91.06 102 LYS B O 1
ATOM 5251 N N . GLY B 1 103 ? 19.781 27.203 -4.422 1 89.81 103 GLY B N 1
ATOM 5252 C CA . GLY B 1 103 ? 20.438 27.578 -5.672 1 89.81 103 GLY B CA 1
ATOM 5253 C C . GLY B 1 103 ? 21.125 28.922 -5.613 1 89.81 103 GLY B C 1
ATOM 5254 O O . GLY B 1 103 ? 21.375 29.453 -4.527 1 89.81 103 GLY B O 1
ATOM 5255 N N . ASP B 1 104 ? 21.359 29.5 -6.801 1 92.06 104 ASP B N 1
ATOM 5256 C CA . ASP B 1 104 ? 22.188 30.703 -6.91 1 92.06 104 ASP B CA 1
ATOM 5257 C C . ASP B 1 104 ? 21.422 31.938 -6.457 1 92.06 104 ASP B C 1
ATOM 5259 O O . ASP B 1 104 ? 22.031 32.938 -6.074 1 92.06 104 ASP B O 1
ATOM 5263 N N . ASP B 1 105 ? 20.141 31.812 -6.398 1 94.06 105 ASP B N 1
ATOM 5264 C CA . ASP B 1 105 ? 19.328 33 -6.102 1 94.06 105 ASP B CA 1
ATOM 5265 C C . ASP B 1 105 ? 18.953 33.031 -4.625 1 94.06 105 ASP B C 1
ATOM 5267 O O . ASP B 1 105 ? 18.328 34 -4.168 1 94.06 105 ASP B O 1
ATOM 5271 N N . LEU B 1 106 ? 19.375 32.062 -3.885 1 96.44 106 LEU B N 1
ATOM 5272 C CA . LEU B 1 106 ? 19.047 32 -2.467 1 96.44 106 LEU B CA 1
ATOM 5273 C C . LEU B 1 106 ? 19.547 33.25 -1.737 1 96.44 106 LEU B C 1
ATOM 5275 O O . LEU B 1 106 ? 20.734 33.594 -1.841 1 96.44 106 LEU B O 1
ATOM 5279 N N . GLY B 1 107 ? 18.578 34 -1.062 1 96.31 107 GLY B N 1
ATOM 5280 C CA . GLY B 1 107 ? 18.938 35.188 -0.28 1 96.31 107 GLY B CA 1
ATOM 5281 C C . GLY B 1 107 ? 18.797 36.469 -1.054 1 96.31 107 GLY B C 1
ATOM 5282 O O . GLY B 1 107 ? 18.828 37.562 -0.469 1 96.31 107 GLY B O 1
ATOM 5283 N N . LYS B 1 108 ? 18.578 36.344 -2.312 1 96.62 108 LYS B N 1
ATOM 5284 C CA . LYS B 1 108 ? 18.391 37.562 -3.131 1 96.62 108 LYS B CA 1
ATOM 5285 C C . LYS B 1 108 ? 16.922 37.938 -3.209 1 96.62 108 LYS B C 1
ATOM 5287 O O . LYS B 1 108 ? 16.047 37.219 -2.713 1 96.62 108 LYS B O 1
ATOM 5292 N N . LYS B 1 109 ? 16.766 39.188 -3.719 1 95.19 109 LYS B N 1
ATOM 5293 C CA . LYS B 1 109 ? 15.391 39.625 -3.924 1 95.19 109 LYS B CA 1
ATOM 5294 C C . LYS B 1 109 ? 14.648 38.719 -4.895 1 95.19 109 LYS B C 1
ATOM 5296 O O . LYS B 1 109 ? 15.188 38.375 -5.945 1 95.19 109 LYS B O 1
ATOM 5301 N N . GLY B 1 110 ? 13.406 38.281 -4.441 1 93.44 110 GLY B N 1
ATOM 5302 C CA . GLY B 1 110 ? 12.633 37.406 -5.293 1 93.44 110 GLY B CA 1
ATOM 5303 C C . GLY B 1 110 ? 11.336 36.938 -4.656 1 93.44 110 GLY B C 1
ATOM 5304 O O . GLY B 1 110 ? 11.156 37.062 -3.439 1 93.44 110 GLY B O 1
ATOM 5305 N N . GLY B 1 111 ? 10.406 36.344 -5.449 1 94.06 111 GLY B N 1
ATOM 5306 C CA . GLY B 1 111 ? 9.016 36.156 -5.086 1 94.06 111 GLY B CA 1
ATOM 5307 C C . GLY B 1 111 ? 8.781 34.875 -4.289 1 94.06 111 GLY B C 1
ATOM 5308 O O . GLY B 1 111 ? 7.805 34.781 -3.545 1 94.06 111 GLY B O 1
ATOM 5309 N N . ARG B 1 112 ? 9.609 33.812 -4.418 1 97 112 ARG B N 1
ATOM 5310 C CA . ARG B 1 112 ? 9.438 32.594 -3.635 1 97 112 ARG B CA 1
ATOM 5311 C C . ARG B 1 112 ? 10.102 32.719 -2.268 1 97 112 ARG B C 1
ATOM 5313 O O . ARG B 1 112 ? 11.18 32.156 -2.041 1 97 112 ARG B O 1
ATOM 5320 N N . ASN B 1 113 ? 9.352 33.375 -1.381 1 98.56 113 ASN B N 1
ATOM 5321 C CA . ASN B 1 113 ? 9.992 33.812 -0.143 1 98.56 113 ASN B CA 1
ATOM 5322 C C . ASN B 1 113 ? 9.312 33.188 1.081 1 98.56 113 ASN B C 1
ATOM 5324 O O . ASN B 1 113 ? 9.469 33.719 2.195 1 98.56 113 ASN B O 1
ATOM 5328 N N . VAL B 1 114 ? 8.453 32.156 0.911 1 98.69 114 VAL B N 1
ATOM 5329 C CA . VAL B 1 114 ? 7.773 31.516 2.027 1 98.69 114 VAL B CA 1
ATOM 5330 C C . VAL B 1 114 ? 8.125 30.031 2.055 1 98.69 114 VAL B C 1
ATOM 5332 O O . VAL B 1 114 ? 7.957 29.328 1.056 1 98.69 114 VAL B O 1
ATOM 5335 N N . ILE B 1 115 ? 8.664 29.547 3.164 1 98.31 115 ILE B N 1
ATOM 5336 C CA . ILE B 1 115 ? 8.797 28.109 3.422 1 98.31 115 ILE B CA 1
ATOM 5337 C C . ILE B 1 115 ? 7.559 27.609 4.152 1 98.31 115 ILE B C 1
ATOM 5339 O O . ILE B 1 115 ? 7.359 27.906 5.332 1 98.31 115 ILE B O 1
ATOM 5343 N N . LEU B 1 116 ? 6.785 26.859 3.479 1 97.44 116 LEU B N 1
ATOM 5344 C CA . LEU B 1 116 ? 5.504 26.391 3.994 1 97.44 116 LEU B CA 1
ATOM 5345 C C . LEU B 1 116 ? 5.707 25.484 5.199 1 97.44 116 LEU B C 1
ATOM 5347 O O . LEU B 1 116 ? 6.758 24.844 5.328 1 97.44 116 LEU B O 1
ATOM 5351 N N . TRP B 1 117 ? 4.723 25.375 6.07 1 96.06 117 TRP B N 1
ATOM 5352 C CA . TRP B 1 117 ? 4.785 24.562 7.281 1 96.06 117 TRP B CA 1
ATOM 5353 C C . TRP B 1 117 ? 5.117 23.109 6.949 1 96.06 117 TRP B C 1
ATOM 5355 O O . TRP B 1 117 ? 5.875 22.453 7.672 1 96.06 117 TRP B O 1
ATOM 5365 N N . ALA B 1 118 ? 4.688 22.625 5.84 1 92.44 118 ALA B N 1
ATOM 5366 C CA . ALA B 1 118 ? 4.805 21.219 5.457 1 92.44 118 ALA B CA 1
ATOM 5367 C C . ALA B 1 118 ? 6.184 20.922 4.879 1 92.44 118 ALA B C 1
ATOM 5369 O O . ALA B 1 118 ? 6.504 19.766 4.582 1 92.44 118 ALA B O 1
ATOM 5370 N N . ASP B 1 119 ? 6.988 21.969 4.723 1 94.5 119 ASP B N 1
ATOM 5371 C CA . ASP B 1 119 ? 8.336 21.812 4.191 1 94.5 119 ASP B CA 1
ATOM 5372 C C . ASP B 1 119 ? 9.242 21.094 5.195 1 94.5 119 ASP B C 1
ATOM 5374 O O . ASP B 1 119 ? 9.273 21.453 6.379 1 94.5 119 ASP B O 1
ATOM 5378 N N . HIS B 1 120 ? 9.906 20.031 4.746 1 91.75 120 HIS B N 1
ATOM 5379 C CA . HIS B 1 120 ? 10.711 19.234 5.656 1 91.75 120 HIS B CA 1
ATOM 5380 C C . HIS B 1 120 ? 12.188 19.297 5.293 1 91.75 120 HIS B C 1
ATOM 5382 O O . HIS B 1 120 ? 12.945 18.359 5.559 1 91.75 120 HIS B O 1
ATOM 5388 N N . ARG B 1 121 ? 12.688 20.344 4.707 1 93.31 121 ARG B N 1
ATOM 5389 C CA . ARG B 1 121 ? 14.062 20.453 4.215 1 93.31 121 ARG B CA 1
ATOM 5390 C C . ARG B 1 121 ? 15.047 20.547 5.371 1 93.31 121 ARG B C 1
ATOM 5392 O O . ARG B 1 121 ? 16.203 20.141 5.242 1 93.31 121 ARG B O 1
ATOM 5399 N N . ALA B 1 122 ? 14.586 21.016 6.574 1 95.69 122 ALA B N 1
ATOM 5400 C CA . ALA B 1 122 ? 15.492 21.375 7.668 1 95.69 122 ALA B CA 1
ATOM 5401 C C . ALA B 1 122 ? 15.641 20.219 8.648 1 95.69 122 ALA B C 1
ATOM 5403 O O . ALA B 1 122 ? 15.594 20.406 9.867 1 95.69 122 ALA B O 1
ATOM 5404 N N . GLU B 1 123 ? 15.836 19.031 8.141 1 92.5 123 GLU B N 1
ATOM 5405 C CA . GLU B 1 123 ? 15.922 17.844 8.984 1 92.5 123 GLU B CA 1
ATOM 5406 C C . GLU B 1 123 ? 17.172 17.875 9.852 1 92.5 123 GLU B C 1
ATOM 5408 O O . GLU B 1 123 ? 17.109 17.609 11.055 1 92.5 123 GLU B O 1
ATOM 5413 N N . LYS B 1 124 ? 18.375 18.234 9.289 1 94.38 124 LYS B N 1
ATOM 5414 C CA . LYS B 1 124 ? 19.625 18.281 10.023 1 94.38 124 LYS B CA 1
ATOM 5415 C C . LYS B 1 124 ? 19.562 19.344 11.117 1 94.38 124 LYS B C 1
ATOM 5417 O O . LYS B 1 124 ? 20.062 19.125 12.227 1 94.38 124 LYS B O 1
ATOM 5422 N N . GLU B 1 125 ? 19 20.422 10.797 1 97.12 125 GLU B N 1
ATOM 5423 C CA . GLU B 1 125 ? 18.859 21.531 11.75 1 97.12 125 GLU B CA 1
ATOM 5424 C C . GLU B 1 125 ? 17.953 21.156 12.906 1 97.12 125 GLU B C 1
ATOM 5426 O O . GLU B 1 125 ? 18.25 21.469 14.062 1 97.12 125 GLU B O 1
ATOM 5431 N N . ALA B 1 126 ? 16.844 20.5 12.586 1 95.62 126 ALA B N 1
ATOM 5432 C CA . ALA B 1 126 ? 15.938 20.047 13.648 1 95.62 126 ALA B CA 1
ATOM 5433 C C . ALA B 1 126 ? 16.641 19.062 14.578 1 95.62 126 ALA B C 1
ATOM 5435 O O . ALA B 1 126 ? 16.453 19.125 15.797 1 95.62 126 ALA B O 1
ATOM 5436 N N . ASP B 1 127 ? 17.469 18.203 13.992 1 94.62 127 ASP B N 1
ATOM 5437 C CA . ASP B 1 127 ? 18.219 17.25 14.797 1 94.62 127 ASP B CA 1
ATOM 5438 C C . ASP B 1 127 ? 19.188 17.969 15.734 1 94.62 127 ASP B C 1
ATOM 5440 O O . ASP B 1 127 ? 19.328 17.578 16.906 1 94.62 127 ASP B O 1
ATOM 5444 N N . LEU B 1 128 ? 19.844 18.922 15.211 1 96.62 128 LEU B N 1
ATOM 5445 C CA . LEU B 1 128 ? 20.766 19.703 16.016 1 96.62 128 LEU B CA 1
ATOM 5446 C C . LEU B 1 128 ? 20.031 20.375 17.172 1 96.62 128 LEU B C 1
ATOM 5448 O O . LEU B 1 128 ? 20.484 20.344 18.312 1 96.62 128 LEU B O 1
ATOM 5452 N N . VAL B 1 129 ? 18.938 20.984 16.859 1 97.44 129 VAL B N 1
ATOM 5453 C CA . VAL B 1 129 ? 18.141 21.656 17.875 1 97.44 129 VAL B CA 1
ATOM 5454 C C . VAL B 1 129 ? 17.719 20.656 18.953 1 97.44 129 VAL B C 1
ATOM 5456 O O . VAL B 1 129 ? 17.844 20.938 20.156 1 97.44 129 VAL B O 1
ATOM 5459 N N . ASN B 1 130 ? 17.266 19.547 18.562 1 96.38 130 ASN B N 1
ATOM 5460 C CA . ASN B 1 130 ? 16.75 18.547 19.5 1 96.38 130 ASN B CA 1
ATOM 5461 C C . ASN B 1 130 ? 17.859 17.938 20.344 1 96.38 130 ASN B C 1
ATOM 5463 O O . ASN B 1 130 ? 17.594 17.391 21.422 1 96.38 130 ASN B O 1
ATOM 5467 N N . GLY B 1 131 ? 19.094 18.078 19.891 1 95.62 131 GLY B N 1
ATOM 5468 C CA . GLY B 1 131 ? 20.234 17.578 20.625 1 95.62 131 GLY B CA 1
ATOM 5469 C C . GLY B 1 131 ? 20.688 18.5 21.734 1 95.62 131 GLY B C 1
ATOM 5470 O O . GLY B 1 131 ? 21.469 18.125 22.609 1 95.62 131 GLY B O 1
ATOM 5471 N N . THR B 1 132 ? 20.125 19.641 21.828 1 95.62 132 THR B N 1
ATOM 5472 C CA . THR B 1 132 ? 20.609 20.672 22.75 1 95.62 132 THR B CA 1
ATOM 5473 C C . THR B 1 132 ? 20.156 20.375 24.172 1 95.62 132 THR B C 1
ATOM 5475 O O . THR B 1 132 ? 20.797 20.812 25.141 1 95.62 132 THR B O 1
ATOM 5478 N N . GLY B 1 133 ? 18.953 19.719 24.312 1 92.25 133 GLY B N 1
ATOM 5479 C CA . GLY B 1 133 ? 18.375 19.562 25.625 1 92.25 133 GLY B CA 1
ATOM 5480 C C . GLY B 1 133 ? 17.891 20.859 26.234 1 92.25 133 GLY B C 1
ATOM 5481 O O . GLY B 1 133 ? 17.703 20.953 27.453 1 92.25 133 GLY B O 1
ATOM 5482 N N . SER B 1 134 ? 17.734 21.844 25.469 1 94.19 134 SER B N 1
ATOM 5483 C CA . SER B 1 134 ? 17.328 23.172 25.922 1 94.19 134 SER B CA 1
ATOM 5484 C C . SER B 1 134 ? 15.906 23.141 26.469 1 94.19 134 SER B C 1
ATOM 5486 O O . SER B 1 134 ? 15.109 22.281 26.125 1 94.19 134 SER B O 1
ATOM 5488 N N . VAL B 1 135 ? 15.586 24.141 27.266 1 93.88 135 VAL B N 1
ATOM 5489 C CA . VAL B 1 135 ? 14.281 24.281 27.906 1 93.88 135 VAL B CA 1
ATOM 5490 C C . VAL B 1 135 ? 13.211 24.531 26.859 1 93.88 135 VAL B C 1
ATOM 5492 O O . VAL B 1 135 ? 12.047 24.172 27.047 1 93.88 135 VAL B O 1
ATOM 5495 N N . VAL B 1 136 ? 13.594 25.062 25.719 1 95.38 136 VAL B N 1
ATOM 5496 C CA . VAL B 1 136 ? 12.633 25.359 24.656 1 95.38 136 VAL B CA 1
ATOM 5497 C C . VAL B 1 136 ? 11.945 24.062 24.234 1 95.38 136 VAL B C 1
ATOM 5499 O O . VAL B 1 136 ? 10.789 24.094 23.797 1 95.38 136 VAL B O 1
ATOM 5502 N N . LEU B 1 137 ? 12.617 22.953 24.328 1 96.12 137 LEU B N 1
ATOM 5503 C CA . LEU B 1 137 ? 12.094 21.672 23.875 1 96.12 137 LEU B CA 1
ATOM 5504 C C . LEU B 1 137 ? 10.961 21.203 24.781 1 96.12 137 LEU B C 1
ATOM 5506 O O . LEU B 1 137 ? 10.086 20.438 24.344 1 96.12 137 LEU B O 1
ATOM 5510 N N . ASP B 1 138 ? 10.914 21.641 26.031 1 95 138 ASP B N 1
ATOM 5511 C CA . ASP B 1 138 ? 9.844 21.297 26.953 1 95 138 ASP B CA 1
ATOM 5512 C C . ASP B 1 138 ? 8.492 21.766 26.438 1 95 138 ASP B C 1
ATOM 5514 O O . ASP B 1 138 ? 7.465 21.141 26.672 1 95 138 ASP B O 1
ATOM 5518 N N . TYR B 1 139 ? 8.492 22.844 25.672 1 95.81 139 TYR B N 1
ATOM 5519 C CA . TYR B 1 139 ? 7.242 23.484 25.281 1 95.81 139 TYR B CA 1
ATOM 5520 C C . TYR B 1 139 ? 6.816 23.062 23.875 1 95.81 139 TYR B C 1
ATOM 5522 O O . TYR B 1 139 ? 5.902 23.641 23.297 1 95.81 139 TYR B O 1
ATOM 5530 N N . VAL B 1 140 ? 7.566 22.141 23.406 1 95.44 140 VAL B N 1
ATOM 5531 C CA . VAL B 1 140 ? 7.176 21.609 22.109 1 95.44 140 VAL B CA 1
ATOM 5532 C C . VAL B 1 140 ? 7.07 20.078 22.188 1 95.44 140 VAL B C 1
ATOM 5534 O O . VAL B 1 140 ? 7.324 19.375 21.203 1 95.44 140 VAL B O 1
ATOM 5537 N N . GLY B 1 141 ? 6.816 19.594 23.375 1 94 141 GLY B N 1
ATOM 5538 C CA . GLY B 1 141 ? 6.57 18.172 23.578 1 94 141 GLY B CA 1
ATOM 5539 C C . GLY B 1 141 ? 7.844 17.344 23.641 1 94 141 GLY B C 1
ATOM 5540 O O . GLY B 1 141 ? 7.809 16.125 23.484 1 94 141 GLY B O 1
ATOM 5541 N N . GLY B 1 142 ? 8.977 17.984 23.734 1 94.25 142 GLY B N 1
ATOM 5542 C CA . GLY B 1 142 ? 10.25 17.297 23.891 1 94.25 142 GLY B CA 1
ATOM 5543 C C . GLY B 1 142 ? 11.055 17.266 22.594 1 94.25 142 GLY B C 1
ATOM 5544 O O . GLY B 1 142 ? 12.281 17.125 22.641 1 94.25 142 GLY B O 1
ATOM 5545 N N . THR B 1 143 ? 10.406 17.375 21.484 1 94.44 143 THR B N 1
ATOM 5546 C CA . THR B 1 143 ? 11.055 17.328 20.188 1 94.44 143 THR B CA 1
ATOM 5547 C C . THR B 1 143 ? 10.547 18.453 19.281 1 94.44 143 THR B C 1
ATOM 5549 O O . THR B 1 143 ? 9.344 18.547 19.016 1 94.44 143 THR B O 1
ATOM 5552 N N . MET B 1 144 ? 11.484 19.219 18.812 1 95.44 144 MET B N 1
ATOM 5553 C CA . MET B 1 144 ? 11.086 20.297 17.922 1 95.44 144 MET B CA 1
ATOM 5554 C C . MET B 1 144 ? 10.797 19.766 16.516 1 95.44 144 MET B C 1
ATOM 5556 O O . MET B 1 144 ? 11.641 19.078 15.93 1 95.44 144 MET B O 1
ATOM 5560 N N . SER B 1 145 ? 9.633 20.141 16.062 1 94.06 145 SER B N 1
ATOM 5561 C CA . SER B 1 145 ? 9.18 19.688 14.75 1 94.06 145 SER B CA 1
ATOM 5562 C C . SER B 1 145 ? 9.852 20.484 13.633 1 94.06 145 SER B C 1
ATOM 5564 O O . SER B 1 145 ? 10.156 21.672 13.797 1 94.06 145 SER B O 1
ATOM 5566 N N . LEU B 1 146 ? 9.969 19.859 12.43 1 91.94 146 LEU B N 1
ATOM 5567 C CA . LEU B 1 146 ? 10.461 20.484 11.203 1 91.94 146 LEU B CA 1
ATOM 5568 C C . LEU B 1 146 ? 9.5 21.578 10.734 1 91.94 146 LEU B C 1
ATOM 5570 O O . LEU B 1 146 ? 9.875 22.438 9.922 1 91.94 146 LEU B O 1
ATOM 5574 N N . GLU B 1 147 ? 8.297 21.516 11.305 1 92.25 147 GLU B N 1
ATOM 5575 C CA . GLU B 1 147 ? 7.27 22.469 10.891 1 92.25 147 GLU B CA 1
ATOM 5576 C C . GLU B 1 147 ? 7.457 23.812 11.57 1 92.25 147 GLU B C 1
ATOM 5578 O O . GLU B 1 147 ? 6.863 24.812 11.148 1 92.25 147 GLU B O 1
ATOM 5583 N N . MET B 1 148 ? 8.281 23.875 12.562 1 95.81 148 MET B N 1
ATOM 5584 C CA . MET B 1 148 ? 8.492 25.094 13.32 1 95.81 148 MET B CA 1
ATOM 5585 C C . MET B 1 148 ? 9.57 25.953 12.664 1 95.81 148 MET B C 1
ATOM 5587 O O . MET B 1 148 ? 10.328 25.484 11.82 1 95.81 148 MET B O 1
ATOM 5591 N N . GLU B 1 149 ? 9.68 27.203 13.07 1 98 149 GLU B N 1
ATOM 5592 C CA . GLU B 1 149 ? 10.383 28.219 12.281 1 98 149 GLU B CA 1
ATOM 5593 C C . GLU B 1 149 ? 11.883 28.188 12.555 1 98 149 GLU B C 1
ATOM 5595 O O . GLU B 1 149 ? 12.695 28.484 11.672 1 98 149 GLU B O 1
ATOM 5600 N N . ILE B 1 150 ? 12.305 27.781 13.734 1 97.56 150 ILE B N 1
ATOM 5601 C CA . ILE B 1 150 ? 13.711 27.938 14.109 1 97.56 150 ILE B CA 1
ATOM 5602 C C . ILE B 1 150 ? 14.578 27 13.281 1 97.56 150 ILE B C 1
ATOM 5604 O O . ILE B 1 150 ? 15.617 27.406 12.758 1 97.56 150 ILE B O 1
ATOM 5608 N N . PRO B 1 151 ? 14.148 25.703 13.164 1 97.62 151 PRO B N 1
ATOM 5609 C CA . PRO B 1 151 ? 14.938 24.859 12.266 1 97.62 151 PRO B CA 1
ATOM 5610 C C . PRO B 1 151 ? 15.039 25.438 10.852 1 97.62 151 PRO B C 1
ATOM 5612 O O . PRO B 1 151 ? 16.094 25.359 10.219 1 97.62 151 PRO B O 1
ATOM 5615 N N . LYS B 1 152 ? 13.984 26.078 10.352 1 98.06 152 LYS B N 1
ATOM 5616 C CA . LYS B 1 152 ? 13.977 26.672 9.016 1 98.06 152 LYS B CA 1
ATOM 5617 C C . LYS B 1 152 ? 14.906 27.875 8.945 1 98.06 152 LYS B C 1
ATOM 5619 O O . LYS B 1 152 ? 15.617 28.062 7.957 1 98.06 152 LYS B O 1
ATOM 5624 N N . VAL B 1 153 ? 14.906 28.672 9.969 1 98.44 153 VAL B N 1
ATOM 5625 C CA . VAL B 1 153 ? 15.797 29.828 10.039 1 98.44 153 VAL B CA 1
ATOM 5626 C C . VAL B 1 153 ? 17.25 29.359 10.07 1 98.44 153 VAL B C 1
ATOM 5628 O O . VAL B 1 153 ? 18.109 29.938 9.414 1 98.44 153 VAL B O 1
ATOM 5631 N N . LEU B 1 154 ? 17.453 28.328 10.875 1 98.19 154 LEU B N 1
ATOM 5632 C CA . LEU B 1 154 ? 18.797 27.766 10.953 1 98.19 154 LEU B CA 1
ATOM 5633 C C . LEU B 1 154 ? 19.234 27.234 9.602 1 98.19 154 LEU B C 1
ATOM 5635 O O . LEU B 1 154 ? 20.406 27.391 9.219 1 98.19 154 LEU B O 1
ATOM 5639 N N . TRP B 1 155 ? 18.359 26.578 8.875 1 98.06 155 TRP B N 1
ATOM 5640 C CA . TRP B 1 155 ? 18.672 26.094 7.527 1 98.06 155 TRP B CA 1
ATOM 5641 C C . TRP B 1 155 ? 19.062 27.25 6.621 1 98.06 155 TRP B C 1
ATOM 5643 O O . TRP B 1 155 ? 20.031 27.156 5.859 1 98.06 155 TRP B O 1
ATOM 5653 N N . LEU B 1 156 ? 18.344 28.375 6.699 1 98.12 156 LEU B N 1
ATOM 5654 C CA . LEU B 1 156 ? 18.656 29.547 5.902 1 98.12 156 LEU B CA 1
ATOM 5655 C C . LEU B 1 156 ? 20.016 30.125 6.281 1 98.12 156 LEU B C 1
ATOM 5657 O O . LEU B 1 156 ? 20.797 30.516 5.406 1 98.12 156 LEU B O 1
ATOM 5661 N N . LYS B 1 157 ? 20.297 30.172 7.539 1 97.75 157 LYS B N 1
ATOM 5662 C CA . LYS B 1 157 ? 21.594 30.641 7.996 1 97.75 157 LYS B CA 1
ATOM 5663 C C . LYS B 1 157 ? 22.734 29.812 7.387 1 97.75 157 LYS B C 1
ATOM 5665 O O . LYS B 1 157 ? 23.734 30.359 6.922 1 97.75 157 LYS B O 1
ATOM 5670 N N . ASN B 1 158 ? 22.547 28.547 7.414 1 96.88 158 ASN B N 1
ATOM 5671 C CA . ASN B 1 158 ? 23.562 27.609 6.941 1 96.88 158 ASN B CA 1
ATOM 5672 C C . ASN B 1 158 ? 23.703 27.656 5.422 1 96.88 158 ASN B C 1
ATOM 5674 O O . ASN B 1 158 ? 24.75 27.328 4.879 1 96.88 158 ASN B O 1
ATOM 5678 N N . SER B 1 159 ? 22.656 28.047 4.746 1 96.25 159 SER B N 1
ATOM 5679 C CA . SER B 1 159 ? 22.625 27.875 3.297 1 96.25 159 SER B CA 1
ATOM 5680 C C . SER B 1 159 ? 22.844 29.203 2.588 1 96.25 159 SER B C 1
ATOM 5682 O O . SER B 1 159 ? 23.297 29.234 1.44 1 96.25 159 SER B O 1
ATOM 5684 N N . MET B 1 160 ? 22.531 30.344 3.264 1 95.56 160 MET B N 1
ATOM 5685 C CA . MET B 1 160 ? 22.641 31.672 2.676 1 95.56 160 MET B CA 1
ATOM 5686 C C . MET B 1 160 ? 24.031 32.25 2.92 1 95.56 160 MET B C 1
ATOM 5688 O O . MET B 1 160 ? 24.703 31.891 3.895 1 95.56 160 MET B O 1
ATOM 5692 N N . ASP B 1 161 ? 24.406 33.125 1.891 1 95.62 161 ASP B N 1
ATOM 5693 C CA . ASP B 1 161 ? 25.547 34 2.197 1 95.62 161 ASP B CA 1
ATOM 5694 C C . ASP B 1 161 ? 25.312 34.781 3.5 1 95.62 161 ASP B C 1
ATOM 5696 O O . ASP B 1 161 ? 24.234 35.312 3.723 1 95.62 161 ASP B O 1
ATOM 5700 N N . PRO B 1 162 ? 26.312 34.75 4.352 1 95.69 162 PRO B N 1
ATOM 5701 C CA . PRO B 1 162 ? 26.141 35.406 5.648 1 95.69 162 PRO B CA 1
ATOM 5702 C C . PRO B 1 162 ? 25.734 36.875 5.523 1 95.69 162 PRO B C 1
ATOM 5704 O O . PRO B 1 162 ? 24.969 37.375 6.359 1 95.69 162 PRO B O 1
ATOM 5707 N N . THR B 1 163 ? 26.219 37.531 4.523 1 96 163 THR B N 1
ATOM 5708 C CA . THR B 1 163 ? 25.875 38.938 4.336 1 96 163 THR B CA 1
ATOM 5709 C C . THR B 1 163 ? 24.406 39.094 3.967 1 96 163 THR B C 1
ATOM 5711 O O . THR B 1 163 ? 23.75 40.031 4.414 1 96 163 THR B O 1
ATOM 5714 N N . LEU B 1 164 ? 23.984 38.188 3.201 1 96.69 164 LEU B N 1
ATOM 5715 C CA . LEU B 1 164 ? 22.578 38.25 2.803 1 96.69 164 LEU B CA 1
ATOM 5716 C C . LEU B 1 164 ? 21.672 37.875 3.969 1 96.69 164 LEU B C 1
ATOM 5718 O O . LEU B 1 164 ? 20.641 38.5 4.18 1 96.69 164 LEU B O 1
ATOM 5722 N N . PHE B 1 165 ? 22.094 36.875 4.754 1 97.75 165 PHE B N 1
ATOM 5723 C CA . PHE B 1 165 ? 21.328 36.406 5.902 1 97.75 165 PHE B CA 1
ATOM 5724 C C . PHE B 1 165 ? 21.109 37.562 6.898 1 97.75 165 PHE B C 1
ATOM 5726 O O . PHE B 1 165 ? 20.016 37.688 7.453 1 97.75 165 PHE B O 1
ATOM 5733 N N . SER B 1 166 ? 22.109 38.375 7.074 1 96.75 166 SER B N 1
ATOM 5734 C CA . SER B 1 166 ? 22.062 39.438 8.07 1 96.75 166 SER B CA 1
ATOM 5735 C C . SER B 1 166 ? 21.109 40.531 7.652 1 96.75 166 SER B C 1
ATOM 5737 O O . SER B 1 166 ? 20.719 41.375 8.477 1 96.75 166 SER B O 1
ATOM 5739 N N . GLN B 1 167 ? 20.672 40.531 6.438 1 96.69 167 GLN B N 1
ATOM 5740 C CA . GLN B 1 167 ? 19.781 41.594 5.914 1 96.69 167 GLN B CA 1
ATOM 5741 C C . GLN B 1 167 ? 18.328 41.094 5.887 1 96.69 167 GLN B C 1
ATOM 5743 O O . GLN B 1 167 ? 17.453 41.812 5.41 1 96.69 167 GLN B O 1
ATOM 5748 N N . CYS B 1 168 ? 18.094 40 6.434 1 97.69 168 CYS B N 1
ATOM 5749 C CA . CYS B 1 168 ? 16.766 39.406 6.355 1 97.69 168 CYS B CA 1
ATOM 5750 C C . CYS B 1 168 ? 16.016 39.594 7.668 1 97.69 168 CYS B C 1
ATOM 5752 O O . CYS B 1 168 ? 16.625 39.75 8.727 1 97.69 168 CYS B O 1
ATOM 5754 N N . GLN B 1 169 ? 14.664 39.625 7.559 1 96.75 1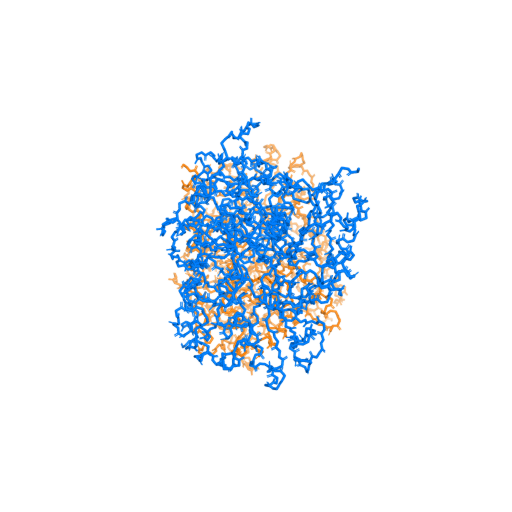69 GLN B N 1
ATOM 5755 C CA . GLN B 1 169 ? 13.719 39.469 8.656 1 96.75 169 GLN B CA 1
ATOM 5756 C C . GLN B 1 169 ? 12.883 38.188 8.484 1 96.75 169 GLN B C 1
ATOM 5758 O O . GLN B 1 169 ? 12.523 37.812 7.359 1 96.75 169 GLN B O 1
ATOM 5763 N N . PHE B 1 170 ? 12.633 37.562 9.617 1 98.38 170 PHE B N 1
ATOM 5764 C CA . PHE B 1 170 ? 11.922 36.312 9.594 1 98.38 170 PHE B CA 1
ATOM 5765 C C . PHE B 1 170 ? 10.594 36.406 10.344 1 98.38 170 PHE B C 1
ATOM 5767 O O . PHE B 1 170 ? 10.562 36.781 11.516 1 98.38 170 PHE B O 1
ATOM 5774 N N . PHE B 1 171 ? 9.469 36.125 9.641 1 98.06 171 PHE B N 1
ATOM 5775 C CA . PHE B 1 171 ? 8.133 36.188 10.219 1 98.06 171 PHE B CA 1
ATOM 5776 C C . PHE B 1 171 ? 7.445 34.812 10.125 1 98.06 171 PHE B C 1
ATOM 5778 O O . PHE B 1 171 ? 7.629 34.094 9.148 1 98.06 171 PHE B O 1
ATOM 5785 N N . ASP B 1 172 ? 6.695 34.469 11.188 1 98.12 172 ASP B N 1
ATOM 5786 C CA . ASP B 1 172 ? 5.566 33.625 10.867 1 98.12 172 ASP B CA 1
ATOM 5787 C C . ASP B 1 172 ? 4.57 34.312 9.953 1 98.12 172 ASP B C 1
ATOM 5789 O O . ASP B 1 172 ? 4.418 35.531 10.023 1 98.12 172 ASP B O 1
ATOM 5793 N N . LEU B 1 173 ? 3.881 33.625 9.156 1 98.62 173 LEU B N 1
ATOM 5794 C CA . LEU B 1 173 ? 3.102 34.25 8.086 1 98.62 173 LEU B CA 1
ATOM 5795 C C . LEU B 1 173 ? 2.035 35.156 8.648 1 98.62 173 LEU B C 1
ATOM 5797 O O . LEU B 1 173 ? 1.794 36.25 8.109 1 98.62 173 LEU B O 1
ATOM 5801 N N . PRO B 1 174 ? 1.312 34.844 9.703 1 98.31 174 PRO B N 1
ATOM 5802 C CA . PRO B 1 174 ? 0.347 35.812 10.234 1 98.31 174 PRO B CA 1
ATOM 5803 C C . PRO B 1 174 ? 1 37.094 10.672 1 98.31 174 PRO B C 1
ATOM 5805 O O . PRO B 1 174 ? 0.402 38.188 10.539 1 98.31 174 PRO B O 1
ATOM 5808 N N . ASP B 1 175 ? 2.184 37.031 11.219 1 98.31 175 ASP B N 1
ATOM 5809 C CA . ASP B 1 175 ? 2.902 38.219 11.648 1 98.31 175 ASP B CA 1
ATOM 5810 C C . ASP B 1 175 ? 3.307 39.062 10.445 1 98.31 175 ASP B C 1
ATOM 5812 O O . ASP B 1 175 ? 3.281 40.312 10.508 1 98.31 175 ASP B O 1
ATOM 5816 N N . PHE B 1 176 ? 3.732 38.375 9.438 1 98.44 176 PHE B N 1
ATOM 5817 C CA . PHE B 1 176 ? 4.051 39.125 8.234 1 98.44 176 PHE B CA 1
ATOM 5818 C C . PHE B 1 176 ? 2.836 39.906 7.746 1 98.44 176 PHE B C 1
ATOM 5820 O O . PHE B 1 176 ? 2.959 41.062 7.312 1 98.44 176 PHE B O 1
ATOM 5827 N N . LEU B 1 177 ? 1.684 39.281 7.746 1 98.75 177 LEU B N 1
ATOM 5828 C CA . LEU B 1 177 ? 0.476 39.875 7.215 1 98.75 177 LEU B CA 1
ATOM 5829 C C . LEU B 1 177 ? 0.109 41.125 8.008 1 98.75 177 LEU B C 1
ATOM 5831 O O . LEU B 1 177 ? -0.264 42.156 7.434 1 98.75 177 LEU B O 1
ATOM 5835 N N . THR B 1 178 ? 0.175 41.062 9.352 1 98.5 178 THR B N 1
ATOM 5836 C CA . THR B 1 178 ? -0.11 42.25 10.148 1 98.5 178 THR B CA 1
ATOM 5837 C C . THR B 1 178 ? 0.95 43.344 9.914 1 98.5 178 THR B C 1
ATOM 5839 O O . THR B 1 178 ? 0.639 44.531 9.891 1 98.5 178 THR B O 1
ATOM 5842 N N . TYR B 1 179 ? 2.207 42.875 9.773 1 98.12 179 TYR B N 1
ATOM 5843 C CA . TYR B 1 179 ? 3.285 43.812 9.461 1 98.12 179 TYR B CA 1
ATOM 5844 C C . TYR B 1 179 ? 3.039 44.5 8.117 1 98.12 179 TYR B C 1
ATOM 5846 O O . TYR B 1 179 ? 3.18 45.719 8.008 1 98.12 179 TYR B O 1
ATOM 5854 N N . ARG B 1 180 ? 2.707 43.688 7.148 1 98.25 180 ARG B N 1
ATOM 5855 C CA . ARG B 1 180 ? 2.441 44.219 5.809 1 98.25 180 ARG B CA 1
ATOM 5856 C C . ARG B 1 180 ? 1.271 45.188 5.824 1 98.25 180 ARG B C 1
ATOM 5858 O O . ARG B 1 180 ? 1.249 46.156 5.055 1 98.25 180 ARG B O 1
ATOM 5865 N N . ALA B 1 181 ? 0.322 45 6.664 1 98.56 181 ALA B N 1
ATOM 5866 C CA . ALA B 1 181 ? -0.899 45.781 6.75 1 98.56 181 ALA B CA 1
ATOM 5867 C C . ALA B 1 181 ? -0.65 47.094 7.504 1 98.56 181 ALA B C 1
ATOM 5869 O O . ALA B 1 181 ? -1.269 48.125 7.207 1 98.56 181 ALA B O 1
ATOM 5870 N N . THR B 1 182 ? 0.269 47.094 8.516 1 98.25 182 THR B N 1
ATOM 5871 C CA . THR B 1 182 ? 0.306 48.219 9.461 1 98.25 182 THR B CA 1
ATOM 5872 C C . THR B 1 182 ? 1.682 48.875 9.461 1 98.25 182 THR B C 1
ATOM 5874 O O . THR B 1 182 ? 1.844 49.969 9.984 1 98.25 182 THR B O 1
ATOM 5877 N N . LYS B 1 183 ? 2.689 48.125 9.055 1 96.69 183 LYS B N 1
ATOM 5878 C CA . LYS B 1 183 ? 4.098 48.531 9.109 1 96.69 183 LYS B CA 1
ATOM 5879 C C . LYS B 1 183 ? 4.641 48.406 10.531 1 96.69 183 LYS B C 1
ATOM 5881 O O . LYS B 1 183 ? 5.75 48.875 10.805 1 96.69 183 LYS B O 1
ATOM 5886 N N . ASP B 1 184 ? 3.807 47.906 11.391 1 96.19 184 ASP B N 1
ATOM 5887 C CA . ASP B 1 184 ? 4.246 47.625 12.758 1 96.19 184 ASP B CA 1
ATOM 5888 C C . ASP B 1 184 ? 4.82 46.219 12.867 1 96.19 184 ASP B C 1
ATOM 5890 O O . ASP B 1 184 ? 4.172 45.25 12.477 1 96.19 184 ASP B O 1
ATOM 5894 N N . SER B 1 185 ? 5.965 46.062 13.422 1 94.75 185 SER B N 1
ATOM 5895 C CA . SER B 1 185 ? 6.68 44.781 13.406 1 94.75 185 SER B CA 1
ATOM 5896 C C . SER B 1 185 ? 6.43 44 14.688 1 94.75 185 SER B C 1
ATOM 5898 O O . SER B 1 185 ? 7.047 42.938 14.906 1 94.75 185 SER B O 1
ATOM 5900 N N . THR B 1 186 ? 5.539 44.5 15.562 1 96.06 186 THR B N 1
ATOM 5901 C CA . THR B 1 186 ? 5.234 43.75 16.781 1 96.06 186 THR B CA 1
ATOM 5902 C C . THR B 1 186 ? 4.66 42.375 16.453 1 96.06 186 THR B C 1
ATOM 5904 O O . THR B 1 186 ? 3.846 42.25 15.531 1 96.06 186 THR B O 1
ATOM 5907 N N . ARG B 1 187 ? 5.141 41.375 17.125 1 97.38 187 ARG B N 1
ATOM 5908 C CA . ARG B 1 187 ? 4.746 40 16.844 1 97.38 187 ARG B CA 1
ATOM 5909 C C . ARG B 1 187 ? 3.578 39.594 17.719 1 97.38 187 ARG B C 1
ATOM 5911 O O . ARG B 1 187 ? 3.35 40.156 18.781 1 97.38 187 ARG B O 1
ATOM 5918 N N . SER B 1 188 ? 2.828 38.656 17.188 1 97.5 188 SER B N 1
ATOM 5919 C CA . SER B 1 188 ? 1.788 38 17.953 1 97.5 188 SER B CA 1
ATOM 5920 C C . SER B 1 188 ? 2.389 37.031 18.969 1 97.5 188 SER B C 1
ATOM 5922 O O . SER B 1 188 ? 3.342 36.312 18.672 1 97.5 188 SER B O 1
ATOM 5924 N N . CYS B 1 189 ? 1.84 37 20.188 1 97.31 189 CYS B N 1
ATOM 5925 C CA . CYS B 1 189 ? 2.248 36 21.188 1 97.31 189 CYS B CA 1
ATOM 5926 C C . CYS B 1 189 ? 2.029 34.594 20.672 1 97.31 189 CYS B C 1
ATOM 5928 O O . CYS B 1 189 ? 2.836 33.688 20.953 1 97.31 189 CYS B O 1
ATOM 5930 N N . CYS B 1 190 ? 0.969 34.406 19.953 1 98 190 CYS B N 1
ATOM 5931 C CA . CYS B 1 190 ? 0.635 33.094 19.391 1 98 190 CYS B CA 1
ATOM 5932 C C . CYS B 1 190 ? 1.742 32.594 18.469 1 98 190 CYS B C 1
ATOM 5934 O O . CYS B 1 190 ? 2.23 31.484 18.625 1 98 190 CYS B O 1
ATOM 5936 N N . SER B 1 191 ? 2.201 33.406 17.562 1 97.25 191 SER B N 1
ATOM 5937 C CA . SER B 1 191 ? 3.201 33 16.578 1 97.25 191 SER B CA 1
ATOM 5938 C C . SER B 1 191 ? 4.535 32.688 17.234 1 97.25 191 SER B C 1
ATOM 5940 O O . SER B 1 191 ? 5.113 31.625 16.984 1 97.25 191 SER B O 1
ATOM 5942 N N . VAL B 1 192 ? 5.031 33.531 18.109 1 97.19 192 VAL B N 1
ATOM 5943 C CA . VAL B 1 192 ? 6.391 33.406 18.609 1 97.19 192 VAL B CA 1
ATOM 5944 C C . VAL B 1 192 ? 6.445 32.281 19.641 1 97.19 192 VAL B C 1
ATOM 5946 O O . VAL B 1 192 ? 7.453 31.578 19.75 1 97.19 192 VAL B O 1
ATOM 5949 N N . THR B 1 193 ? 5.371 32.094 20.422 1 96.56 193 THR B N 1
ATOM 5950 C CA . THR B 1 193 ? 5.379 31.047 21.422 1 96.56 193 THR B CA 1
ATOM 5951 C C . THR B 1 193 ? 5.156 29.688 20.797 1 96.56 193 THR B C 1
ATOM 5953 O O . THR B 1 193 ? 5.805 28.703 21.172 1 96.56 193 THR B O 1
ATOM 5956 N N . CYS B 1 194 ? 4.293 29.625 19.812 1 97.19 194 CYS B N 1
ATOM 5957 C CA . CYS B 1 194 ? 3.871 28.328 19.297 1 97.19 194 CYS B CA 1
ATOM 5958 C C . CYS B 1 194 ? 4.848 27.828 18.25 1 97.19 194 CYS B C 1
ATOM 5960 O O . CYS B 1 194 ? 4.98 26.625 18.047 1 97.19 194 CYS B O 1
ATOM 5962 N N . LYS B 1 195 ? 5.516 28.766 17.594 1 97.25 195 LYS B N 1
ATOM 5963 C CA . LYS B 1 195 ? 6.223 28.25 16.422 1 97.25 195 LYS B CA 1
ATOM 5964 C C . LYS B 1 195 ? 7.652 28.781 16.375 1 97.25 195 LYS B C 1
ATOM 5966 O O . LYS B 1 195 ? 8.453 28.344 15.539 1 97.25 195 LYS B O 1
ATOM 5971 N N . CYS B 1 196 ? 8.102 29.703 17.312 1 96.25 196 CYS B N 1
ATOM 5972 C CA . CYS B 1 196 ? 9.414 30.328 17.172 1 96.25 196 CYS B CA 1
ATOM 5973 C C . CYS B 1 196 ? 10.242 30.125 18.438 1 96.25 196 CYS B C 1
ATOM 5975 O O . CYS B 1 196 ? 11.273 30.781 18.609 1 96.25 196 CYS B O 1
ATOM 5977 N N . SER B 1 197 ? 9.781 29.297 19.391 1 94.75 197 SER B N 1
ATOM 5978 C CA . SER B 1 197 ? 10.539 28.906 20.578 1 94.75 197 SER B CA 1
ATOM 5979 C C . SER B 1 197 ? 10.633 30.047 21.578 1 94.75 197 SER B C 1
ATOM 5981 O O . SER B 1 197 ? 11.641 30.203 22.25 1 94.75 197 SER B O 1
ATOM 5983 N N . PHE B 1 198 ? 9.633 30.922 21.516 1 95.94 198 PHE B N 1
ATOM 5984 C CA . PHE B 1 198 ? 9.5 31.969 22.531 1 95.94 198 PHE B CA 1
ATOM 5985 C C . PHE B 1 198 ? 8.945 31.391 23.828 1 95.94 198 PHE B C 1
ATOM 5987 O O . PHE B 1 198 ? 7.809 30.906 23.859 1 95.94 198 PHE B O 1
ATOM 5994 N N . VAL B 1 199 ? 9.68 31.453 24.906 1 94.44 199 VAL B N 1
ATOM 5995 C CA . VAL B 1 199 ? 9.344 30.766 26.156 1 94.44 199 VAL B CA 1
ATOM 5996 C C . VAL B 1 199 ? 8.508 31.688 27.047 1 94.44 199 VAL B C 1
ATOM 5998 O O . VAL B 1 199 ? 8.82 32.875 27.188 1 94.44 199 VAL B O 1
ATOM 6001 N N . PRO B 1 200 ? 7.258 31.453 27.641 1 84.25 200 PRO B N 1
ATOM 6002 C CA . PRO B 1 200 ? 6.305 32.25 28.406 1 84.25 200 PRO B CA 1
ATOM 6003 C C . PRO B 1 200 ? 6.984 33.094 29.484 1 84.25 200 PRO B C 1
ATOM 6005 O O . PRO B 1 200 ? 6.625 34.25 29.688 1 84.25 200 PRO B O 1
ATOM 6008 N N . LYS B 1 201 ? 8.008 32.844 30.125 1 78.56 201 LYS B N 1
ATOM 6009 C CA . LYS B 1 201 ? 8.594 33.594 31.234 1 78.56 201 LYS B CA 1
ATOM 6010 C C . LYS B 1 201 ? 9.914 34.25 30.844 1 78.56 201 LYS B C 1
ATOM 6012 O O . LYS B 1 201 ? 10.18 35.375 31.203 1 78.56 201 LYS B O 1
ATOM 6017 N N . SER B 1 202 ? 10.57 33.625 30 1 88 202 SER B N 1
ATOM 6018 C CA . SER B 1 202 ? 11.914 34.125 29.75 1 88 202 SER B CA 1
ATOM 6019 C C . SER B 1 202 ? 12.023 34.75 28.359 1 88 202 SER B C 1
ATOM 6021 O O . SER B 1 202 ? 12.969 35.5 28.062 1 88 202 SER B O 1
ATOM 6023 N N . GLY B 1 203 ? 10.953 34.531 27.578 1 93.94 203 GLY B N 1
ATOM 6024 C CA . GLY B 1 203 ? 11.039 35 26.219 1 93.94 203 GLY B CA 1
ATOM 6025 C C . GLY B 1 203 ? 12.055 34.281 25.375 1 93.94 203 GLY B C 1
ATOM 6026 O O . GLY B 1 203 ? 12.039 33.031 25.328 1 93.94 203 GLY B O 1
ATOM 6027 N N . TRP B 1 204 ? 12.875 35.094 24.625 1 96 204 TRP B N 1
ATOM 6028 C CA . TRP B 1 204 ? 13.953 34.469 23.859 1 96 204 TRP B CA 1
ATOM 6029 C C . TRP B 1 204 ? 15.031 33.938 24.797 1 96 204 TRP B C 1
ATOM 6031 O O . TRP B 1 204 ? 15.469 34.625 25.719 1 96 204 TRP B O 1
ATOM 6041 N N . GLU B 1 205 ? 15.43 32.688 24.609 1 95 205 GLU B N 1
ATOM 6042 C CA . GLU B 1 205 ? 16.469 32.062 25.422 1 95 205 GLU B CA 1
ATOM 6043 C C . GLU B 1 205 ? 17.844 32.188 24.766 1 95 205 GLU B C 1
ATOM 6045 O O . GLU B 1 205 ? 18.219 31.344 23.938 1 95 205 GLU B O 1
ATOM 6050 N N . PRO B 1 206 ? 18.641 33.094 25.25 1 94.94 206 PRO B N 1
ATOM 6051 C CA . PRO B 1 206 ? 19.922 33.344 24.594 1 94.94 206 PRO B CA 1
ATOM 6052 C C . PRO B 1 206 ? 20.812 32.125 24.531 1 94.94 206 PRO B C 1
ATOM 6054 O O . PRO B 1 206 ? 21.469 31.875 23.516 1 94.94 206 PRO B O 1
ATOM 6057 N N . SER B 1 207 ? 20.844 31.359 25.578 1 95.62 207 SER B N 1
ATOM 6058 C CA . SER B 1 207 ? 21.672 30.156 25.609 1 95.62 207 SER B CA 1
ATOM 6059 C C . SER B 1 207 ? 21.266 29.172 24.531 1 95.62 207 SER B C 1
ATOM 6061 O O . SER B 1 207 ? 22.109 28.516 23.938 1 95.62 207 SER B O 1
ATOM 6063 N N . PHE B 1 208 ? 19.984 29.062 24.312 1 96.31 208 PHE B N 1
ATOM 6064 C CA . PHE B 1 208 ? 19.484 28.188 23.266 1 96.31 208 PHE B CA 1
ATOM 6065 C C . PHE B 1 208 ? 19.984 28.641 21.906 1 96.31 208 PHE B C 1
ATOM 6067 O O . PHE B 1 208 ? 20.531 27.828 21.141 1 96.31 208 PHE B O 1
ATOM 6074 N N . PHE B 1 209 ? 19.859 29.875 21.578 1 97.06 209 PHE B N 1
ATOM 6075 C CA . PHE B 1 209 ? 20.25 30.406 20.281 1 97.06 209 PHE B CA 1
ATOM 6076 C C . PHE B 1 209 ? 21.766 30.312 20.094 1 97.06 209 PHE B C 1
ATOM 6078 O O . PHE B 1 209 ? 22.25 30.094 18.969 1 97.06 209 PHE B O 1
ATOM 6085 N N . GLN B 1 210 ? 22.453 30.438 21.188 1 97.06 210 GLN B N 1
ATOM 6086 C CA . GLN B 1 210 ? 23.891 30.25 21.125 1 97.06 210 GLN B CA 1
ATOM 6087 C C . GLN B 1 210 ? 24.266 28.797 20.797 1 97.06 210 GLN B C 1
ATOM 6089 O O . GLN B 1 210 ? 25.109 28.547 19.953 1 97.06 210 GLN B O 1
ATOM 6094 N N . LYS B 1 211 ? 23.625 27.906 21.438 1 96.56 211 LYS B N 1
ATOM 6095 C CA . LYS B 1 211 ? 23.906 26.484 21.266 1 96.56 211 LYS B CA 1
ATOM 6096 C C . LYS B 1 211 ? 23.672 26.047 19.828 1 96.56 211 LYS B C 1
ATOM 6098 O O . LYS B 1 211 ? 24.375 25.156 19.328 1 96.56 211 LYS B O 1
ATOM 6103 N N . ILE B 1 212 ? 22.719 26.625 19.188 1 97.56 212 ILE B N 1
ATOM 6104 C CA . ILE B 1 212 ? 22.375 26.109 17.875 1 97.56 212 ILE B CA 1
ATOM 6105 C C . ILE B 1 212 ? 23.031 26.969 16.781 1 97.56 212 ILE B C 1
ATOM 6107 O O . ILE B 1 212 ? 22.828 26.734 15.594 1 97.56 212 ILE B O 1
ATOM 6111 N N . GLY B 1 213 ? 23.766 28 17.203 1 96.88 213 GLY B N 1
ATOM 6112 C CA . GLY B 1 213 ? 24.531 28.812 16.25 1 96.88 213 GLY B CA 1
ATOM 6113 C C . GLY B 1 213 ? 23.734 29.969 15.688 1 96.88 213 GLY B C 1
ATOM 6114 O O . GLY B 1 213 ? 24 30.422 14.578 1 96.88 213 GLY B O 1
ATOM 6115 N N . LEU B 1 214 ? 22.75 30.453 16.344 1 97.81 214 LEU B N 1
ATOM 6116 C CA . LEU B 1 214 ? 21.953 31.594 15.914 1 97.81 214 LEU B CA 1
ATOM 6117 C C . LEU B 1 214 ? 22.094 32.75 16.891 1 97.81 214 LEU B C 1
ATOM 6119 O O . LEU B 1 214 ? 21.172 33.594 17.016 1 97.81 214 LEU B O 1
ATOM 6123 N N . GLU B 1 215 ? 23.125 32.812 17.531 1 96.5 215 GLU B N 1
ATOM 6124 C CA . GLU B 1 215 ? 23.344 33.812 18.578 1 96.5 215 GLU B CA 1
ATOM 6125 C C . GLU B 1 215 ? 23.266 35.219 18.016 1 96.5 215 GLU B C 1
ATOM 6127 O O . GLU B 1 215 ? 22.953 36.188 18.734 1 96.5 215 GLU B O 1
ATOM 6132 N N . GLU B 1 216 ? 23.547 35.406 16.781 1 96.25 216 GLU B N 1
ATOM 6133 C CA . GLU B 1 216 ? 23.531 36.75 16.156 1 96.25 216 GLU B CA 1
ATOM 6134 C C . GLU B 1 216 ? 22.141 37.344 16.203 1 96.25 216 GLU B C 1
ATOM 6136 O O . GLU B 1 216 ? 21.984 38.562 16.219 1 96.25 216 GLU B O 1
ATOM 6141 N N . LEU B 1 217 ? 21.109 36.5 16.141 1 96.31 217 LEU B N 1
ATOM 6142 C CA . LEU B 1 217 ? 19.734 37.031 16.203 1 96.31 217 LEU B CA 1
ATOM 6143 C C . LEU B 1 217 ? 19.516 37.781 17.516 1 96.31 217 LEU B C 1
ATOM 6145 O O . LEU B 1 217 ? 18.812 38.812 17.531 1 96.31 217 LEU B O 1
ATOM 6149 N N . ILE B 1 218 ? 20.109 37.219 18.562 1 95.12 218 ILE B N 1
ATOM 6150 C CA . ILE B 1 218 ? 19.984 37.844 19.875 1 95.12 218 ILE B CA 1
ATOM 6151 C C . ILE B 1 218 ? 20.906 39.062 19.969 1 95.12 218 ILE B C 1
ATOM 6153 O O . ILE B 1 218 ? 20.531 40.094 20.5 1 95.12 218 ILE B O 1
ATOM 6157 N N . LYS B 1 219 ? 22.062 38.906 19.469 1 94.56 219 LYS B N 1
ATOM 6158 C CA . LYS B 1 219 ? 23.062 39.969 19.516 1 94.56 219 LYS B CA 1
ATOM 6159 C C . LYS B 1 219 ? 22.594 41.219 18.766 1 94.56 219 LYS B C 1
ATOM 6161 O O . LYS B 1 219 ? 22.938 42.344 19.109 1 94.56 219 LYS B O 1
ATOM 6166 N N . ARG B 1 220 ? 21.781 41 17.812 1 94.94 220 ARG B N 1
ATOM 6167 C CA . ARG B 1 220 ? 21.25 42.094 17.031 1 94.94 220 ARG B CA 1
ATOM 6168 C C . ARG B 1 220 ? 19.906 42.562 17.578 1 94.94 220 ARG B C 1
ATOM 6170 O O . ARG B 1 220 ? 19.031 43 16.812 1 94.94 220 ARG B O 1
ATOM 6177 N N . GLU B 1 221 ? 19.656 42.344 18.859 1 93.44 221 GLU B N 1
ATOM 6178 C CA . GLU B 1 221 ? 18.5 42.844 19.609 1 93.44 221 GLU B CA 1
ATOM 6179 C C . GLU B 1 221 ? 17.188 42.281 19.031 1 93.44 221 GLU B C 1
ATOM 6181 O O . GLU B 1 221 ? 16.188 43 18.969 1 93.44 221 GLU B O 1
ATOM 6186 N N . CYS B 1 222 ? 17.281 41.156 18.438 1 95.12 222 CYS B N 1
ATOM 6187 C CA . CYS B 1 222 ? 16.125 40.438 17.938 1 95.12 222 CYS B CA 1
ATOM 6188 C C . CYS B 1 222 ? 15.461 41.188 16.797 1 95.12 222 CYS B C 1
ATOM 6190 O O . CYS B 1 222 ? 14.258 41.031 16.547 1 95.12 222 CYS B O 1
ATOM 6192 N N . LYS B 1 223 ? 16.172 42 16.078 1 94.44 223 LYS B N 1
ATOM 6193 C CA . LYS B 1 223 ? 15.633 42.781 14.969 1 94.44 223 LYS B CA 1
ATOM 6194 C C . LYS B 1 223 ? 15.109 41.875 13.859 1 94.44 223 LYS B C 1
ATOM 6196 O O . LYS B 1 223 ? 14.141 42.219 13.172 1 94.44 223 LYS B O 1
ATOM 6201 N N . GLN B 1 224 ? 15.734 40.75 13.727 1 96.88 224 GLN B N 1
ATOM 6202 C CA . GLN B 1 224 ? 15.406 39.844 12.617 1 96.88 224 GLN B CA 1
ATOM 6203 C C . GLN B 1 224 ? 14.188 39 12.945 1 96.88 224 GLN B C 1
ATOM 6205 O O . GLN B 1 224 ? 13.492 38.531 12.039 1 96.88 224 GLN B O 1
ATOM 6210 N N . ILE B 1 225 ? 13.883 38.75 14.234 1 96.38 225 ILE B N 1
ATOM 6211 C CA . ILE B 1 225 ? 12.844 37.781 14.586 1 96.38 225 ILE B CA 1
ATOM 6212 C C . ILE B 1 225 ? 11.75 38.469 15.398 1 96.38 225 ILE B C 1
ATOM 6214 O O . ILE B 1 225 ? 10.688 37.906 15.641 1 96.38 225 ILE B O 1
ATOM 6218 N N . GLY B 1 226 ? 11.984 39.688 15.773 1 94 226 GLY B N 1
ATOM 6219 C CA . GLY B 1 226 ? 10.992 40.469 16.484 1 94 226 GLY B CA 1
ATOM 6220 C C . GLY B 1 226 ? 10.93 40.125 17.969 1 94 226 GLY B C 1
ATOM 6221 O O . GLY B 1 226 ? 11.852 39.531 18.516 1 94 226 GLY B O 1
ATOM 6222 N N . ALA B 1 227 ? 9.82 40.75 18.656 1 93.31 227 ALA B N 1
ATOM 6223 C CA . ALA B 1 227 ? 9.547 40.562 20.078 1 93.31 227 ALA B CA 1
ATOM 6224 C C . ALA B 1 227 ? 10.719 41.031 20.938 1 93.31 227 ALA B C 1
ATOM 6226 O O . ALA B 1 227 ? 11.172 40.312 21.828 1 93.31 227 ALA B O 1
ATOM 6227 N N . ASN B 1 228 ? 11.211 42.156 20.484 1 88.81 228 ASN B N 1
ATOM 6228 C CA . ASN B 1 228 ? 12.305 42.719 21.266 1 88.81 228 ASN B CA 1
ATOM 6229 C C . ASN B 1 228 ? 11.875 43 22.703 1 88.81 228 ASN B C 1
ATOM 6231 O O . ASN B 1 228 ? 10.766 43.469 22.953 1 88.81 228 ASN B O 1
ATOM 6235 N N . GLN B 1 229 ? 12.75 42.656 23.672 1 85.31 229 GLN B N 1
ATOM 6236 C CA . GLN B 1 229 ? 12.523 42.844 25.094 1 85.31 229 GLN B CA 1
ATOM 6237 C C . GLN B 1 229 ? 11.219 42.188 25.547 1 85.31 229 GLN B C 1
ATOM 6239 O O . GLN B 1 229 ? 10.57 42.656 26.484 1 85.31 229 GLN B O 1
ATOM 6244 N N . GLY B 1 230 ? 10.742 41.281 24.719 1 88.19 230 GLY B N 1
ATOM 6245 C CA . GLY B 1 230 ? 9.578 40.469 25.094 1 88.19 230 GLY B CA 1
ATOM 6246 C C . GLY B 1 230 ? 8.266 41.125 24.703 1 88.19 230 GLY B C 1
ATOM 6247 O O . GLY B 1 230 ? 7.195 40.656 25.109 1 88.19 230 GLY B O 1
ATOM 6248 N N . GLU B 1 231 ? 8.336 42.094 23.922 1 91.5 231 GLU B N 1
ATOM 6249 C CA . GLU B 1 231 ? 7.113 42.812 23.531 1 91.5 231 GLU B CA 1
ATOM 6250 C C . GLU B 1 231 ? 6.344 42.031 22.484 1 91.5 231 GLU B C 1
ATOM 6252 O O . GLU B 1 231 ? 6.805 41.875 21.344 1 91.5 231 GLU B O 1
ATOM 6257 N N . VAL B 1 232 ? 5.203 41.5 22.875 1 95.94 232 VAL B N 1
ATOM 6258 C CA . VAL B 1 232 ? 4.312 40.75 22 1 95.94 232 VAL B CA 1
ATOM 6259 C C . VAL B 1 232 ? 2.869 41.219 22.219 1 95.94 232 VAL B C 1
ATOM 6261 O O . VAL B 1 232 ? 2.559 41.844 23.234 1 95.94 232 VAL B O 1
ATOM 6264 N N . LEU B 1 233 ? 2.094 41 21.312 1 97.06 233 LEU B N 1
ATOM 6265 C CA . LEU B 1 233 ? 0.674 41.312 21.422 1 97.06 233 LEU B CA 1
ATOM 6266 C C . LEU B 1 233 ? -0.156 40.031 21.531 1 97.06 233 LEU B C 1
ATOM 6268 O O . LEU B 1 233 ? 0.137 39.031 20.875 1 97.06 233 LEU B O 1
ATOM 6272 N N . ILE B 1 234 ? -1.137 40.094 22.422 1 97.12 234 ILE B N 1
ATOM 6273 C CA . ILE B 1 234 ? -2.08 38.969 22.562 1 97.12 234 ILE B CA 1
ATOM 6274 C C . ILE B 1 234 ? -3.162 39.094 21.5 1 97.12 234 ILE B C 1
ATOM 6276 O O . ILE B 1 234 ? -3.309 40.125 20.859 1 97.12 234 ILE B O 1
ATOM 6280 N N . ALA B 1 235 ? -3.908 38.031 21.297 1 97.88 235 ALA B N 1
ATOM 6281 C CA . ALA B 1 235 ? -4.859 37.906 20.203 1 97.88 235 ALA B CA 1
ATOM 6282 C C . ALA B 1 235 ? -5.848 39.062 20.172 1 97.88 235 ALA B C 1
ATOM 6284 O O . ALA B 1 235 ? -6.488 39.375 21.188 1 97.88 235 ALA B O 1
ATOM 6285 N N . GLY B 1 236 ? -5.898 39.75 19.047 1 98.44 236 GLY B N 1
ATOM 6286 C CA . GLY B 1 236 ? -6.934 40.719 18.812 1 98.44 236 GLY B CA 1
ATOM 6287 C C . GLY B 1 236 ? -6.523 42.125 19.234 1 98.44 236 GLY B C 1
ATOM 6288 O O . GLY B 1 236 ? -7.152 43.125 18.844 1 98.44 236 GLY B O 1
ATOM 6289 N N . ILE B 1 237 ? -5.5 42.25 20.078 1 98.31 237 ILE B N 1
ATOM 6290 C CA . ILE B 1 237 ? -5.035 43.594 20.484 1 98.31 237 ILE B CA 1
ATOM 6291 C C . ILE B 1 237 ? -4.613 44.375 19.25 1 98.31 237 ILE B C 1
ATOM 6293 O O . ILE B 1 237 ? -3.961 43.844 18.344 1 98.31 237 ILE B O 1
ATOM 6297 N N . PRO B 1 238 ? -5.02 45.625 19.156 1 98.31 238 PRO B N 1
ATOM 6298 C CA . PRO B 1 238 ? -4.707 46.438 17.969 1 98.31 238 PRO B CA 1
ATOM 6299 C C . PRO B 1 238 ? -3.209 46.5 17.672 1 98.31 238 PRO B C 1
ATOM 6301 O O . PRO B 1 238 ? -2.414 46.719 18.594 1 98.31 238 PRO B O 1
ATOM 6304 N N . VAL B 1 239 ? -2.904 46.375 16.438 1 98.31 239 VAL B N 1
ATOM 6305 C CA . VAL B 1 239 ? -1.515 46.438 16 1 98.31 239 VAL B CA 1
ATOM 6306 C C . VAL B 1 239 ? -1.209 47.844 15.492 1 98.31 239 VAL B C 1
ATOM 6308 O O . VAL B 1 239 ? -1.802 48.312 14.508 1 98.31 239 VAL B O 1
ATOM 6311 N N . GLY B 1 240 ? -0.305 48.469 16.125 1 97.12 240 GLY B N 1
ATOM 6312 C CA . GLY B 1 240 ? 0.087 49.781 15.68 1 97.12 240 GLY B CA 1
ATOM 6313 C C . GLY B 1 240 ? -1.084 50.75 15.562 1 97.12 240 GLY B C 1
ATOM 6314 O O . GLY B 1 240 ? -1.893 50.875 16.484 1 97.12 240 GLY B O 1
ATOM 6315 N N . LYS B 1 241 ? -1.096 51.5 14.398 1 97.38 241 LYS B N 1
ATOM 6316 C CA . LYS B 1 241 ? -2.127 52.5 14.18 1 97.38 241 LYS B CA 1
ATOM 6317 C C . LYS B 1 241 ? -3.168 52.031 13.172 1 97.38 241 LYS B C 1
ATOM 6319 O O . LYS B 1 241 ? -3.883 52.812 12.578 1 97.38 241 LYS B O 1
ATOM 6324 N N . GLY B 1 242 ? -3.152 50.719 12.992 1 98.25 242 GLY B N 1
ATOM 6325 C CA . GLY B 1 242 ? -4.07 50.188 12.008 1 98.25 242 GLY B CA 1
ATOM 6326 C C . GLY B 1 242 ? -3.492 50.156 10.602 1 98.25 242 GLY B C 1
ATOM 6327 O O . GLY B 1 242 ? -2.273 50.156 10.43 1 98.25 242 GLY B O 1
ATOM 6328 N N . LEU B 1 243 ? -4.375 50.062 9.617 1 98.75 243 LEU B N 1
ATOM 6329 C CA . LEU B 1 243 ? -3.936 49.938 8.227 1 98.75 243 LEU B CA 1
ATOM 6330 C C . LEU B 1 243 ? -3.105 51.156 7.82 1 98.75 243 LEU B C 1
ATOM 6332 O O . LEU B 1 243 ? -3.514 52.312 8.039 1 98.75 243 LEU B O 1
ATOM 6336 N N . SER B 1 244 ? -1.962 50.875 7.238 1 98.56 244 SER B N 1
ATOM 6337 C CA . SER B 1 244 ? -1.196 51.969 6.613 1 98.56 244 SER B CA 1
ATOM 6338 C C . SER B 1 244 ? -1.909 52.5 5.379 1 98.56 244 SER B C 1
ATOM 6340 O O . SER B 1 244 ? -2.842 51.875 4.871 1 98.56 244 SER B O 1
ATOM 6342 N N . LYS B 1 245 ? -1.413 53.594 4.914 1 98.44 245 LYS B N 1
ATOM 6343 C CA . LYS B 1 245 ? -1.999 54.156 3.711 1 98.44 245 LYS B CA 1
ATOM 6344 C C . LYS B 1 245 ? -1.86 53.219 2.518 1 98.44 245 LYS B C 1
ATOM 6346 O O . LYS B 1 245 ? -2.826 53 1.79 1 98.44 245 LYS B O 1
ATOM 6351 N N . ARG B 1 246 ? -0.749 52.719 2.348 1 97.88 246 ARG B N 1
ATOM 6352 C CA . ARG B 1 246 ? -0.487 51.812 1.232 1 97.88 246 ARG B CA 1
ATOM 6353 C C . ARG B 1 246 ? -1.39 50.594 1.297 1 97.88 246 ARG B C 1
ATOM 6355 O O . ARG B 1 246 ? -2.004 50.219 0.297 1 97.88 246 ARG B O 1
ATOM 6362 N N . ALA B 1 247 ? -1.424 49.938 2.453 1 98.38 247 ALA B N 1
ATOM 6363 C CA . ALA B 1 247 ? -2.252 48.75 2.619 1 98.38 247 ALA B CA 1
ATOM 6364 C C . ALA B 1 247 ? -3.727 49.062 2.391 1 98.38 247 ALA B C 1
ATOM 6366 O O . ALA B 1 247 ? -4.441 48.312 1.742 1 98.38 247 ALA B O 1
ATOM 6367 N N . ALA B 1 248 ? -4.156 50.188 2.934 1 98.5 248 ALA B N 1
ATOM 6368 C CA . ALA B 1 248 ? -5.547 50.594 2.771 1 98.5 248 ALA B CA 1
ATOM 6369 C C . ALA B 1 248 ? -5.902 50.781 1.297 1 98.5 248 ALA B C 1
ATOM 6371 O O . ALA B 1 248 ? -6.957 50.312 0.849 1 98.5 248 ALA B O 1
ATOM 6372 N N . ASP B 1 249 ? -5.012 51.406 0.574 1 98.25 249 ASP B N 1
ATOM 6373 C CA . ASP B 1 249 ? -5.23 51.594 -0.855 1 98.25 249 ASP B CA 1
ATOM 6374 C C . ASP B 1 249 ? -5.289 50.281 -1.599 1 98.25 249 ASP B C 1
ATOM 6376 O O . ASP B 1 249 ? -6.148 50.062 -2.459 1 98.25 249 ASP B O 1
ATOM 6380 N N . GLU B 1 250 ? -4.387 49.406 -1.293 1 98.25 250 GLU B N 1
ATOM 6381 C CA . GLU B 1 250 ? -4.297 48.125 -1.97 1 98.25 250 GLU B CA 1
ATOM 6382 C C . GLU B 1 250 ? -5.5 47.25 -1.641 1 98.25 250 GLU B C 1
ATOM 6384 O O . GLU B 1 250 ? -5.98 46.5 -2.494 1 98.25 250 GLU B O 1
ATOM 6389 N N . LEU B 1 251 ? -6.016 47.312 -0.398 1 98.44 251 LEU B N 1
ATOM 6390 C CA . LEU B 1 251 ? -7.094 46.438 0.064 1 98.44 251 LEU B CA 1
ATOM 6391 C C . LEU B 1 251 ? -8.453 47.062 -0.227 1 98.44 251 LEU B C 1
ATOM 6393 O O . LEU B 1 251 ? -9.484 46.406 -0.166 1 98.44 251 LEU B O 1
ATOM 6397 N N . GLY B 1 252 ? -8.461 48.344 -0.602 1 97.88 252 GLY B N 1
ATOM 6398 C CA . GLY B 1 252 ? -9.719 49.062 -0.804 1 97.88 252 GLY B CA 1
ATOM 6399 C C . GLY B 1 252 ? -10.414 49.406 0.494 1 97.88 252 GLY B C 1
ATOM 6400 O O . GLY B 1 252 ? -11.641 49.312 0.592 1 97.88 252 GLY B O 1
ATOM 6401 N N . LEU B 1 253 ? -9.672 49.781 1.506 1 98.5 253 LEU B N 1
ATOM 6402 C CA . LEU B 1 253 ? -10.203 50.125 2.824 1 98.5 253 LEU B CA 1
ATOM 6403 C C . LEU B 1 253 ? -9.727 51.5 3.275 1 98.5 253 LEU B C 1
ATOM 6405 O O . LEU B 1 253 ? -9.156 52.25 2.486 1 98.5 253 LEU B O 1
ATOM 6409 N N . VAL B 1 254 ? -10.055 51.812 4.535 1 98.31 254 VAL B N 1
ATOM 6410 C CA . VAL B 1 254 ? -9.734 53.156 5.039 1 98.31 254 VAL B CA 1
ATOM 6411 C C . VAL B 1 254 ? -8.469 53.094 5.895 1 98.31 254 VAL B C 1
ATOM 6413 O O . VAL B 1 254 ? -8.328 52.188 6.734 1 98.31 254 VAL B O 1
ATOM 6416 N N . GLU B 1 255 ? -7.578 54.062 5.617 1 98.38 255 GLU B N 1
ATOM 6417 C CA . GLU B 1 255 ? -6.387 54.188 6.453 1 98.38 255 GLU B CA 1
ATOM 6418 C C . GLU B 1 255 ? -6.754 54.281 7.93 1 98.38 255 GLU B C 1
ATOM 6420 O O . GLU B 1 255 ? -7.711 54.969 8.289 1 98.38 255 GLU B O 1
ATOM 6425 N N . GLY B 1 256 ? -6.051 53.531 8.734 1 98.25 256 GLY B N 1
ATOM 6426 C CA . GLY B 1 256 ? -6.27 53.625 10.164 1 98.25 256 GLY B CA 1
ATOM 6427 C C . GLY B 1 256 ? -7.258 52.594 10.672 1 98.25 256 GLY B C 1
ATOM 6428 O O . GLY B 1 256 ? -7.426 52.438 11.883 1 98.25 256 GLY B O 1
ATOM 6429 N N . THR B 1 257 ? -7.918 51.906 9.742 1 98.5 257 THR B N 1
ATOM 6430 C CA . THR B 1 257 ? -8.805 50.844 10.195 1 98.5 257 THR B CA 1
ATOM 6431 C C . THR B 1 257 ? -8.062 49.875 11.125 1 98.5 257 THR B C 1
ATOM 6433 O O . THR B 1 257 ? -6.988 49.375 10.797 1 98.5 257 THR B O 1
ATOM 6436 N N . PRO B 1 258 ? -8.594 49.594 12.328 1 98.62 258 PRO B N 1
ATOM 6437 C CA . PRO B 1 258 ? -7.914 48.75 13.305 1 98.62 258 PRO B CA 1
ATOM 6438 C C . PRO B 1 258 ? -7.621 47.344 12.773 1 98.62 258 PRO B C 1
ATOM 6440 O O . PRO B 1 258 ? -8.445 46.781 12.062 1 98.62 258 PRO B O 1
ATOM 6443 N N . VAL B 1 259 ? -6.469 46.875 13.047 1 98.81 259 VAL B N 1
ATOM 6444 C CA . VAL B 1 259 ? -6.023 45.531 12.727 1 98.81 259 VAL B CA 1
ATOM 6445 C C . VAL B 1 259 ? -5.719 44.781 14.016 1 98.81 259 VAL B C 1
ATOM 6447 O O . VAL B 1 259 ? -4.918 45.219 14.836 1 98.81 259 VAL B O 1
ATOM 6450 N N . GLY B 1 260 ? -6.41 43.688 14.219 1 98.75 260 GLY B N 1
ATOM 6451 C CA . GLY B 1 260 ? -6.137 42.875 15.398 1 98.75 260 GLY B CA 1
ATOM 6452 C C . GLY B 1 260 ? -4.891 42.031 15.266 1 98.75 260 GLY B C 1
ATOM 6453 O O . GLY B 1 260 ? -4.578 41.531 14.18 1 98.75 260 GLY B O 1
ATOM 6454 N N . SER B 1 261 ? -4.195 41.844 16.406 1 98.5 261 SER B N 1
ATOM 6455 C CA . SER B 1 261 ? -3.064 40.906 16.406 1 98.5 261 SER B CA 1
ATOM 6456 C C . SER B 1 261 ? -3.479 39.531 15.922 1 98.5 261 SER B C 1
ATOM 6458 O O . SER B 1 261 ? -4.461 38.969 16.406 1 98.5 261 SER B O 1
ATOM 6460 N N . GLY B 1 262 ? -2.779 39 15.031 1 98.12 262 GLY B N 1
ATOM 6461 C CA . GLY B 1 262 ? -3.18 37.812 14.289 1 98.12 262 GLY B CA 1
ATOM 6462 C C . GLY B 1 262 ? -2.889 36.5 15.031 1 98.12 262 GLY B C 1
ATOM 6463 O O . GLY B 1 262 ? -2.275 36.531 16.094 1 98.12 262 GLY B O 1
ATOM 6464 N N . LEU B 1 263 ? -3.383 35.438 14.43 1 98.56 263 LEU B N 1
ATOM 6465 C CA . LEU B 1 263 ? -3.211 34.094 14.961 1 98.56 263 LEU B CA 1
ATOM 6466 C C . LEU B 1 263 ? -2.766 33.125 13.867 1 98.56 263 LEU B C 1
ATOM 6468 O O . LEU B 1 263 ? -2.996 33.375 12.68 1 98.56 263 LEU B O 1
ATOM 6472 N N . ILE B 1 264 ? -2.104 32.062 14.297 1 98.25 264 ILE B N 1
ATOM 6473 C CA . ILE B 1 264 ? -1.986 30.906 13.43 1 98.25 264 ILE B CA 1
ATOM 6474 C C . ILE B 1 264 ? -3.377 30.375 13.102 1 98.25 264 ILE B C 1
ATOM 6476 O O . ILE B 1 264 ? -4.27 30.391 13.953 1 98.25 264 ILE B O 1
ATOM 6480 N N . ASP B 1 265 ? -3.59 29.891 11.906 1 97.06 265 ASP B N 1
ATOM 6481 C CA . ASP B 1 265 ? -4.918 29.578 11.391 1 97.06 265 ASP B CA 1
ATOM 6482 C C . ASP B 1 265 ? -5.621 28.547 12.281 1 97.06 265 ASP B C 1
ATOM 6484 O O . ASP B 1 265 ? -6.828 28.656 12.508 1 97.06 265 ASP B O 1
ATOM 6488 N N . ALA B 1 266 ? -4.914 27.578 12.797 1 96.5 266 ALA B N 1
ATOM 6489 C CA . ALA B 1 266 ? -5.543 26.578 13.656 1 96.5 266 ALA B CA 1
ATOM 6490 C C . ALA B 1 266 ? -6.09 27.203 14.93 1 96.5 266 ALA B C 1
ATOM 6492 O O . ALA B 1 266 ? -7.148 26.812 15.422 1 96.5 266 ALA B O 1
ATOM 6493 N N . TYR B 1 267 ? -5.41 28.156 15.508 1 98 267 TYR B N 1
ATOM 6494 C CA . TYR B 1 267 ? -5.867 28.859 16.703 1 98 267 TYR B CA 1
ATOM 6495 C C . TYR B 1 267 ? -7.043 29.766 16.391 1 98 267 TYR B C 1
ATOM 6497 O O . TYR B 1 267 ? -7.922 29.969 17.234 1 98 267 TYR B O 1
ATOM 6505 N N . SER B 1 268 ? -6.988 30.312 15.188 1 97.75 268 SER B N 1
ATOM 6506 C CA . SER B 1 268 ? -8.164 31.047 14.727 1 97.75 268 SER B CA 1
ATOM 6507 C C . SER B 1 268 ? -9.375 30.125 14.594 1 97.75 268 SER B C 1
ATOM 6509 O O . SER B 1 268 ? -10.508 30.531 14.875 1 97.75 268 SER B O 1
ATOM 6511 N N . GLY B 1 269 ? -9.109 28.938 14.117 1 95.88 269 GLY B N 1
ATOM 6512 C CA . GLY B 1 269 ? -10.164 27.938 14.102 1 95.88 269 GLY B CA 1
ATOM 6513 C C . GLY B 1 269 ? -10.711 27.625 15.484 1 95.88 269 GLY B C 1
ATOM 6514 O O . GLY B 1 269 ? -11.914 27.406 15.648 1 95.88 269 GLY B O 1
ATOM 6515 N N . TRP B 1 270 ? -9.836 27.531 16.438 1 96.62 270 TRP B N 1
ATOM 6516 C CA . TRP B 1 270 ? -10.266 27.359 17.812 1 96.62 270 TRP B CA 1
ATOM 6517 C C . TRP B 1 270 ? -11.211 28.484 18.234 1 96.62 270 TRP B C 1
ATOM 6519 O O . TRP B 1 270 ? -12.273 28.234 18.797 1 96.62 270 TRP B O 1
ATOM 6529 N N . LEU B 1 271 ? -10.875 29.703 17.922 1 96.62 271 LEU B N 1
ATOM 6530 C CA . LEU B 1 271 ? -11.688 30.875 18.219 1 96.62 271 LEU B CA 1
ATOM 6531 C C . LEU B 1 271 ? -13.07 30.766 17.594 1 96.62 271 LEU B C 1
ATOM 6533 O O . LEU B 1 271 ? -14.07 31.141 18.203 1 96.62 271 LEU B O 1
ATOM 6537 N N . GLY B 1 272 ? -13.109 30.25 16.438 1 95.38 272 GLY B N 1
ATOM 6538 C CA . GLY B 1 272 ? -14.336 30.25 15.656 1 95.38 272 GLY B CA 1
ATOM 6539 C C . GLY B 1 272 ? -15.25 29.078 15.969 1 95.38 272 GLY B C 1
ATOM 6540 O O . GLY B 1 272 ? -16.359 29 15.438 1 95.38 272 GLY B O 1
ATOM 6541 N N . THR B 1 273 ? -14.852 28.203 16.875 1 95 273 THR B N 1
ATOM 6542 C CA . THR B 1 273 ? -15.68 27 16.984 1 95 273 THR B CA 1
ATOM 6543 C C . THR B 1 273 ? -15.984 26.688 18.438 1 95 273 THR B C 1
ATOM 6545 O O . THR B 1 273 ? -17.078 26.219 18.766 1 95 273 THR B O 1
ATOM 6548 N N . VAL B 1 274 ? -15.133 26.984 19.375 1 95.62 274 VAL B N 1
ATOM 6549 C CA . VAL B 1 274 ? -15.141 26.375 20.703 1 95.62 274 VAL B CA 1
ATOM 6550 C C . VAL B 1 274 ? -16.234 27 21.562 1 95.62 274 VAL B C 1
ATOM 6552 O O . VAL B 1 274 ? -16.719 26.375 22.516 1 95.62 274 VAL B O 1
ATOM 6555 N N . ALA B 1 275 ? -16.641 28.188 21.234 1 95.44 275 ALA B N 1
ATOM 6556 C CA . ALA B 1 275 ? -17.672 28.859 22.016 1 95.44 275 ALA B CA 1
ATOM 6557 C C . ALA B 1 275 ? -19.062 28.484 21.531 1 95.44 275 ALA B C 1
ATOM 6559 O O . ALA B 1 275 ? -20.062 29 22.047 1 95.44 275 ALA B O 1
ATOM 6560 N N . ALA B 1 276 ? -19.141 27.641 20.609 1 92.75 276 ALA B N 1
ATOM 6561 C CA . ALA B 1 276 ? -20.422 27.25 20.047 1 92.75 276 ALA B CA 1
ATOM 6562 C C . ALA B 1 276 ? -21.297 26.578 21.094 1 92.75 276 ALA B C 1
ATOM 6564 O O . ALA B 1 276 ? -20.812 25.781 21.891 1 92.75 276 ALA B O 1
ATOM 6565 N N . ARG B 1 277 ? -22.516 26.969 21.047 1 89.38 277 ARG B N 1
ATOM 6566 C CA . ARG B 1 277 ? -23.531 26.125 21.672 1 89.38 277 ARG B CA 1
ATOM 6567 C C . ARG B 1 277 ? -23.922 24.969 20.781 1 89.38 277 ARG B C 1
ATOM 6569 O O . ARG B 1 277 ? -23.469 24.891 19.625 1 89.38 277 ARG B O 1
ATOM 6576 N N . TYR B 1 278 ? -24.422 23.984 21.328 1 80.5 278 TYR B N 1
ATOM 6577 C CA . TYR B 1 278 ? -24.812 22.906 20.422 1 80.5 278 TYR B CA 1
ATOM 6578 C C . TYR B 1 278 ? -26.297 22.562 20.625 1 80.5 278 TYR B C 1
ATOM 6580 O O . TYR B 1 278 ? -26.875 22.859 21.656 1 80.5 278 TYR B O 1
ATOM 6588 N N . SER B 1 279 ? -26.828 22.281 19.547 1 78.81 279 SER B N 1
ATOM 6589 C CA . SER B 1 279 ? -28.188 21.734 19.547 1 78.81 279 SER B CA 1
ATOM 6590 C C . SER B 1 279 ? -28.156 20.203 19.531 1 78.81 279 SER B C 1
ATOM 6592 O O . SER B 1 279 ? -27.312 19.594 18.875 1 78.81 279 SER B O 1
ATOM 6594 N N . GLU B 1 280 ? -28.844 19.656 20.469 1 70.44 280 GLU B N 1
ATOM 6595 C CA . GLU B 1 280 ? -29.078 18.219 20.422 1 70.44 280 GLU B CA 1
ATOM 6596 C C . GLU B 1 280 ? -30.5 17.906 19.984 1 70.44 280 GLU B C 1
ATOM 6598 O O . GLU B 1 280 ? -31.469 18.391 20.594 1 70.44 280 GLU B O 1
ATOM 6603 N N . ASN B 1 281 ? -30.672 17.125 18.953 1 68.31 281 ASN B N 1
ATOM 6604 C CA . ASN B 1 281 ? -31.984 16.797 18.391 1 68.31 281 ASN B CA 1
ATOM 6605 C C . ASN B 1 281 ? -32.812 18.047 18.078 1 68.31 281 ASN B C 1
ATOM 6607 O O . ASN B 1 281 ? -34 18.109 18.422 1 68.31 281 ASN B O 1
ATOM 6611 N N . GLY B 1 282 ? -32.125 19.031 17.594 1 66.88 282 GLY B N 1
ATOM 6612 C CA . GLY B 1 282 ? -32.781 20.234 17.125 1 66.88 282 GLY B CA 1
ATOM 6613 C C . GLY B 1 282 ? -33 21.25 18.234 1 66.88 282 GLY B C 1
ATOM 6614 O O . GLY B 1 282 ? -33.5 22.344 17.984 1 66.88 282 GLY B O 1
ATOM 6615 N N . VAL B 1 283 ? -32.656 20.906 19.438 1 72.56 283 VAL B N 1
ATOM 6616 C CA . VAL B 1 283 ? -32.875 21.828 20.547 1 72.56 283 VAL B CA 1
ATOM 6617 C C . VAL B 1 283 ? -31.547 22.469 20.953 1 72.56 283 VAL B C 1
ATOM 6619 O O . VAL B 1 283 ? -30.609 21.781 21.391 1 72.56 283 VAL B O 1
ATOM 6622 N N . PRO B 1 284 ? -31.5 23.766 20.734 1 74 284 PRO B N 1
ATOM 6623 C CA . PRO B 1 284 ? -30.266 24.453 21.125 1 74 284 PRO B CA 1
ATOM 6624 C C . PRO B 1 284 ? -30.062 24.469 22.641 1 74 284 PRO B C 1
ATOM 6626 O O . PRO B 1 284 ? -31.031 24.594 23.406 1 74 284 PRO B O 1
ATOM 6629 N N . SER B 1 285 ? -28.875 24.219 23.031 1 78.06 285 SER B N 1
ATOM 6630 C CA . SER B 1 285 ? -28.562 24.375 24.453 1 78.06 285 SER B CA 1
ATOM 6631 C C . SER B 1 285 ? -28.828 25.812 24.906 1 78.06 285 SER B C 1
ATOM 6633 O O . SER B 1 285 ? -28.516 26.766 24.188 1 78.06 285 SER B O 1
ATOM 6635 N N . GLU B 1 286 ? -29.531 25.953 26.016 1 75.12 286 GLU B N 1
ATOM 6636 C CA . GLU B 1 286 ? -29.859 27.281 26.531 1 75.12 286 GLU B CA 1
ATOM 6637 C C . GLU B 1 286 ? -28.688 27.875 27.297 1 75.12 286 GLU B C 1
ATOM 6639 O O . GLU B 1 286 ? -28.594 29.094 27.453 1 75.12 286 GLU B O 1
ATOM 6644 N N . VAL B 1 287 ? -27.875 27.062 27.656 1 78.62 287 VAL B N 1
ATOM 6645 C CA . VAL B 1 287 ? -26.781 27.562 28.484 1 78.62 287 VAL B CA 1
ATOM 6646 C C . VAL B 1 287 ? -25.594 27.969 27.609 1 78.62 287 VAL B C 1
ATOM 6648 O O . VAL B 1 287 ? -25.156 27.203 26.75 1 78.62 287 VAL B O 1
ATOM 6651 N N . LEU B 1 288 ? -25.172 29.25 27.812 1 86.75 288 LEU B N 1
ATOM 6652 C CA . LEU B 1 288 ? -23.953 29.719 27.156 1 86.75 288 LEU B CA 1
ATOM 6653 C C . LEU B 1 288 ? -22.703 29.172 27.844 1 86.75 288 LEU B C 1
ATOM 6655 O O . LEU B 1 288 ? -22.641 29.141 29.078 1 86.75 288 LEU B O 1
ATOM 6659 N N . PRO B 1 289 ? -21.797 28.781 27.031 1 91.06 289 PRO B N 1
ATOM 6660 C CA . PRO B 1 289 ? -20.578 28.234 27.656 1 91.06 289 PRO B CA 1
ATOM 6661 C C . PRO B 1 289 ? -19.703 29.328 28.266 1 91.06 289 PRO B C 1
ATOM 6663 O O . PRO B 1 289 ? -19.609 30.422 27.719 1 91.06 289 PRO B O 1
ATOM 6666 N N . SER B 1 290 ? -19.094 28.938 29.359 1 94.25 290 SER B N 1
ATOM 6667 C CA . SER B 1 290 ? -18.125 29.828 30 1 94.25 290 SER B CA 1
ATOM 6668 C C . SER B 1 290 ? -16.719 29.609 29.469 1 94.25 290 SER B C 1
ATOM 6670 O O . SER B 1 290 ? -16.438 28.562 28.859 1 94.25 290 SER B O 1
ATOM 6672 N N . LEU B 1 291 ? -15.906 30.625 29.672 1 95.81 291 LEU B N 1
ATOM 6673 C CA . LEU B 1 291 ? -14.5 30.484 29.328 1 95.81 291 LEU B CA 1
ATOM 6674 C C . LEU B 1 291 ? -13.891 29.266 30.016 1 95.81 291 LEU B C 1
ATOM 6676 O O . LEU B 1 291 ? -13.07 28.562 29.422 1 95.81 291 LEU B O 1
ATOM 6680 N N . HIS B 1 292 ? -14.289 28.969 31.25 1 95.44 292 HIS B N 1
ATOM 6681 C CA . HIS B 1 292 ? -13.75 27.828 32 1 95.44 292 HIS B CA 1
ATOM 6682 C C . HIS B 1 292 ? -14.148 26.5 31.359 1 95.44 292 HIS B C 1
ATOM 6684 O O . HIS B 1 292 ? -13.375 25.547 31.375 1 95.44 292 HIS B O 1
ATOM 6690 N N . GLU B 1 293 ? -15.305 26.453 30.797 1 94.75 293 GLU B N 1
ATOM 6691 C CA . GLU B 1 293 ? -15.797 25.25 30.141 1 94.75 293 GLU B CA 1
ATOM 6692 C C . GLU B 1 293 ? -14.961 24.906 28.906 1 94.75 293 GLU B C 1
ATOM 6694 O O . GLU B 1 293 ? -14.969 23.766 28.438 1 94.75 293 GLU B O 1
ATOM 6699 N N . SER B 1 294 ? -14.25 25.875 28.422 1 95.88 294 SER B N 1
ATOM 6700 C CA . SER B 1 294 ? -13.461 25.688 27.219 1 95.88 294 SER B CA 1
ATOM 6701 C C . SER B 1 294 ? -12.398 24.609 27.422 1 95.88 294 SER B C 1
ATOM 6703 O O . SER B 1 294 ? -11.953 23.984 26.453 1 95.88 294 SER B O 1
ATOM 6705 N N . GLN B 1 295 ? -11.969 24.328 28.672 1 96.88 295 GLN B N 1
ATOM 6706 C CA . GLN B 1 295 ? -10.914 23.359 28.953 1 96.88 295 GLN B CA 1
ATOM 6707 C C . GLN B 1 295 ? -11.367 21.938 28.594 1 96.88 295 GLN B C 1
ATOM 6709 O O . GLN B 1 295 ? -10.539 21.031 28.453 1 96.88 295 GLN B O 1
ATOM 6714 N N . HIS B 1 296 ? -12.719 21.703 28.422 1 97.38 296 HIS B N 1
ATOM 6715 C CA . HIS B 1 296 ? -13.266 20.375 28.109 1 97.38 296 HIS B CA 1
ATOM 6716 C C . HIS B 1 296 ? -13.562 20.25 26.625 1 97.38 296 HIS B C 1
ATOM 6718 O O . HIS B 1 296 ? -14.023 19.203 26.172 1 97.38 296 HIS B O 1
ATOM 6724 N N . ARG B 1 297 ? -13.297 21.328 25.875 1 97.56 297 ARG B N 1
ATOM 6725 C CA . ARG B 1 297 ? -13.641 21.406 24.453 1 97.56 297 ARG B CA 1
ATOM 6726 C C . ARG B 1 297 ? -12.383 21.438 23.594 1 97.56 297 ARG B C 1
ATOM 6728 O O . ARG B 1 297 ? -11.648 22.438 23.594 1 97.56 297 ARG B O 1
ATOM 6735 N N . LEU B 1 298 ? -12.18 20.359 22.891 1 98.5 298 LEU B N 1
ATOM 6736 C CA . LEU B 1 298 ? -11.039 20.281 21.969 1 98.5 298 LEU B CA 1
ATOM 6737 C C . LEU B 1 298 ? -11.445 20.703 20.562 1 98.5 298 LEU B C 1
ATOM 6739 O O . LEU B 1 298 ? -12.414 20.188 20.016 1 98.5 298 LEU B O 1
ATOM 6743 N N . ALA B 1 299 ? -10.734 21.719 20.031 1 97.56 299 ALA B N 1
ATOM 6744 C CA . ALA B 1 299 ? -10.938 22.047 18.625 1 97.56 299 ALA B CA 1
ATOM 6745 C C . ALA B 1 299 ? -10.078 21.156 17.719 1 97.56 299 ALA B C 1
ATOM 6747 O O . ALA B 1 299 ? -8.875 21 17.969 1 97.56 299 ALA B O 1
ATOM 6748 N N . ALA B 1 300 ? -10.68 20.5 16.812 1 97.5 300 ALA B N 1
ATOM 6749 C CA . ALA B 1 300 ? -9.977 19.828 15.719 1 97.5 300 ALA B CA 1
ATOM 6750 C C . ALA B 1 300 ? -10.117 20.609 14.414 1 97.5 300 ALA B C 1
ATOM 6752 O O . ALA B 1 300 ? -11.195 20.641 13.812 1 97.5 300 ALA B O 1
ATOM 6753 N N . VAL B 1 301 ? -9.078 21.297 14.016 1 95.81 301 VAL B N 1
ATOM 6754 C CA . VAL B 1 301 ? -9.062 22.094 12.789 1 95.81 301 VAL B CA 1
ATOM 6755 C C . VAL B 1 301 ? -8.453 21.266 11.656 1 95.81 301 VAL B C 1
ATOM 6757 O O . VAL B 1 301 ? -7.234 21.141 11.562 1 95.81 301 VAL B O 1
ATOM 6760 N N . ALA B 1 302 ? -9.359 20.812 10.789 1 92.94 302 ALA B N 1
ATOM 6761 C CA . ALA B 1 302 ? -8.961 19.766 9.844 1 92.94 302 ALA B CA 1
ATOM 6762 C C . ALA B 1 302 ? -8.953 20.297 8.414 1 92.94 302 ALA B C 1
ATOM 6764 O O . ALA B 1 302 ? -10 20.672 7.883 1 92.94 302 ALA B O 1
ATOM 6765 N N . GLY B 1 303 ? -7.824 20.391 7.785 1 90.75 303 GLY B N 1
ATOM 6766 C CA . GLY B 1 303 ? -7.57 20.688 6.383 1 90.75 303 GLY B CA 1
ATOM 6767 C C . GLY B 1 303 ? -6.605 19.703 5.734 1 90.75 303 GLY B C 1
ATOM 6768 O O . GLY B 1 303 ? -6.836 18.5 5.75 1 90.75 303 GLY B O 1
ATOM 6769 N N . THR B 1 304 ? -5.441 20.328 5.297 1 91.25 304 THR B N 1
ATOM 6770 C CA . THR B 1 304 ? -4.367 19.469 4.816 1 91.25 304 THR B CA 1
ATOM 6771 C C . THR B 1 304 ? -3.846 18.578 5.941 1 91.25 304 THR B C 1
ATOM 6773 O O . THR B 1 304 ? -3.662 17.375 5.75 1 91.25 304 THR B O 1
ATOM 6776 N N . SER B 1 305 ? -3.621 19.156 7.039 1 95.12 305 SER B N 1
ATOM 6777 C CA . SER B 1 305 ? -3.342 18.5 8.312 1 95.12 305 SER B CA 1
ATOM 6778 C C . SER B 1 305 ? -4.469 18.734 9.312 1 95.12 305 SER B C 1
ATOM 6780 O O . SER B 1 305 ? -5.457 19.406 9 1 95.12 305 SER B O 1
ATOM 6782 N N . THR B 1 306 ? -4.418 18.109 10.422 1 97 306 THR B N 1
ATOM 6783 C CA . THR B 1 306 ? -5.363 18.359 11.508 1 97 306 THR B CA 1
ATOM 6784 C C . THR B 1 306 ? -4.625 18.797 12.773 1 97 306 THR B C 1
ATOM 6786 O O . THR B 1 306 ? -3.686 18.125 13.203 1 97 306 THR B O 1
ATOM 6789 N N . CYS B 1 307 ? -5.008 19.922 13.32 1 97.44 307 CYS B N 1
ATOM 6790 C CA . CYS B 1 307 ? -4.516 20.391 14.609 1 97.44 307 CYS B CA 1
ATOM 6791 C C . CYS B 1 307 ? -5.547 20.156 15.703 1 97.44 307 CYS B C 1
ATOM 6793 O O . CYS B 1 307 ? -6.738 20.391 15.5 1 97.44 307 CYS B O 1
ATOM 6795 N N . HIS B 1 308 ? -5.129 19.594 16.766 1 98.5 308 HIS B N 1
ATOM 6796 C CA . HIS B 1 308 ? -5.953 19.391 17.953 1 98.5 308 HIS B CA 1
ATOM 6797 C C . HIS B 1 308 ? -5.555 20.359 19.078 1 98.5 308 HIS B C 1
ATOM 6799 O O . HIS B 1 308 ? -4.512 20.188 19.703 1 98.5 308 HIS B O 1
ATOM 6805 N N . ILE B 1 309 ? -6.43 21.297 19.391 1 98.5 309 ILE B N 1
ATOM 6806 C CA . ILE B 1 309 ? -6.039 22.359 20.312 1 98.5 309 ILE B CA 1
ATOM 6807 C C . ILE B 1 309 ? -6.992 22.375 21.516 1 98.5 309 ILE B C 1
ATOM 6809 O O . ILE B 1 309 ? -8.211 22.344 21.344 1 98.5 309 ILE B O 1
ATOM 6813 N N . VAL B 1 310 ? -6.438 22.453 22.656 1 98.5 310 VAL B N 1
ATOM 6814 C CA . VAL B 1 310 ? -7.219 22.562 23.891 1 98.5 310 VAL B CA 1
ATOM 6815 C C . VAL B 1 310 ? -6.578 23.594 24.812 1 98.5 310 VAL B C 1
ATOM 6817 O O . VAL B 1 310 ? -5.359 23.781 24.797 1 98.5 310 VAL B O 1
ATOM 6820 N N . GLN B 1 311 ? -7.445 24.312 25.484 1 97.62 311 GLN B N 1
ATOM 6821 C CA . GLN B 1 311 ? -7.016 25.312 26.438 1 97.62 311 GLN B CA 1
ATOM 6822 C C . GLN B 1 311 ? -7.184 24.828 27.875 1 97.62 311 GLN B C 1
ATOM 6824 O O . GLN B 1 311 ? -8.055 24 28.156 1 97.62 311 GLN B O 1
ATOM 6829 N N . SER B 1 312 ? -6.34 25.297 28.781 1 97.88 312 SER B N 1
ATOM 6830 C CA . SER B 1 312 ? -6.402 24.969 30.188 1 97.88 312 SER B CA 1
ATOM 6831 C C . SER B 1 312 ? -5.953 26.141 31.062 1 97.88 312 SER B C 1
ATOM 6833 O O . SER B 1 312 ? -5.172 26.984 30.609 1 97.88 312 SER B O 1
ATOM 6835 N N . PRO B 1 313 ? -6.48 26.203 32.25 1 96.25 313 PRO B N 1
ATOM 6836 C CA . PRO B 1 313 ? -6.047 27.281 33.156 1 96.25 313 PRO B CA 1
ATOM 6837 C C . PRO B 1 313 ? -4.598 27.125 33.625 1 96.25 313 PRO B C 1
ATOM 6839 O O . PRO B 1 313 ? -3.934 28.125 33.906 1 96.25 313 PRO B O 1
ATOM 6842 N N . GLU B 1 314 ? -4.156 25.891 33.656 1 96.31 314 GLU B N 1
ATOM 6843 C CA . GLU B 1 314 ? -2.781 25.609 34.062 1 96.31 314 GLU B CA 1
ATOM 6844 C C . GLU B 1 314 ? -2.004 24.969 32.906 1 96.31 314 GLU B C 1
ATOM 6846 O O . GLU B 1 314 ? -2.594 24.359 32 1 96.31 314 GLU B O 1
ATOM 6851 N N . GLY B 1 315 ? -0.671 25.156 33 1 96.5 315 GLY B N 1
ATOM 6852 C CA . GLY B 1 315 ? 0.156 24.516 32 1 96.5 315 GLY B CA 1
ATOM 6853 C C . GLY B 1 315 ? 0.262 23.016 32.219 1 96.5 315 GLY B C 1
ATOM 6854 O O . GLY B 1 315 ? 0.679 22.547 33.281 1 96.5 315 GLY B O 1
ATOM 6855 N N . ILE B 1 316 ? -0.184 22.203 31.266 1 97.88 316 ILE B N 1
ATOM 6856 C CA . ILE B 1 316 ? -0.129 20.75 31.328 1 97.88 316 ILE B CA 1
ATOM 6857 C C . ILE B 1 316 ? 0.835 20.219 30.266 1 97.88 316 ILE B C 1
ATOM 6859 O O . ILE B 1 316 ? 0.568 20.328 29.062 1 97.88 316 ILE B O 1
ATOM 6863 N N . PHE B 1 317 ? 1.933 19.688 30.75 1 97.5 317 PHE B N 1
ATOM 6864 C CA . PHE B 1 317 ? 2.93 19.156 29.828 1 97.5 317 PHE B CA 1
ATOM 6865 C C . PHE B 1 317 ? 2.557 17.75 29.375 1 97.5 317 PHE B C 1
ATOM 6867 O O . PHE B 1 317 ? 2.203 16.891 30.203 1 97.5 317 PHE B O 1
ATOM 6874 N N . VAL B 1 318 ? 2.508 17.516 28.141 1 97.75 318 VAL B N 1
ATOM 6875 C CA . VAL B 1 318 ? 2.229 16.203 27.531 1 97.75 318 VAL B CA 1
ATOM 6876 C C . VAL B 1 318 ? 3.324 15.852 26.531 1 97.75 318 VAL B C 1
ATOM 6878 O O . VAL B 1 318 ? 3.58 16.609 25.594 1 97.75 318 VAL B O 1
ATOM 6881 N N . ASP B 1 319 ? 3.98 14.719 26.719 1 96.62 319 ASP B N 1
ATOM 6882 C CA . ASP B 1 319 ? 5.016 14.289 25.781 1 96.62 319 ASP B CA 1
ATOM 6883 C C . ASP B 1 319 ? 4.469 14.195 24.359 1 96.62 319 ASP B C 1
ATOM 6885 O O . ASP B 1 319 ? 3.414 13.594 24.125 1 96.62 319 ASP B O 1
ATOM 6889 N N . GLY B 1 320 ? 5.203 14.844 23.438 1 96.94 320 GLY B N 1
ATOM 6890 C CA . GLY B 1 320 ? 4.84 14.734 22.031 1 96.94 320 GLY B CA 1
ATOM 6891 C C . GLY B 1 320 ? 3.723 15.68 21.625 1 96.94 320 GLY B C 1
ATOM 6892 O O . GLY B 1 320 ? 3.287 15.68 20.484 1 96.94 320 GLY B O 1
ATOM 6893 N N . VAL B 1 321 ? 3.199 16.391 22.5 1 97.94 321 VAL B N 1
ATOM 6894 C CA . VAL B 1 321 ? 2.184 17.406 22.234 1 97.94 321 VAL B CA 1
ATOM 6895 C C . VAL B 1 321 ? 2.777 18.797 22.422 1 97.94 321 VAL B C 1
ATOM 6897 O O . VAL B 1 321 ? 3.42 19.078 23.438 1 97.94 321 VAL B O 1
ATOM 6900 N N . TRP B 1 322 ? 2.582 19.656 21.453 1 97.62 322 TRP B N 1
ATOM 6901 C CA . TRP B 1 322 ? 3.156 21 21.516 1 97.62 322 TRP B CA 1
ATOM 6902 C C . TRP B 1 322 ? 2.494 21.812 22.625 1 97.62 322 TRP B C 1
ATOM 6904 O O . TRP B 1 322 ? 1.273 21.766 22.797 1 97.62 322 TRP B O 1
ATOM 6914 N N . GLY B 1 323 ? 3.311 22.656 23.219 1 96.44 323 GLY B N 1
ATOM 6915 C CA . GLY B 1 323 ? 2.857 23.375 24.406 1 96.44 323 GLY B CA 1
ATOM 6916 C C . GLY B 1 323 ? 3.266 22.703 25.703 1 96.44 323 GLY B C 1
ATOM 6917 O O . GLY B 1 323 ? 4.047 21.75 25.688 1 96.44 323 GLY B O 1
ATOM 6918 N N . PRO B 1 324 ? 2.771 23.156 26.859 1 97.31 324 PRO B N 1
ATOM 6919 C CA . PRO B 1 324 ? 1.764 24.219 26.922 1 97.31 324 PRO B CA 1
ATOM 6920 C C . PRO B 1 324 ? 2.34 25.609 26.609 1 97.31 324 PRO B C 1
ATOM 6922 O O . PRO B 1 324 ? 3.416 25.953 27.109 1 97.31 324 PRO B O 1
ATOM 6925 N N . PHE B 1 325 ? 1.638 26.312 25.797 1 97.56 325 PHE B N 1
ATOM 6926 C CA . PHE B 1 325 ? 1.977 27.703 25.469 1 97.56 325 PHE B CA 1
ATOM 6927 C C . PHE B 1 325 ? 1.185 28.672 26.344 1 97.56 325 PHE B C 1
ATOM 6929 O O . PHE B 1 325 ? -0.025 28.5 26.516 1 97.56 325 PHE B O 1
ATOM 6936 N N . LYS B 1 326 ? 1.831 29.594 26.844 1 96.69 326 LYS B N 1
ATOM 6937 C CA . LYS B 1 326 ? 1.152 30.594 27.672 1 96.69 326 LYS B CA 1
ATOM 6938 C C . LYS B 1 326 ? 0.698 31.781 26.844 1 96.69 326 LYS B C 1
ATOM 6940 O O . LYS B 1 326 ? 1.452 32.281 26.016 1 96.69 326 LYS B O 1
ATOM 6945 N N . ASP B 1 327 ? -0.572 32.219 26.984 1 96.38 327 ASP B N 1
ATOM 6946 C CA . ASP B 1 327 ? -1.168 33.438 26.453 1 96.38 327 ASP B CA 1
ATOM 6947 C C . ASP B 1 327 ? -1.216 33.406 24.922 1 9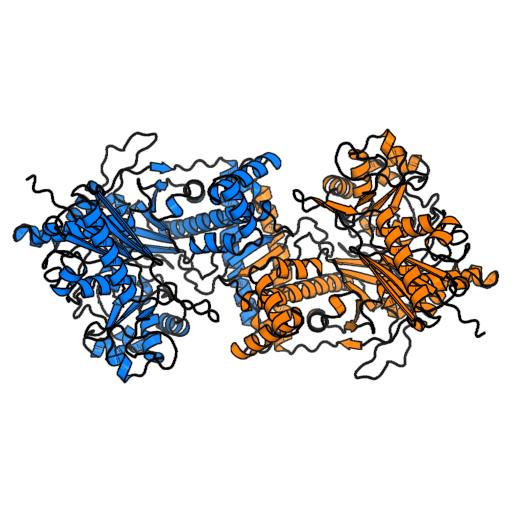6.38 327 ASP B C 1
ATOM 6949 O O . ASP B 1 327 ? -1.135 34.469 24.281 1 96.38 327 ASP B O 1
ATOM 6953 N N . PRO B 1 328 ? -1.271 32.25 24.312 1 96.75 328 PRO B N 1
ATOM 6954 C CA . PRO B 1 328 ? -1.272 32.344 22.859 1 96.75 328 PRO B CA 1
ATOM 6955 C C . PRO B 1 328 ? -2.516 33.031 22.297 1 96.75 328 PRO B C 1
ATOM 6957 O O . PRO B 1 328 ? -2.445 33.688 21.25 1 96.75 328 PRO B O 1
ATOM 6960 N N . VAL B 1 329 ? -3.639 32.812 22.969 1 97.62 329 VAL B N 1
ATOM 6961 C CA . VAL B 1 329 ? -4.891 33.406 22.547 1 97.62 329 VAL B CA 1
ATOM 6962 C C . VAL B 1 329 ? -5.453 34.281 23.672 1 97.62 329 VAL B C 1
ATOM 6964 O O . VAL B 1 329 ? -5.734 35.469 23.469 1 97.62 329 VAL B O 1
ATOM 6967 N N . PHE B 1 330 ? -5.59 33.688 24.875 1 97.5 330 PHE B N 1
ATOM 6968 C CA . PHE B 1 330 ? -6.148 34.375 26.047 1 97.5 330 PHE B CA 1
ATOM 6969 C C . PHE B 1 330 ? -5.066 34.656 27.078 1 97.5 330 PHE B C 1
ATOM 6971 O O . PHE B 1 330 ? -4.344 33.75 27.5 1 97.5 330 PHE B O 1
ATOM 6978 N N . ARG B 1 331 ? -5.059 35.938 27.5 1 95.94 331 ARG B N 1
ATOM 6979 C CA . ARG B 1 331 ? -4.137 36.281 28.562 1 95.94 331 ARG B CA 1
ATOM 6980 C C . ARG B 1 331 ? -4.402 35.438 29.812 1 95.94 331 ARG B C 1
ATOM 6982 O O . ARG B 1 331 ? -5.539 35.375 30.297 1 95.94 331 ARG B O 1
ATOM 6989 N N . GLY B 1 332 ? -3.424 34.75 30.25 1 95.5 332 GLY B N 1
ATOM 6990 C CA . GLY B 1 332 ? -3.525 34 31.5 1 95.5 332 GLY B CA 1
ATOM 6991 C C . GLY B 1 332 ? -3.842 32.531 31.297 1 95.5 332 GLY B C 1
ATOM 6992 O O . GLY B 1 332 ? -3.828 31.75 32.25 1 95.5 332 GLY B O 1
ATOM 6993 N N . TRP B 1 333 ? -4.098 32.094 30.078 1 97.06 333 TRP B N 1
ATOM 6994 C CA . TRP B 1 333 ? -4.453 30.719 29.797 1 97.06 333 TRP B CA 1
ATOM 6995 C C . TRP B 1 333 ? -3.342 30.016 29.016 1 97.06 333 TRP B C 1
ATOM 6997 O O . TRP B 1 333 ? -2.412 30.672 28.531 1 97.06 333 TRP B O 1
ATOM 7007 N N . TRP B 1 334 ? -3.416 28.719 29.078 1 97.69 334 TRP B N 1
ATOM 7008 C CA . TRP B 1 334 ? -2.434 27.875 28.391 1 97.69 334 TRP B CA 1
ATOM 7009 C C . TRP B 1 334 ? -3.088 27.062 27.297 1 97.69 334 TRP B C 1
ATOM 7011 O O . TRP B 1 334 ? -4.27 26.719 27.375 1 97.69 334 TRP B O 1
ATOM 7021 N N . MET B 1 335 ? -2.32 26.812 26.281 1 97.94 335 MET B N 1
ATOM 7022 C CA . MET B 1 335 ? -2.873 25.969 25.219 1 97.94 335 MET B CA 1
ATOM 7023 C C . MET B 1 335 ? -1.895 24.875 24.828 1 97.94 335 MET B C 1
ATOM 7025 O O . MET B 1 335 ? -0.68 25.078 24.844 1 97.94 335 MET B O 1
ATOM 7029 N N . SER B 1 336 ? -2.469 23.703 24.578 1 98.38 336 SER B N 1
ATOM 7030 C CA . SER B 1 336 ? -1.752 22.547 24.031 1 98.38 336 SER B CA 1
ATOM 7031 C C . SER B 1 336 ? -2.248 22.203 22.625 1 98.38 336 SER B C 1
ATOM 7033 O O . SER B 1 336 ? -3.443 22.312 22.344 1 98.38 336 SER B O 1
ATOM 7035 N N . GLU B 1 337 ? -1.271 21.797 21.781 1 98.31 337 GLU B N 1
ATOM 7036 C CA . GLU B 1 337 ? -1.596 21.531 20.375 1 98.31 337 GLU B CA 1
ATOM 7037 C C . GLU B 1 337 ? -1.084 20.172 19.938 1 98.31 337 GLU B C 1
ATOM 7039 O O . GLU B 1 337 ? 0.118 19.984 19.734 1 98.31 337 GLU B O 1
ATOM 7044 N N . GLY B 1 338 ? -1.986 19.219 19.875 1 98.06 338 GLY B N 1
ATOM 7045 C CA . GLY B 1 338 ? -1.669 18 19.125 1 98.06 338 GLY B CA 1
ATOM 7046 C C . GLY B 1 338 ? -1.835 18.172 17.625 1 98.06 338 GLY B C 1
ATOM 7047 O O . GLY B 1 338 ? -2.395 19.172 17.172 1 98.06 338 GLY B O 1
ATOM 7048 N N . GLY B 1 339 ? -1.373 17.156 16.922 1 97.06 339 GLY B N 1
ATOM 7049 C CA . GLY B 1 339 ? -1.532 17.328 15.492 1 97.06 339 GLY B CA 1
ATOM 7050 C C . GLY B 1 339 ? -1.273 16.062 14.695 1 97.06 339 GLY B C 1
ATOM 7051 O O . GLY B 1 339 ? -0.621 15.141 15.195 1 97.06 339 GLY B O 1
ATOM 7052 N N . GLN B 1 340 ? -1.854 16 13.57 1 97.12 340 GLN B N 1
ATOM 7053 C CA . GLN B 1 340 ? -1.606 15.031 12.508 1 97.12 340 GLN B CA 1
ATOM 7054 C C . GLN B 1 340 ? -1.084 15.727 11.25 1 97.12 340 GLN B C 1
ATOM 7056 O O . GLN B 1 340 ? -1.755 16.594 10.688 1 97.12 340 GLN B O 1
ATOM 7061 N N . SER B 1 341 ? 0.082 15.359 10.789 1 93.81 341 SER B N 1
ATOM 7062 C CA . SER B 1 341 ? 0.805 16.062 9.742 1 93.81 341 SER B CA 1
ATOM 7063 C C . SER B 1 341 ? 0.063 15.992 8.406 1 93.81 341 SER B C 1
ATOM 7065 O O . SER B 1 341 ? 0.193 16.891 7.57 1 93.81 341 SER B O 1
ATOM 7067 N N . SER B 1 342 ? -0.62 14.93 8.25 1 93.94 342 SER B N 1
ATOM 7068 C CA . SER B 1 342 ? -1.32 14.711 6.988 1 93.94 342 SER B CA 1
ATOM 7069 C C . SER B 1 342 ? -2.635 13.969 7.203 1 93.94 342 SER B C 1
ATOM 7071 O O . SER B 1 342 ? -2.639 12.82 7.648 1 93.94 342 SER B O 1
ATOM 7073 N N . THR B 1 343 ? -3.76 14.602 6.965 1 96.44 343 THR B N 1
ATOM 7074 C CA . THR B 1 343 ? -5.074 13.969 7.062 1 96.44 343 THR B CA 1
ATOM 7075 C C . THR B 1 343 ? -5.867 14.164 5.773 1 96.44 343 THR B C 1
ATOM 7077 O O . THR B 1 343 ? -5.879 13.289 4.906 1 96.44 343 THR B O 1
ATOM 7080 N N . GLY B 1 344 ? -6.277 15.555 5.531 1 95.5 344 GLY B N 1
ATOM 7081 C CA . GLY B 1 344 ? -6.883 15.805 4.23 1 95.5 344 GLY B CA 1
ATOM 7082 C C . GLY B 1 344 ? -5.984 15.422 3.07 1 95.5 344 GLY B C 1
ATOM 7083 O O . GLY B 1 344 ? -6.449 14.852 2.078 1 95.5 344 GLY B O 1
ATOM 7084 N N . GLN B 1 345 ? -4.75 15.797 3.225 1 94.25 345 GLN B N 1
ATOM 7085 C CA . GLN B 1 345 ? -3.746 15.445 2.229 1 94.25 345 GLN B CA 1
ATOM 7086 C C . GLN B 1 345 ? -3.645 13.938 2.059 1 94.25 345 GLN B C 1
ATOM 7088 O O . GLN B 1 345 ? -3.463 13.438 0.944 1 94.25 345 GLN B O 1
ATOM 7093 N N . LEU B 1 346 ? -3.701 13.148 3.115 1 97.31 346 LEU B N 1
ATOM 7094 C CA . LEU B 1 346 ? -3.627 11.695 3.047 1 97.31 346 LEU B CA 1
ATOM 7095 C C . LEU B 1 346 ? -4.832 11.125 2.311 1 97.31 346 LEU B C 1
ATOM 7097 O O . LEU B 1 346 ? -4.688 10.219 1.485 1 97.31 346 LEU B O 1
ATOM 7101 N N . ILE B 1 347 ? -6.051 11.617 2.656 1 97.5 347 ILE B N 1
ATOM 7102 C CA . ILE B 1 347 ? -7.266 11.172 1.975 1 97.5 347 ILE B CA 1
ATOM 7103 C C . ILE B 1 347 ? -7.125 11.406 0.472 1 97.5 347 ILE B C 1
ATOM 7105 O O . ILE B 1 347 ? -7.367 10.5 -0.329 1 97.5 347 ILE B O 1
ATOM 7109 N N . ASP B 1 348 ? -6.719 12.625 0.109 1 96.12 348 ASP B N 1
ATOM 7110 C CA . ASP B 1 348 ? -6.535 12.977 -1.297 1 96.12 348 ASP B CA 1
ATOM 7111 C C . ASP B 1 348 ? -5.488 12.078 -1.952 1 96.12 348 ASP B C 1
ATOM 7113 O O . ASP B 1 348 ? -5.672 11.617 -3.082 1 96.12 348 ASP B O 1
ATOM 7117 N N . PHE B 1 349 ? -4.422 11.867 -1.271 1 96.81 349 PHE B N 1
ATOM 7118 C CA . PHE B 1 349 ? -3.33 11.047 -1.786 1 96.81 349 PHE B CA 1
ATOM 7119 C C . PHE B 1 349 ? -3.809 9.625 -2.072 1 96.81 349 PHE B C 1
ATOM 7121 O O . PHE B 1 349 ? -3.561 9.086 -3.154 1 96.81 349 PHE B O 1
ATOM 7128 N N . MET B 1 350 ? -4.484 9 -1.106 1 98 350 MET B N 1
ATOM 7129 C CA . MET B 1 350 ? -4.957 7.625 -1.237 1 98 350 MET B CA 1
ATOM 7130 C C . MET B 1 350 ? -5.961 7.504 -2.379 1 98 350 MET B C 1
ATOM 7132 O O . MET B 1 350 ? -6.02 6.473 -3.055 1 98 350 MET B O 1
ATOM 7136 N N . LEU B 1 351 ? -6.719 8.547 -2.588 1 97.81 351 LEU B N 1
ATOM 7137 C CA . LEU B 1 351 ? -7.695 8.547 -3.668 1 97.81 351 LEU B CA 1
ATOM 7138 C C . LEU B 1 351 ? -7.016 8.75 -5.02 1 97.81 351 LEU B C 1
ATOM 7140 O O . LEU B 1 351 ? -7.172 7.926 -5.926 1 97.81 351 LEU B O 1
ATOM 7144 N N . THR B 1 352 ? -6.191 9.742 -5.129 1 97.06 352 THR B N 1
ATOM 7145 C CA . THR B 1 352 ? -5.691 10.164 -6.43 1 97.06 352 THR B CA 1
ATOM 7146 C C . THR B 1 352 ? -4.59 9.227 -6.918 1 97.06 352 THR B C 1
ATOM 7148 O O . THR B 1 352 ? -4.301 9.172 -8.117 1 97.06 352 THR B O 1
ATOM 7151 N N . THR B 1 353 ? -3.975 8.484 -6.008 1 97 353 THR B N 1
ATOM 7152 C CA . THR B 1 353 ? -2.893 7.605 -6.43 1 97 353 THR B CA 1
ATOM 7153 C C . THR B 1 353 ? -3.412 6.191 -6.68 1 97 353 THR B C 1
ATOM 7155 O O . THR B 1 353 ? -2.662 5.32 -7.125 1 97 353 THR B O 1
ATOM 7158 N N . HIS B 1 354 ? -4.68 5.914 -6.379 1 97.5 354 HIS B N 1
ATOM 7159 C CA . HIS B 1 354 ? -5.277 4.629 -6.723 1 97.5 354 HIS B CA 1
ATOM 7160 C C . HIS B 1 354 ? -5.562 4.535 -8.219 1 97.5 354 HIS B C 1
ATOM 7162 O O . HIS B 1 354 ? -6.047 5.492 -8.82 1 97.5 354 HIS B O 1
ATOM 7168 N N . SER B 1 355 ? -5.309 3.432 -8.82 1 95.12 355 SER B N 1
ATOM 7169 C CA . SER B 1 355 ? -5.41 3.277 -10.266 1 95.12 355 SER B CA 1
ATOM 7170 C C . SER B 1 355 ? -6.852 3.434 -10.742 1 95.12 355 SER B C 1
ATOM 7172 O O . SER B 1 355 ? -7.094 3.775 -11.898 1 95.12 355 SER B O 1
ATOM 7174 N N . PHE B 1 356 ? -7.852 3.238 -9.891 1 96.44 356 PHE B N 1
ATOM 7175 C CA . PHE B 1 356 ? -9.258 3.318 -10.273 1 96.44 356 PHE B CA 1
ATOM 7176 C C . PHE B 1 356 ? -9.758 4.754 -10.18 1 96.44 356 PHE B C 1
ATOM 7178 O O . PHE B 1 356 ? -10.891 5.047 -10.562 1 96.44 356 PHE B O 1
ATOM 7185 N N . TYR B 1 357 ? -9.008 5.738 -9.68 1 97.75 357 TYR B N 1
ATOM 7186 C CA . TYR B 1 357 ? -9.445 7.094 -9.375 1 97.75 357 TYR B CA 1
ATOM 7187 C C . TYR B 1 357 ? -10.039 7.758 -10.617 1 97.75 357 TYR B C 1
ATOM 7189 O O . TYR B 1 357 ? -11.117 8.352 -10.547 1 97.75 357 TYR B O 1
ATOM 7197 N N . PRO B 1 358 ? -9.375 7.66 -11.82 1 96.88 358 PRO B N 1
ATOM 7198 C CA . PRO B 1 358 ? -9.977 8.289 -13 1 96.88 358 PRO B CA 1
ATOM 7199 C C . PRO B 1 358 ? -11.367 7.754 -13.305 1 96.88 358 PRO B C 1
ATOM 7201 O O . PRO B 1 358 ? -12.266 8.523 -13.672 1 96.88 358 PRO B O 1
ATOM 7204 N N . LYS B 1 359 ? -11.57 6.48 -13.156 1 96.69 359 LYS B N 1
ATOM 7205 C CA . LYS B 1 359 ? -12.875 5.879 -13.391 1 96.69 359 LYS B CA 1
ATOM 7206 C C . LYS B 1 359 ? -13.883 6.312 -12.328 1 96.69 359 LYS B C 1
ATOM 7208 O O . LYS B 1 359 ? -15.07 6.461 -12.617 1 96.69 359 LYS B O 1
ATOM 7213 N N . LEU B 1 360 ? -13.438 6.445 -11.07 1 97.69 360 LEU B N 1
ATOM 7214 C CA . LEU B 1 360 ? -14.297 6.949 -10.008 1 97.69 360 LEU B CA 1
ATOM 7215 C C . LEU B 1 360 ? -14.828 8.336 -10.336 1 97.69 360 LEU B C 1
ATOM 7217 O O . LEU B 1 360 ? -16 8.633 -10.117 1 97.69 360 LEU B O 1
ATOM 7221 N N . VAL B 1 361 ? -13.93 9.227 -10.812 1 97.75 361 VAL B N 1
ATOM 7222 C CA . VAL B 1 361 ? -14.305 10.586 -11.18 1 97.75 361 VAL B CA 1
ATOM 7223 C C . VAL B 1 361 ? -15.359 10.539 -12.289 1 97.75 361 VAL B C 1
ATOM 7225 O O . VAL B 1 361 ? -16.344 11.273 -12.234 1 97.75 361 VAL B O 1
ATOM 7228 N N . GLU B 1 362 ? -15.133 9.68 -13.258 1 97.69 362 GLU B N 1
ATOM 7229 C CA . GLU B 1 362 ? -16.094 9.508 -14.344 1 97.69 362 GLU B CA 1
ATOM 7230 C C . GLU B 1 362 ? -17.438 9.016 -13.82 1 97.69 362 GLU B C 1
ATOM 7232 O O . GLU B 1 362 ? -18.484 9.5 -14.242 1 97.69 362 GLU B O 1
ATOM 7237 N N . LEU B 1 363 ? -17.375 8.047 -12.977 1 96.44 363 LEU B N 1
ATOM 7238 C CA . LEU B 1 363 ? -18.594 7.508 -12.383 1 96.44 363 LEU B CA 1
ATOM 7239 C C . LEU B 1 363 ? -19.344 8.594 -11.617 1 96.44 363 LEU B C 1
ATOM 7241 O O . LEU B 1 363 ? -20.578 8.641 -11.656 1 96.44 363 LEU B O 1
ATOM 7245 N N . GLY B 1 364 ? -18.578 9.391 -10.789 1 97 364 GLY B N 1
ATOM 7246 C CA . GLY B 1 364 ? -19.188 10.508 -10.086 1 97 364 GLY B CA 1
ATOM 7247 C C . GLY B 1 364 ? -19.922 11.469 -11.008 1 97 364 GLY B C 1
ATOM 7248 O O . GLY B 1 364 ? -21.047 11.875 -10.719 1 97 364 GLY B O 1
ATOM 7249 N N . LYS B 1 365 ? -19.344 11.805 -12.133 1 96.94 365 LYS B N 1
ATOM 7250 C CA . LYS B 1 365 ? -19.953 12.688 -13.125 1 96.94 365 LYS B CA 1
ATOM 7251 C C . LYS B 1 365 ? -21.203 12.047 -13.734 1 96.94 365 LYS B C 1
ATOM 7253 O O . LYS B 1 365 ? -22.234 12.703 -13.867 1 96.94 365 LYS B O 1
ATOM 7258 N N . GLU B 1 366 ? -21.016 10.852 -14.125 1 97.06 366 GLU B N 1
ATOM 7259 C CA . GLU B 1 366 ? -22.109 10.117 -14.742 1 97.06 366 GLU B CA 1
ATOM 7260 C C . GLU B 1 366 ? -23.328 10.055 -13.805 1 97.06 366 GLU B C 1
ATOM 7262 O O . GLU B 1 366 ? -24.469 10.18 -14.25 1 97.06 366 GLU B O 1
ATOM 7267 N N . GLN B 1 367 ? -23.078 9.906 -12.594 1 96.69 367 GLN B N 1
ATOM 7268 C CA . GLN B 1 367 ? -24.156 9.766 -11.609 1 96.69 367 GLN B CA 1
ATOM 7269 C C . GLN B 1 367 ? -24.531 11.117 -11.023 1 96.69 367 GLN B C 1
ATOM 7271 O O . GLN B 1 367 ? -25.484 11.211 -10.234 1 96.69 367 GLN B O 1
ATOM 7276 N N . GLN B 1 368 ? -23.781 12.156 -11.328 1 96.88 368 GLN B N 1
ATOM 7277 C CA . GLN B 1 368 ? -23.984 13.5 -10.805 1 96.88 368 GLN B CA 1
ATOM 7278 C C . GLN B 1 368 ? -23.875 13.516 -9.281 1 96.88 368 GLN B C 1
ATOM 7280 O O . GLN B 1 368 ? -24.75 14.055 -8.594 1 96.88 368 GLN B O 1
ATOM 7285 N N . LYS B 1 369 ? -22.891 12.812 -8.805 1 95.5 369 LYS B N 1
ATOM 7286 C CA . LYS B 1 369 ? -22.609 12.719 -7.375 1 95.5 369 LYS B CA 1
ATOM 7287 C C . LYS B 1 369 ? -21.156 13.047 -7.086 1 95.5 369 LYS B C 1
ATOM 7289 O O . LYS B 1 369 ? -20.297 12.906 -7.961 1 95.5 369 LYS B O 1
ATOM 7294 N N . ASN B 1 370 ? -20.922 13.562 -5.852 1 93.81 370 ASN B N 1
ATOM 7295 C CA . ASN B 1 370 ? -19.547 13.672 -5.371 1 93.81 370 ASN B CA 1
ATOM 7296 C C . ASN B 1 370 ? -18.906 12.305 -5.223 1 93.81 370 ASN B C 1
ATOM 7298 O O . ASN B 1 370 ? -19.562 11.336 -4.84 1 93.81 370 ASN B O 1
ATOM 7302 N N . ILE B 1 371 ? -17.594 12.188 -5.508 1 96.06 371 ILE B N 1
ATOM 7303 C CA . ILE B 1 371 ? -16.906 10.906 -5.5 1 96.06 371 ILE B CA 1
ATOM 7304 C C . ILE B 1 371 ? -16.984 10.281 -4.109 1 96.06 371 ILE B C 1
ATOM 7306 O O . ILE B 1 371 ? -17.031 9.055 -3.979 1 96.06 371 ILE B O 1
ATOM 7310 N N . HIS B 1 372 ? -17.047 11.094 -3.057 1 94.56 372 HIS B N 1
ATOM 7311 C CA . HIS B 1 372 ? -17.156 10.57 -1.698 1 94.56 372 HIS B CA 1
ATOM 7312 C C . HIS B 1 372 ? -18.484 9.867 -1.482 1 94.56 372 HIS B C 1
ATOM 7314 O O . HIS B 1 372 ? -18.562 8.859 -0.775 1 94.56 372 HIS B O 1
ATOM 7320 N N . THR B 1 373 ? -19.5 10.438 -2.066 1 95.12 373 THR B N 1
ATOM 7321 C CA . THR B 1 373 ? -20.812 9.812 -1.983 1 95.12 373 THR B CA 1
ATOM 7322 C C . THR B 1 373 ? -20.828 8.477 -2.713 1 95.12 373 THR B C 1
ATOM 7324 O O . THR B 1 373 ? -21.391 7.496 -2.211 1 95.12 373 THR B O 1
ATOM 7327 N N . VAL B 1 374 ? -20.219 8.453 -3.9 1 96.94 374 VAL B N 1
ATOM 7328 C CA . VAL B 1 374 ? -20.141 7.223 -4.672 1 96.94 374 VAL B CA 1
ATOM 7329 C C . VAL B 1 374 ? -19.422 6.148 -3.852 1 96.94 374 VAL B C 1
ATOM 7331 O O . VAL B 1 374 ? -19.859 4.996 -3.811 1 96.94 374 VAL B O 1
ATOM 7334 N N . LEU B 1 375 ? -18.344 6.484 -3.229 1 97.75 375 LEU B N 1
ATOM 7335 C CA . LEU B 1 375 ? -17.562 5.555 -2.42 1 97.75 375 LEU B CA 1
ATOM 7336 C C . LEU B 1 375 ? -18.375 5.051 -1.231 1 97.75 375 LEU B C 1
ATOM 7338 O O . LEU B 1 375 ? -18.344 3.863 -0.908 1 97.75 375 LEU B O 1
ATOM 7342 N N . GLN B 1 376 ? -19.109 5.926 -0.584 1 96 376 GLN B N 1
ATOM 7343 C CA . GLN B 1 376 ? -19.922 5.551 0.567 1 96 376 GLN B CA 1
ATOM 7344 C C . GLN B 1 376 ? -21.016 4.578 0.165 1 96 376 GLN B C 1
ATOM 7346 O O . GLN B 1 376 ? -21.297 3.617 0.884 1 96 376 GLN B O 1
ATOM 7351 N N . GLU B 1 377 ? -21.625 4.898 -0.926 1 97 377 GLU B N 1
ATOM 7352 C CA . GLU B 1 377 ? -22.672 4.012 -1.416 1 97 377 GLU B CA 1
ATOM 7353 C C . GLU B 1 377 ? -22.109 2.643 -1.791 1 97 377 GLU B C 1
ATOM 7355 O O . GLU B 1 377 ? -22.734 1.614 -1.541 1 97 377 GLU B O 1
ATOM 7360 N N . THR B 1 378 ? -20.984 2.656 -2.455 1 97.12 378 THR B N 1
ATOM 7361 C CA . THR B 1 378 ? -20.297 1.409 -2.789 1 97.12 378 THR B CA 1
ATOM 7362 C C . THR B 1 378 ? -20.016 0.593 -1.532 1 97.12 378 THR B C 1
ATOM 7364 O O . THR B 1 378 ? -20.25 -0.617 -1.505 1 97.12 378 THR B O 1
ATOM 7367 N N . LEU B 1 379 ? -19.562 1.2 -0.493 1 97.88 379 LEU B N 1
ATOM 7368 C CA . LEU B 1 379 ? -19.25 0.546 0.773 1 97.88 379 LEU B CA 1
ATOM 7369 C C . LEU B 1 379 ? -20.5 -0.051 1.401 1 97.88 379 LEU B C 1
ATOM 7371 O O . LEU B 1 379 ? -20.469 -1.166 1.927 1 97.88 379 LEU B O 1
ATOM 7375 N N . GLU B 1 380 ? -21.562 0.675 1.372 1 97.44 380 GLU B N 1
ATOM 7376 C CA . GLU B 1 380 ? -22.812 0.185 1.941 1 97.44 380 GLU B CA 1
ATOM 7377 C C . GLU B 1 380 ? -23.312 -1.034 1.18 1 97.44 380 GLU B C 1
ATOM 7379 O O . GLU B 1 380 ? -23.875 -1.96 1.778 1 97.44 380 GLU B O 1
ATOM 7384 N N . LYS B 1 381 ? -23.219 -0.924 -0.11 1 97.06 381 LYS B N 1
ATOM 7385 C CA . LYS B 1 381 ? -23.594 -2.08 -0.919 1 97.06 381 LYS B CA 1
ATOM 7386 C C . LYS B 1 381 ? -22.75 -3.301 -0.558 1 97.06 381 LYS B C 1
ATOM 7388 O O . LYS B 1 381 ? -23.281 -4.402 -0.4 1 97.06 381 LYS B O 1
ATOM 7393 N N . LEU B 1 382 ? -21.453 -3.143 -0.439 1 96 382 LEU B N 1
ATOM 7394 C CA . LEU B 1 382 ? -20.547 -4.227 -0.078 1 96 382 LEU B CA 1
ATOM 7395 C C . LEU B 1 382 ? -20.875 -4.77 1.308 1 96 382 LEU B C 1
ATOM 7397 O O . LEU B 1 382 ? -20.797 -5.98 1.536 1 96 382 LEU B O 1
ATOM 7401 N N . ARG B 1 383 ? -21.109 -3.824 2.24 1 96.88 383 ARG B N 1
ATOM 7402 C CA . ARG B 1 383 ? -21.469 -4.23 3.6 1 96.88 383 ARG B CA 1
ATOM 7403 C C . ARG B 1 383 ? -22.625 -5.211 3.6 1 96.88 383 ARG B C 1
ATOM 7405 O O . ARG B 1 383 ? -22.562 -6.27 4.227 1 96.88 383 ARG B O 1
ATOM 7412 N N . VAL B 1 384 ? -23.672 -4.895 2.855 1 97.06 384 VAL B N 1
ATOM 7413 C CA . VAL B 1 384 ? -24.875 -5.719 2.777 1 97.06 384 VAL B CA 1
ATOM 7414 C C . VAL B 1 384 ? -24.547 -7.043 2.09 1 97.06 384 VAL B C 1
ATOM 7416 O O . VAL B 1 384 ? -24.938 -8.109 2.57 1 97.06 384 VAL B O 1
ATOM 7419 N N . GLU B 1 385 ? -23.812 -6.973 1.025 1 93.44 385 GLU B N 1
ATOM 7420 C CA . GLU B 1 385 ? -23.469 -8.156 0.239 1 93.44 385 GLU B CA 1
ATOM 7421 C C . GLU B 1 385 ? -22.625 -9.133 1.049 1 93.44 385 GLU B C 1
ATOM 7423 O O . GLU B 1 385 ? -22.719 -10.344 0.864 1 93.44 385 GLU B O 1
ATOM 7428 N N . ASN B 1 386 ? -21.828 -8.633 1.938 1 92.88 386 ASN B N 1
ATOM 7429 C CA . ASN B 1 386 ? -20.938 -9.477 2.713 1 92.88 386 ASN B CA 1
ATOM 7430 C C . ASN B 1 386 ? -21.531 -9.852 4.066 1 92.88 386 ASN B C 1
ATOM 7432 O O . ASN B 1 386 ? -20.891 -10.516 4.875 1 92.88 386 ASN B O 1
ATOM 7436 N N . GLY B 1 387 ? -22.703 -9.336 4.379 1 94.44 387 GLY B N 1
ATOM 7437 C CA . GLY B 1 387 ? -23.391 -9.648 5.629 1 94.44 387 GLY B CA 1
ATOM 7438 C C . GLY B 1 387 ? -22.719 -9.008 6.836 1 94.44 387 GLY B C 1
ATOM 7439 O O . GLY B 1 387 ? -22.828 -9.516 7.953 1 94.44 387 GLY B O 1
ATOM 7440 N N . ALA B 1 388 ? -21.969 -7.98 6.652 1 95.62 388 ALA B N 1
ATOM 7441 C CA . ALA B 1 388 ? -21.328 -7.27 7.754 1 95.62 388 ALA B CA 1
ATOM 7442 C C . ALA B 1 388 ? -22.312 -6.297 8.422 1 95.62 388 ALA B C 1
ATOM 7444 O O . ALA B 1 388 ? -23.125 -5.664 7.746 1 95.62 388 ALA B O 1
ATOM 7445 N N . GLU B 1 389 ? -22.219 -6.148 9.695 1 95.44 389 GLU B N 1
ATOM 7446 C CA . GLU B 1 389 ? -23.078 -5.227 10.422 1 95.44 389 GLU B CA 1
ATOM 7447 C C . GLU B 1 389 ? -22.688 -3.777 10.172 1 95.44 389 GLU B C 1
ATOM 7449 O O . GLU B 1 389 ? -23.547 -2.902 10.055 1 95.44 389 GLU B O 1
ATOM 7454 N N . THR B 1 390 ? -21.422 -3.504 10.188 1 96.31 390 THR B N 1
ATOM 7455 C CA . THR B 1 390 ? -20.891 -2.15 10.031 1 96.31 390 THR B CA 1
ATOM 7456 C C . THR B 1 390 ? -19.766 -2.123 9.008 1 96.31 390 THR B C 1
ATOM 7458 O O . THR B 1 390 ? -19.266 -3.172 8.586 1 96.31 390 THR B O 1
ATOM 7461 N N . LEU B 1 391 ? -19.375 -0.963 8.547 1 97.06 391 LEU B N 1
ATOM 7462 C CA . LEU B 1 391 ? -18.25 -0.8 7.637 1 97.06 391 LEU B CA 1
ATOM 7463 C C . LEU B 1 391 ? -16.938 -1.18 8.312 1 97.06 391 LEU B C 1
ATOM 7465 O O . LEU B 1 391 ? -16.016 -1.662 7.66 1 97.06 391 LEU B O 1
ATOM 7469 N N . THR B 1 392 ? -16.875 -0.989 9.68 1 97.25 392 THR B N 1
ATOM 7470 C CA . THR B 1 392 ? -15.719 -1.414 10.445 1 97.25 392 THR B CA 1
ATOM 7471 C C . THR B 1 392 ? -15.531 -2.926 10.359 1 97.25 392 THR B C 1
ATOM 7473 O O . THR B 1 392 ? -14.406 -3.41 10.195 1 97.25 392 THR B O 1
ATOM 7476 N N . GLU B 1 393 ? -16.641 -3.605 10.445 1 97.06 393 GLU B N 1
ATOM 7477 C CA . GLU B 1 393 ? -16.562 -5.059 10.305 1 97.06 393 GLU B CA 1
ATOM 7478 C C . GLU B 1 393 ? -16.203 -5.465 8.883 1 97.06 393 GLU B C 1
ATOM 7480 O O . GLU B 1 393 ? -15.438 -6.406 8.68 1 97.06 393 GLU B O 1
ATOM 7485 N N . LEU B 1 394 ? -16.797 -4.766 7.871 1 97.19 394 LEU B N 1
ATOM 7486 C CA . LEU B 1 394 ? -16.516 -5.035 6.465 1 97.19 394 LEU B CA 1
ATOM 7487 C C . LEU B 1 394 ? -15.023 -4.977 6.18 1 97.19 394 LEU B C 1
ATOM 7489 O O . LEU B 1 394 ? -14.508 -5.75 5.371 1 97.19 394 LEU B O 1
ATOM 7493 N N . THR B 1 395 ? -14.273 -4.047 6.828 1 97.69 395 THR B N 1
ATOM 7494 C CA . THR B 1 395 ? -12.859 -3.816 6.562 1 97.69 395 THR B CA 1
ATOM 7495 C C . THR B 1 395 ? -12 -4.277 7.738 1 97.69 395 THR B C 1
ATOM 7497 O O . THR B 1 395 ? -10.922 -3.738 7.973 1 97.69 395 THR B O 1
ATOM 7500 N N . LYS B 1 396 ? -12.438 -5.227 8.539 1 97 396 LYS B N 1
ATOM 7501 C CA . LYS B 1 396 ? -11.836 -5.59 9.82 1 97 396 LYS B CA 1
ATOM 7502 C C . LYS B 1 396 ? -10.406 -6.098 9.633 1 97 396 LYS B C 1
ATOM 7504 O O . LYS B 1 396 ? -9.578 -5.977 10.539 1 97 396 LYS B O 1
ATOM 7509 N N . ASP B 1 397 ? -10.047 -6.605 8.438 1 96.75 397 ASP B N 1
ATOM 7510 C CA . ASP B 1 397 ? -8.727 -7.191 8.234 1 96.75 397 ASP B CA 1
ATOM 7511 C C . ASP B 1 397 ? -7.82 -6.238 7.457 1 96.75 397 ASP B C 1
ATOM 7513 O O . ASP B 1 397 ? -6.711 -6.609 7.07 1 96.75 397 ASP B O 1
ATOM 7517 N N . LEU B 1 398 ? -8.312 -5.109 7.105 1 98.38 398 LEU B N 1
ATOM 7518 C CA . LEU B 1 398 ? -7.527 -4.055 6.477 1 98.38 398 LEU B CA 1
ATOM 7519 C C . LEU B 1 398 ? -7.074 -3.027 7.508 1 98.38 398 LEU B C 1
ATOM 7521 O O . LEU B 1 398 ? -7.902 -2.379 8.148 1 98.38 398 LEU B O 1
ATOM 7525 N N . HIS B 1 399 ? -5.758 -2.908 7.727 1 98.81 399 HIS B N 1
ATOM 7526 C CA . HIS B 1 399 ? -5.199 -2.006 8.727 1 98.81 399 HIS B CA 1
ATOM 7527 C C . HIS B 1 399 ? -4.297 -0.96 8.078 1 98.81 399 HIS B C 1
ATOM 7529 O O . HIS B 1 399 ? -3.41 -1.302 7.289 1 98.81 399 HIS B O 1
ATOM 7535 N N . LEU B 1 400 ? -4.547 0.296 8.336 1 98.75 400 LEU B N 1
ATOM 7536 C CA . LEU B 1 400 ? -3.762 1.4 7.797 1 98.75 400 LEU B CA 1
ATOM 7537 C C . LEU B 1 400 ? -3.188 2.258 8.922 1 98.75 400 LEU B C 1
ATOM 7539 O O . LEU B 1 400 ? -3.91 2.645 9.844 1 98.75 400 LEU B O 1
ATOM 7543 N N . TYR B 1 401 ? -1.844 2.43 9 1 98.81 401 TYR B N 1
ATOM 7544 C CA . TYR B 1 401 ? -1.176 3.434 9.82 1 98.81 401 TYR B CA 1
ATOM 7545 C C . TYR B 1 401 ? -0.891 4.695 9.016 1 98.81 401 TYR B C 1
ATOM 7547 O O . TYR B 1 401 ? -0.252 4.637 7.961 1 98.81 401 TYR B O 1
ATOM 7555 N N . PRO B 1 402 ? -1.242 5.852 9.477 1 98.56 402 PRO B N 1
ATOM 7556 C CA . PRO B 1 402 ? -1.49 6.973 8.562 1 98.56 402 PRO B CA 1
ATOM 7557 C C . PRO B 1 402 ? -0.294 7.918 8.453 1 98.56 402 PRO B C 1
ATOM 7559 O O . PRO B 1 402 ? -0.355 8.914 7.723 1 98.56 402 PRO B O 1
ATOM 7562 N N . ASP B 1 403 ? 0.827 7.695 9.102 1 97.75 403 ASP B N 1
ATOM 7563 C CA . ASP B 1 403 ? 1.905 8.68 9.125 1 97.75 403 ASP B CA 1
ATOM 7564 C C . ASP B 1 403 ? 2.768 8.586 7.871 1 97.75 403 ASP B C 1
ATOM 7566 O O . ASP B 1 403 ? 3.955 8.266 7.949 1 97.75 403 ASP B O 1
ATOM 7570 N N . PHE B 1 404 ? 2.211 9.016 6.723 1 97.12 404 PHE B N 1
ATOM 7571 C CA . PHE B 1 404 ? 2.934 9.023 5.457 1 97.12 404 PHE B CA 1
ATOM 7572 C C . PHE B 1 404 ? 3.898 10.203 5.391 1 97.12 404 PHE B C 1
ATOM 7574 O O . PHE B 1 404 ? 4.734 10.281 4.484 1 97.12 404 PHE B O 1
ATOM 7581 N N . HIS B 1 405 ? 3.785 11.109 6.344 1 94.31 405 HIS B N 1
ATOM 7582 C CA . HIS B 1 405 ? 4.625 12.297 6.391 1 94.31 405 HIS B CA 1
ATOM 7583 C C . HIS B 1 405 ? 5.117 12.57 7.809 1 94.31 405 HIS B C 1
ATOM 7585 O O . HIS B 1 405 ? 5.152 13.719 8.25 1 94.31 405 HIS B O 1
ATOM 7591 N N . GLY B 1 406 ? 5.414 11.5 8.516 1 94.25 406 GLY B N 1
ATOM 7592 C CA . GLY B 1 406 ? 5.91 11.609 9.883 1 94.25 406 GLY B CA 1
ATOM 7593 C C . GLY B 1 406 ? 4.805 11.82 10.898 1 94.25 406 GLY B C 1
ATOM 7594 O O . GLY B 1 406 ? 3.67 12.133 10.539 1 94.25 406 GLY B O 1
ATOM 7595 N N . ASN B 1 407 ? 5.125 11.594 12.117 1 96.56 407 ASN B N 1
ATOM 7596 C CA . ASN B 1 407 ? 4.164 11.781 13.195 1 96.56 407 ASN B CA 1
ATOM 7597 C C . ASN B 1 407 ? 4.457 13.055 13.984 1 96.56 407 ASN B C 1
ATOM 7599 O O . ASN B 1 407 ? 5.562 13.227 14.5 1 96.56 407 ASN B O 1
ATOM 7603 N N . ARG B 1 408 ? 3.469 13.93 14.039 1 95.56 408 ARG B N 1
ATOM 7604 C CA . ARG B 1 408 ? 3.535 15.109 14.891 1 95.56 408 ARG B CA 1
ATOM 7605 C C . ARG B 1 408 ? 3.238 14.758 16.344 1 95.56 408 ARG B C 1
ATOM 7607 O O . ARG B 1 408 ? 4.066 15 17.219 1 95.56 408 ARG B O 1
ATOM 7614 N N . SER B 1 409 ? 2.072 14.375 16.688 1 97.25 409 SER B N 1
ATOM 7615 C CA . SER B 1 409 ? 1.644 13.992 18.031 1 97.25 409 SER B CA 1
ATOM 7616 C C . SER B 1 409 ? 0.949 12.633 18.016 1 97.25 409 SER B C 1
ATOM 7618 O O . SER B 1 409 ? 0.351 12.242 17 1 97.25 409 SER B O 1
ATOM 7620 N N . PRO B 1 410 ? 1.004 11.805 19.047 1 97.31 410 PRO B N 1
ATOM 7621 C CA . PRO B 1 410 ? 1.748 12.133 20.25 1 97.31 410 PRO B CA 1
ATOM 7622 C C . PRO B 1 410 ? 3.162 11.562 20.266 1 97.31 410 PRO B C 1
ATOM 7624 O O . PRO B 1 410 ? 3.873 11.664 21.266 1 97.31 410 PRO B O 1
ATOM 7627 N N . ILE B 1 411 ? 3.568 10.984 19.078 1 97.06 411 ILE B N 1
ATOM 7628 C CA . ILE B 1 411 ? 4.84 10.266 19.047 1 97.06 411 ILE B CA 1
ATOM 7629 C C . ILE B 1 411 ? 5.984 11.25 18.828 1 97.06 411 ILE B C 1
ATOM 7631 O O . ILE B 1 411 ? 7.094 11.047 19.312 1 97.06 411 ILE B O 1
ATOM 7635 N N . ALA B 1 412 ? 5.738 12.328 18.094 1 95.81 412 ALA B N 1
ATOM 7636 C CA . ALA B 1 412 ? 6.734 13.344 17.7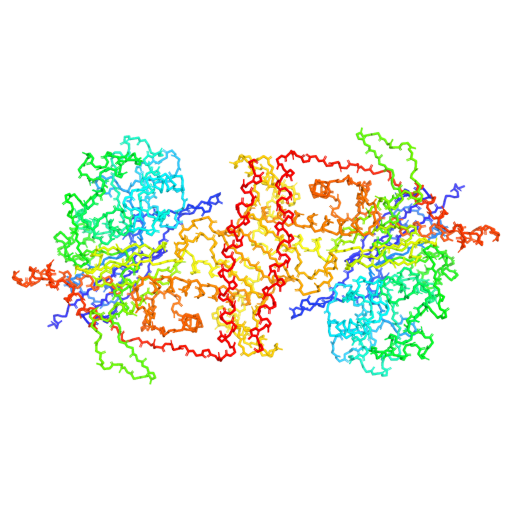81 1 95.81 412 ALA B CA 1
ATOM 7637 C C . ALA B 1 412 ? 7.961 12.727 17.125 1 95.81 412 ALA B C 1
ATOM 7639 O O . ALA B 1 412 ? 9.094 12.953 17.562 1 95.81 412 ALA B O 1
ATOM 7640 N N . ASP B 1 413 ? 7.773 11.984 16.109 1 94.75 413 ASP B N 1
ATOM 7641 C CA . ASP B 1 413 ? 8.828 11.297 15.359 1 94.75 413 ASP B CA 1
ATOM 7642 C C . ASP B 1 413 ? 8.648 11.484 13.852 1 94.75 413 ASP B C 1
ATOM 7644 O O . ASP B 1 413 ? 7.809 10.828 13.242 1 94.75 413 ASP B O 1
ATOM 7648 N N . PRO B 1 414 ? 9.422 12.391 13.281 1 92.38 414 PRO B N 1
ATOM 7649 C CA . PRO B 1 414 ? 9.281 12.68 11.852 1 92.38 414 PRO B CA 1
ATOM 7650 C C . PRO B 1 414 ? 9.656 11.484 10.977 1 92.38 414 PRO B C 1
ATOM 7652 O O . PRO B 1 414 ? 9.391 11.5 9.766 1 92.38 414 PRO B O 1
ATOM 7655 N N . ARG B 1 415 ? 10.211 10.406 11.602 1 94.06 415 ARG B N 1
ATOM 7656 C CA . ARG B 1 415 ? 10.672 9.25 10.836 1 94.06 415 ARG B CA 1
ATOM 7657 C C . ARG B 1 415 ? 9.57 8.203 10.711 1 94.06 415 ARG B C 1
ATOM 7659 O O . ARG B 1 415 ? 9.719 7.223 9.977 1 94.06 415 ARG B O 1
ATOM 7666 N N . MET B 1 416 ? 8.477 8.352 11.375 1 97.06 416 MET B N 1
ATOM 7667 C CA . MET B 1 416 ? 7.359 7.43 11.211 1 97.06 416 MET B CA 1
ATOM 7668 C C . MET B 1 416 ? 6.855 7.434 9.766 1 97.06 416 MET B C 1
ATOM 7670 O O . MET B 1 416 ? 6.902 8.461 9.094 1 97.06 416 MET B O 1
ATOM 7674 N N . ARG B 1 417 ? 6.422 6.301 9.305 1 98 417 ARG B N 1
ATOM 7675 C CA . ARG B 1 417 ? 5.961 6.133 7.93 1 98 417 ARG B CA 1
ATOM 7676 C C . ARG B 1 417 ? 4.629 5.387 7.887 1 98 417 ARG B C 1
ATOM 7678 O O . ARG B 1 417 ? 4.242 4.742 8.867 1 98 417 ARG B O 1
ATOM 7685 N N . GLY B 1 418 ? 3.973 5.516 6.738 1 98.31 418 GLY B N 1
ATOM 7686 C CA . GLY B 1 418 ? 2.715 4.809 6.551 1 98.31 418 GLY B CA 1
ATOM 7687 C C . GLY B 1 418 ? 2.893 3.311 6.383 1 98.31 418 GLY B C 1
ATOM 7688 O O . GLY B 1 418 ? 3.959 2.848 5.977 1 98.31 418 GLY B O 1
ATOM 7689 N N . SER B 1 419 ? 1.889 2.566 6.723 1 98.62 419 SER B N 1
ATOM 7690 C CA . SER B 1 419 ? 1.845 1.127 6.488 1 98.62 419 SER B CA 1
ATOM 7691 C C . SER B 1 419 ? 0.423 0.658 6.195 1 98.62 419 SER B C 1
ATOM 7693 O O . SER B 1 419 ? -0.543 1.244 6.684 1 98.62 419 SER B O 1
ATOM 7695 N N . ILE B 1 420 ? 0.254 -0.324 5.367 1 98.75 420 ILE B N 1
ATOM 7696 C CA . ILE B 1 420 ? -1.022 -0.965 5.07 1 98.75 420 ILE B CA 1
ATOM 7697 C C . ILE B 1 420 ? -0.867 -2.482 5.141 1 98.75 420 ILE B C 1
ATOM 7699 O O . ILE B 1 420 ? 0.09 -3.039 4.598 1 98.75 420 ILE B O 1
ATOM 7703 N N . ALA B 1 421 ? -1.674 -3.189 5.824 1 98.62 421 ALA B N 1
ATOM 7704 C CA . ALA B 1 421 ? -1.738 -4.648 5.891 1 98.62 421 ALA B CA 1
ATOM 7705 C C . ALA B 1 421 ? -3.123 -5.156 5.5 1 98.62 421 ALA B C 1
ATOM 7707 O O . ALA B 1 421 ? -4.137 -4.547 5.855 1 98.62 421 ALA B O 1
ATOM 7708 N N . GLY B 1 422 ? -3.184 -6.188 4.816 1 98.25 422 GLY B N 1
ATOM 7709 C CA . GLY B 1 422 ? -4.449 -6.734 4.355 1 98.25 422 GLY B CA 1
ATOM 7710 C C . GLY B 1 422 ? -4.695 -6.504 2.877 1 98.25 422 GLY B C 1
ATOM 7711 O O . GLY B 1 422 ? -5.844 -6.512 2.424 1 98.25 422 GLY B O 1
ATOM 7712 N N . LEU B 1 423 ? -3.639 -6.305 2.082 1 97.88 423 LEU B N 1
ATOM 7713 C CA . LEU B 1 423 ? -3.73 -5.934 0.675 1 97.88 423 LEU B CA 1
ATOM 7714 C C . LEU B 1 423 ? -4.031 -7.152 -0.192 1 97.88 423 LEU B C 1
ATOM 7716 O O . LEU B 1 423 ? -3.488 -8.234 0.043 1 97.88 423 LEU B O 1
ATOM 7720 N N . GLU B 1 424 ? -4.898 -7.016 -1.132 1 95.25 424 GLU B N 1
ATOM 7721 C CA . GLU B 1 424 ? -5.266 -8.047 -2.102 1 95.25 424 GLU B CA 1
ATOM 7722 C C . GLU B 1 424 ? -4.848 -7.645 -3.514 1 95.25 424 GLU B C 1
ATOM 7724 O O . GLU B 1 424 ? -4.488 -6.488 -3.758 1 95.25 424 GLU B O 1
ATOM 7729 N N . LEU B 1 425 ? -4.863 -8.656 -4.434 1 93.5 425 LEU B N 1
ATOM 7730 C CA . LEU B 1 425 ? -4.664 -8.367 -5.852 1 93.5 425 LEU B CA 1
ATOM 7731 C C . LEU B 1 425 ? -5.918 -7.742 -6.457 1 93.5 425 LEU B C 1
ATOM 7733 O O . LEU B 1 425 ? -6.52 -8.312 -7.371 1 93.5 425 LEU B O 1
ATOM 7737 N N . ASP B 1 426 ? -6.32 -6.664 -5.949 1 93.62 426 ASP B N 1
ATOM 7738 C CA . ASP B 1 426 ? -7.523 -5.949 -6.359 1 93.62 426 ASP B CA 1
ATOM 7739 C C . ASP B 1 426 ? -7.25 -4.457 -6.512 1 93.62 426 ASP B C 1
ATOM 7741 O O . ASP B 1 426 ? -6.625 -3.842 -5.645 1 93.62 426 ASP B O 1
ATOM 7745 N N . SER B 1 427 ? -7.535 -3.891 -7.641 1 94.19 427 SER B N 1
ATOM 7746 C CA . SER B 1 427 ? -7.348 -2.465 -7.891 1 94.19 427 SER B CA 1
ATOM 7747 C C . SER B 1 427 ? -8.633 -1.822 -8.414 1 94.19 427 SER B C 1
ATOM 7749 O O . SER B 1 427 ? -8.586 -0.787 -9.078 1 94.19 427 SER B O 1
ATOM 7751 N N . GLY B 1 428 ? -9.758 -2.441 -8.188 1 94.88 428 GLY B N 1
ATOM 7752 C CA . GLY B 1 428 ? -11.039 -1.948 -8.664 1 94.88 428 GLY B CA 1
ATOM 7753 C C . GLY B 1 428 ? -11.711 -0.997 -7.695 1 94.88 428 GLY B C 1
ATOM 7754 O O . GLY B 1 428 ? -11.086 -0.527 -6.742 1 94.88 428 GLY B O 1
ATOM 7755 N N . LEU B 1 429 ? -13.023 -0.707 -7.953 1 96.19 429 LEU B N 1
ATOM 7756 C CA . LEU B 1 429 ? -13.812 0.232 -7.16 1 96.19 429 LEU B CA 1
ATOM 7757 C C . LEU B 1 429 ? -13.953 -0.255 -5.723 1 96.19 429 LEU B C 1
ATOM 7759 O O . LEU B 1 429 ? -13.898 0.543 -4.785 1 96.19 429 LEU B O 1
ATOM 7763 N N . HIS B 1 430 ? -14.133 -1.538 -5.516 1 96.06 430 HIS B N 1
ATOM 7764 C CA . HIS B 1 430 ? -14.305 -2.102 -4.184 1 96.06 430 HIS B CA 1
ATOM 7765 C C . HIS B 1 430 ? -13.055 -1.917 -3.338 1 96.06 430 HIS B C 1
ATOM 7767 O O . HIS B 1 430 ? -13.141 -1.581 -2.156 1 96.06 430 HIS B O 1
ATOM 7773 N N . ASP B 1 431 ? -11.914 -2.141 -3.992 1 96.75 431 ASP B N 1
ATOM 7774 C CA . ASP B 1 431 ? -10.641 -1.959 -3.301 1 96.75 431 ASP B CA 1
ATOM 7775 C C . ASP B 1 431 ? -10.445 -0.502 -2.891 1 96.75 431 ASP B C 1
ATOM 7777 O O . ASP B 1 431 ? -10.031 -0.22 -1.764 1 96.75 431 ASP B O 1
ATOM 7781 N N . LEU B 1 432 ? -10.727 0.403 -3.846 1 97.94 432 LEU B N 1
ATOM 7782 C CA . LEU B 1 432 ? -10.602 1.828 -3.564 1 97.94 432 LEU B CA 1
ATOM 7783 C C . LEU B 1 432 ? -11.508 2.242 -2.414 1 97.94 432 LEU B C 1
ATOM 7785 O O . LEU B 1 432 ? -11.094 2.988 -1.525 1 97.94 432 LEU B O 1
ATOM 7789 N N . ALA B 1 433 ? -12.734 1.755 -2.404 1 98.19 433 ALA B N 1
ATOM 7790 C CA . ALA B 1 433 ? -13.703 2.096 -1.366 1 98.19 433 ALA B CA 1
ATOM 7791 C C . ALA B 1 433 ? -13.242 1.602 0.001 1 98.19 433 ALA B C 1
ATOM 7793 O O . ALA B 1 433 ? -13.328 2.326 0.994 1 98.19 433 ALA B O 1
ATOM 7794 N N . LYS B 1 434 ? -12.773 0.406 0.084 1 98.25 434 LYS B N 1
ATOM 7795 C CA . LYS B 1 434 ? -12.305 -0.151 1.349 1 98.25 434 LYS B CA 1
ATOM 7796 C C . LYS B 1 434 ? -11.102 0.624 1.875 1 98.25 434 LYS B C 1
ATOM 7798 O O . LYS B 1 434 ? -11 0.891 3.074 1 98.25 434 LYS B O 1
ATOM 7803 N N . LYS B 1 435 ? -10.188 0.963 0.999 1 98.56 435 LYS B N 1
ATOM 7804 C CA . LYS B 1 435 ? -9.008 1.729 1.397 1 98.56 435 LYS B CA 1
ATOM 7805 C C . LYS B 1 435 ? -9.398 3.129 1.867 1 98.56 435 LYS B C 1
ATOM 7807 O O . LYS B 1 435 ? -8.773 3.678 2.775 1 98.56 435 LYS B O 1
ATOM 7812 N N . TYR B 1 436 ? -10.406 3.656 1.143 1 98.38 436 TYR B N 1
ATOM 7813 C CA . TYR B 1 436 ? -10.945 4.945 1.566 1 98.38 436 TYR B CA 1
ATOM 7814 C C . TYR B 1 436 ? -11.438 4.879 3.006 1 98.38 436 TYR B C 1
ATOM 7816 O O . TYR B 1 436 ? -11.062 5.707 3.838 1 98.38 436 TYR B O 1
ATOM 7824 N N . HIS B 1 437 ? -12.219 3.922 3.344 1 98.5 437 HIS B N 1
ATOM 7825 C CA . HIS B 1 437 ? -12.727 3.76 4.699 1 98.5 437 HIS B CA 1
ATOM 7826 C C . HIS B 1 437 ? -11.594 3.551 5.695 1 98.5 437 HIS B C 1
ATOM 7828 O O . HIS B 1 437 ? -11.602 4.129 6.785 1 98.5 437 HIS B O 1
ATOM 7834 N N . ALA B 1 438 ? -10.648 2.686 5.336 1 98.62 438 ALA B N 1
ATOM 7835 C CA . ALA B 1 438 ? -9.516 2.412 6.219 1 98.62 438 ALA B CA 1
ATOM 7836 C C . ALA B 1 438 ? -8.719 3.686 6.5 1 98.62 438 ALA B C 1
ATOM 7838 O O . ALA B 1 438 ? -8.195 3.863 7.602 1 98.62 438 ALA B O 1
ATOM 7839 N N . THR B 1 439 ? -8.57 4.531 5.504 1 98.62 439 THR B N 1
ATOM 7840 C CA . THR B 1 439 ? -7.871 5.801 5.664 1 98.62 439 THR B CA 1
ATOM 7841 C C . THR B 1 439 ? -8.586 6.688 6.68 1 98.62 439 THR B C 1
ATOM 7843 O O . THR B 1 439 ? -7.961 7.207 7.609 1 98.62 439 THR B O 1
ATOM 7846 N N . LEU B 1 440 ? -9.898 6.824 6.496 1 98.19 440 LEU B N 1
ATOM 7847 C CA . LEU B 1 440 ? -10.688 7.633 7.422 1 98.19 440 LEU B CA 1
ATOM 7848 C C . LEU B 1 440 ? -10.594 7.086 8.844 1 98.19 440 LEU B C 1
ATOM 7850 O O . LEU B 1 440 ? -10.414 7.848 9.797 1 98.19 440 LEU B O 1
ATOM 7854 N N . LEU B 1 441 ? -10.719 5.801 8.969 1 98.56 441 LEU B N 1
ATOM 7855 C CA . LEU B 1 441 ? -10.664 5.16 10.273 1 98.56 441 LEU B CA 1
ATOM 7856 C C . LEU B 1 441 ? -9.305 5.387 10.93 1 98.56 441 LEU B C 1
ATOM 7858 O O . LEU B 1 441 ? -9.219 5.629 12.133 1 98.56 441 LEU B O 1
ATOM 7862 N N . SER B 1 442 ? -8.234 5.285 10.148 1 98.69 442 SER B N 1
ATOM 7863 C CA . SER B 1 442 ? -6.898 5.461 10.703 1 98.69 442 SER B CA 1
ATOM 7864 C C . SER B 1 442 ? -6.703 6.875 11.242 1 98.69 442 SER B C 1
ATOM 7866 O O . SER B 1 442 ? -6.035 7.074 12.258 1 98.69 442 SER B O 1
ATOM 7868 N N . ILE B 1 443 ? -7.238 7.863 10.562 1 98.44 443 ILE B N 1
ATOM 7869 C CA . ILE B 1 443 ? -7.184 9.25 11.016 1 98.44 443 ILE B CA 1
ATOM 7870 C C . ILE B 1 443 ? -7.934 9.391 12.336 1 98.44 443 ILE B C 1
ATOM 7872 O O . ILE B 1 443 ? -7.461 10.062 13.258 1 98.44 443 ILE B O 1
ATOM 7876 N N . ALA B 1 444 ? -9.109 8.766 12.453 1 98.56 444 ALA B N 1
ATOM 7877 C CA . ALA B 1 444 ? -9.891 8.805 13.688 1 98.56 444 ALA B CA 1
ATOM 7878 C C . ALA B 1 444 ? -9.141 8.125 14.836 1 98.56 444 ALA B C 1
ATOM 7880 O O . ALA B 1 444 ? -9.148 8.617 15.961 1 98.56 444 ALA B O 1
ATOM 7881 N N . LEU B 1 445 ? -8.539 6.988 14.578 1 98.75 445 LEU B N 1
ATOM 7882 C CA . LEU B 1 445 ? -7.785 6.266 15.594 1 98.75 445 LEU B CA 1
ATOM 7883 C C . LEU B 1 445 ? -6.613 7.102 16.094 1 98.75 445 LEU B C 1
ATOM 7885 O O . LEU B 1 445 ? -6.301 7.082 17.281 1 98.75 445 LEU B O 1
ATOM 7889 N N . GLN B 1 446 ? -5.957 7.75 15.172 1 98.75 446 GLN B N 1
ATOM 7890 C CA . GLN B 1 446 ? -4.828 8.586 15.578 1 98.75 446 GLN B CA 1
ATOM 7891 C C . GLN B 1 446 ? -5.301 9.789 16.391 1 98.75 446 GLN B C 1
ATOM 7893 O O . GLN B 1 446 ? -4.605 10.227 17.312 1 98.75 446 GLN B O 1
ATOM 7898 N N . THR B 1 447 ? -6.457 10.375 16.031 1 98.69 447 THR B N 1
ATOM 7899 C CA . THR B 1 447 ? -7.047 11.43 16.844 1 98.69 447 THR B CA 1
ATOM 7900 C C . THR B 1 447 ? -7.309 10.93 18.266 1 98.69 447 THR B C 1
ATOM 7902 O O . THR B 1 447 ? -7.012 11.625 19.234 1 98.69 447 THR B O 1
ATOM 7905 N N . ARG B 1 448 ? -7.844 9.773 18.391 1 98.81 448 ARG B N 1
ATOM 7906 C CA . ARG B 1 448 ? -8.055 9.188 19.719 1 98.81 448 ARG B CA 1
ATOM 7907 C C . ARG B 1 448 ? -6.746 9.07 20.484 1 98.81 448 ARG B C 1
ATOM 7909 O O . ARG B 1 448 ? -6.691 9.367 21.672 1 98.81 448 ARG B O 1
ATOM 7916 N N . HIS B 1 449 ? -5.734 8.555 19.781 1 98.81 449 HIS B N 1
ATOM 7917 C CA . HIS B 1 449 ? -4.43 8.398 20.422 1 98.81 449 HIS B CA 1
ATOM 7918 C C . HIS B 1 449 ? -3.941 9.719 21 1 98.81 449 HIS B C 1
ATOM 7920 O O . HIS B 1 449 ? -3.398 9.75 22.109 1 98.81 449 HIS B O 1
ATOM 7926 N N . ILE B 1 450 ? -4.113 10.797 20.328 1 98.75 450 ILE B N 1
ATOM 7927 C CA . ILE B 1 450 ? -3.707 12.125 20.781 1 98.75 450 ILE B CA 1
ATOM 7928 C C . ILE B 1 450 ? -4.52 12.523 22.016 1 98.75 450 ILE B C 1
ATOM 7930 O O . ILE B 1 450 ? -3.959 12.922 23.031 1 98.75 450 ILE B O 1
ATOM 7934 N N . ILE B 1 451 ? -5.852 12.391 21.938 1 98.75 451 ILE B N 1
ATOM 7935 C CA . ILE B 1 451 ? -6.742 12.805 23.016 1 98.75 451 ILE B CA 1
ATOM 7936 C C . ILE B 1 451 ? -6.48 11.961 24.25 1 98.75 451 ILE B C 1
ATOM 7938 O O . ILE B 1 451 ? -6.406 12.492 25.375 1 98.75 451 ILE B O 1
ATOM 7942 N N . ASP B 1 452 ? -6.316 10.648 24.078 1 98.62 452 ASP B N 1
ATOM 7943 C CA . ASP B 1 452 ? -6.008 9.766 25.188 1 98.62 452 ASP B CA 1
ATOM 7944 C C . ASP B 1 452 ? -4.703 10.18 25.875 1 98.62 452 ASP B C 1
ATOM 7946 O O . ASP B 1 452 ? -4.602 10.156 27.094 1 98.62 452 ASP B O 1
ATOM 7950 N N . SER B 1 453 ? -3.709 10.531 25.078 1 98.5 453 SER B N 1
ATOM 7951 C CA . SER B 1 453 ? -2.42 10.953 25.625 1 98.5 453 SER B CA 1
ATOM 7952 C C . SER B 1 453 ? -2.553 12.25 26.422 1 98.5 453 SER B C 1
ATOM 7954 O O . SER B 1 453 ? -1.938 12.398 27.469 1 98.5 453 SER B O 1
ATOM 7956 N N . MET B 1 454 ? -3.357 13.172 25.922 1 98.56 454 MET B N 1
ATOM 7957 C CA . MET B 1 454 ? -3.576 14.445 26.609 1 98.56 454 MET B CA 1
ATOM 7958 C C . MET B 1 454 ? -4.34 14.234 27.906 1 98.56 454 MET B C 1
ATOM 7960 O O . MET B 1 454 ? -3.939 14.742 28.953 1 98.56 454 MET B O 1
ATOM 7964 N N . ASN B 1 455 ? -5.395 13.469 27.844 1 98.62 455 ASN B N 1
ATOM 7965 C CA . ASN B 1 455 ? -6.203 13.219 29.031 1 98.62 455 ASN B CA 1
ATOM 7966 C C . ASN B 1 455 ? -5.418 12.445 30.094 1 98.62 455 ASN B C 1
ATOM 7968 O O . ASN B 1 455 ? -5.602 12.664 31.297 1 98.62 455 ASN B O 1
ATOM 7972 N N . ALA B 1 456 ? -4.574 11.586 29.672 1 98.38 456 ALA B N 1
ATOM 7973 C CA . ALA B 1 456 ? -3.76 10.805 30.609 1 98.38 456 ALA B CA 1
ATOM 7974 C C . ALA B 1 456 ? -2.836 11.703 31.422 1 98.38 456 ALA B C 1
ATOM 7976 O O . ALA B 1 456 ? -2.432 11.352 32.531 1 98.38 456 ALA B O 1
ATOM 7977 N N . LYS B 1 457 ? -2.535 12.891 30.906 1 98.06 457 LYS B N 1
ATOM 7978 C CA . LYS B 1 457 ? -1.582 13.781 31.562 1 98.06 457 LYS B CA 1
ATOM 7979 C C . LYS B 1 457 ? -2.301 14.898 32.312 1 98.06 457 LYS B C 1
ATOM 7981 O O . LYS B 1 457 ? -1.66 15.727 32.969 1 98.06 457 LYS B O 1
ATOM 7986 N N . GLY B 1 458 ? -3.658 14.922 32.188 1 98 458 GLY B N 1
ATOM 7987 C CA . GLY B 1 458 ? -4.34 15.852 33.062 1 98 458 GLY B CA 1
ATOM 7988 C C . GLY B 1 458 ? -5.379 16.703 32.375 1 98 458 GLY B C 1
ATOM 7989 O O . GLY B 1 458 ? -6.188 17.375 33 1 98 458 GLY B O 1
ATOM 7990 N N . HIS B 1 459 ? -5.352 16.703 31.047 1 98.25 459 HIS B N 1
ATOM 7991 C CA . HIS B 1 459 ? -6.453 17.359 30.344 1 98.25 459 HIS B CA 1
ATOM 7992 C C . HIS B 1 459 ? -7.773 16.641 30.609 1 98.25 459 HIS B C 1
ATOM 7994 O O . HIS B 1 459 ? -7.777 15.484 31.031 1 98.25 459 HIS B O 1
ATOM 8000 N N . GLN B 1 460 ? -8.852 17.359 30.422 1 97.38 460 GLN B N 1
ATOM 8001 C CA . GLN B 1 460 ? -10.188 16.797 30.641 1 97.38 460 GLN B CA 1
ATOM 8002 C C . GLN B 1 460 ? -11.086 17.031 29.422 1 97.38 460 GLN B C 1
ATOM 8004 O O . GLN B 1 460 ? -12.164 17.609 29.547 1 97.38 460 GLN B O 1
ATOM 8009 N N . ILE B 1 461 ? -10.656 16.531 28.328 1 98.44 461 ILE B N 1
ATOM 8010 C CA . ILE B 1 461 ? -11.359 16.703 27.062 1 98.44 461 ILE B CA 1
ATOM 8011 C C . ILE B 1 461 ? -12.578 15.789 27 1 98.44 461 ILE B C 1
ATOM 8013 O O . ILE B 1 461 ? -12.469 14.578 27.234 1 98.44 461 ILE B O 1
ATOM 8017 N N . THR B 1 462 ? -13.773 16.344 26.703 1 97.69 462 THR B N 1
ATOM 8018 C CA . THR B 1 462 ? -14.984 15.531 26.688 1 97.69 462 THR B CA 1
ATOM 8019 C C . THR B 1 462 ? -15.758 15.727 25.391 1 97.69 462 THR B C 1
ATOM 8021 O O . THR B 1 462 ? -16.766 15.047 25.141 1 97.69 462 THR B O 1
ATOM 8024 N N . SER B 1 463 ? -15.336 16.656 24.547 1 97.31 463 SER B N 1
ATOM 8025 C CA . SER B 1 463 ? -15.992 16.906 23.266 1 97.31 463 SER B CA 1
ATOM 8026 C C . SER B 1 463 ? -15.008 17.438 22.234 1 97.31 463 SER B C 1
ATOM 8028 O O . SER B 1 463 ? -13.984 18.016 22.594 1 97.31 463 SER B O 1
ATOM 8030 N N . ILE B 1 464 ? -15.328 17.172 20.984 1 97.94 464 ILE B N 1
ATOM 8031 C CA . ILE B 1 464 ? -14.508 17.625 19.875 1 97.94 464 ILE B CA 1
ATOM 8032 C C . ILE B 1 464 ? -15.281 18.641 19.031 1 97.94 464 ILE B C 1
ATOM 8034 O O . ILE B 1 464 ? -16.406 18.375 18.609 1 97.94 464 ILE B O 1
ATOM 8038 N N . TYR B 1 465 ? -14.758 19.812 18.875 1 96.62 465 TYR B N 1
ATOM 8039 C CA . TYR B 1 465 ? -15.312 20.844 18 1 96.62 465 TYR B CA 1
ATOM 8040 C C . TYR B 1 465 ? -14.562 20.906 16.672 1 96.62 465 TYR B C 1
ATOM 8042 O O . TYR B 1 465 ? -13.391 21.266 16.641 1 96.62 465 TYR B O 1
ATOM 8050 N N . MET B 1 466 ? -15.289 20.641 15.641 1 94.94 466 MET B N 1
ATOM 8051 C CA . MET B 1 466 ? -14.641 20.469 14.344 1 94.94 466 MET B CA 1
ATOM 8052 C C . MET B 1 466 ? -14.703 21.75 13.523 1 94.94 466 MET B C 1
ATOM 8054 O O . MET B 1 466 ? -15.68 22.5 13.602 1 94.94 466 MET B O 1
ATOM 8058 N N . SER B 1 467 ? -13.688 22.016 12.75 1 92.38 467 SER B N 1
ATOM 8059 C CA . SER B 1 467 ? -13.695 23.031 11.695 1 92.38 467 SER B CA 1
ATOM 8060 C C . SER B 1 467 ? -12.797 22.625 10.531 1 92.38 467 SER B C 1
ATOM 8062 O O . SER B 1 467 ? -12.016 21.688 10.641 1 92.38 467 SER B O 1
ATOM 8064 N N . GLY B 1 468 ? -13.016 23.312 9.391 1 88.06 468 GLY B N 1
ATOM 8065 C CA . GLY B 1 468 ? -12.266 22.984 8.18 1 88.06 468 GLY B CA 1
ATOM 8066 C C . GLY B 1 468 ? -13.047 22.125 7.207 1 88.06 468 GLY B C 1
ATOM 8067 O O . GLY B 1 468 ? -14.156 21.688 7.512 1 88.06 468 GLY B O 1
ATOM 8068 N N . GLY B 1 469 ? -12.445 21.781 6.141 1 83.19 469 GLY B N 1
ATOM 8069 C CA . GLY B 1 469 ? -13.109 21.125 5.031 1 83.19 469 GLY B CA 1
ATOM 8070 C C . GLY B 1 469 ? -13.539 19.703 5.355 1 83.19 469 GLY B C 1
ATOM 8071 O O . GLY B 1 469 ? -14.539 19.219 4.824 1 83.19 469 GLY B O 1
ATOM 8072 N N . GLN B 1 470 ? -12.883 19 6.215 1 87.38 470 GLN B N 1
ATOM 8073 C CA . GLN B 1 470 ? -13.188 17.609 6.551 1 87.38 470 GLN B CA 1
ATOM 8074 C C . GLN B 1 470 ? -14.5 17.5 7.316 1 87.38 470 GLN B C 1
ATOM 8076 O O . GLN B 1 470 ? -15.102 16.438 7.387 1 87.38 470 GLN B O 1
ATOM 8081 N N . ALA B 1 471 ? -14.883 18.609 7.945 1 89.75 471 ALA B N 1
ATOM 8082 C CA . ALA B 1 471 ? -16.109 18.609 8.742 1 89.75 471 ALA B CA 1
ATOM 8083 C C . ALA B 1 471 ? -17.328 18.312 7.875 1 89.75 471 ALA B C 1
ATOM 8085 O O . ALA B 1 471 ? -18.375 17.953 8.383 1 89.75 471 ALA B O 1
ATOM 8086 N N . LYS B 1 472 ? -17.188 18.453 6.594 1 87.56 472 LYS B N 1
ATOM 8087 C CA . LYS B 1 472 ? -18.281 18.203 5.66 1 87.56 472 LYS B CA 1
ATOM 8088 C C . LYS B 1 472 ? -18.5 16.703 5.488 1 87.56 472 LYS B C 1
ATOM 8090 O O . LYS B 1 472 ? -19.562 16.281 5.02 1 87.56 472 LYS B O 1
ATOM 8095 N N . ASN B 1 473 ? -17.531 15.914 5.785 1 90.62 473 ASN B N 1
ATOM 8096 C CA . ASN B 1 473 ? -17.641 14.461 5.684 1 90.62 473 ASN B CA 1
ATOM 8097 C C . ASN B 1 473 ? -18.297 13.852 6.918 1 90.62 473 ASN B C 1
ATOM 8099 O O . ASN B 1 473 ? -17.609 13.422 7.848 1 90.62 473 ASN B O 1
ATOM 8103 N N . LEU B 1 474 ? -19.594 13.727 6.883 1 91.19 474 LEU B N 1
ATOM 8104 C CA . LEU B 1 474 ? -20.375 13.312 8.039 1 91.19 474 LEU B CA 1
ATOM 8105 C C . LEU B 1 474 ? -19.969 11.914 8.492 1 91.19 474 LEU B C 1
ATOM 8107 O O . LEU B 1 474 ? -20 11.602 9.68 1 91.19 474 LEU B O 1
ATOM 8111 N N . PHE B 1 475 ? -19.641 11.164 7.52 1 92.75 475 PHE B N 1
ATOM 8112 C CA . PHE B 1 475 ? -19.188 9.812 7.852 1 92.75 475 PHE B CA 1
ATOM 8113 C C . PHE B 1 475 ? -17.938 9.852 8.703 1 92.75 475 PHE B C 1
ATOM 8115 O O . PHE B 1 475 ? -17.812 9.117 9.688 1 92.75 475 PHE B O 1
ATOM 8122 N N . LEU B 1 476 ? -17 10.609 8.336 1 94.88 476 LEU B N 1
ATOM 8123 C CA . LEU B 1 476 ? -15.773 10.773 9.102 1 94.88 476 LEU B CA 1
ATOM 8124 C C . LEU B 1 476 ? -16.062 11.32 10.5 1 94.88 476 LEU B C 1
ATOM 8126 O O . LEU B 1 476 ? -15.43 10.914 11.477 1 94.88 476 LEU B O 1
ATOM 8130 N N . MET B 1 477 ? -17.031 12.219 10.617 1 96.19 477 MET B N 1
ATOM 8131 C CA . MET B 1 477 ? -17.422 12.797 11.906 1 96.19 477 MET B CA 1
ATOM 8132 C C . MET B 1 477 ? -17.984 11.727 12.836 1 96.19 477 MET B C 1
ATOM 8134 O O . MET B 1 477 ? -17.688 11.719 14.031 1 96.19 477 MET B O 1
ATOM 8138 N N . GLN B 1 478 ? -18.781 10.906 12.25 1 96.62 478 GLN B N 1
ATOM 8139 C CA . GLN B 1 478 ? -19.328 9.805 13.047 1 96.62 478 GLN B CA 1
ATOM 8140 C C . GLN B 1 478 ? -18.203 8.875 13.516 1 96.62 478 GLN B C 1
ATOM 8142 O O . GLN B 1 478 ? -18.234 8.383 14.648 1 96.62 478 GLN B O 1
ATOM 8147 N N . LEU B 1 479 ? -17.25 8.594 12.664 1 97.12 479 LEU B N 1
ATOM 8148 C CA . LEU B 1 479 ? -16.109 7.766 13.039 1 97.12 479 LEU B CA 1
ATOM 8149 C C . LEU B 1 479 ? -15.336 8.391 14.195 1 97.12 479 LEU B C 1
ATOM 8151 O O . LEU B 1 479 ? -14.883 7.688 15.094 1 97.12 479 LEU B O 1
ATOM 8155 N N . PHE B 1 480 ? -15.156 9.719 14.141 1 98.06 480 PHE B N 1
ATOM 8156 C CA . PHE B 1 480 ? -14.508 10.422 15.234 1 98.06 480 PHE B CA 1
ATOM 8157 C C . PHE B 1 480 ? -15.258 10.195 16.547 1 98.06 480 PHE B C 1
ATOM 8159 O O . PHE B 1 480 ? -14.656 9.836 17.562 1 98.06 480 PHE B O 1
ATOM 8166 N N . ALA B 1 481 ? -16.578 10.445 16.469 1 98.25 481 ALA B N 1
ATOM 8167 C CA . ALA B 1 481 ? -17.406 10.32 17.656 1 98.25 481 ALA B CA 1
ATOM 8168 C C . ALA B 1 481 ? -17.328 8.914 18.25 1 98.25 481 ALA B C 1
ATOM 8170 O O . ALA B 1 481 ? -17.141 8.742 19.453 1 98.25 481 ALA B O 1
ATOM 8171 N N . ASN B 1 482 ? -17.438 7.91 17.391 1 98.44 482 ASN B N 1
ATOM 8172 C CA . ASN B 1 482 ? -17.422 6.516 17.828 1 98.44 482 ASN B CA 1
ATOM 8173 C C . ASN B 1 482 ? -16.062 6.117 18.375 1 98.44 482 ASN B C 1
ATOM 8175 O O . ASN B 1 482 ? -15.977 5.512 19.453 1 98.44 482 ASN B O 1
ATOM 8179 N N . THR B 1 483 ? -15.016 6.422 17.688 1 98.5 483 THR B N 1
ATOM 8180 C CA . THR B 1 483 ? -13.664 5.977 18.016 1 98.5 483 THR B CA 1
ATOM 8181 C C . THR B 1 483 ? -13.172 6.656 19.281 1 98.5 483 THR B C 1
ATOM 8183 O O . THR B 1 483 ? -12.523 6.02 20.125 1 98.5 483 THR B O 1
ATOM 8186 N N . CYS B 1 484 ? -13.43 7.984 19.422 1 98.44 484 CYS B N 1
ATOM 8187 C CA . CYS B 1 484 ? -12.969 8.75 20.578 1 98.44 484 CYS B CA 1
ATOM 8188 C C . CYS B 1 484 ? -13.953 8.648 21.734 1 98.44 484 CYS B C 1
ATOM 8190 O O . CYS B 1 484 ? -13.633 9.031 22.859 1 98.44 484 CYS B O 1
ATOM 8192 N N . LYS B 1 485 ? -15.133 8.117 21.531 1 97.69 485 LYS B N 1
ATOM 8193 C CA . LYS B 1 485 ? -16.188 7.949 22.531 1 97.69 485 LYS B CA 1
ATOM 8194 C C . LYS B 1 485 ? -16.594 9.297 23.125 1 97.69 485 LYS B C 1
ATOM 8196 O O . LYS B 1 485 ? -16.734 9.43 24.344 1 97.69 485 LYS B O 1
ATOM 8201 N N . MET B 1 486 ? -16.734 10.305 22.328 1 97.44 486 MET B N 1
ATOM 8202 C CA . MET B 1 486 ? -17.188 11.633 22.734 1 97.44 486 MET B CA 1
ATOM 8203 C C . MET B 1 486 ? -17.922 12.336 21.594 1 97.44 486 MET B C 1
ATOM 8205 O O . MET B 1 486 ? -17.703 12.016 20.422 1 97.44 486 MET B O 1
ATOM 8209 N N . PRO B 1 487 ? -18.797 13.25 21.906 1 96.75 487 PRO B N 1
ATOM 8210 C CA . PRO B 1 487 ? -19.531 13.953 20.859 1 96.75 487 PRO B CA 1
ATOM 8211 C C . PRO B 1 487 ? -18.641 14.867 20.016 1 96.75 487 PRO B C 1
ATOM 8213 O O . PRO B 1 487 ? -17.656 15.406 20.531 1 96.75 487 PRO B O 1
ATOM 8216 N N . VAL B 1 488 ? -19.016 14.984 18.75 1 96.88 488 VAL B N 1
ATOM 8217 C CA . VAL B 1 488 ? -18.391 15.914 17.812 1 96.88 488 VAL B CA 1
ATOM 8218 C C . VAL B 1 488 ? -19.375 17.031 17.453 1 96.88 488 VAL B C 1
ATOM 8220 O O . VAL B 1 488 ? -20.516 16.75 17.078 1 96.88 488 VAL B O 1
ATOM 8223 N N . VAL B 1 489 ? -18.969 18.234 17.641 1 95.06 489 VAL B N 1
ATOM 8224 C CA . VAL B 1 489 ? -19.812 19.375 17.328 1 95.06 489 VAL B CA 1
ATOM 8225 C C . VAL B 1 489 ? -19.375 19.969 15.977 1 95.06 489 VAL B C 1
ATOM 8227 O O . VAL B 1 489 ? -18.219 20.344 15.797 1 95.06 489 VAL B O 1
ATOM 8230 N N . LEU B 1 490 ? -20.312 20 15.109 1 93.25 490 LEU B N 1
ATOM 8231 C CA . LEU B 1 490 ? -20.062 20.562 13.781 1 93.25 490 LEU B CA 1
ATOM 8232 C C . LEU B 1 490 ? -20.484 22.016 13.711 1 93.25 490 LEU B C 1
ATOM 8234 O O . LEU B 1 490 ? -21.547 22.391 14.219 1 93.25 490 LEU B O 1
ATOM 8238 N N . PRO B 1 491 ? -19.578 22.781 13.164 1 89.44 491 PRO B N 1
ATOM 8239 C CA . PRO B 1 491 ? -20 24.188 12.984 1 89.44 491 PRO B CA 1
ATOM 8240 C C . PRO B 1 491 ? -21.141 24.328 11.992 1 89.44 491 PRO B C 1
ATOM 8242 O O . PRO B 1 491 ? -21.375 23.453 11.164 1 89.44 491 PRO B O 1
ATOM 8245 N N . ARG B 1 492 ? -21.891 25.359 12.109 1 85.44 492 ARG B N 1
ATOM 8246 C CA . ARG B 1 492 ? -22.969 25.641 11.172 1 85.44 492 ARG B CA 1
ATOM 8247 C C . ARG B 1 492 ? -22.453 25.688 9.734 1 85.44 492 ARG B C 1
ATOM 8249 O O . ARG B 1 492 ? -23.078 25.141 8.828 1 85.44 492 ARG B O 1
ATOM 8256 N N . ASP B 1 493 ? -21.328 26.406 9.594 1 84.44 493 ASP B N 1
ATOM 8257 C CA . ASP B 1 493 ? -20.625 26.453 8.32 1 84.44 493 ASP B CA 1
ATOM 8258 C C . ASP B 1 493 ? -19.172 26.031 8.477 1 84.44 493 ASP B C 1
ATOM 8260 O O . ASP B 1 493 ? -18.344 26.812 8.93 1 84.44 493 ASP B O 1
ATOM 8264 N N . ALA B 1 494 ? -18.875 24.859 8.047 1 78.06 494 ALA B N 1
ATOM 8265 C CA . ALA B 1 494 ? -17.578 24.234 8.258 1 78.06 494 ALA B CA 1
ATOM 8266 C C . ALA B 1 494 ? -16.469 25.047 7.574 1 78.06 494 ALA B C 1
ATOM 8268 O O . ALA B 1 494 ? -15.352 25.125 8.086 1 78.06 494 ALA B O 1
ATOM 8269 N N . GLY B 1 495 ? -16.734 25.641 6.523 1 79.44 495 GLY B N 1
ATOM 8270 C CA . GLY B 1 495 ? -15.727 26.344 5.75 1 79.44 495 GLY B CA 1
ATOM 8271 C C . GLY B 1 495 ? -15.461 27.75 6.262 1 79.44 495 GLY B C 1
ATOM 8272 O O . GLY B 1 495 ? -14.477 28.375 5.867 1 79.44 495 GLY B O 1
ATOM 8273 N N . SER B 1 496 ? -16.219 28.172 7.266 1 89.94 496 SER B N 1
ATOM 8274 C CA . SER B 1 496 ? -16.109 29.594 7.609 1 89.94 496 SER B CA 1
ATOM 8275 C C . SER B 1 496 ? -15.648 29.766 9.055 1 89.94 496 SER B C 1
ATOM 8277 O O . SER B 1 496 ? -15.398 30.891 9.5 1 89.94 496 SER B O 1
ATOM 8279 N N . ALA B 1 497 ? -15.445 28.672 9.742 1 92.44 497 ALA B N 1
ATOM 8280 C CA . ALA B 1 497 ? -15.125 28.797 11.164 1 92.44 497 ALA B CA 1
ATOM 8281 C C . ALA B 1 497 ? -13.766 29.453 11.375 1 92.44 497 ALA B C 1
ATOM 8283 O O . ALA B 1 497 ? -13.617 30.312 12.234 1 92.44 497 ALA B O 1
ATOM 8284 N N . VAL B 1 498 ? -12.781 29.078 10.633 1 95.44 498 VAL B N 1
ATOM 8285 C CA . VAL B 1 498 ? -11.422 29.578 10.812 1 95.44 498 VAL B CA 1
ATOM 8286 C C . VAL B 1 498 ? -11.383 31.078 10.477 1 95.44 498 VAL B C 1
ATOM 8288 O O . VAL B 1 498 ? -10.867 31.875 11.258 1 95.44 498 VAL B O 1
ATOM 8291 N N . VAL B 1 499 ? -11.977 31.422 9.375 1 97.56 499 VAL B N 1
ATOM 8292 C CA . VAL B 1 499 ? -11.945 32.812 8.938 1 97.56 499 VAL B CA 1
ATOM 8293 C C . VAL B 1 499 ? -12.836 33.656 9.836 1 97.56 499 VAL B C 1
ATOM 8295 O O . VAL B 1 499 ? -12.547 34.844 10.086 1 97.56 499 VAL B O 1
ATOM 8298 N N . LEU B 1 500 ? -13.867 33.062 10.359 1 97.81 500 LEU B N 1
ATOM 8299 C CA . LEU B 1 500 ? -14.695 33.781 11.328 1 97.81 500 LEU B CA 1
ATOM 8300 C C . LEU B 1 500 ? -13.898 34.125 12.57 1 97.81 500 LEU B C 1
ATOM 8302 O O . LEU B 1 500 ? -14.086 35.219 13.148 1 97.81 500 LEU B O 1
ATOM 8306 N N . GLY B 1 501 ? -13.039 33.219 13 1 98 501 GLY B N 1
ATOM 8307 C CA . GLY B 1 501 ? -12.133 33.562 14.086 1 98 501 GLY B CA 1
ATOM 8308 C C . GLY B 1 501 ? -11.289 34.781 13.812 1 98 501 GLY B C 1
ATOM 8309 O O . GLY B 1 501 ? -11.094 35.625 14.695 1 98 501 GLY B O 1
ATOM 8310 N N . ALA B 1 502 ? -10.844 34.875 12.641 1 98.62 502 ALA B N 1
ATOM 8311 C CA . ALA B 1 502 ? -10.062 36.062 12.258 1 98.62 502 ALA B CA 1
ATOM 8312 C C . ALA B 1 502 ? -10.914 37.312 12.32 1 98.62 502 ALA B C 1
ATOM 8314 O O . ALA B 1 502 ? -10.43 38.375 12.727 1 98.62 502 ALA B O 1
ATOM 8315 N N . ALA B 1 503 ? -12.141 37.219 11.914 1 98.69 503 ALA B N 1
ATOM 8316 C CA . ALA B 1 503 ? -13.047 38.375 11.984 1 98.69 503 ALA B CA 1
ATOM 8317 C C . ALA B 1 503 ? -13.25 38.812 13.422 1 98.69 503 ALA B C 1
ATOM 8319 O O . ALA B 1 503 ? -13.391 40 13.695 1 98.69 503 ALA B O 1
ATOM 8320 N N . MET B 1 504 ? -13.289 37.906 14.328 1 98.69 504 MET B N 1
ATOM 8321 C CA . MET B 1 504 ? -13.422 38.219 15.75 1 98.69 504 MET B CA 1
ATOM 8322 C C . MET B 1 504 ? -12.25 39.062 16.234 1 98.69 504 MET B C 1
ATOM 8324 O O . MET B 1 504 ? -12.43 39.938 17.078 1 98.69 504 MET B O 1
ATOM 8328 N N . LEU B 1 505 ? -11.102 38.719 15.742 1 98.75 505 LEU B N 1
ATOM 8329 C CA . LEU B 1 505 ? -9.922 39.531 16.078 1 98.75 505 LEU B CA 1
ATOM 8330 C C . LEU B 1 505 ? -10.086 40.969 15.633 1 98.75 505 LEU B C 1
ATOM 8332 O O . LEU B 1 505 ? -9.719 41.906 16.344 1 98.75 505 LEU B O 1
ATOM 8336 N N . GLY B 1 506 ? -10.578 41.125 14.406 1 98.69 506 GLY B N 1
ATOM 8337 C CA . GLY B 1 506 ? -10.828 42.438 13.891 1 98.69 506 GLY B CA 1
ATOM 8338 C C . GLY B 1 506 ? -11.828 43.219 14.727 1 98.69 506 GLY B C 1
ATOM 8339 O O . GLY B 1 506 ? -11.625 44.406 15 1 98.69 506 GLY B O 1
ATOM 8340 N N . ARG B 1 507 ? -12.875 42.562 15.078 1 98.69 507 ARG B N 1
ATOM 8341 C CA . ARG B 1 507 ? -13.875 43.219 15.922 1 98.69 507 ARG B CA 1
ATOM 8342 C C . ARG B 1 507 ? -13.281 43.625 17.266 1 98.69 507 ARG B C 1
ATOM 8344 O O . ARG B 1 507 ? -13.523 44.719 17.766 1 98.69 507 ARG B O 1
ATOM 8351 N N . PHE B 1 508 ? -12.594 42.719 17.891 1 98.62 508 PHE B N 1
ATOM 8352 C CA . PHE B 1 508 ? -11.977 43 19.172 1 98.62 508 PHE B CA 1
ATOM 8353 C C . PHE B 1 508 ? -11.086 44.219 19.078 1 98.62 508 PHE B C 1
ATOM 8355 O O . PHE B 1 508 ? -11.141 45.094 19.938 1 98.62 508 PHE B O 1
ATOM 8362 N N . ALA B 1 509 ? -10.25 44.281 18.062 1 98.62 509 ALA B N 1
ATOM 8363 C CA . ALA B 1 509 ? -9.367 45.438 17.859 1 98.62 509 ALA B CA 1
ATOM 8364 C C . ALA B 1 509 ? -10.164 46.719 17.75 1 98.62 509 ALA B C 1
ATOM 8366 O O . ALA B 1 509 ? -9.781 47.75 18.328 1 98.62 509 ALA B O 1
ATOM 8367 N N . ALA B 1 510 ? -11.203 46.688 16.984 1 98.25 510 ALA B N 1
ATOM 8368 C CA . ALA B 1 510 ? -12.055 47.875 16.797 1 98.25 510 ALA B CA 1
ATOM 8369 C C . ALA B 1 510 ? -12.664 48.344 18.125 1 98.25 510 ALA B C 1
ATOM 8371 O O . ALA B 1 510 ? -12.719 49.531 18.422 1 98.25 510 ALA B O 1
ATOM 8372 N N . GLU B 1 511 ? -13.102 47.375 18.859 1 97.5 511 GLU B N 1
ATOM 8373 C CA . GLU B 1 511 ? -13.734 47.688 20.141 1 97.5 511 GLU B CA 1
ATOM 8374 C C . GLU B 1 511 ? -12.719 48.219 21.141 1 97.5 511 GLU B C 1
ATOM 8376 O O . GLU B 1 511 ? -13.039 49.125 21.938 1 97.5 511 GLU B O 1
ATOM 8381 N N . VAL B 1 512 ? -11.594 47.688 21.172 1 97.38 512 VAL B N 1
ATOM 8382 C CA . VAL B 1 512 ? -10.531 48.188 22.031 1 97.38 512 VAL B CA 1
ATOM 8383 C C . VAL B 1 512 ? -10.195 49.625 21.656 1 97.38 512 VAL B C 1
ATOM 8385 O O . VAL B 1 512 ? -10.109 50.5 22.531 1 97.38 512 VAL B O 1
ATOM 8388 N N . GLU B 1 513 ? -9.992 49.906 20.391 1 96 513 GLU B N 1
ATOM 8389 C CA . GLU B 1 513 ? -9.625 51.219 19.922 1 96 513 GLU B CA 1
ATOM 8390 C C . GLU B 1 513 ? -10.734 52.25 20.203 1 96 513 GLU B C 1
ATOM 8392 O O . GLU B 1 513 ? -10.469 53.438 20.391 1 96 513 GLU B O 1
ATOM 8397 N N . GLY B 1 514 ? -11.906 51.781 20.125 1 94.62 514 GLY B N 1
ATOM 8398 C CA . GLY B 1 514 ? -13.047 52.656 20.312 1 94.62 514 GLY B CA 1
ATOM 8399 C C . GLY B 1 514 ? -13.406 52.844 21.781 1 94.62 514 GLY B C 1
ATOM 8400 O O . GLY B 1 514 ? -14.219 53.719 22.109 1 94.62 514 GLY B O 1
ATOM 8401 N N . ALA B 1 515 ? -12.844 52.125 22.625 1 94.81 515 ALA B N 1
ATOM 8402 C CA . ALA B 1 515 ? -13.188 52.156 24.047 1 94.81 515 ALA B CA 1
ATOM 8403 C C . ALA B 1 515 ? -12.539 53.375 24.734 1 94.81 515 ALA B C 1
ATOM 8405 O O . ALA B 1 515 ? -11.5 53.844 24.297 1 94.81 515 ALA B O 1
ATOM 8406 N N . GLN B 1 516 ? -13.156 53.75 25.875 1 94.5 516 GLN B N 1
ATOM 8407 C CA . GLN B 1 516 ? -12.555 54.781 26.719 1 94.5 516 GLN B CA 1
ATOM 8408 C C . GLN B 1 516 ? -11.281 54.281 27.391 1 94.5 516 GLN B C 1
ATOM 8410 O O . GLN B 1 516 ? -11.078 53.062 27.484 1 94.5 516 GLN B O 1
ATOM 8415 N N . ALA B 1 517 ? -10.617 55.125 27.969 1 93.56 517 ALA B N 1
ATOM 8416 C CA . ALA B 1 517 ? -9.266 54.844 28.438 1 93.56 517 ALA B CA 1
ATOM 8417 C C . ALA B 1 517 ? -9.266 53.719 29.469 1 93.56 517 ALA B C 1
ATOM 8419 O O . ALA B 1 517 ? -8.469 52.781 29.375 1 93.56 517 ALA B O 1
ATOM 8420 N N . GLU B 1 518 ? -10.133 53.844 30.391 1 92.5 518 GLU B N 1
ATOM 8421 C CA . GLU B 1 518 ? -10.164 52.844 31.453 1 92.5 518 GLU B CA 1
ATOM 8422 C C . GLU B 1 518 ? -10.57 51.469 30.906 1 92.5 518 GLU B C 1
ATOM 8424 O O . GLU B 1 518 ? -9.969 50.469 31.266 1 92.5 518 GLU B O 1
ATOM 8429 N N . LYS B 1 519 ? -11.555 51.469 30.094 1 93.62 519 LYS B N 1
ATOM 8430 C CA . LYS B 1 519 ? -12.023 50.219 29.484 1 93.62 519 LYS B CA 1
ATOM 8431 C C . LYS B 1 519 ? -10.984 49.656 28.531 1 93.62 519 LYS B C 1
ATOM 8433 O O . LYS B 1 519 ? -10.82 48.438 28.438 1 93.62 519 LYS B O 1
ATOM 8438 N N . ARG B 1 520 ? -10.375 50.438 27.828 1 94.06 520 ARG B N 1
ATOM 8439 C CA . ARG B 1 520 ? -9.312 50.031 26.922 1 94.06 520 ARG B CA 1
ATOM 8440 C C . ARG B 1 520 ? -8.188 49.312 27.672 1 94.06 520 ARG B C 1
ATOM 8442 O O . ARG B 1 520 ? -7.742 48.25 27.281 1 94.06 520 ARG B O 1
ATOM 8449 N N . LYS B 1 521 ? -7.77 49.938 28.75 1 93.75 521 LYS B N 1
ATOM 8450 C CA . LYS B 1 521 ? -6.715 49.344 29.578 1 93.75 521 LYS B CA 1
ATOM 8451 C C . LYS B 1 521 ? -7.137 48 30.125 1 93.75 521 LYS B C 1
ATOM 8453 O O . LYS B 1 521 ? -6.324 47.062 30.219 1 93.75 521 LYS B O 1
ATOM 8458 N N . GLU B 1 522 ? -8.328 47.938 30.484 1 93.44 522 GLU B N 1
ATOM 8459 C CA . GLU B 1 522 ? -8.859 46.656 31.016 1 93.44 522 GLU B CA 1
ATOM 8460 C C . GLU B 1 522 ? -8.867 45.594 29.938 1 93.44 522 GLU B C 1
ATOM 8462 O O . GLU B 1 522 ? -8.438 44.469 30.172 1 93.44 522 GLU B O 1
ATOM 8467 N N . MET B 1 523 ? -9.312 45.906 28.75 1 93.56 523 MET B N 1
ATOM 8468 C CA . MET B 1 523 ? -9.43 44.938 27.641 1 93.56 523 MET B CA 1
ATOM 8469 C C . MET B 1 523 ? -8.055 44.5 27.172 1 93.56 523 MET B C 1
ATOM 8471 O O . MET B 1 523 ? -7.895 43.375 26.688 1 93.56 523 MET B O 1
ATOM 8475 N N . GLU B 1 524 ? -7.125 45.344 27.359 1 92.62 524 GLU B N 1
ATOM 8476 C CA . GLU B 1 524 ? -5.758 45.031 26.953 1 92.62 524 GLU B CA 1
ATOM 8477 C C . GLU B 1 524 ? -5.027 44.25 28.047 1 92.62 524 GLU B C 1
ATOM 8479 O O . GLU B 1 524 ? -3.996 43.625 27.781 1 92.62 524 GLU B O 1
ATOM 8484 N N . GLY B 1 525 ? -5.578 44.25 29.266 1 93.31 525 GLY B N 1
ATOM 8485 C CA . GLY B 1 525 ? -4.934 43.625 30.406 1 93.31 525 GLY B CA 1
ATOM 8486 C C . GLY B 1 525 ? -5.707 42.469 30.969 1 93.31 525 GLY B C 1
ATOM 8487 O O . GLY B 1 525 ? -6.004 41.5 30.25 1 93.31 525 GLY B O 1
ATOM 8488 N N . SER B 1 526 ? -6.191 42.594 32.156 1 90.81 526 SER B N 1
ATOM 8489 C CA . SER B 1 526 ? -6.781 41.5 32.906 1 90.81 526 SER B CA 1
ATOM 8490 C C . SER B 1 526 ? -8.133 41.094 32.344 1 90.81 526 SER B C 1
ATOM 8492 O O . SER B 1 526 ? -8.562 39.938 32.531 1 90.81 526 SER B O 1
ATOM 8494 N N . GLY B 1 527 ? -8.789 41.938 31.641 1 94.88 527 GLY B N 1
ATOM 8495 C CA . GLY B 1 527 ? -10.102 41.656 31.094 1 94.88 527 GLY B CA 1
ATOM 8496 C C . GLY B 1 527 ? -10.055 41.094 29.688 1 94.88 527 GLY B C 1
ATOM 8497 O O . GLY B 1 527 ? -11.094 40.844 29.078 1 94.88 527 GLY B O 1
ATOM 8498 N N . HIS B 1 528 ? -8.922 40.938 29.156 1 97 528 HIS B N 1
ATOM 8499 C CA . HIS B 1 528 ? -8.75 40.5 27.781 1 97 528 HIS B CA 1
ATOM 8500 C C . HIS B 1 528 ? -9.516 39.219 27.516 1 97 528 HIS B C 1
ATOM 8502 O O . HIS B 1 528 ? -10.297 39.125 26.562 1 97 528 HIS B O 1
ATOM 8508 N N . ALA B 1 529 ? -9.312 38.25 28.359 1 97.25 529 ALA B N 1
ATOM 8509 C CA . ALA B 1 529 ? -9.859 36.906 28.141 1 97.25 529 ALA B CA 1
ATOM 8510 C C . ALA B 1 529 ? -11.383 36.938 28.125 1 97.25 529 ALA B C 1
ATOM 8512 O O . ALA B 1 529 ? -12.008 36.375 27.203 1 97.25 529 ALA B O 1
ATOM 8513 N N . GLU B 1 530 ? -11.945 37.562 29.047 1 96.5 530 GLU B N 1
ATOM 8514 C CA . GLU B 1 530 ? -13.406 37.594 29.141 1 96.5 530 GLU B CA 1
ATOM 8515 C C . GLU B 1 530 ? -14.008 38.406 27.984 1 96.5 530 GLU B C 1
ATOM 8517 O O . GLU B 1 530 ? -15.055 38.031 27.453 1 96.5 530 GLU B O 1
ATOM 8522 N N . ALA B 1 531 ? -13.359 39.5 27.672 1 97 531 ALA B N 1
ATOM 8523 C CA . ALA B 1 531 ? -13.859 40.344 26.594 1 97 531 ALA B CA 1
ATOM 8524 C C . ALA B 1 531 ? -13.844 39.594 25.25 1 97 531 ALA B C 1
ATOM 8526 O O . ALA B 1 531 ? -14.805 39.656 24.484 1 97 531 ALA B O 1
ATOM 8527 N N . LEU B 1 532 ? -12.758 38.938 24.969 1 98 532 LEU B N 1
ATOM 8528 C CA . LEU B 1 532 ? -12.664 38.156 23.734 1 98 532 LEU B CA 1
ATOM 8529 C C . LEU B 1 532 ? -13.633 37 23.75 1 98 532 LEU B C 1
ATOM 8531 O O . LEU B 1 532 ? -14.25 36.688 22.734 1 98 532 LEU B O 1
ATOM 8535 N N . TRP B 1 533 ? -13.82 36.312 24.891 1 97.81 533 TRP B N 1
ATOM 8536 C CA . TRP B 1 533 ? -14.75 35.188 25 1 97.81 533 TRP B CA 1
ATOM 8537 C C . TRP B 1 533 ? -16.172 35.625 24.719 1 97.81 533 TRP B C 1
ATOM 8539 O O . TRP B 1 533 ? -16.938 34.938 24.031 1 97.81 533 TRP B O 1
ATOM 8549 N N . ASP B 1 534 ? -16.516 36.781 25.234 1 97 534 ASP B N 1
ATOM 8550 C CA . ASP B 1 534 ? -17.859 37.344 25 1 97 534 ASP B CA 1
ATOM 8551 C C . ASP B 1 534 ? -18.109 37.531 23.5 1 97 534 ASP B C 1
ATOM 8553 O O . ASP B 1 534 ? -19.203 37.25 23.016 1 97 534 ASP B O 1
ATOM 8557 N N . ILE B 1 535 ? -17.141 38.031 22.844 1 97.81 535 ILE B N 1
ATOM 8558 C CA . ILE B 1 535 ? -17.234 38.219 21.391 1 97.81 535 ILE B CA 1
ATOM 8559 C C . ILE B 1 535 ? -17.406 36.844 20.719 1 97.81 535 ILE B C 1
ATOM 8561 O O . ILE B 1 535 ? -18.234 36.688 19.812 1 97.81 535 ILE B O 1
ATOM 8565 N N . MET B 1 536 ? -16.656 35.844 21.156 1 97.75 536 MET B N 1
ATOM 8566 C CA . MET B 1 536 ? -16.75 34.5 20.594 1 97.75 536 MET B CA 1
ATOM 8567 C C . MET B 1 536 ? -18.156 33.938 20.766 1 97.75 536 MET B C 1
ATOM 8569 O O . MET B 1 536 ? -18.719 33.406 19.812 1 97.75 536 MET B O 1
ATOM 8573 N N . VAL B 1 537 ? -18.672 34.062 21.938 1 95.88 537 VAL B N 1
ATOM 8574 C CA . VAL B 1 537 ? -20 33.531 22.234 1 95.88 537 VAL B CA 1
ATOM 8575 C C . VAL B 1 537 ? -21.047 34.219 21.344 1 95.88 537 VAL B C 1
ATOM 8577 O O . VAL B 1 537 ? -21.953 33.562 20.812 1 95.88 537 VAL B O 1
ATOM 8580 N N . GLU B 1 538 ? -20.906 35.469 21.172 1 95.75 538 GLU B N 1
ATOM 8581 C CA . GLU B 1 538 ? -21.859 36.25 20.391 1 95.75 538 GLU B CA 1
ATOM 8582 C C . GLU B 1 538 ? -21.781 35.906 18.906 1 95.75 538 GLU B C 1
ATOM 8584 O O . GLU B 1 538 ? -22.797 35.844 18.219 1 95.75 538 GLU B O 1
ATOM 8589 N N . MET B 1 539 ? -20.609 35.625 18.438 1 96.31 539 MET B N 1
ATOM 8590 C CA . MET B 1 539 ? -20.391 35.562 17 1 96.31 539 MET B CA 1
ATOM 8591 C C . MET B 1 539 ? -20.422 34.094 16.5 1 96.31 539 MET B C 1
ATOM 8593 O O . MET B 1 539 ? -20.547 33.844 15.305 1 96.31 539 MET B O 1
ATOM 8597 N N . THR B 1 540 ? -20.328 33.156 17.406 1 93.94 540 THR B N 1
ATOM 8598 C CA . THR B 1 540 ? -20.266 31.75 16.984 1 93.94 540 THR B CA 1
ATOM 8599 C C . THR B 1 540 ? -21.656 31.141 16.906 1 93.94 540 THR B C 1
ATOM 8601 O O . THR B 1 540 ? -22.344 31.016 17.938 1 93.94 540 THR B O 1
ATOM 8604 N N . PRO B 1 541 ? -22.094 30.75 15.719 1 89.94 541 PRO B N 1
ATOM 8605 C CA . PRO B 1 541 ? -23.422 30.125 15.609 1 89.94 541 PRO B CA 1
ATOM 8606 C C . PRO B 1 541 ? -23.484 28.766 16.281 1 89.94 541 PRO B C 1
ATOM 8608 O O . PRO B 1 541 ? -22.453 28.094 16.438 1 89.94 541 PRO B O 1
ATOM 8611 N N . PRO B 1 542 ? -24.703 28.359 16.703 1 90.19 542 PRO B N 1
ATOM 8612 C CA . PRO B 1 542 ? -24.844 27.016 17.266 1 90.19 542 PRO B CA 1
ATOM 8613 C C . PRO B 1 542 ? -24.453 25.922 16.281 1 90.19 542 PRO B C 1
ATOM 8615 O O . PRO B 1 542 ? -24.75 26.031 15.078 1 90.19 542 PRO B O 1
ATOM 8618 N N . GLY B 1 543 ? -23.828 24.953 16.859 1 91 543 GLY B N 1
ATOM 8619 C CA . GLY B 1 543 ? -23.422 23.812 16.031 1 91 543 GLY B CA 1
ATOM 8620 C C . GLY B 1 543 ? -24.359 22.641 16.141 1 91 543 GLY B C 1
ATOM 8621 O O . GLY B 1 543 ? -25.391 22.719 16.812 1 91 543 GLY B O 1
ATOM 8622 N N . THR B 1 544 ? -24.062 21.609 15.344 1 90.94 544 THR B N 1
ATOM 8623 C CA . THR B 1 544 ? -24.797 20.344 15.375 1 90.94 544 THR B CA 1
ATOM 8624 C C . THR B 1 544 ? -23.984 19.266 16.078 1 90.94 544 THR B C 1
ATOM 8626 O O . THR B 1 544 ? -22.781 19.125 15.82 1 90.94 544 THR B O 1
ATOM 8629 N N . LEU B 1 545 ? -24.672 18.547 16.891 1 93.38 545 LEU B N 1
ATOM 8630 C CA . LEU B 1 545 ? -23.984 17.531 17.688 1 93.38 545 LEU B CA 1
ATOM 8631 C C . LEU B 1 545 ? -24.078 16.172 17.016 1 93.38 545 LEU B C 1
ATOM 8633 O O . LEU B 1 545 ? -25.156 15.75 16.594 1 93.38 545 LEU B O 1
ATOM 8637 N N . VAL B 1 546 ? -22.938 15.5 16.781 1 94.69 546 VAL B N 1
ATOM 8638 C CA . VAL B 1 546 ? -22.828 14.109 16.359 1 94.69 546 VAL B CA 1
ATOM 8639 C C . VAL B 1 546 ? -22.422 13.242 17.547 1 94.69 546 VAL B C 1
ATOM 8641 O O . VAL B 1 546 ? -21.266 13.273 17.969 1 94.69 546 VAL B O 1
ATOM 8644 N N . SER B 1 547 ? -23.344 12.469 18.062 1 95.75 547 SER B N 1
ATOM 8645 C CA . SER B 1 547 ? -23.078 11.641 19.219 1 95.75 547 SER B CA 1
ATOM 8646 C C . SER B 1 547 ? -22.5 10.281 18.828 1 95.75 547 SER B C 1
ATOM 8648 O O . SER B 1 547 ? -22.797 9.781 17.734 1 95.75 547 SER B O 1
ATOM 8650 N N . PRO B 1 548 ? -21.641 9.711 19.734 1 97 548 PRO B N 1
ATOM 8651 C CA . PRO B 1 548 ? -21.266 8.32 19.469 1 97 548 PRO B CA 1
ATOM 8652 C C . PRO B 1 548 ? -22.469 7.398 19.312 1 97 548 PRO B C 1
ATOM 8654 O O . PRO B 1 548 ? -23.469 7.543 20.031 1 97 548 PRO B O 1
ATOM 8657 N N . ASN B 1 549 ? -22.422 6.543 18.359 1 96.25 549 ASN B N 1
ATOM 8658 C CA . ASN B 1 549 ? -23.562 5.668 18.125 1 96.25 549 ASN B CA 1
ATOM 8659 C C . ASN B 1 549 ? -23.125 4.27 17.703 1 96.25 549 ASN B C 1
ATOM 8661 O O . ASN B 1 549 ? -23.875 3.555 17.031 1 96.25 549 ASN B O 1
ATOM 8665 N N . ALA B 1 550 ? -21.938 3.93 18.031 1 96.56 550 ALA B N 1
ATOM 8666 C CA . ALA B 1 550 ? -21.453 2.59 17.703 1 96.56 550 ALA B CA 1
ATOM 8667 C C . ALA B 1 550 ? -22.219 1.525 18.484 1 96.56 550 ALA B C 1
ATOM 8669 O O . ALA B 1 550 ? -22.531 1.712 19.656 1 96.56 550 ALA B O 1
ATOM 8670 N N . THR B 1 551 ? -22.594 0.409 17.828 1 95.75 551 THR B N 1
ATOM 8671 C CA . THR B 1 551 ? -23.141 -0.748 18.531 1 95.75 551 THR B CA 1
ATOM 8672 C C . THR B 1 551 ? -22.078 -1.393 19.422 1 95.75 551 THR B C 1
ATOM 8674 O O . THR B 1 551 ? -20.906 -1.069 19.328 1 95.75 551 THR B O 1
ATOM 8677 N N . THR B 1 552 ? -22.547 -2.281 20.266 1 95.94 552 THR B N 1
ATOM 8678 C CA . THR B 1 552 ? -21.625 -2.996 21.141 1 95.94 552 THR B CA 1
ATOM 8679 C C . THR B 1 552 ? -20.578 -3.748 20.328 1 95.94 552 THR B C 1
ATOM 8681 O O . THR B 1 552 ? -19.391 -3.715 20.656 1 95.94 552 THR B O 1
ATOM 8684 N N . ARG B 1 553 ? -21.031 -4.379 19.281 1 95.25 553 ARG B N 1
ATOM 8685 C CA . ARG B 1 553 ? -20.141 -5.137 18.422 1 95.25 553 ARG B CA 1
ATOM 8686 C C . ARG B 1 553 ? -19.141 -4.211 17.719 1 95.25 553 ARG B C 1
ATOM 8688 O O . ARG B 1 553 ? -17.953 -4.516 17.641 1 95.25 553 ARG B O 1
ATOM 8695 N N . GLU B 1 554 ? -19.609 -3.16 17.219 1 96.75 554 GLU B N 1
ATOM 8696 C CA . GLU B 1 554 ? -18.734 -2.209 16.547 1 96.75 554 GLU B CA 1
ATOM 8697 C C . GLU B 1 554 ? -17.703 -1.634 17.516 1 96.75 554 GLU B C 1
ATOM 8699 O O . GLU B 1 554 ? -16.547 -1.402 17.141 1 96.75 554 GLU B O 1
ATOM 8704 N N . MET B 1 555 ? -18.141 -1.381 18.734 1 97.44 555 MET B N 1
ATOM 8705 C CA . MET B 1 555 ? -17.219 -0.83 19.734 1 97.44 555 MET B CA 1
ATOM 8706 C C . MET B 1 555 ? -16.094 -1.81 20.031 1 97.44 555 MET B C 1
ATOM 8708 O O . MET B 1 555 ? -14.945 -1.403 20.203 1 97.44 555 MET B O 1
ATOM 8712 N N . LYS B 1 556 ? -16.438 -3.08 20.094 1 97.94 556 LYS B N 1
ATOM 8713 C CA . LYS B 1 556 ? -15.414 -4.098 20.297 1 97.94 556 LYS B CA 1
ATOM 8714 C C . LYS B 1 556 ? -14.414 -4.105 19.141 1 97.94 556 LYS B C 1
ATOM 8716 O O . LYS B 1 556 ? -13.203 -4.23 19.359 1 97.94 556 LYS B O 1
ATOM 8721 N N . LEU B 1 557 ? -14.922 -4.012 17.953 1 98.31 557 LEU B N 1
ATOM 8722 C CA . LEU B 1 557 ? -14.07 -3.98 16.766 1 98.31 557 LEU B CA 1
ATOM 8723 C C . LEU B 1 557 ? -13.172 -2.746 16.766 1 98.31 557 LEU B C 1
ATOM 8725 O O . LEU B 1 557 ? -11.984 -2.83 16.438 1 98.31 557 LEU B O 1
ATOM 8729 N N . LEU B 1 558 ? -13.734 -1.589 17.141 1 98.56 558 LEU B N 1
ATOM 8730 C CA . LEU B 1 558 ? -12.969 -0.35 17.172 1 98.56 558 LEU B CA 1
ATOM 8731 C C . LEU B 1 558 ? -11.867 -0.426 18.219 1 98.56 558 LEU B C 1
ATOM 8733 O O . LEU B 1 558 ? -10.758 0.075 18.016 1 98.56 558 LEU B O 1
ATOM 8737 N N . GLU B 1 559 ? -12.164 -1.051 19.359 1 98.62 559 GLU B N 1
ATOM 8738 C CA . GLU B 1 559 ? -11.156 -1.227 20.406 1 98.62 559 GLU B CA 1
ATOM 8739 C C . GLU B 1 559 ? -10.016 -2.121 19.922 1 98.62 559 GLU B C 1
ATOM 8741 O O . GLU B 1 559 ? -8.852 -1.859 20.203 1 98.62 559 GLU B O 1
ATOM 8746 N N . ALA B 1 560 ? -10.375 -3.201 19.234 1 98.62 560 ALA B N 1
ATOM 8747 C CA . ALA B 1 560 ? -9.359 -4.086 18.656 1 98.62 560 ALA B CA 1
ATOM 8748 C C . ALA B 1 560 ? -8.516 -3.359 17.625 1 98.62 560 ALA B C 1
ATOM 8750 O O . ALA B 1 560 ? -7.293 -3.52 17.578 1 98.62 560 ALA B O 1
ATOM 8751 N N . LYS B 1 561 ? -9.172 -2.57 16.781 1 98.75 561 LYS B N 1
ATOM 8752 C CA . LYS B 1 561 ? -8.477 -1.772 15.781 1 98.75 561 LYS B CA 1
ATOM 8753 C C . LYS B 1 561 ? -7.516 -0.783 16.438 1 98.75 561 LYS B C 1
ATOM 8755 O O . LYS B 1 561 ? -6.426 -0.53 15.93 1 98.75 561 LYS B O 1
ATOM 8760 N N . TYR B 1 562 ? -7.934 -0.197 17.547 1 98.75 562 TYR B N 1
ATOM 8761 C CA . TYR B 1 562 ? -7.09 0.76 18.266 1 98.75 562 TYR B CA 1
ATOM 8762 C C . TYR B 1 562 ? -5.852 0.078 18.828 1 98.75 562 TYR B C 1
ATOM 8764 O O . TYR B 1 562 ? -4.746 0.62 18.75 1 98.75 562 TYR B O 1
ATOM 8772 N N . LYS B 1 563 ? -6.039 -1.115 19.391 1 98.62 563 LYS B N 1
ATOM 8773 C CA . LYS B 1 563 ? -4.906 -1.887 19.906 1 98.62 563 LYS B CA 1
ATOM 8774 C C . LYS B 1 563 ? -3.916 -2.201 18.781 1 98.62 563 LYS B C 1
ATOM 8776 O O . LYS B 1 563 ? -2.703 -2.082 18.969 1 98.62 563 LYS B O 1
ATOM 8781 N N . ILE B 1 564 ? -4.402 -2.648 17.656 1 98.75 564 ILE B N 1
ATOM 8782 C CA . ILE B 1 564 ? -3.582 -2.977 16.5 1 98.75 564 ILE B CA 1
ATOM 8783 C C . ILE B 1 564 ? -2.881 -1.719 15.992 1 98.75 564 ILE B C 1
ATOM 8785 O O . ILE B 1 564 ? -1.707 -1.766 15.617 1 98.75 564 ILE B O 1
ATOM 8789 N N . PHE B 1 565 ? -3.604 -0.621 16.016 1 98.69 565 PHE B N 1
ATOM 8790 C CA . PHE B 1 565 ? -3.035 0.667 15.641 1 98.69 565 PHE B CA 1
ATOM 8791 C C . PHE B 1 565 ? -1.823 0.999 16.5 1 98.69 565 PHE B C 1
ATOM 8793 O O . PHE B 1 565 ? -0.761 1.348 15.984 1 98.69 565 PHE B O 1
ATOM 8800 N N . LEU B 1 566 ? -1.953 0.895 17.734 1 98.69 566 LEU B N 1
ATOM 8801 C CA . LEU B 1 566 ? -0.861 1.175 18.656 1 98.69 566 LEU B CA 1
ATOM 8802 C C . LEU B 1 566 ? 0.288 0.193 18.453 1 98.69 566 LEU B C 1
ATOM 8804 O O . LEU B 1 566 ? 1.458 0.581 18.5 1 98.69 566 LEU B O 1
ATOM 8808 N N . GLU B 1 567 ? -0.014 -1.043 18.219 1 98.44 567 GLU B N 1
ATOM 8809 C CA . GLU B 1 567 ? 1.032 -2.033 17.984 1 98.44 567 GLU B CA 1
ATOM 8810 C C . GLU B 1 567 ? 1.792 -1.736 16.688 1 98.44 567 GLU B C 1
ATOM 8812 O O . GLU B 1 567 ? 2.984 -2.029 16.578 1 98.44 567 GLU B O 1
ATOM 8817 N N . SER B 1 568 ? 1.065 -1.258 15.68 1 98.44 568 SER B N 1
ATOM 8818 C CA . SER B 1 568 ? 1.719 -0.905 14.422 1 98.44 568 SER B CA 1
ATOM 8819 C C . SER B 1 568 ? 2.854 0.089 14.648 1 98.44 568 SER B C 1
ATOM 8821 O O . SER B 1 568 ? 3.867 0.053 13.953 1 98.44 568 SER B O 1
ATOM 8823 N N . ILE B 1 569 ? 2.705 1.002 15.602 1 98.25 569 ILE B N 1
ATOM 8824 C CA . ILE B 1 569 ? 3.732 1.974 15.961 1 98.25 569 ILE B CA 1
ATOM 8825 C C . ILE B 1 569 ? 4.957 1.249 16.516 1 98.25 569 ILE B C 1
ATOM 8827 O O . ILE B 1 569 ? 6.086 1.513 16.094 1 98.25 569 ILE B O 1
ATOM 8831 N N . ASP B 1 570 ? 4.742 0.319 17.422 1 98.06 570 ASP B N 1
ATOM 8832 C CA . ASP B 1 570 ? 5.824 -0.434 18.062 1 98.06 570 ASP B CA 1
ATOM 8833 C C . ASP B 1 570 ? 6.574 -1.279 17.031 1 98.06 570 ASP B C 1
ATOM 8835 O O . ASP B 1 570 ? 7.801 -1.374 17.078 1 98.06 570 ASP B O 1
ATOM 8839 N N . VAL B 1 571 ? 5.855 -1.915 16.141 1 98.06 571 VAL B N 1
ATOM 8840 C CA . VAL B 1 571 ? 6.43 -2.768 15.109 1 98.06 571 VAL B CA 1
ATOM 8841 C C . VAL B 1 571 ? 7.371 -1.946 14.227 1 98.06 571 VAL B C 1
ATOM 8843 O O . VAL B 1 571 ? 8.492 -2.369 13.945 1 98.06 571 VAL B O 1
ATOM 8846 N N . GLN B 1 572 ? 6.922 -0.804 13.789 1 97.81 572 GLN B N 1
ATOM 8847 C CA . GLN B 1 572 ? 7.738 0.038 12.922 1 97.81 572 GLN B CA 1
ATOM 8848 C C . GLN B 1 572 ? 9.016 0.487 13.625 1 97.81 572 GLN B C 1
ATOM 8850 O O . GLN B 1 572 ? 10.086 0.516 13.023 1 97.81 572 GLN B O 1
ATOM 8855 N N . LYS B 1 573 ? 8.906 0.896 14.906 1 97.56 573 LYS B N 1
ATOM 8856 C CA . LYS B 1 573 ? 10.078 1.315 15.664 1 97.56 573 LYS B CA 1
ATOM 8857 C C . LYS B 1 573 ? 11.078 0.171 15.812 1 97.56 573 LYS B C 1
ATOM 8859 O O . LYS B 1 573 ? 12.289 0.37 15.664 1 97.56 573 LYS B O 1
ATOM 8864 N N . ARG B 1 574 ? 10.586 -0.999 16.125 1 97.75 574 ARG B N 1
ATOM 8865 C CA . ARG B 1 574 ? 11.453 -2.164 16.281 1 97.75 574 ARG B CA 1
ATOM 8866 C C . ARG B 1 574 ? 12.133 -2.525 14.969 1 97.75 574 ARG B C 1
ATOM 8868 O O . ARG B 1 574 ? 13.328 -2.828 14.953 1 97.75 574 ARG B O 1
ATOM 8875 N N . TRP B 1 575 ? 11.414 -2.58 13.852 1 98.38 575 TRP B N 1
ATOM 8876 C CA . TRP B 1 575 ? 11.977 -2.912 12.547 1 98.38 575 TRP B CA 1
ATOM 8877 C C . TRP B 1 575 ? 13.055 -1.908 12.148 1 98.38 575 TRP B C 1
ATOM 8879 O O . TRP B 1 575 ? 14.102 -2.289 11.617 1 98.38 575 TRP B O 1
ATOM 8889 N N . ARG B 1 576 ? 12.75 -0.593 12.352 1 97.38 576 ARG B N 1
ATOM 8890 C CA . ARG B 1 576 ? 13.734 0.446 12.047 1 97.38 576 ARG B CA 1
ATOM 8891 C C . ARG B 1 576 ? 15.023 0.233 12.828 1 97.38 576 ARG B C 1
ATOM 8893 O O . ARG B 1 576 ? 16.109 0.339 12.281 1 97.38 576 ARG B O 1
ATOM 8900 N N . LYS B 1 577 ? 14.898 -0.042 14.133 1 97.25 577 LYS B N 1
ATOM 8901 C CA . LYS B 1 577 ? 16.062 -0.294 14.977 1 97.25 577 LYS B CA 1
ATOM 8902 C C . LYS B 1 577 ? 16.828 -1.518 14.492 1 97.25 577 LYS B C 1
ATOM 8904 O O . LYS B 1 577 ? 18.062 -1.505 14.453 1 97.25 577 LYS B O 1
ATOM 8909 N N . GLU B 1 578 ? 16.125 -2.551 14.156 1 97.44 578 GLU B N 1
ATOM 8910 C CA . GLU B 1 578 ? 16.75 -3.77 13.656 1 97.44 578 GLU B CA 1
ATOM 8911 C C . GLU B 1 578 ? 17.562 -3.49 12.391 1 97.44 578 GLU B C 1
ATOM 8913 O O . GLU B 1 578 ? 18.688 -3.992 12.242 1 97.44 578 GLU B O 1
ATOM 8918 N N . MET B 1 579 ? 17.062 -2.758 11.453 1 97.56 579 MET B N 1
ATOM 8919 C CA . MET B 1 579 ? 17.766 -2.418 10.219 1 97.56 579 MET B CA 1
ATOM 8920 C C . MET B 1 579 ? 18.984 -1.543 10.508 1 97.56 579 MET B C 1
ATOM 8922 O O . MET B 1 579 ? 20.031 -1.706 9.883 1 97.56 579 MET B O 1
ATOM 8926 N N . GLU B 1 580 ? 18.75 -0.555 11.438 1 95.62 580 GLU B N 1
ATOM 8927 C CA . GLU B 1 580 ? 19.859 0.306 11.82 1 95.62 580 GLU B CA 1
ATOM 8928 C C . GLU B 1 580 ? 21 -0.501 12.445 1 95.62 580 GLU B C 1
ATOM 8930 O O . GLU B 1 580 ? 22.172 -0.248 12.172 1 95.62 580 GLU B O 1
ATOM 8935 N N . ASP B 1 581 ? 20.672 -1.474 13.266 1 96.38 581 ASP B N 1
ATOM 8936 C CA . ASP B 1 581 ? 21.672 -2.342 13.883 1 96.38 581 ASP B CA 1
ATOM 8937 C C . ASP B 1 581 ? 22.406 -3.162 12.836 1 96.38 581 ASP B C 1
ATOM 8939 O O . ASP B 1 581 ? 23.609 -3.441 12.984 1 96.38 581 ASP B O 1
ATOM 8943 N N . ALA B 1 582 ? 21.734 -3.541 11.781 1 94.94 582 ALA B N 1
ATOM 8944 C CA . ALA B 1 582 ? 22.328 -4.348 10.719 1 94.94 582 ALA B CA 1
ATOM 8945 C C . ALA B 1 582 ? 23.297 -3.523 9.883 1 94.94 582 ALA B C 1
ATOM 8947 O O . ALA B 1 582 ? 24.203 -4.07 9.258 1 94.94 582 ALA B O 1
ATOM 8948 N N . CYS B 1 583 ? 23.125 -2.246 9.789 1 88.81 583 CYS B N 1
ATOM 8949 C CA . CYS B 1 583 ? 23.984 -1.358 9.023 1 88.81 583 CYS B CA 1
ATOM 8950 C C . CYS B 1 583 ? 25.312 -1.14 9.75 1 88.81 583 CYS B C 1
ATOM 8952 O O . CYS B 1 583 ? 26.297 -0.707 9.141 1 88.81 583 CYS B O 1
ATOM 8954 N N . THR B 1 584 ? 25.422 -1.392 11.062 1 83.19 584 THR B N 1
ATOM 8955 C CA . THR B 1 584 ? 26.641 -1.185 11.836 1 83.19 584 THR B CA 1
ATOM 8956 C C . THR B 1 584 ? 27.453 -2.477 11.922 1 83.19 584 THR B C 1
ATOM 8958 O O . THR B 1 584 ? 26.891 -3.561 12.078 1 83.19 584 THR B O 1
#

InterPro domains:
  IPR000577 Carbohydrate kinase, FGGY [PIRSF000538] (5-522)
  IPR006003 FGGY carbohydrate kinase, pentulose kinase [TIGR01315] (6-576)
  IPR006003 FGGY carbohydrate kinase, pentulose kinase [cd07782] (6-576)
  IPR018484 Carbohydrate kinase FGGY, N-terminal [PF00370] (6-272)
  IPR018485 Carbohydrate kinase FGGY, C-terminal [PF02782] (298-509)
  IPR043129 ATPase, nucleotide binding domain [SSF53067] (6-274)
  IPR043129 ATPase, nucleotide binding domain [SSF53067] (297-575)

Secondary structure (DSSP, 8-state):
-----EEEEEEE-SSEEEEEEE-TT--EEEEEEEEPP-EEETTEEEEEEE-HHHHHHHHHHHHHHHHHHHT--GGGEEEEEEEE-S-EEEEETTS-BB--SSSTTTTSB-S--EE-TT----HHHHHHHHTT--GGGGGBTTS--TTSHHHHHHHHHHHS-HHHHTTEEEEEHHHHHHHHHHS--PEEHHHHHHHS--BTTTBS-HHHHHHTT-HHHHHTTTTTT--GGG-EE-TTPBPTTSS-HHHHHHHT--TT--EEEEEEHHHHHHHHHTT--EEETTEE-SSPPPTGGGGGEEEEEESSSEEEEEEESS----TTSEEEEESSSSTT-EEEEEEES-SHHHHHHHHHTSTTHHHHHHHHHHHTS-HHHHHHHHHHHHHHHTT-SSHHHHTTT-EEE--TT-B-SSS-BTT--EEEEEE-S--SHHHHHHHHHHHHHHHHHHHHHHHHHHHHTT----EEEEESGGGG-HHHHHHHHHHHTS-EEEPSSTTTHHHHHHHHHHHHHHHHHHS-HHHHHHHHTTTHHHHHHHHHHHHS--EEEE-----HHHHHHHHHHHHHHHHHHHHHHHHHHHHHHHH-/-----EEEEEEE-SSEEEEEEEETT--EEEEEEEEPP-EEETTEEEEEEE-HHHHHHHHHHHHHHHHHHHT--GGGEEEEEEEE-S-EEEEETTS-BB--SSSTTTTSB-S--EE-TT----HHHHHHHHHT--GGGGGBTTS--TTSHHHHHHHHHHHS-HHHHTTEEEEEHHHHHHHHHHS--PEEHHHHHHHS--BTTTBS-HHHHHHTT-HHHHHTTTTTT--GGG-EE-TTPBPTTSS-HHHHHHHT--TT--EEEEEEHHHHHHHHHTT--EEETTEE-SSPPPTGGGGGEEEEEESSSEEEEEEESS----TTSEEEEESSSSTT-EEEEEEES-SHHHHHHHHHTSTTHHHHHHHHHHHTS-HHHHHHHHHHHHHHHTT-SSHHHHTTT-EEE--TT-B-SSS-BTT--EEEEEE-S--SHHHHHHHHHHHHHHHHHHHHHHHHHHHHTT----EEEEESGGGG-HHHHHHHHHHHTS-EEEPSSTTTHHHHHHHHHHHHHHHHHHS-HHHHHHHHTTTHHHHHHHHHHHHS--EEEE-----HHHHHHHHHHHHHHHHHHHHHHHHHHHHHHHH-

Radius of gyration: 36.2 Å; Cα contacts (8 Å, |Δi|>4): 2746; chains: 2; bounding box: 67×112×82 Å

Foldseek 3Di:
DPLWAKFKFWEAELFKIKIFIAGLLQHTQFIDIGTFDWDADPVDRQFTWGFPVRHLLRLLVGLVRRCVSNVHAQARYQFFFYAYAQKKFKDFLVLFGQACDADDRHLHGDGRGIGGLSHQPLVVLQVQLLVPQDPLCQQFQSGADSSACQSVLLVSCVRDDVVSNVRMAIDGSSQSVLCVFAVFNAAALQNCQQGVSQAQPPGDDLVSCVSSVNNVCVVVQVSRYHCRVNGHAFFLAWGHQGGDPVNCVSNNHDHSRTYFRHHHLQVLLLLLWQQFFADDPNRTDPDGDDPQCQLQEWEWEDDQKTKTKGKHLDWFGFRLWRRQRARNHHHNITMIIAIGSGQNNQLCCLQVVQPCNVVLVVVCVVVVHDSVVVLVVLLVVQCVVVVHPDSLRSLLQKAKARPCQAGRPDVNGRPDHIDIGDDDPDRHSNNSSSVSVNSLLNVLLVVLVRVVSRVVRPGNHAEYEYADDCLVVVVSLQSNQQLNVHKYWYFPDRDCSSSSSRRLSTVSNSPLVPDDDVVNVCCRPDCVRVVSSVSSNSNGYHTYIRHHDADPVRSVSSVVSSVVNVVVVVVVVVVVVVVVVVVD/DPLWAKFKFWEAELFKIKIFIAGLLQHTQFIDIGTFDWDADPVDRQFTWGFPVRHLLRLLVGLVVRCVSNVHAQARYQFFFYAYAQKKFKDFPVLFAQACDADDRHLHGDGRGIGGLSHQPLVVLQVQLLVPQDPLCQQFQSGADSSACQSVLLVSCVRDDVVSNVRMAIDGSRQSVLCQFAVFNAAALQNCQQGVSQAQPPGDDLVSCVSSVNNVCVVVQVSRYHCRVNGHAFWLAWGHQGGDPVNCVSNNHDHSRTYFRYHHLQVLLLLLWQQFFADDPNRTDPDGDDPQCQLQEWEWEDDQKTKTKGKDLDWFGFRLWRRQRARNHHHNITMIIAIGSGQNNQLCCLQVVQPCNVVLVVVCVVVVHDSVVVLVVLLVVQCVVVVHPDSLRSLLQKAKARPCQAGRPDVNGRPDHIDIGDDDPDRHSNNSSSVSVNSLLNVLLVVLVRVVSRVVRPGNHAEYEYADDCLVVVVSLQSNQQLNVHKYWYFPDRHCSSSSSRRLSTVSNSPLVPDDDVVNVCCSPVCVRVVSSVSSNSNGYHTYIRHHDDDPVRSVSSVVSSVVNVVVVVVVVVVVVVVVVVVD

Nearest PDB structures (foldseek):
  3l0q-assembly1_B  TM=9.192E-01  e=5.533E-62  Yersinia pseudotuberculosis
  3gg4-assembly3_A-2  TM=9.549E-01  e=1.396E-59  Yersinia pseudotuberculosis
  3gg4-assembly2_B  TM=9.291E-01  e=5.814E-60  Yersinia pseudotuberculosis
  2itm-assembly1_B  TM=7.952E-01  e=5.041E-26  Escherichia coli
  3i8b-assembly1_A  TM=6.941E-01  e=1.340E-22  Bifidobacterium adolescentis ATCC 15703

pLDDT: mean 95.5, std 5.55, range [34.56, 98.81]

Solvent-accessible surface area (backbone atoms only — not comparable to full-atom values): 55755 Å² total; per-residue (Å²): 128,86,87,64,58,28,21,30,8,29,27,32,53,94,54,32,21,33,23,35,32,22,41,82,55,42,52,74,70,26,67,29,75,28,77,47,69,71,49,69,41,94,90,39,84,40,46,34,33,26,30,65,65,56,46,52,52,30,43,25,52,14,41,42,49,19,35,59,72,56,70,51,60,43,80,39,45,45,11,30,13,38,19,11,43,63,18,38,33,33,17,29,88,84,66,46,46,20,17,66,52,88,67,93,56,35,50,34,85,36,63,48,12,21,46,36,38,82,20,50,77,26,52,69,40,22,50,54,54,51,67,64,74,45,73,58,28,58,40,30,15,60,42,57,56,49,45,29,43,54,25,48,52,49,41,45,55,75,70,28,53,67,73,44,49,72,48,39,26,51,27,46,35,23,43,41,52,50,21,67,32,32,74,33,68,69,27,23,30,24,46,37,38,73,36,53,56,31,40,78,88,69,28,73,51,64,68,53,33,45,73,69,71,46,38,63,46,58,73,54,60,21,66,35,64,35,38,50,99,60,46,56,36,42,50,12,43,57,39,75,69,8,25,28,64,66,38,10,62,65,37,58,44,47,61,44,33,25,26,12,25,28,29,36,32,58,59,18,23,36,51,25,38,60,43,36,38,42,20,59,95,83,42,64,53,84,65,78,76,50,78,75,56,36,36,28,39,26,22,36,32,26,42,52,29,30,36,34,38,35,40,33,79,58,77,55,68,31,74,14,20,30,13,40,30,58,24,37,59,35,68,77,29,17,34,34,40,34,32,40,62,45,42,46,47,45,54,50,47,60,43,68,42,34,65,38,35,70,57,44,53,50,49,14,59,75,67,71,44,56,54,67,55,53,36,50,51,51,45,52,52,49,19,61,75,68,70,33,92,40,69,66,60,60,42,58,66,45,47,44,47,66,26,29,70,10,32,45,30,47,72,43,36,72,80,44,43,11,30,43,36,51,40,56,81,60,66,46,70,68,46,52,30,50,52,51,52,33,50,53,49,26,52,26,46,48,50,28,53,34,51,53,53,40,38,74,54,67,51,58,67,60,33,37,27,36,24,27,66,57,58,70,40,58,68,56,48,46,44,36,4,39,64,54,68,27,38,28,32,35,45,73,51,30,81,44,21,35,29,46,18,11,19,50,19,0,43,45,7,28,51,44,71,70,39,54,71,71,59,24,53,34,46,74,45,89,38,26,38,61,54,52,46,52,51,28,46,57,30,27,60,57,18,47,60,40,62,53,74,63,49,75,60,51,45,37,40,50,53,44,50,45,53,51,51,56,47,52,55,54,52,51,54,52,52,49,49,48,44,56,54,29,75,102,128,87,87,65,57,28,21,30,7,28,28,32,54,94,54,30,23,34,23,35,32,22,42,83,55,42,52,74,70,26,64,29,74,27,77,48,71,72,49,69,40,94,88,39,84,42,45,36,33,25,30,63,64,57,47,52,52,30,42,24,53,14,41,42,50,18,36,60,72,55,70,51,62,44,81,39,46,44,11,29,11,37,18,9,42,62,18,37,32,32,17,30,89,86,66,47,45,21,16,66,51,88,68,92,55,36,50,33,84,35,64,49,12,23,47,36,37,83,19,48,78,25,53,70,39,22,51,53,53,51,68,64,74,44,74,60,28,59,40,30,16,59,39,58,55,50,46,29,42,54,26,47,52,48,40,45,54,74,71,29,55,66,73,43,48,72,47,39,27,52,27,45,35,22,41,42,51,50,20,64,32,32,74,32,69,69,28,23,30,24,46,37,39,73,36,53,58,32,40,80,85,70,27,72,52,64,69,53,31,44,74,70,69,45,38,63,46,58,74,54,60,20,68,36,65,36,38,49,99,61,44,55,34,43,47,12,44,57,39,72,68,8,26,27,62,67,37,10,62,66,37,60,43,45,61,43,34,24,27,12,25,28,28,38,33,57,60,18,23,36,52,26,39,62,41,35,35,41,20,60,96,84,42,64,52,84,65,79,75,51,78,76,56,36,35,28,39,26,22,36,32,26,41,53,30,30,37,35,36,35,40,33,79,57,78,55,67,32,75,15,22,29,13,39,30,57,25,38,59,36,66,76,29,15,36,34,40,34,32,41,61,45,41,47,47,45,55,51,47,62,44,69,42,36,64,37,35,70,57,44,52,50,50,14,59,75,67,71,44,57,53,67,56,52,36,50,52,52,46,52,51,49,18,59,75,69,68,33,92,41,68,66,60,59,41,59,66,46,46,44,47,64,28,31,70,10,31,45,29,48,74,44,35,71,78,44,42,11,31,41,37,50,39,56,80,58,66,45,69,68,45,52,30,51,50,49,52,31,51,52,49,27,52,25,47,46,50,29,53,35,52,51,51,40,38,74,55,67,49,59,67,60,33,37,27,35,23,26,67,56,56,72,39,56,67,56,48,47,45,36,3,40,65,54,67,27,37,27,33,35,44,74,50,30,80,45,20,36,28,46,17,10,19,51,18,0,44,46,8,28,50,44,72,69,40,54,70,69,57,26,53,36,46,74,44,90,38,26,37,60,55,53,46,52,51,30,45,58,31,26,61,56,19,45,59,40,62,52,74,64,49,75,60,53,46,39,42,50,52,43,50,45,54,51,53,56,46,52,54,53,52,52,54,51,52,49,50,48,45,54,55,30,75,102

Sequence (1168 aa):
MSSESYYIGIDVGTGSARAILVRKDGSIVASSTQDTITWRNPEDHRIFEQSTTDTWDKIAIAIKLCLSEARLPSSAVKGLGFDATCSLAVTNFDGEPVTVTKGDDLGKKGGRNVILWADHRAEKEADLVNGTGSVVLDYVGGTMSLEMEIPKVLWLKNSMDPTLFSQCQFFDLPDFLTYRATKDSTRSCCSVTCKCSFVPKSGWEPSFFQKIGLEELIKRECKQIGANQGEVLIAGIPVGKGLSKRAADELGLVEGTPVGSGLIDAYSGWLGTVAARYSENGVPSEVLPSLHESQHRLAAVAGTSTCHIVQSPEGIFVDGVWGPFKDPVFRGWWMSEGGQSSTGQLIDFMLTTHSFYPKLVELGKEQQKNIHTVLQETLEKLRVENGAETLTELTKDLHLYPDFHGNRSPIADPRMRGSIAGLELDSGLHDLAKKYHATLLSIALQTRHIIDSMNAKGHQITSIYMSGGQAKNLFLMQLFANTCKMPVVLPRDAGSAVVLGAAMLGRFAAEVEGAQAEKRKEMEGSGHAEALWDIMVEMTPPGTLVSPNATTREMKLLEAKYKIFLESIDVQKRWRKEMEDACTMSSESYYIGIDVGTGSARAILVRKDGSIVASSTQDTITWRNPEDHRIFEQSTTDTWDKIAIAIKLCLSEARLPSSAVKGLGFDATCSLAVTNFDGEPVTVTKGDDLGKKGGRNVILWADHRAEKEADLVNGTGSVVLDYVGGTMSLEMEIPKVLWLKNSMDPTLFSQCQFFDLPDFLTYRATKDSTRSCCSVTCKCSFVPKSGWEPSFFQKIGLEELIKRECKQIGANQGEVLIAGIPVGKGLSKRAADELGLVEGTPVGSGLIDAYSGWLGTVAARYSENGVPSEVLPSLHESQHRLAAVAGTSTCHIVQSPEGIFVDGVWGPFKDPVFRGWWMSEGGQSSTGQLIDFMLTTHSFYPKLVELGKEQQKNIHTVLQETLEKLRVENGAETLTELTKDLHLYPDFHGNRSPIADPRMRGSIAGLELDSGLHDLAKKYHATLLSIALQTRHIIDSMNAKGHQITSIYMSGGQAKNLFLMQLFANTCKMPVVLPRDAGSAVVLGAAMLGRFAAEVEGAQAEKRKEMEGSGHAEALWDIMVEMTPPGTLVSPNATTREMKLLEAKYKIFLESIDVQKRWRKEMEDACT

Organism: Laccaria bicolor (strain S238N-H82 / ATCC MYA-4686) (NCBI:txid486041)